Protein AF-0000000066230816 (afdb_homodimer)

Sequence (906 aa):
METVAVRDIFKNYKEFSNVKLVGWVRSNRDNGSIGFISFTDGSCIHSIQLVYKNGETNNFEEAKSTRTGSAILVEGVVVESKQPNQSFEIKVTNFILLKQADEDYPLQKKEHGAEFLRTIAHLRQRTNKYGTIMRLRSELAFAIHNFFHQNNFVWVSSPIITSNDAEGAGENFYVDSKTVKNFFGKNASLTVSGQMHAEAYAQSYKRVYTFGPTFRAEKSNTNRHVSEFWMVEPEIAFCNLEQLMYLIEEFVKYLIRFILKNCKDEMTFLNKLSNNTLSEKLLNAISHPFEKITYKKAIAILKSDVANKKVKFENESIYFGMDLNSEHEKYLCEKVFNKPLFIYDYPAEIKAFYMKMNADGTTVGACDLLMPGIGEIVGGSERESDYTKLVKKCTKANMKVEDIEWYLALRKYGYHKSAGFGLGFERFLMYVTECENVKDTIPFPRSYGSLDFMETVAVRDIFKNYKEFSNVKLVGWVRSNRDNGSIGFISFTDGSCIHSIQLVYKNGETNNFEEAKSTRTGSAILVEGVVVESKQPNQSFEIKVTNFILLKQADEDYPLQKKEHGAEFLRTIAHLRQRTNKYGTIMRLRSELAFAIHNFFHQNNFVWVSSPIITSNDAEGAGENFYVDSKTVKNFFGKNASLTVSGQMHAEAYAQSYKRVYTFGPTFRAEKSNTNRHVSEFWMVEPEIAFCNLEQLMYLIEEFVKYLIRFILKNCKDEMTFLNKLSNNTLSEKLLNAISHPFEKITYKKAIAILKSDVANKKVKFENESIYFGMDLNSEHEKYLCEKVFNKPLFIYDYPAEIKAFYMKMNADGTTVGACDLLMPGIGEIVGGSERESDYTKLVKKCTKANMKVEDIEWYLALRKYGYHKSAGFGLGFERFLMYVTECENVKDTIPFPRSYGSLDF

InterPro domains:
  IPR002312 Aspartyl/Asparaginyl-tRNA synthetase, class IIb [PR01042] (190-202)
  IPR002312 Aspartyl/Asparaginyl-tRNA synthetase, class IIb [PR01042] (206-219)
  IPR002312 Aspartyl/Asparaginyl-tRNA synthetase, class IIb [PR01042] (368-384)
  IPR002312 Aspartyl/Asparaginyl-tRNA synthetase, class IIb [PR01042] (408-422)
  IPR004364 Aminoacyl-tRNA synthetase, class II (D/K/N) [PF00152] (121-446)
  IPR004365 OB-fold nucleic acid binding domain, AA-tRNA synthetase-type [PF01336] (19-97)
  IPR004522 Asparagine-tRNA ligase [MF_00534] (6-453)
  IPR004522 Asparagine-tRNA ligase [TIGR00457] (5-453)
  IPR006195 Aminoacyl-tRNA synthetase, class II [PS50862] (134-443)
  IPR012340 Nucleic acid-binding, OB-fold [G3DSA:2.40.50.140] (5-105)
  IPR012340 Nucleic acid-binding, OB-fold [SSF50249] (17-101)
  IPR045864 Class II Aminoacyl-tRNA synthetase/Biotinyl protein ligase (BPL) and lipoyl protein ligase (LPL) [G3DSA:3.30.930.10] (106-451)
  IPR045864 Class II Aminoacyl-tRNA synthetase/Biotinyl protein ligase (BPL) and lipoyl protein ligase (LPL) [SSF55681] (114-447)

Secondary structure (DSSP, 8-state):
-----HHHHHH-GGG-SEEEEEEEEEEEEE-SSEEEEEEE-SSSS--EEEEEETTTSBTHHHHHHPPTT-EEEEEEEEEE-SSTT-SEEEEEEEEEEEEPPPTT-S--SS---HHHHHHTTTTGGGSHHHHHHHHHHHHHHHHHHHHHHHTTPEE----SEES--SS-SS--EEEEESSSTTTTSS-EEE-S-SHHHHHHHHHHHSEEEEEEEEE------STT--SEEEEEEEEEET--HHHHHHHHHHHHHHHHHHHHHH-HHHHHHHHHHTTT-HHHHHHHHHHSPPEEEEHHHHHHHHHHHHHTTS---S-----TTPPPPHHHHHIIIIIISSS-EEEES-BGGGS-TTBPBPTTSSBBSEEEEEETTTEEEEEEEEBP--HHHHHHHHHHTT--GGGGHHHHGGGGSS---EEEEEEEHHHHHHHHHT-S-GGGSSSS--BTTB---/-----HHHHHH-GGG-SEEEEEEEEEEEEE-SSEEEEEEE-SSSS--EEEEEETTTSBTHHHHHHPPTT-EEEEEEEEEE-SSTT-SEEEEEEEEEEEEPPPTT-S--SS---HHHHHHTTTTGGGSHHHHHHHHHHHHHHHHHHHHHHHTTPEE----SEES--SS-SS--EEEEESSSTTTTSS-EEE-S-SHHHHHHHHHHHSEEEEEEEEE------STT--SEEEEEEEEEET--HHHHHHHHHHHHHHHHHHHHHH-HHHHHHHHHHTTT-HHHHHHHHHHSPPEEEEHHHHHHHHHHHHHTTS---S-----TTPPPPHHHHHIIIIIISSS-EEEE--BGGGS-TTBPBPTTSSBBSEEEEEETTTEEEEEEEEBP--HHHHHHHHHHTT--GGGGHHHHGGGGSS---EEEEEEEHHHHHHHHHT-S-GGGSSSS--BTTB---

Foldseek 3Di:
DDADAPVVCVVPVVVFFKHKHKAFFQDKDDDPFKIWTFGHRLPALHTAIEIEGHPQEAPRVVSNPAGGGFIKMFIFTWAQDPDPVGGIHTYTRYIGGPGGDDPVPPNHPDDDDPVVLLQVLVCNCVDSQLVLLVVLLVLLVVLLVVVCVVVQAAEDAQDQKDPDPQVLPPFWAWDDDPVDGCVVVDTITGAQDSALVLLLVCVPRQKYKYWAKHATNDADDDLVDFGIFIKIKMKGAPDALVNQVVVVLVSLLSSLVSCVPPVVVSLVVLCVVVVNCLVVQSCQQNVDDAAEDEPVVLLVVLLVCVVVVVDDDPDSPGDQPDDDDQVSQQCCCCPVVNYKYKYFFHFPVVDGLFFDQDPVRGTGGKIFIQGHPQGTFKIKGKTHLDLVSSVVSCVVSVHDCVSCVVSSCSSVPPRDIMMMMMGGSLSSSCSNSVPRGSSSNDSNTHHVPDDDD/DDADAPVVCVVPVVVFFKHKHKAFFQAKDDDPFKIWTFGHRLPALHTAIEIEGHPQEAPRVVSNPAGGGFIKMFIFTWAQDPDPVGGIHTYTRYIGGPGGDDPVPPNHPDDDDPVVLLQVLVCNCVDSQLVLLVVLLVQLVVLLVVVCVVVQAAEDAQDQKDPDPQVLPPFWAWDDDPVDGCVVVDTITGAQDSALVLLLCCVPRQKYKYWAKHATNDADDDLVDFGIFIKIKMKGAPDALVNQLVVVLVSLLSSLVSCVPPVVVSLVVLCVVVVNCLVVQSCQQNVDDAAEDEPVVLLVVLLVCVVVVVDDDPDSPGDQPDDDDQVSQQCCCCPVVNYKYKYFFHFPVVDGLFFDQDPVRGTGGKIFIQGHPQGTFKIKGKTHLDLVSSVVSCVVSVHDCVSCVVSSCSSVPPRDIMMMMMGGSLSSSCSNSVPRGSSSNDSNTHHVPDDDD

Radius of gyration: 29.38 Å; Cα contacts (8 Å, |Δi|>4): 1930; chains: 2; bounding box: 92×93×67 Å

Structure (mmCIF, N/CA/C/O backbone):
data_AF-0000000066230816-model_v1
#
loop_
_entity.id
_entity.type
_entity.pdbx_description
1 polymer 'Asparagine--tRNA ligase'
#
loop_
_atom_site.group_PDB
_atom_site.id
_atom_site.type_symbol
_atom_site.label_atom_id
_atom_site.label_alt_id
_atom_site.label_comp_id
_atom_site.label_asym_id
_atom_site.label_entity_id
_atom_site.label_seq_id
_atom_site.pdbx_PDB_ins_code
_atom_site.Cartn_x
_atom_site.Cartn_y
_atom_site.Cartn_z
_atom_site.occupancy
_atom_site.B_iso_or_equiv
_atom_site.auth_seq_id
_atom_site.auth_comp_id
_atom_site.auth_asym_id
_atom_site.auth_atom_id
_atom_site.pdbx_PDB_model_num
ATOM 1 N N . MET A 1 1 ? -13.578 34.125 -2.354 1 74.69 1 MET A N 1
ATOM 2 C CA . MET A 1 1 ? -12.688 33.531 -3.332 1 74.69 1 MET A CA 1
ATOM 3 C C . MET A 1 1 ? -12.125 32.188 -2.812 1 74.69 1 MET A C 1
ATOM 5 O O . MET A 1 1 ? -11.797 32.094 -1.632 1 74.69 1 MET A O 1
ATOM 9 N N . GLU A 1 2 ? -12.109 31.172 -3.672 1 88.81 2 GLU A N 1
ATOM 10 C CA . GLU A 1 2 ? -11.547 29.875 -3.299 1 88.81 2 GLU A CA 1
ATOM 11 C C . GLU A 1 2 ? -10.016 29.906 -3.322 1 88.81 2 GLU A C 1
ATOM 13 O O . GLU A 1 2 ? -9.422 30.625 -4.137 1 88.81 2 GLU A O 1
ATOM 18 N N . THR A 1 3 ? -9.391 29.344 -2.42 1 96.19 3 THR A N 1
ATOM 19 C CA . THR A 1 3 ? -7.93 29.297 -2.355 1 96.19 3 THR A CA 1
ATOM 20 C C . THR A 1 3 ? -7.359 28.531 -3.549 1 96.19 3 THR A C 1
ATOM 22 O O . THR A 1 3 ? -8 27.625 -4.07 1 96.19 3 THR A O 1
ATOM 25 N N . VAL A 1 4 ? -6.211 29.031 -4.043 1 96.69 4 VAL A N 1
ATOM 26 C CA . VAL A 1 4 ? -5.496 28.375 -5.129 1 96.69 4 VAL A CA 1
ATOM 27 C C . VAL A 1 4 ? -4.211 27.75 -4.594 1 96.69 4 VAL A C 1
ATOM 29 O O . VAL A 1 4 ? -3.646 28.219 -3.605 1 96.69 4 VAL A O 1
ATOM 32 N N . ALA A 1 5 ? -3.812 26.641 -5.188 1 96.69 5 ALA A N 1
ATOM 33 C CA . ALA A 1 5 ? -2.59 25.953 -4.766 1 96.69 5 ALA A CA 1
ATOM 34 C C . ALA A 1 5 ? -1.355 26.641 -5.352 1 96.69 5 ALA A C 1
ATOM 36 O O . ALA A 1 5 ? -1.37 27.078 -6.504 1 96.69 5 ALA A O 1
ATOM 37 N N . VAL A 1 6 ? -0.293 26.688 -4.574 1 97.06 6 VAL A N 1
ATOM 38 C CA . VAL A 1 6 ? 0.98 27.25 -5.012 1 97.06 6 VAL A CA 1
ATOM 39 C C . VAL A 1 6 ? 1.441 26.562 -6.289 1 97.06 6 VAL A C 1
ATOM 41 O O . VAL A 1 6 ? 1.908 27.219 -7.223 1 97.06 6 VAL A O 1
ATOM 44 N N . ARG A 1 7 ? 1.303 25.281 -6.34 1 95.81 7 ARG A N 1
ATOM 45 C CA . ARG A 1 7 ? 1.69 24.469 -7.488 1 95.81 7 ARG A CA 1
ATOM 46 C C . ARG A 1 7 ? 1.022 24.969 -8.766 1 95.81 7 ARG A C 1
ATOM 48 O O . ARG A 1 7 ? 1.653 25.031 -9.82 1 95.81 7 ARG A O 1
ATOM 55 N N . ASP A 1 8 ? -0.233 25.344 -8.688 1 96.12 8 ASP A N 1
ATOM 56 C CA . ASP A 1 8 ? -0.997 25.781 -9.852 1 96.12 8 ASP A CA 1
ATOM 57 C C . ASP A 1 8 ? -0.548 27.172 -10.312 1 96.12 8 ASP A C 1
ATOM 59 O O . ASP A 1 8 ? -0.553 27.469 -11.508 1 96.12 8 ASP A O 1
ATOM 63 N N . ILE A 1 9 ? -0.201 28.016 -9.398 1 96.44 9 ILE A N 1
ATOM 64 C CA . ILE A 1 9 ? 0.273 29.359 -9.742 1 96.44 9 ILE A CA 1
ATOM 65 C C . ILE A 1 9 ? 1.604 29.266 -10.477 1 96.44 9 ILE A C 1
ATOM 67 O O . ILE A 1 9 ? 1.824 29.969 -11.469 1 96.44 9 ILE A O 1
ATOM 71 N N . PHE A 1 10 ? 2.455 28.406 -10.023 1 94.31 10 PHE A N 1
ATOM 72 C CA . PHE A 1 10 ? 3.75 28.25 -10.68 1 94.31 10 PHE A CA 1
ATOM 73 C C . PHE A 1 10 ? 3.584 27.703 -12.094 1 94.31 10 PHE A C 1
ATOM 75 O O . PHE A 1 10 ? 4.363 28.031 -12.984 1 94.31 10 PHE A O 1
ATOM 82 N N . LYS A 1 11 ? 2.652 26.875 -12.289 1 91.81 11 LYS A N 1
ATOM 83 C CA . LYS A 1 11 ? 2.404 26.312 -13.617 1 91.81 11 LYS A CA 1
ATOM 84 C C . LYS A 1 11 ? 1.956 27.406 -14.594 1 91.81 11 LYS A C 1
ATOM 86 O O . LYS A 1 11 ? 2.336 27.391 -15.766 1 91.81 11 LYS A O 1
ATOM 91 N N . ASN A 1 12 ? 1.054 28.328 -14.094 1 92.94 12 ASN A N 1
ATOM 92 C CA . ASN A 1 12 ? 0.518 29.359 -14.977 1 92.94 12 ASN A CA 1
ATOM 93 C C . ASN A 1 12 ? 0.206 30.641 -14.219 1 92.94 12 ASN A C 1
ATOM 95 O O . ASN A 1 12 ? -0.938 31.094 -14.203 1 92.94 12 ASN A O 1
ATOM 99 N N . TYR A 1 13 ? 1.292 31.297 -13.773 1 92.94 13 TYR A N 1
ATOM 100 C CA . TYR A 1 13 ? 1.072 32.438 -12.914 1 92.94 13 TYR A CA 1
ATOM 101 C C . TYR A 1 13 ? 0.424 33.594 -13.695 1 92.94 13 TYR A C 1
ATOM 103 O O . TYR A 1 13 ? -0.298 34.406 -13.117 1 92.94 13 TYR A O 1
ATOM 111 N N . LYS A 1 14 ? 0.594 33.688 -15.086 1 94.5 14 LYS A N 1
ATOM 112 C CA . LYS A 1 14 ? 0.071 34.781 -15.906 1 94.5 14 LYS A CA 1
ATOM 113 C C . LYS A 1 14 ? -1.453 34.719 -15.984 1 94.5 14 LYS A C 1
ATOM 115 O O . LYS A 1 14 ? -2.096 35.719 -16.328 1 94.5 14 LYS A O 1
ATOM 120 N N . GLU A 1 15 ? -1.952 33.594 -15.648 1 94.94 15 GLU A N 1
ATOM 121 C CA . GLU A 1 15 ? -3.4 33.438 -15.719 1 94.94 15 GLU A CA 1
ATOM 122 C C . GLU A 1 15 ? -4.07 33.906 -14.43 1 94.94 15 GLU A C 1
ATOM 124 O O . GLU A 1 15 ? -5.297 34 -14.375 1 94.94 15 GLU A O 1
ATOM 129 N N . PHE A 1 16 ? -3.182 34.25 -13.453 1 94.5 16 PHE A N 1
ATOM 130 C CA . PHE A 1 16 ? -3.725 34.656 -12.164 1 94.5 16 PHE A CA 1
ATOM 131 C C . PHE A 1 16 ? -3.523 36.156 -11.945 1 94.5 16 PHE A C 1
ATOM 133 O O . PHE A 1 16 ? -2.488 36.719 -12.32 1 94.5 16 PHE A O 1
ATOM 140 N N . SER A 1 17 ? -4.523 36.812 -11.492 1 94.81 17 SER A N 1
ATOM 141 C CA . SER A 1 17 ? -4.418 38.219 -11.078 1 94.81 17 SER A CA 1
ATOM 142 C C . SER A 1 17 ? -4.543 38.344 -9.562 1 94.81 17 SER A C 1
ATOM 144 O O . SER A 1 17 ? -3.535 38.438 -8.859 1 94.81 17 SER A O 1
ATOM 146 N N . ASN A 1 18 ? -5.766 38.125 -9.078 1 96.94 18 ASN A N 1
ATOM 147 C CA . ASN A 1 18 ? -6.008 38.062 -7.641 1 96.94 18 ASN A CA 1
ATOM 148 C C . ASN A 1 18 ? -6.086 36.625 -7.141 1 96.94 18 ASN A C 1
ATOM 150 O O . ASN A 1 18 ? -6.758 35.781 -7.754 1 96.94 18 ASN A O 1
ATOM 154 N N . VAL A 1 19 ? -5.281 36.406 -6.125 1 98 19 VAL A N 1
ATOM 155 C CA . VAL A 1 19 ? -5.273 35.031 -5.613 1 98 19 VAL A CA 1
ATOM 156 C C . VAL A 1 19 ? -5.504 35.031 -4.105 1 98 19 VAL A C 1
ATOM 158 O O . VAL A 1 19 ? -5.27 36.062 -3.441 1 98 19 VAL A O 1
ATOM 161 N N . LYS A 1 20 ? -6.09 34.062 -3.596 1 97.88 20 LYS A N 1
ATOM 162 C CA . LYS A 1 20 ? -6.219 33.719 -2.18 1 97.88 20 LYS A CA 1
ATOM 163 C C . LYS A 1 20 ? -5.453 32.469 -1.845 1 97.88 20 LYS A C 1
ATOM 165 O O . LYS A 1 20 ? -5.66 31.422 -2.473 1 97.88 20 LYS A O 1
ATOM 170 N N . LEU A 1 21 ? -4.531 32.562 -0.846 1 98.31 21 LEU A N 1
ATOM 171 C CA . LEU A 1 21 ? -3.648 31.453 -0.508 1 98.31 21 LEU A CA 1
ATOM 172 C C . LEU A 1 21 ? -3.748 31.109 0.976 1 98.31 21 LEU A C 1
ATOM 174 O O . LEU A 1 21 ? -3.879 32 1.815 1 98.31 21 LEU A O 1
ATOM 178 N N . VAL A 1 22 ? -3.678 29.844 1.292 1 98.69 22 VAL A N 1
ATOM 179 C CA . VAL A 1 22 ? -3.617 29.375 2.676 1 98.69 22 VAL A CA 1
ATOM 180 C C . VAL A 1 22 ? -2.471 28.391 2.836 1 98.69 22 VAL A C 1
ATOM 182 O O . VAL A 1 22 ? -2.254 27.531 1.971 1 98.69 22 VAL A O 1
ATOM 185 N N . GLY A 1 23 ? -1.67 28.531 3.791 1 98.62 23 GLY A N 1
ATOM 186 C CA . GLY A 1 23 ? -0.511 27.672 4.02 1 98.62 23 GLY A CA 1
ATOM 187 C C . GLY A 1 23 ? 0.343 28.141 5.184 1 98.62 23 GLY A C 1
ATOM 188 O O . GLY A 1 23 ? -0.182 28.531 6.23 1 98.62 23 GLY A O 1
ATOM 189 N N . TRP A 1 24 ? 1.652 28.016 5.055 1 98.75 24 TRP A N 1
ATOM 190 C CA . TRP A 1 24 ? 2.543 28.25 6.188 1 98.75 24 TRP A CA 1
ATOM 191 C C . TRP A 1 24 ? 3.684 29.188 5.801 1 98.75 24 TRP A C 1
ATOM 193 O O . TRP A 1 24 ? 4.051 29.281 4.629 1 98.75 24 TRP A O 1
ATOM 203 N N . VAL A 1 25 ? 4.242 29.828 6.82 1 98.56 25 VAL A N 1
ATOM 204 C CA . VAL A 1 25 ? 5.375 30.734 6.668 1 98.56 25 VAL A CA 1
ATOM 205 C C . VAL A 1 25 ? 6.684 29.953 6.785 1 98.56 25 VAL A C 1
ATOM 207 O O . VAL A 1 25 ? 6.922 29.281 7.785 1 98.56 25 VAL A O 1
ATOM 210 N N . ARG A 1 26 ? 7.504 30.047 5.789 1 97.25 26 ARG A N 1
ATOM 211 C CA . ARG A 1 26 ? 8.836 29.438 5.84 1 97.25 26 ARG A CA 1
ATOM 212 C C . ARG A 1 26 ? 9.844 30.391 6.461 1 97.25 26 ARG A C 1
ATOM 214 O O . ARG A 1 26 ? 10.766 29.969 7.16 1 97.25 26 ARG A O 1
ATOM 221 N N . SER A 1 27 ? 9.734 31.625 6.074 1 97.19 27 SER A N 1
ATOM 222 C CA . SER A 1 27 ? 10.523 32.719 6.664 1 97.19 27 SER A CA 1
ATOM 223 C C . SER A 1 27 ? 9.812 34.062 6.539 1 97.19 27 SER A C 1
ATOM 225 O O . SER A 1 27 ? 8.938 34.219 5.691 1 97.19 27 SER A O 1
ATOM 227 N N . ASN A 1 28 ? 10.109 34.906 7.461 1 97.81 28 ASN A N 1
ATOM 228 C CA . ASN A 1 28 ? 9.562 36.25 7.477 1 97.81 28 ASN A CA 1
ATOM 229 C C . ASN A 1 28 ? 10.633 37.281 7.82 1 97.81 28 ASN A C 1
ATOM 231 O O . ASN A 1 28 ? 11.234 37.25 8.898 1 97.81 28 ASN A O 1
ATOM 235 N N . ARG A 1 29 ? 10.852 38.156 6.867 1 96.06 29 ARG A N 1
ATOM 236 C CA . ARG A 1 29 ? 11.805 39.25 7.09 1 96.06 29 ARG A CA 1
ATOM 237 C C . ARG A 1 29 ? 11.172 40.625 6.828 1 96.06 29 ARG A C 1
ATOM 239 O O . ARG A 1 29 ? 10.352 40.75 5.914 1 96.06 29 ARG A O 1
ATOM 246 N N . ASP A 1 30 ? 11.414 41.469 7.707 1 91.38 30 ASP A N 1
ATOM 247 C CA . ASP A 1 30 ? 10.844 42.781 7.527 1 91.38 30 ASP A CA 1
ATOM 248 C C . ASP A 1 30 ? 11.906 43.875 7.734 1 91.38 30 ASP A C 1
ATOM 250 O O . ASP A 1 30 ? 12.852 43.688 8.508 1 91.38 30 ASP A O 1
ATOM 254 N N . ASN A 1 31 ? 11.789 44.938 7.02 1 90.56 31 ASN A N 1
ATOM 255 C CA . ASN A 1 31 ? 12.688 46.094 7.152 1 90.56 31 ASN A CA 1
ATOM 256 C C . ASN A 1 31 ? 11.93 47.344 7.617 1 90.56 31 ASN A C 1
ATOM 258 O O . ASN A 1 31 ? 12.258 48.438 7.215 1 90.56 31 ASN A O 1
ATOM 262 N N . GLY A 1 32 ? 10.938 47.281 8.352 1 90.38 32 GLY A N 1
ATOM 263 C CA . GLY A 1 32 ? 10.172 48.375 8.914 1 90.38 32 GLY A CA 1
ATOM 264 C C . GLY A 1 32 ? 8.883 48.656 8.164 1 90.38 32 GLY A C 1
ATOM 265 O O . GLY A 1 32 ? 7.801 48.281 8.633 1 90.38 32 GLY A O 1
ATOM 266 N N . SER A 1 33 ? 9 49.188 6.91 1 94.94 33 SER A N 1
ATOM 267 C CA . SER A 1 33 ? 7.797 49.562 6.172 1 94.94 33 SER A CA 1
ATOM 268 C C . SER A 1 33 ? 7.43 48.5 5.133 1 94.94 33 SER A C 1
ATOM 270 O O . SER A 1 33 ? 6.332 48.531 4.574 1 94.94 33 SER A O 1
ATOM 272 N N . ILE A 1 34 ? 8.359 47.562 4.867 1 96.94 34 ILE A N 1
ATOM 273 C CA . ILE A 1 34 ? 8.133 46.531 3.879 1 96.94 34 ILE A CA 1
ATOM 274 C C . ILE A 1 34 ? 8.641 45.188 4.422 1 96.94 34 ILE A C 1
ATOM 276 O O . ILE A 1 34 ? 9.609 45.156 5.188 1 96.94 34 ILE A O 1
ATOM 280 N N . GLY A 1 35 ? 7.895 44.125 4.152 1 97.69 35 GLY A N 1
ATOM 281 C CA . GLY A 1 35 ? 8.328 42.812 4.574 1 97.69 35 GLY A CA 1
ATOM 282 C C . GLY A 1 35 ? 8.133 41.75 3.502 1 97.69 35 GLY A C 1
ATOM 283 O O . GLY A 1 35 ? 7.449 42 2.506 1 97.69 35 GLY A O 1
ATOM 284 N N . PHE A 1 36 ? 8.836 40.656 3.617 1 97.31 36 PHE A N 1
ATOM 285 C CA . PHE A 1 36 ? 8.844 39.531 2.68 1 97.31 36 PHE A CA 1
ATOM 286 C C . PHE A 1 36 ? 8.625 38.219 3.41 1 97.31 36 PHE A C 1
ATOM 288 O O . PHE A 1 36 ? 9.367 37.875 4.34 1 97.31 36 PHE A O 1
ATOM 295 N N . ILE A 1 37 ? 7.617 37.5 2.984 1 98.25 37 ILE A N 1
ATOM 296 C CA . ILE A 1 37 ? 7.352 36.188 3.529 1 98.25 37 ILE A CA 1
ATOM 297 C C . ILE A 1 37 ? 7.598 35.125 2.457 1 98.25 37 ILE A C 1
ATOM 299 O O . ILE A 1 37 ? 7.121 35.25 1.328 1 98.25 37 ILE A O 1
ATOM 303 N N . SER A 1 38 ? 8.445 34.156 2.783 1 97.75 38 SER A N 1
ATOM 304 C CA . SER A 1 38 ? 8.484 32.938 1.995 1 97.75 38 SER A CA 1
ATOM 305 C C . SER A 1 38 ? 7.344 31.984 2.377 1 97.75 38 SER A C 1
ATOM 307 O O . SER A 1 38 ? 7.285 31.5 3.508 1 97.75 38 SER A O 1
ATOM 309 N N . PHE A 1 39 ? 6.453 31.766 1.391 1 98.25 39 PHE A N 1
ATOM 310 C CA . PHE A 1 39 ? 5.191 31.094 1.664 1 98.25 39 PHE A CA 1
ATOM 311 C C . PHE A 1 39 ? 5.145 29.734 0.973 1 98.25 39 PHE A C 1
ATOM 313 O O . PHE A 1 39 ? 5.586 29.594 -0.171 1 98.25 39 PHE A O 1
ATOM 320 N N . THR A 1 40 ? 4.625 28.719 1.681 1 98 40 THR A N 1
ATOM 321 C CA . THR A 1 40 ? 4.379 27.391 1.103 1 98 40 THR A CA 1
ATOM 322 C C . THR A 1 40 ? 3.014 26.859 1.528 1 98 40 THR A C 1
ATOM 324 O O . THR A 1 40 ? 2.521 27.203 2.607 1 98 40 THR A O 1
ATOM 327 N N . ASP A 1 41 ? 2.398 26.125 0.684 1 97.62 41 ASP A N 1
ATOM 328 C CA . ASP A 1 41 ? 1.179 25.422 1.08 1 97.62 41 ASP A CA 1
ATOM 329 C C . ASP A 1 41 ? 1.373 23.906 1.041 1 97.62 41 ASP A C 1
ATOM 331 O O . ASP A 1 41 ? 0.408 23.156 1.149 1 97.62 41 ASP A O 1
ATOM 335 N N . GLY A 1 42 ? 2.613 23.469 0.768 1 96.75 42 GLY A N 1
ATOM 336 C CA . GLY A 1 42 ? 2.936 22.047 0.784 1 96.75 42 GLY A CA 1
ATOM 337 C C . GLY A 1 42 ? 2.615 21.344 -0.522 1 96.75 42 GLY A C 1
ATOM 338 O O . GLY A 1 42 ? 2.971 20.188 -0.713 1 96.75 42 GLY A O 1
ATOM 339 N N . SER A 1 43 ? 2.043 22.047 -1.543 1 96.62 43 SER A N 1
ATOM 340 C CA . SER A 1 43 ? 1.566 21.406 -2.771 1 96.62 43 SER A CA 1
ATOM 341 C C . SER A 1 43 ? 2.719 21.109 -3.725 1 96.62 43 SER A C 1
ATOM 343 O O . SER A 1 43 ? 2.576 20.312 -4.648 1 96.62 43 SER A O 1
ATOM 345 N N . CYS A 1 44 ? 3.807 21.781 -3.568 1 96.56 44 CYS A N 1
ATOM 346 C CA . CYS A 1 44 ? 5.008 21.547 -4.363 1 96.56 44 CYS A CA 1
ATOM 347 C C . CYS A 1 44 ? 6.254 21.984 -3.609 1 96.56 44 CYS A C 1
ATOM 349 O O . CYS A 1 44 ? 6.168 22.438 -2.463 1 96.56 44 CYS A O 1
ATOM 351 N N . ILE A 1 45 ? 7.41 21.844 -4.211 1 95.81 45 ILE A N 1
ATOM 352 C CA . ILE A 1 45 ? 8.68 22.109 -3.551 1 95.81 45 ILE A CA 1
ATOM 353 C C . ILE A 1 45 ? 8.938 23.609 -3.498 1 95.81 45 ILE A C 1
ATOM 355 O O . ILE A 1 45 ? 9.742 24.078 -2.693 1 95.81 45 ILE A O 1
ATOM 359 N N . HIS A 1 46 ? 8.234 24.406 -4.27 1 95.12 46 HIS A N 1
ATOM 360 C CA . HIS A 1 46 ? 8.516 25.828 -4.422 1 95.12 46 HIS A CA 1
ATOM 361 C C . HIS A 1 46 ? 7.758 26.656 -3.395 1 95.12 46 HIS A C 1
ATOM 363 O O . HIS A 1 46 ? 6.645 26.297 -2.998 1 95.12 46 HIS A O 1
ATOM 369 N N . SER A 1 47 ? 8.367 27.766 -3 1 96.06 47 SER A N 1
ATOM 370 C CA . SER A 1 47 ? 7.734 28.766 -2.154 1 96.06 47 SER A CA 1
ATOM 371 C C . SER A 1 47 ? 7.465 30.047 -2.93 1 96.06 47 SER A C 1
ATOM 373 O O . SER A 1 47 ? 8.211 30.391 -3.85 1 96.06 47 SER A O 1
ATOM 375 N N . ILE A 1 48 ? 6.453 30.719 -2.547 1 96.81 48 ILE A N 1
ATOM 376 C CA . ILE A 1 48 ? 6.121 32 -3.148 1 96.81 48 ILE A CA 1
ATOM 377 C C . ILE A 1 48 ? 6.562 33.125 -2.223 1 96.81 48 ILE A C 1
ATOM 379 O O . ILE A 1 48 ? 6.418 33.031 -1.002 1 96.81 48 ILE A O 1
ATOM 383 N N . GLN A 1 49 ? 7.105 34.156 -2.822 1 97.31 49 GLN A N 1
ATOM 384 C CA . GLN A 1 49 ? 7.398 35.375 -2.053 1 97.31 49 GLN A CA 1
ATOM 385 C C . GLN A 1 49 ? 6.16 36.25 -1.917 1 97.31 49 GLN A C 1
ATOM 387 O O . GLN A 1 49 ? 5.574 36.656 -2.918 1 97.31 49 GLN A O 1
ATOM 392 N N . LEU A 1 50 ? 5.762 36.469 -0.719 1 98.19 50 LEU A N 1
ATOM 393 C CA . LEU A 1 50 ? 4.723 37.438 -0.392 1 98.19 50 LEU A CA 1
ATOM 394 C C . LEU A 1 50 ? 5.332 38.781 0.035 1 98.19 50 LEU A C 1
ATOM 396 O O . LEU A 1 50 ? 6.176 38.812 0.933 1 98.19 50 LEU A O 1
ATOM 400 N N . VAL A 1 51 ? 4.891 39.812 -0.611 1 98 51 VAL A N 1
ATOM 401 C CA . VAL A 1 51 ? 5.371 41.156 -0.264 1 98 51 VAL A CA 1
ATOM 402 C C . VAL A 1 51 ? 4.258 41.938 0.429 1 98 51 VAL A C 1
ATOM 404 O O . VAL A 1 51 ? 3.188 42.156 -0.147 1 98 51 VAL A O 1
ATOM 407 N N . TYR A 1 52 ? 4.523 42.312 1.674 1 98.44 52 TYR A N 1
ATOM 408 C CA . TYR A 1 52 ? 3.557 43.125 2.383 1 98.44 52 TYR A CA 1
ATOM 409 C C . TYR A 1 52 ? 4.148 44.5 2.723 1 98.44 52 TYR A C 1
ATOM 411 O O . TYR A 1 52 ? 5.348 44.625 2.998 1 98.44 52 TYR A O 1
ATOM 419 N N . LYS A 1 53 ? 3.303 45.531 2.715 1 98 53 LYS A N 1
ATOM 420 C CA . LYS A 1 53 ? 3.766 46.906 2.883 1 98 53 LYS A CA 1
ATOM 421 C C . LYS A 1 53 ? 2.828 47.688 3.793 1 98 53 LYS A C 1
ATOM 423 O O . LYS A 1 53 ? 1.606 47.562 3.707 1 98 53 LYS A O 1
ATOM 428 N N . ASN A 1 54 ? 3.521 48.5 4.598 1 97.56 54 ASN A N 1
ATOM 429 C CA . ASN A 1 54 ? 2.744 49.438 5.43 1 97.56 54 ASN A CA 1
ATOM 430 C C . ASN A 1 54 ? 1.879 50.344 4.582 1 97.56 54 ASN A C 1
ATOM 432 O O . ASN A 1 54 ? 2.34 50.906 3.576 1 97.56 54 ASN A O 1
ATOM 436 N N . GLY A 1 55 ? 0.631 50.5 4.969 1 96.88 55 GLY A N 1
ATOM 437 C CA . GLY A 1 55 ? -0.281 51.375 4.254 1 96.88 55 GLY A CA 1
ATOM 438 C C . GLY A 1 55 ? -0.953 50.688 3.072 1 96.88 55 GLY A C 1
ATOM 439 O O . GLY A 1 55 ? -1.95 51.188 2.551 1 96.88 55 GLY A O 1
ATOM 440 N N . GLU A 1 56 ? -0.471 49.531 2.652 1 97.06 56 GLU A N 1
ATOM 441 C CA . GLU A 1 56 ? -1.021 48.875 1.487 1 97.06 56 GLU A CA 1
ATOM 442 C C . GLU A 1 56 ? -1.611 47.5 1.871 1 97.06 56 GLU A C 1
ATOM 444 O O . GLU A 1 56 ? -2.527 47 1.209 1 97.06 56 GLU A O 1
ATOM 449 N N . THR A 1 57 ? -1.043 46.938 2.83 1 97.94 57 THR A N 1
ATOM 450 C CA . THR A 1 57 ? -1.473 45.625 3.297 1 97.94 57 THR A CA 1
ATOM 451 C C . THR A 1 57 ? -2.346 45.75 4.539 1 97.94 57 THR A C 1
ATOM 453 O O . THR A 1 57 ? -1.908 46.312 5.562 1 97.94 57 THR A O 1
ATOM 456 N N . ASN A 1 58 ? -3.568 45.312 4.355 1 98.25 58 ASN A N 1
ATOM 457 C CA . ASN A 1 58 ? -4.395 45.219 5.555 1 98.25 58 ASN A CA 1
ATOM 458 C C . ASN A 1 58 ? -3.809 44.219 6.566 1 98.25 58 ASN A C 1
ATOM 460 O O . ASN A 1 58 ? -3.381 43.125 6.199 1 98.25 58 ASN A O 1
ATOM 464 N N . ASN A 1 59 ? -3.693 44.625 7.898 1 97.81 59 ASN A N 1
ATOM 465 C CA . ASN A 1 59 ? -3.111 43.844 8.992 1 97.81 59 ASN A CA 1
ATOM 466 C C . ASN A 1 59 ? -1.601 43.688 8.836 1 97.81 59 ASN A C 1
ATOM 468 O O . ASN A 1 59 ? -1.056 42.594 9.016 1 97.81 59 ASN A O 1
ATOM 472 N N . PHE A 1 60 ? -1.002 44.781 8.5 1 97.94 60 PHE A N 1
ATOM 473 C CA . PHE A 1 60 ? 0.437 44.875 8.273 1 97.94 60 PHE A CA 1
ATOM 474 C C . PHE A 1 60 ? 1.204 44.469 9.523 1 97.94 60 PHE A C 1
ATOM 476 O O . PHE A 1 60 ? 2.176 43.688 9.438 1 97.94 60 PHE A O 1
ATOM 483 N N . GLU A 1 61 ? 0.791 44.938 10.711 1 97.31 61 GLU A N 1
ATOM 484 C CA . GLU A 1 61 ? 1.501 44.656 11.945 1 97.31 61 GLU A CA 1
ATOM 485 C C . GLU A 1 61 ? 1.454 43.156 12.258 1 97.31 61 GLU A C 1
ATOM 487 O O . GLU A 1 61 ? 2.414 42.594 12.797 1 97.31 61 GLU A O 1
ATOM 492 N N . GLU A 1 62 ? 0.357 42.562 11.961 1 97.81 62 GLU A N 1
ATOM 493 C CA . GLU A 1 62 ? 0.232 41.094 12.133 1 97.81 62 GLU A CA 1
ATOM 494 C C . GLU A 1 62 ? 1.187 40.344 11.211 1 97.81 62 GLU A C 1
ATOM 496 O O . GLU A 1 62 ? 1.822 39.375 11.625 1 97.81 62 GLU A O 1
ATOM 501 N N . ALA A 1 63 ? 1.21 40.75 10.008 1 98.38 63 ALA A N 1
ATOM 502 C CA . ALA A 1 63 ? 2.146 40.156 9.055 1 98.38 63 ALA A CA 1
ATOM 503 C C . ALA A 1 63 ? 3.584 40.281 9.555 1 98.38 63 ALA A C 1
ATOM 505 O O . ALA A 1 63 ? 4.355 39.312 9.492 1 98.38 63 ALA A O 1
ATOM 506 N N . LYS A 1 64 ? 3.881 41.438 10.055 1 97.56 64 LYS A N 1
ATOM 507 C CA . LYS A 1 64 ? 5.227 41.75 10.523 1 97.56 64 LYS A CA 1
ATOM 508 C C . LYS A 1 64 ? 5.617 40.844 11.703 1 97.56 64 LYS A C 1
ATOM 510 O O . LYS A 1 64 ? 6.766 40.438 11.812 1 97.56 64 LYS A O 1
ATOM 515 N N . SER A 1 65 ? 4.707 40.5 12.5 1 97.19 65 SER A N 1
ATOM 516 C CA . SER A 1 65 ? 5 39.781 13.742 1 97.19 65 SER A CA 1
ATOM 517 C C . SER A 1 65 ? 4.836 38.281 13.57 1 97.19 65 SER A C 1
ATOM 519 O O . SER A 1 65 ? 5.086 37.531 14.5 1 97.19 65 SER A O 1
ATOM 521 N N . THR A 1 66 ? 4.426 37.875 12.422 1 98.25 66 THR A N 1
ATOM 522 C CA . THR A 1 66 ? 4.176 36.438 12.18 1 98.25 66 THR A CA 1
ATOM 523 C C . THR A 1 66 ? 5.488 35.656 12.156 1 98.25 66 THR A C 1
ATOM 525 O O . THR A 1 66 ? 6.441 36.062 11.477 1 98.25 66 THR A O 1
ATOM 528 N N . ARG A 1 67 ? 5.543 34.5 12.859 1 98.06 67 ARG A N 1
ATOM 529 C CA . ARG A 1 67 ? 6.77 33.719 13.008 1 98.06 67 ARG A CA 1
ATOM 530 C C . ARG A 1 67 ? 6.828 32.594 11.984 1 98.06 67 ARG A C 1
ATOM 532 O O . ARG A 1 67 ? 5.809 32.219 11.398 1 98.06 67 ARG A O 1
ATOM 539 N N . THR A 1 68 ? 8.016 32.125 11.797 1 97.5 68 THR A N 1
ATOM 540 C CA . THR A 1 68 ? 8.227 30.922 10.992 1 97.5 68 THR A CA 1
ATOM 541 C C . THR A 1 68 ? 7.387 29.766 11.516 1 97.5 68 THR A C 1
ATOM 543 O O . THR A 1 68 ? 7.285 29.562 12.727 1 97.5 68 THR A O 1
ATOM 546 N N . GLY A 1 69 ? 6.762 28.984 10.594 1 97.88 69 GLY A N 1
ATOM 547 C CA . GLY A 1 69 ? 5.969 27.812 10.969 1 97.88 69 GLY A CA 1
ATOM 548 C C . GLY A 1 69 ? 4.496 28.141 11.148 1 97.88 69 GLY A C 1
ATOM 549 O O . GLY A 1 69 ? 3.666 27.234 11.25 1 97.88 69 GLY A O 1
ATOM 550 N N . SER A 1 70 ? 4.137 29.438 11.172 1 98.75 70 SER A N 1
ATOM 551 C CA . SER A 1 70 ? 2.764 29.859 11.422 1 98.75 70 SER A CA 1
ATOM 552 C C . SER A 1 70 ? 1.88 29.609 10.203 1 98.75 70 SER A C 1
ATOM 554 O O . SER A 1 70 ? 2.367 29.594 9.07 1 98.75 70 SER A O 1
ATOM 556 N N . ALA A 1 71 ? 0.615 29.344 10.469 1 98.81 71 ALA A N 1
ATOM 557 C CA . ALA A 1 71 ? -0.385 29.219 9.414 1 98.81 71 ALA A CA 1
ATOM 558 C C . ALA A 1 71 ? -1.03 30.562 9.094 1 98.81 71 ALA A C 1
ATOM 560 O O . ALA A 1 71 ? -1.399 31.312 10.008 1 98.81 71 ALA A O 1
ATOM 561 N N . ILE A 1 72 ? -1.182 30.859 7.754 1 98.88 72 ILE A N 1
ATOM 562 C CA . ILE A 1 72 ? -1.691 32.156 7.371 1 98.88 72 ILE A CA 1
ATOM 563 C C . ILE A 1 72 ? -2.645 32.031 6.188 1 98.88 72 ILE A C 1
ATOM 565 O O . ILE A 1 72 ? -2.623 31.016 5.484 1 98.88 72 ILE A O 1
ATOM 569 N N . LEU A 1 73 ? -3.574 32.875 6.043 1 98.81 73 LEU A N 1
ATOM 570 C CA . LEU A 1 73 ? -4.441 33.125 4.895 1 98.81 73 LEU A CA 1
ATOM 571 C C . LEU A 1 73 ? -4.168 34.5 4.281 1 98.81 73 LEU A C 1
ATOM 573 O O . LEU A 1 73 ? -4.203 35.5 4.98 1 98.81 73 LEU A O 1
ATOM 577 N N . VAL A 1 74 ? -3.859 34.531 2.969 1 98.44 74 VAL A N 1
ATOM 578 C CA . VAL A 1 74 ? -3.428 35.781 2.355 1 98.44 74 VAL A CA 1
ATOM 579 C C . VAL A 1 74 ? -4.188 36 1.049 1 98.44 74 VAL A C 1
ATOM 581 O O . VAL A 1 74 ? -4.457 35.062 0.31 1 98.44 74 VAL A O 1
ATOM 584 N N . GLU A 1 75 ? -4.59 37.188 0.839 1 98.56 75 GLU A N 1
ATOM 585 C CA . GLU A 1 75 ? -5.074 37.656 -0.456 1 98.56 75 GLU A CA 1
ATOM 586 C C . GLU A 1 75 ? -4.113 38.656 -1.071 1 98.56 75 GLU A C 1
ATOM 588 O O . GLU A 1 75 ? -3.518 39.469 -0.359 1 98.56 75 GLU A O 1
ATOM 593 N N . GLY A 1 76 ? -3.971 38.594 -2.393 1 98.12 76 GLY A N 1
ATOM 594 C CA . GLY A 1 76 ? -3.064 39.531 -3.029 1 98.12 76 GLY A CA 1
ATOM 595 C C . GLY A 1 76 ? -3.094 39.469 -4.543 1 98.12 76 GLY A C 1
ATOM 596 O O . GLY A 1 76 ? -3.904 38.719 -5.121 1 98.12 76 GLY A O 1
ATOM 597 N N . VAL A 1 77 ? -2.178 40.25 -5.117 1 97.94 77 VAL A N 1
ATOM 598 C CA . VAL A 1 77 ? -2.09 40.406 -6.57 1 97.94 77 VAL A CA 1
ATOM 599 C C . VAL A 1 77 ? -0.786 39.781 -7.066 1 97.94 77 VAL A C 1
ATOM 601 O O . VAL A 1 77 ? 0.287 40.062 -6.527 1 97.94 77 VAL A O 1
ATOM 604 N N . VAL A 1 78 ? -0.998 38.875 -8.078 1 97.56 78 VAL A N 1
ATOM 605 C CA . VAL A 1 78 ? 0.184 38.281 -8.695 1 97.56 78 VAL A CA 1
ATOM 606 C C . VAL A 1 78 ? 0.875 39.312 -9.586 1 97.56 78 VAL A C 1
ATOM 608 O O . VAL A 1 78 ? 0.255 39.875 -10.492 1 97.56 78 VAL A O 1
ATOM 611 N N . VAL A 1 79 ? 2.133 39.562 -9.32 1 96 79 VAL A N 1
ATOM 612 C CA . VAL A 1 79 ? 2.881 40.531 -10.109 1 96 79 VAL A CA 1
ATOM 613 C C . VAL A 1 79 ? 4.195 39.938 -10.578 1 96 79 VAL A C 1
ATOM 615 O O . VAL A 1 79 ? 4.773 39.094 -9.891 1 96 79 VAL A O 1
ATOM 618 N N . GLU A 1 80 ? 4.594 40.312 -11.742 1 93.5 80 GLU A N 1
ATOM 619 C CA . GLU A 1 80 ? 5.898 39.875 -12.227 1 93.5 80 GLU A CA 1
ATOM 620 C C . GLU A 1 80 ? 7.023 40.375 -11.344 1 93.5 80 GLU A C 1
ATOM 622 O O . GLU A 1 80 ? 6.98 41.531 -10.898 1 93.5 80 GLU A O 1
ATOM 627 N N . SER A 1 81 ? 7.848 39.5 -11.031 1 88.94 81 SER A N 1
ATOM 628 C CA . SER A 1 81 ? 8.977 39.875 -10.195 1 88.94 81 SER A CA 1
ATOM 629 C C . SER A 1 81 ? 10.062 40.562 -11.016 1 88.94 81 SER A C 1
ATOM 631 O O . SER A 1 81 ? 10.266 40.219 -12.18 1 88.94 81 SER A O 1
ATOM 633 N N . LYS A 1 82 ? 10.773 41.5 -10.375 1 80.62 82 LYS A N 1
ATOM 634 C CA . LYS A 1 82 ? 11.883 42.188 -11.023 1 80.62 82 LYS A CA 1
ATOM 635 C C . LYS A 1 82 ? 13.211 41.5 -10.742 1 80.62 82 LYS A C 1
ATOM 637 O O . LYS A 1 82 ? 14.234 41.844 -11.336 1 80.62 82 LYS A O 1
ATOM 642 N N . GLN A 1 83 ? 13.109 40.5 -9.953 1 81.62 83 GLN A N 1
ATOM 643 C CA . GLN A 1 83 ? 14.32 39.812 -9.562 1 81.62 83 GLN A CA 1
ATOM 644 C C . GLN A 1 83 ? 14.609 38.656 -10.516 1 81.62 83 GLN A C 1
ATOM 646 O O . GLN A 1 83 ? 13.688 37.969 -10.992 1 81.62 83 GLN A O 1
ATOM 651 N N . PRO A 1 84 ? 15.812 38.406 -10.969 1 75.44 84 PRO A N 1
ATOM 652 C CA . PRO A 1 84 ? 16.203 37.406 -11.969 1 75.44 84 PRO A CA 1
ATOM 653 C C . PRO A 1 84 ? 15.766 36 -11.586 1 75.44 84 PRO A C 1
ATOM 655 O O . PRO A 1 84 ? 15.445 35.188 -12.461 1 75.44 84 PRO A O 1
ATOM 658 N N . ASN A 1 85 ? 15.758 35.531 -10.352 1 74.56 85 ASN A N 1
ATOM 659 C CA . ASN A 1 85 ? 15.5 34.156 -9.992 1 74.56 85 ASN A CA 1
ATOM 660 C C . ASN A 1 85 ? 14.086 33.969 -9.461 1 74.56 85 ASN A C 1
ATOM 662 O O . ASN A 1 85 ? 13.812 33 -8.742 1 74.56 85 ASN A O 1
ATOM 666 N N . GLN A 1 86 ? 13.273 34.906 -9.836 1 82.44 86 GLN A N 1
ATOM 667 C CA . GLN A 1 86 ? 11.883 34.844 -9.383 1 82.44 86 GLN A CA 1
ATOM 668 C C . GLN A 1 86 ? 10.93 35.375 -10.445 1 82.44 86 GLN A C 1
ATOM 670 O O . GLN A 1 86 ? 11.023 36.531 -10.828 1 82.44 86 GLN A O 1
ATOM 675 N N . SER A 1 87 ? 10.094 34.562 -10.945 1 88.44 87 SER A N 1
ATOM 676 C CA . SER A 1 87 ? 9.234 34.938 -12.062 1 88.44 87 SER A CA 1
ATOM 677 C C . SER A 1 87 ? 8.117 35.875 -11.617 1 88.44 87 SER A C 1
ATOM 679 O O . SER A 1 87 ? 7.699 36.75 -12.367 1 88.44 87 SER A O 1
ATOM 681 N N . PHE A 1 88 ? 7.684 35.656 -10.438 1 96.19 88 PHE A N 1
ATOM 682 C CA . PHE A 1 88 ? 6.562 36.438 -9.945 1 96.19 88 PHE A CA 1
ATOM 683 C C . PHE A 1 88 ? 6.598 36.531 -8.422 1 96.19 88 PHE A C 1
ATOM 685 O O . PHE A 1 88 ? 7.395 35.844 -7.773 1 96.19 88 PHE A O 1
ATOM 692 N N . GLU A 1 89 ? 5.93 37.406 -7.836 1 97.12 89 GLU A N 1
ATOM 693 C CA . GLU A 1 89 ? 5.645 37.562 -6.414 1 97.12 89 GLU A CA 1
ATOM 694 C C . GLU A 1 89 ? 4.199 38 -6.18 1 97.12 89 GLU A C 1
ATOM 696 O O . GLU A 1 89 ? 3.477 38.312 -7.133 1 97.12 89 GLU A O 1
ATOM 701 N N . ILE A 1 90 ? 3.777 37.844 -4.953 1 97.94 90 ILE A N 1
ATOM 702 C CA . ILE A 1 90 ? 2.416 38.25 -4.621 1 97.94 90 ILE A CA 1
ATOM 703 C C . ILE A 1 90 ? 2.451 39.5 -3.744 1 97.94 90 ILE A C 1
ATOM 705 O O . ILE A 1 90 ? 3.043 39.5 -2.662 1 97.94 90 ILE A O 1
ATOM 709 N N . LYS A 1 91 ? 1.896 40.562 -4.246 1 98.25 91 LYS A N 1
ATOM 710 C CA . LYS A 1 91 ? 1.67 41.719 -3.404 1 98.25 91 LYS A CA 1
ATOM 711 C C . LYS A 1 91 ? 0.451 41.531 -2.506 1 98.25 91 LYS A C 1
ATOM 713 O O . LYS A 1 91 ? -0.681 41.5 -2.99 1 98.25 91 LYS A O 1
ATOM 718 N N . VAL A 1 92 ? 0.721 41.5 -1.223 1 98.62 92 VAL A N 1
ATOM 719 C CA . VAL A 1 92 ? -0.319 41.125 -0.265 1 98.62 92 VAL A CA 1
ATOM 720 C C . VAL A 1 92 ? -1.252 42.312 -0.04 1 98.62 92 VAL A C 1
ATOM 722 O O . VAL A 1 92 ? -0.8 43.406 0.293 1 98.62 92 VAL A O 1
ATOM 725 N N . THR A 1 93 ? -2.529 42.125 -0.242 1 98.56 93 THR A N 1
ATOM 726 C CA . THR A 1 93 ? -3.529 43.156 0.052 1 98.56 93 THR A CA 1
ATOM 727 C C . THR A 1 93 ? -4.156 42.906 1.424 1 98.56 93 THR A C 1
ATOM 729 O O . THR A 1 93 ? -4.445 43.875 2.15 1 98.56 93 THR A O 1
ATOM 732 N N . ASN A 1 94 ? -4.395 41.688 1.734 1 98.62 94 ASN A N 1
ATOM 733 C CA . ASN A 1 94 ? -4.977 41.312 3.018 1 98.62 94 ASN A CA 1
ATOM 734 C C . ASN A 1 94 ? -4.234 40.125 3.648 1 98.62 94 ASN A C 1
ATOM 736 O O . ASN A 1 94 ? -3.961 39.125 2.979 1 98.62 94 ASN A O 1
ATOM 740 N N . PHE A 1 95 ? -3.904 40.281 4.914 1 98.69 95 PHE A N 1
ATOM 741 C CA . PHE A 1 95 ? -3.164 39.281 5.664 1 98.69 95 PHE A CA 1
ATOM 742 C C . PHE A 1 95 ? -3.959 38.812 6.879 1 98.69 95 PHE A C 1
ATOM 744 O O . PHE A 1 95 ? -4.492 39.656 7.629 1 98.69 95 PHE A O 1
ATOM 751 N N . ILE A 1 96 ? -4.082 37.5 7.059 1 98.75 96 ILE A N 1
ATOM 752 C CA . ILE A 1 96 ? -4.742 36.938 8.234 1 98.75 96 ILE A CA 1
ATOM 753 C C . ILE A 1 96 ? -3.859 35.875 8.867 1 98.75 96 ILE A C 1
ATOM 755 O O . ILE A 1 96 ? -3.539 34.875 8.227 1 98.75 96 ILE A O 1
ATOM 759 N N . LEU A 1 97 ? -3.436 36.125 10.078 1 98.75 97 LEU A N 1
ATOM 760 C CA . LEU A 1 97 ? -2.764 35.062 10.859 1 98.75 97 LEU A CA 1
ATOM 761 C C . LEU A 1 97 ? -3.766 34.062 11.391 1 98.75 97 LEU A C 1
ATOM 763 O O . LEU A 1 97 ? -4.629 34.406 12.203 1 98.75 97 LEU A O 1
ATOM 767 N N . LEU A 1 98 ? -3.684 32.844 10.906 1 98.62 98 LEU A N 1
ATOM 768 C CA . LEU A 1 98 ? -4.617 31.797 11.32 1 98.62 98 LEU A CA 1
ATOM 769 C C . LEU A 1 98 ? -4.164 31.141 12.625 1 98.62 98 LEU A C 1
ATOM 771 O O . LEU A 1 98 ? -4.977 30.906 13.516 1 98.62 98 LEU A O 1
ATOM 775 N N . LYS A 1 99 ? -2.943 30.797 12.711 1 98.62 99 LYS A N 1
ATOM 776 C CA . LYS A 1 99 ? -2.348 30.188 13.898 1 98.62 99 LYS A CA 1
ATOM 777 C C . LYS A 1 99 ? -0.873 30.562 14.023 1 98.62 99 LYS A C 1
ATOM 779 O O . LYS A 1 99 ? -0.068 30.25 13.148 1 98.62 99 LYS A O 1
ATOM 784 N N . GLN A 1 100 ? -0.478 31.219 15.102 1 98.5 100 GLN A N 1
ATOM 785 C CA . GLN A 1 100 ? 0.9 31.625 15.375 1 98.5 100 GLN A CA 1
ATOM 786 C C . GLN A 1 100 ? 1.721 30.438 15.891 1 98.5 100 GLN A C 1
ATOM 788 O O . GLN A 1 100 ? 1.267 29.688 16.766 1 98.5 100 GLN A O 1
ATOM 793 N N . ALA A 1 101 ? 2.838 30.219 15.336 1 98.31 101 ALA A N 1
ATOM 794 C CA . ALA A 1 101 ? 3.738 29.188 15.852 1 98.31 101 ALA A CA 1
ATOM 795 C C . ALA A 1 101 ? 4.391 29.641 17.156 1 98.31 101 ALA A C 1
ATOM 797 O O . ALA A 1 101 ? 4.742 30.812 17.312 1 98.31 101 ALA A O 1
ATOM 798 N N . ASP A 1 102 ? 4.531 28.719 18.047 1 97.94 102 ASP A N 1
ATOM 799 C CA . ASP A 1 102 ? 5.242 29.047 19.281 1 97.94 102 ASP A CA 1
ATOM 800 C C . ASP A 1 102 ? 6.699 29.391 19 1 97.94 102 ASP A C 1
ATOM 802 O O . ASP A 1 102 ? 7.246 29.016 17.953 1 97.94 102 ASP A O 1
ATOM 806 N N . GLU A 1 103 ? 7.285 30.047 19.922 1 96.75 103 GLU A N 1
ATOM 807 C CA . GLU A 1 103 ? 8.648 30.547 19.75 1 96.75 103 GLU A CA 1
ATOM 808 C C . GLU A 1 103 ? 9.648 29.391 19.703 1 96.75 103 GLU A C 1
ATOM 810 O O . GLU A 1 103 ? 10.719 29.516 19.109 1 96.75 103 GLU A O 1
ATOM 815 N N . ASP A 1 104 ? 9.281 28.297 20.25 1 96.06 104 ASP A N 1
ATOM 816 C CA . ASP A 1 104 ? 10.227 27.188 20.359 1 96.06 104 ASP A CA 1
ATOM 817 C C . ASP A 1 104 ? 10.141 26.281 19.141 1 96.06 104 ASP A C 1
ATOM 819 O O . ASP A 1 104 ? 10.641 25.156 19.156 1 96.06 104 ASP A O 1
ATOM 823 N N . TYR A 1 105 ? 9.43 26.797 18.109 1 97.19 105 TYR A N 1
ATOM 824 C CA . TYR A 1 105 ? 9.438 26.047 16.859 1 97.19 105 TYR A CA 1
ATOM 825 C C . TYR A 1 105 ? 10.859 25.703 16.438 1 97.19 105 TYR A C 1
ATOM 827 O O . TYR A 1 105 ? 11.695 26.594 16.266 1 97.19 105 TYR A O 1
ATOM 835 N N . PRO A 1 106 ? 11.141 24.438 16.172 1 96.5 106 PRO A N 1
ATOM 836 C CA . PRO A 1 106 ? 12.539 24.016 16.062 1 96.5 106 PRO A CA 1
ATOM 837 C C . PRO A 1 106 ? 13.125 24.281 14.68 1 96.5 106 PRO A C 1
ATOM 839 O O . PRO A 1 106 ? 14.344 24.297 14.508 1 96.5 106 PRO A O 1
ATOM 842 N N . LEU A 1 107 ? 12.359 24.453 13.664 1 96.56 107 LEU A N 1
ATOM 843 C CA . LEU A 1 107 ? 12.867 24.578 12.297 1 96.56 107 LEU A CA 1
ATOM 844 C C . LEU A 1 107 ? 12.977 26.031 11.883 1 96.56 107 LEU A C 1
ATOM 846 O O . LEU A 1 107 ? 12.367 26.453 10.898 1 96.56 107 LEU A O 1
ATOM 850 N N . GLN A 1 108 ? 13.844 26.719 12.602 1 92.56 108 GLN A N 1
ATOM 851 C CA . GLN A 1 108 ? 14.148 28.078 12.219 1 92.56 108 GLN A CA 1
ATOM 852 C C . GLN A 1 108 ? 14.953 28.125 10.922 1 92.56 108 GLN A C 1
ATOM 854 O O . GLN A 1 108 ? 15.461 27.094 10.469 1 92.56 108 GLN A O 1
ATOM 859 N N . LYS A 1 109 ? 15.039 29.328 10.367 1 89.25 109 LYS A N 1
ATOM 860 C CA . LYS A 1 109 ? 15.719 29.469 9.078 1 89.25 109 LYS A CA 1
ATOM 861 C C . LYS A 1 109 ? 17.234 29.281 9.234 1 89.25 109 LYS A C 1
ATOM 863 O O . LYS A 1 109 ? 17.984 30.266 9.203 1 89.25 109 LYS A O 1
ATOM 868 N N . LYS A 1 110 ? 17.625 28.078 9.344 1 90.12 110 LYS A N 1
ATOM 869 C CA . LYS A 1 110 ? 19.016 27.672 9.422 1 90.12 110 LYS A CA 1
ATOM 870 C C . LYS A 1 110 ? 19.203 26.219 8.992 1 90.12 110 LYS A C 1
ATOM 872 O O . LYS A 1 110 ? 18.219 25.5 8.828 1 90.12 110 LYS A O 1
ATOM 877 N N . GLU A 1 111 ? 20.344 25.891 8.727 1 90.5 111 GLU A N 1
ATOM 878 C CA . GLU A 1 111 ? 20.625 24.5 8.375 1 90.5 111 GLU A CA 1
ATOM 879 C C . GLU A 1 111 ? 20.531 23.578 9.586 1 90.5 111 GLU A C 1
ATOM 881 O O . GLU A 1 111 ? 20.969 23.953 10.68 1 90.5 111 GLU A O 1
ATOM 886 N N . HIS A 1 112 ? 19.875 22.469 9.391 1 94.62 112 HIS A N 1
ATOM 887 C CA . HIS A 1 112 ? 19.766 21.469 10.438 1 94.62 112 HIS A CA 1
ATOM 888 C C . HIS A 1 112 ? 20.422 20.156 10.023 1 94.62 112 HIS A C 1
ATOM 890 O O . HIS A 1 112 ? 20.312 19.75 8.859 1 94.62 112 HIS A O 1
ATOM 896 N N . GLY A 1 113 ? 21.094 19.547 10.953 1 94.75 113 GLY A N 1
ATOM 897 C CA . GLY A 1 113 ? 21.734 18.266 10.664 1 94.75 113 GLY A CA 1
ATOM 898 C C . GLY A 1 113 ? 20.75 17.109 10.578 1 94.75 113 GLY A C 1
ATOM 899 O O . GLY A 1 113 ? 19.672 17.156 11.195 1 94.75 113 GLY A O 1
ATOM 900 N N . ALA A 1 114 ? 21.141 16.125 9.883 1 94.44 114 ALA A N 1
ATOM 901 C CA . ALA A 1 114 ? 20.297 14.953 9.672 1 94.44 114 ALA A CA 1
ATOM 902 C C . ALA A 1 114 ? 19.953 14.273 10.992 1 94.44 114 ALA A C 1
ATOM 904 O O . ALA A 1 114 ? 18.828 13.812 11.188 1 94.44 114 ALA A O 1
ATOM 905 N N . GLU A 1 115 ? 20.906 14.164 11.883 1 94.69 115 GLU A N 1
ATOM 906 C CA . GLU A 1 115 ? 20.703 13.508 13.164 1 94.69 115 GLU A CA 1
ATOM 907 C C . GLU A 1 115 ? 19.625 14.219 13.984 1 94.69 115 GLU A C 1
ATOM 909 O O . GLU A 1 115 ? 18.734 13.578 14.539 1 94.69 115 GLU A O 1
ATOM 914 N N . PHE A 1 116 ? 19.75 15.531 14.031 1 96.56 116 PHE A N 1
ATOM 915 C CA . PHE A 1 116 ? 18.75 16.312 14.734 1 96.56 116 PHE A CA 1
ATOM 916 C C . PHE A 1 116 ? 17.375 16.125 14.109 1 96.56 116 PHE A C 1
ATOM 918 O O . PHE A 1 116 ? 16.391 15.898 14.82 1 96.56 116 PHE A O 1
ATOM 925 N N . LEU A 1 117 ? 17.297 16.172 12.812 1 97.06 117 LEU A N 1
ATOM 926 C CA . LEU A 1 117 ? 16.031 16.078 12.102 1 97.06 117 LEU A CA 1
ATOM 927 C C . LEU A 1 117 ? 15.375 14.719 12.32 1 97.06 117 LEU A C 1
ATOM 929 O O . LEU A 1 117 ? 14.148 14.609 12.328 1 97.06 117 LEU A O 1
ATOM 933 N N . ARG A 1 118 ? 16.156 13.656 12.547 1 95.44 118 ARG A N 1
ATOM 934 C CA . ARG A 1 118 ? 15.609 12.336 12.836 1 95.44 118 ARG A CA 1
ATOM 935 C C . ARG A 1 118 ? 14.938 12.312 14.203 1 95.44 118 ARG A C 1
ATOM 937 O O . ARG A 1 118 ? 14.031 11.516 14.445 1 95.44 118 ARG A O 1
ATOM 944 N N . THR A 1 119 ? 15.336 13.219 15.109 1 96 119 THR A N 1
ATOM 945 C CA . THR A 1 119 ? 14.734 13.266 16.438 1 96 119 THR A CA 1
ATOM 946 C C . THR A 1 119 ? 13.398 13.992 16.406 1 96 119 THR A C 1
ATOM 948 O O . THR A 1 119 ? 12.633 13.953 17.375 1 96 119 THR A O 1
ATOM 951 N N . ILE A 1 120 ? 13.117 14.703 15.336 1 97.25 120 ILE A N 1
ATOM 952 C CA . ILE A 1 120 ? 11.844 15.391 15.188 1 97.25 120 ILE A CA 1
ATOM 953 C C . ILE A 1 120 ? 11.172 14.961 13.883 1 97.25 120 ILE A C 1
ATOM 955 O O . ILE A 1 120 ? 10.719 15.797 13.102 1 97.25 120 ILE A O 1
ATOM 959 N N . ALA A 1 121 ? 11.086 13.641 13.695 1 96.44 121 ALA A N 1
ATOM 960 C CA . ALA A 1 121 ? 10.586 13.047 12.461 1 96.44 121 ALA A CA 1
ATOM 961 C C . ALA A 1 121 ? 9.164 13.523 12.164 1 96.44 121 ALA A C 1
ATOM 963 O O . ALA A 1 121 ? 8.727 13.492 11.008 1 96.44 121 ALA A O 1
ATOM 964 N N . HIS A 1 122 ? 8.43 14.008 13.141 1 96.94 122 HIS A N 1
ATOM 965 C CA . HIS A 1 122 ? 7.062 14.5 12.953 1 96.94 122 HIS A CA 1
ATOM 966 C C . HIS A 1 122 ? 7.059 15.883 12.312 1 96.94 122 HIS A C 1
ATOM 968 O O . HIS A 1 122 ? 6.012 16.359 11.859 1 96.94 122 HIS A O 1
ATOM 974 N N . LEU A 1 123 ? 8.273 16.547 12.188 1 98 123 LEU A N 1
ATOM 975 C CA . LEU A 1 123 ? 8.367 17.891 11.648 1 98 123 LEU A CA 1
ATOM 976 C C . LEU A 1 123 ? 9.352 17.938 10.477 1 98 123 LEU A C 1
ATOM 978 O O . LEU A 1 123 ? 9.336 18.891 9.695 1 98 123 LEU A O 1
ATOM 982 N N . ARG A 1 124 ? 10.195 16.969 10.336 1 97.44 124 ARG A N 1
ATOM 983 C CA . ARG A 1 124 ? 11.367 17.109 9.477 1 97.44 124 ARG A CA 1
ATOM 984 C C . ARG A 1 124 ? 10.953 17.234 8.016 1 97.44 124 ARG A C 1
ATOM 986 O O . ARG A 1 124 ? 11.695 17.797 7.203 1 97.44 124 ARG A O 1
ATOM 993 N N . GLN A 1 125 ? 9.773 16.766 7.652 1 97.19 125 GLN A N 1
ATOM 994 C CA . GLN A 1 125 ? 9.312 16.844 6.27 1 97.19 125 GLN A CA 1
ATOM 995 C C . GLN A 1 125 ? 9.016 18.297 5.883 1 97.19 125 GLN A C 1
ATOM 997 O O . GLN A 1 125 ? 8.805 18.594 4.707 1 97.19 125 GLN A O 1
ATOM 1002 N N . ARG A 1 126 ? 9.031 19.203 6.852 1 97.38 126 ARG A N 1
ATOM 1003 C CA . ARG A 1 126 ? 8.844 20.625 6.582 1 97.38 126 ARG A CA 1
ATOM 1004 C C . ARG A 1 126 ? 10.102 21.234 5.973 1 97.38 126 ARG A C 1
ATOM 1006 O O . ARG A 1 126 ? 10.062 22.359 5.449 1 97.38 126 ARG A O 1
ATOM 1013 N N . THR A 1 127 ? 11.234 20.562 6.09 1 96.81 127 THR A N 1
ATOM 1014 C CA . THR A 1 127 ? 12.461 21.031 5.453 1 96.81 127 THR A CA 1
ATOM 1015 C C . THR A 1 127 ? 12.445 20.719 3.959 1 96.81 127 THR A C 1
ATOM 1017 O O . THR A 1 127 ? 11.688 19.859 3.51 1 96.81 127 THR A O 1
ATOM 1020 N N . ASN A 1 128 ? 13.297 21.391 3.199 1 95.69 128 ASN A N 1
ATOM 1021 C CA . ASN A 1 128 ? 13.312 21.188 1.754 1 95.69 128 ASN A CA 1
ATOM 1022 C C . ASN A 1 128 ? 13.766 19.781 1.386 1 95.69 128 ASN A C 1
ATOM 1024 O O . ASN A 1 128 ? 13.125 19.109 0.57 1 95.69 128 ASN A O 1
ATOM 1028 N N . LYS A 1 129 ? 14.844 19.344 1.957 1 96.5 129 LYS A N 1
ATOM 1029 C CA . LYS A 1 129 ? 15.43 18.047 1.597 1 96.5 129 LYS A CA 1
ATOM 1030 C C . LYS A 1 129 ? 14.469 16.906 1.903 1 96.5 129 LYS A C 1
ATOM 1032 O O . LYS A 1 129 ? 14.109 16.141 1.013 1 96.5 129 LYS A O 1
ATOM 1037 N N . TYR A 1 130 ? 13.977 16.875 3.121 1 97.31 130 TYR A N 1
ATOM 1038 C CA . TYR A 1 130 ? 13.156 15.742 3.537 1 97.31 130 TYR A CA 1
ATOM 1039 C C . TYR A 1 130 ? 11.758 15.844 2.938 1 97.31 130 TYR A C 1
ATOM 1041 O O . TYR A 1 130 ? 11.141 14.82 2.613 1 97.31 130 TYR A O 1
ATOM 1049 N N . GLY A 1 131 ? 11.289 17.094 2.82 1 97.44 131 GLY A N 1
ATOM 1050 C CA . GLY A 1 131 ? 10.039 17.25 2.092 1 97.44 131 GLY A CA 1
ATOM 1051 C C . GLY A 1 131 ? 10.102 16.719 0.672 1 97.44 131 GLY A C 1
ATOM 1052 O O . GLY A 1 131 ? 9.148 16.109 0.191 1 97.44 131 GLY A O 1
ATOM 1053 N N . THR A 1 132 ? 11.195 16.969 0.026 1 98.12 132 THR A N 1
ATOM 1054 C CA . THR A 1 132 ? 11.398 16.516 -1.348 1 98.12 132 THR A CA 1
ATOM 1055 C C . THR A 1 132 ? 11.484 15 -1.413 1 98.12 132 THR A C 1
ATOM 1057 O O . THR A 1 132 ? 10.844 14.375 -2.26 1 98.12 132 THR A O 1
ATOM 1060 N N . ILE A 1 133 ? 12.203 14.406 -0.507 1 98.19 133 ILE A N 1
ATOM 1061 C CA . ILE A 1 133 ? 12.406 12.961 -0.49 1 98.19 133 ILE A CA 1
ATOM 1062 C C . ILE A 1 133 ? 11.078 12.25 -0.268 1 98.19 133 ILE A C 1
ATOM 1064 O O . ILE A 1 133 ? 10.766 11.273 -0.949 1 98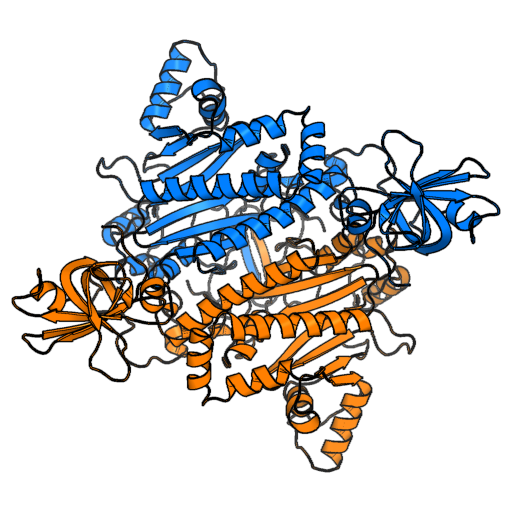.19 133 ILE A O 1
ATOM 1068 N N . MET A 1 134 ? 10.25 12.781 0.651 1 98.38 134 MET A N 1
ATOM 1069 C CA . MET A 1 134 ? 8.977 12.133 0.959 1 98.38 134 MET A CA 1
ATOM 1070 C C . MET A 1 134 ? 7.98 12.32 -0.179 1 98.38 134 MET A C 1
ATOM 1072 O O . MET A 1 134 ? 7.148 11.453 -0.436 1 98.38 134 MET A O 1
ATOM 1076 N N . ARG A 1 135 ? 8.055 13.453 -0.868 1 98.12 135 ARG A N 1
ATOM 1077 C CA . ARG A 1 135 ? 7.238 13.633 -2.066 1 98.12 135 ARG A CA 1
ATOM 1078 C C . ARG A 1 135 ? 7.621 12.633 -3.146 1 98.12 135 ARG A C 1
ATOM 1080 O O . ARG A 1 135 ? 6.754 12.039 -3.789 1 98.12 135 ARG A O 1
ATOM 1087 N N . LEU A 1 136 ? 8.906 12.508 -3.354 1 98.5 136 LEU A N 1
ATOM 1088 C CA . LEU A 1 136 ? 9.406 11.555 -4.336 1 98.5 136 LEU A CA 1
ATOM 1089 C C . LEU A 1 136 ? 8.992 10.133 -3.967 1 98.5 136 LEU A C 1
ATOM 1091 O O . LEU A 1 136 ? 8.648 9.336 -4.84 1 98.5 136 LEU A O 1
ATOM 1095 N N . ARG A 1 137 ? 9.102 9.805 -2.697 1 98.75 137 ARG A N 1
ATOM 1096 C CA . ARG A 1 137 ? 8.664 8.5 -2.201 1 98.75 137 ARG A CA 1
ATOM 1097 C C . ARG A 1 137 ? 7.219 8.227 -2.596 1 98.75 137 ARG A C 1
ATOM 1099 O O . ARG A 1 137 ? 6.898 7.129 -3.061 1 98.75 137 ARG A O 1
ATOM 1106 N N . SER A 1 138 ? 6.367 9.188 -2.369 1 98.69 138 SER A N 1
ATOM 1107 C CA . SER A 1 138 ? 4.957 9.062 -2.717 1 98.69 138 SER A CA 1
ATOM 1108 C C . SER A 1 138 ? 4.777 8.836 -4.215 1 98.69 138 SER A C 1
ATOM 1110 O O . SER A 1 138 ? 4.012 7.961 -4.629 1 98.69 138 SER A O 1
ATOM 1112 N N . GLU A 1 139 ? 5.449 9.602 -5.035 1 98.75 139 GLU A N 1
ATOM 1113 C CA . GLU A 1 139 ? 5.355 9.477 -6.484 1 98.75 139 GLU A CA 1
ATOM 1114 C C . GLU A 1 139 ? 5.832 8.102 -6.949 1 98.75 139 GLU A C 1
ATOM 1116 O O . GLU A 1 139 ? 5.227 7.496 -7.836 1 98.75 139 GLU A O 1
ATOM 1121 N N . LEU A 1 140 ? 6.883 7.668 -6.363 1 98.88 140 LEU A N 1
ATOM 1122 C CA . LEU A 1 140 ? 7.43 6.367 -6.734 1 98.88 140 LEU A CA 1
ATOM 1123 C C . LEU A 1 140 ? 6.48 5.242 -6.324 1 98.88 140 LEU A C 1
ATOM 1125 O O . LEU A 1 140 ? 6.344 4.25 -7.039 1 98.88 140 LEU A O 1
ATOM 1129 N N . ALA A 1 141 ? 5.914 5.363 -5.141 1 98.88 141 ALA A N 1
ATOM 1130 C CA . ALA A 1 141 ? 4.93 4.367 -4.727 1 98.88 141 ALA A CA 1
ATOM 1131 C C . ALA A 1 141 ? 3.797 4.262 -5.742 1 98.88 141 ALA A C 1
ATOM 1133 O O . ALA A 1 141 ? 3.383 3.158 -6.109 1 98.88 141 ALA A O 1
ATOM 1134 N N . PHE A 1 142 ? 3.285 5.395 -6.184 1 98.81 142 PHE A N 1
ATOM 1135 C CA . PHE A 1 142 ? 2.244 5.391 -7.203 1 98.81 142 PHE A CA 1
ATOM 1136 C C . PHE A 1 142 ? 2.75 4.742 -8.484 1 98.81 142 PHE A C 1
ATOM 1138 O O . PHE A 1 142 ? 2.039 3.947 -9.109 1 98.81 142 PHE A O 1
ATOM 1145 N N . ALA A 1 143 ? 3.973 5.105 -8.906 1 98.88 143 ALA A N 1
ATOM 1146 C CA . ALA A 1 143 ? 4.57 4.551 -10.117 1 98.88 143 ALA A CA 1
ATOM 1147 C C . ALA A 1 143 ? 4.641 3.029 -10.047 1 98.88 143 ALA A C 1
ATOM 1149 O O . ALA A 1 143 ? 4.434 2.346 -11.055 1 98.88 143 ALA A O 1
ATOM 1150 N N . ILE A 1 144 ? 4.957 2.504 -8.898 1 98.94 144 ILE A N 1
ATOM 1151 C CA . ILE A 1 144 ? 5.047 1.062 -8.695 1 98.94 144 ILE A CA 1
ATOM 1152 C C . ILE A 1 144 ? 3.684 0.421 -8.938 1 98.94 144 ILE A C 1
ATOM 1154 O O . ILE A 1 144 ? 3.564 -0.524 -9.727 1 98.94 144 ILE A O 1
ATOM 1158 N N . HIS A 1 145 ? 2.66 0.92 -8.273 1 98.81 145 HIS A N 1
ATOM 1159 C CA . HIS A 1 145 ? 1.318 0.393 -8.492 1 98.81 145 HIS A CA 1
ATOM 1160 C C . HIS A 1 145 ? 0.903 0.534 -9.953 1 98.81 145 HIS A C 1
ATOM 1162 O O . HIS A 1 145 ? 0.289 -0.374 -10.516 1 98.81 145 HIS A O 1
ATOM 1168 N N . ASN A 1 146 ? 1.214 1.65 -10.523 1 98.75 146 ASN A N 1
ATOM 1169 C CA . ASN A 1 146 ? 0.85 1.914 -11.906 1 98.75 146 ASN A CA 1
ATOM 1170 C C . ASN A 1 146 ? 1.535 0.939 -12.867 1 98.75 146 ASN A C 1
ATOM 1172 O O . ASN A 1 146 ? 0.913 0.445 -13.805 1 98.75 146 ASN A O 1
ATOM 1176 N N . PHE A 1 147 ? 2.811 0.674 -12.688 1 98.88 147 PHE A N 1
ATOM 1177 C CA . PHE A 1 147 ? 3.551 -0.267 -13.523 1 98.88 147 PHE A CA 1
ATOM 1178 C C . PHE A 1 147 ? 2.879 -1.635 -13.523 1 98.88 147 PHE A C 1
ATOM 1180 O O . PHE A 1 147 ? 2.639 -2.215 -14.578 1 98.88 147 PHE A O 1
ATOM 1187 N N . PHE A 1 148 ? 2.643 -2.137 -12.312 1 98.88 148 PHE A N 1
ATOM 1188 C CA . PHE A 1 148 ? 2.109 -3.49 -12.195 1 98.88 148 PHE A CA 1
ATOM 1189 C C . PHE A 1 148 ? 0.681 -3.557 -12.719 1 98.88 148 PHE A C 1
ATOM 1191 O O . PHE A 1 148 ? 0.296 -4.535 -13.367 1 98.88 148 PHE A O 1
ATOM 1198 N N . HIS A 1 149 ? -0.104 -2.525 -12.445 1 98.38 149 HIS A N 1
ATOM 1199 C CA . HIS A 1 149 ? -1.462 -2.475 -12.969 1 98.38 149 HIS A CA 1
ATOM 1200 C C . HIS A 1 149 ? -1.459 -2.49 -14.5 1 98.38 149 HIS A C 1
ATOM 1202 O O . HIS A 1 149 ? -2.199 -3.258 -15.117 1 98.38 149 HIS A O 1
ATOM 1208 N N . GLN A 1 150 ? -0.575 -1.717 -15.133 1 97.88 150 GLN A N 1
ATOM 1209 C CA . GLN A 1 150 ? -0.504 -1.595 -16.578 1 97.88 150 GLN A CA 1
ATOM 1210 C C . GLN A 1 150 ? 0.018 -2.881 -17.219 1 97.88 150 GLN A C 1
ATOM 1212 O O . GLN A 1 150 ? -0.198 -3.123 -18.406 1 97.88 150 GLN A O 1
ATOM 1217 N N . ASN A 1 151 ? 0.709 -3.656 -16.438 1 97.94 151 ASN A N 1
ATOM 1218 C CA . ASN A 1 151 ? 1.268 -4.902 -16.953 1 97.94 151 ASN A CA 1
ATOM 1219 C C . ASN A 1 151 ? 0.481 -6.113 -16.469 1 97.94 151 ASN A C 1
ATOM 1221 O O . ASN A 1 151 ? 1.021 -7.219 -16.375 1 97.94 151 ASN A O 1
ATOM 1225 N N . ASN A 1 152 ? -0.715 -5.918 -16.031 1 96.75 152 ASN A N 1
ATOM 1226 C CA . ASN A 1 152 ? -1.731 -6.934 -15.773 1 96.75 152 ASN A CA 1
ATOM 1227 C C . ASN A 1 152 ? -1.373 -7.789 -14.562 1 96.75 152 ASN A C 1
ATOM 1229 O O . ASN A 1 152 ? -1.584 -9.008 -14.57 1 96.75 152 ASN A O 1
ATOM 1233 N N . PHE A 1 153 ? -0.706 -7.219 -13.594 1 98.81 153 PHE A N 1
ATOM 1234 C CA . PHE A 1 153 ? -0.463 -7.906 -12.328 1 98.81 153 PHE A CA 1
ATOM 1235 C C . PHE A 1 153 ? -1.638 -7.719 -11.375 1 98.81 153 PHE A C 1
ATOM 1237 O O . PHE A 1 153 ? -2.273 -6.66 -11.367 1 98.81 153 PHE A O 1
ATOM 1244 N N . VAL A 1 154 ? -1.892 -8.695 -10.57 1 98.75 154 VAL A N 1
ATOM 1245 C CA . VAL A 1 154 ? -2.877 -8.617 -9.492 1 98.75 154 VAL A CA 1
ATOM 1246 C C . VAL A 1 154 ? -2.176 -8.336 -8.164 1 98.75 154 VAL A C 1
ATOM 1248 O O . VAL A 1 154 ? -1.22 -9.023 -7.805 1 98.75 154 VAL A O 1
ATOM 1251 N N . TRP A 1 155 ? -2.602 -7.266 -7.508 1 98.88 155 TRP A N 1
ATOM 1252 C CA . TRP A 1 155 ? -2.049 -6.949 -6.195 1 98.88 155 TRP A CA 1
ATOM 1253 C C . TRP A 1 155 ? -2.559 -7.922 -5.141 1 98.88 155 TRP A C 1
ATOM 1255 O O . TRP A 1 155 ? -3.762 -8.18 -5.055 1 98.88 155 TRP A O 1
ATOM 1265 N N . VAL A 1 156 ? -1.619 -8.469 -4.355 1 98.5 156 VAL A N 1
ATOM 1266 C CA . VAL A 1 156 ? -1.936 -9.391 -3.268 1 98.5 156 VAL A CA 1
ATOM 1267 C C . VAL A 1 156 ? -1.438 -8.812 -1.944 1 98.5 156 VAL A C 1
ATOM 1269 O O . VAL A 1 156 ? -0.238 -8.594 -1.768 1 98.5 156 VAL A O 1
ATOM 1272 N N . SER A 1 157 ? -2.336 -8.539 -1.041 1 97.5 157 SER A N 1
ATOM 1273 C CA . SER A 1 157 ? -1.939 -8.141 0.304 1 97.5 157 SER A CA 1
ATOM 1274 C C . SER A 1 157 ? -1.477 -9.336 1.125 1 97.5 157 SER A C 1
ATOM 1276 O O . SER A 1 157 ? -2.262 -9.93 1.869 1 97.5 157 SER A O 1
ATOM 1278 N N . SER A 1 158 ? -0.229 -9.609 1.035 1 97.38 158 SER A N 1
ATOM 1279 C CA . SER A 1 158 ? 0.314 -10.695 1.849 1 97.38 158 SER A CA 1
ATOM 1280 C C . SER A 1 158 ? 0.207 -10.375 3.336 1 97.38 158 SER A C 1
ATOM 1282 O O . SER A 1 158 ? 0.363 -9.219 3.742 1 97.38 158 SER A O 1
ATOM 1284 N N . PRO A 1 159 ? -0.091 -11.359 4.117 1 97.19 159 PRO A N 1
ATOM 1285 C CA . PRO A 1 159 ? -0.277 -11.086 5.547 1 97.19 159 PRO A CA 1
ATOM 1286 C C . PRO A 1 159 ? 0.999 -10.594 6.223 1 97.19 159 PRO A C 1
ATOM 1288 O O . PRO A 1 159 ? 2.098 -11.039 5.883 1 97.19 159 PRO A O 1
ATOM 1291 N N . ILE A 1 160 ? 0.785 -9.742 7.246 1 97.88 160 ILE A N 1
ATOM 1292 C CA . ILE A 1 160 ? 1.864 -9.195 8.062 1 97.88 160 ILE A CA 1
ATOM 1293 C C . ILE A 1 160 ? 2.141 -10.125 9.242 1 97.88 160 ILE A C 1
ATOM 1295 O O . ILE A 1 160 ? 3.297 -10.398 9.57 1 97.88 160 ILE A O 1
ATOM 1299 N N . ILE A 1 161 ? 1.073 -10.578 9.867 1 97.31 161 ILE A N 1
ATOM 1300 C CA . ILE A 1 161 ? 1.198 -11.578 10.922 1 97.31 161 ILE A CA 1
ATOM 1301 C C . ILE A 1 161 ? 1.281 -12.977 10.305 1 97.31 161 ILE A C 1
ATOM 1303 O O . ILE A 1 161 ? 0.436 -13.352 9.492 1 97.31 161 ILE A O 1
ATOM 1307 N N . THR A 1 162 ? 2.301 -13.711 10.664 1 95.06 162 THR A N 1
ATOM 1308 C CA . THR A 1 162 ? 2.523 -15.008 10.031 1 95.06 162 THR A CA 1
ATOM 1309 C C . THR A 1 162 ? 3.025 -16.031 11.055 1 95.06 162 THR A C 1
ATOM 1311 O O . THR A 1 162 ? 3.51 -15.656 12.125 1 95.06 162 THR A O 1
ATOM 1314 N N . SER A 1 163 ? 2.799 -17.281 10.734 1 89.81 163 SER A N 1
ATOM 1315 C CA . SER A 1 163 ? 3.377 -18.359 11.531 1 89.81 163 SER A CA 1
ATOM 1316 C C . SER A 1 163 ? 4.645 -18.906 10.883 1 89.81 163 SER A C 1
ATOM 1318 O O . SER A 1 163 ? 5.293 -19.797 11.438 1 89.81 163 SER A O 1
ATOM 1320 N N . ASN A 1 164 ? 4.93 -18.375 9.703 1 80.88 164 ASN A N 1
ATOM 1321 C CA . ASN A 1 164 ? 6.035 -18.906 8.906 1 80.88 164 ASN A CA 1
ATOM 1322 C C . ASN A 1 164 ? 7.367 -18.297 9.32 1 80.88 164 ASN A C 1
ATOM 1324 O O . ASN A 1 164 ? 7.441 -17.094 9.602 1 80.88 164 ASN A O 1
ATOM 1328 N N . ASP A 1 165 ? 8.219 -19.266 9.648 1 66.31 165 ASP A N 1
ATOM 1329 C CA . ASP A 1 165 ? 9.586 -18.766 9.812 1 66.31 165 ASP A CA 1
ATOM 1330 C C . ASP A 1 165 ? 10.359 -18.844 8.508 1 66.31 165 ASP A C 1
ATOM 1332 O O . ASP A 1 165 ? 10.984 -19.859 8.203 1 66.31 165 ASP A O 1
ATOM 1336 N N . ALA A 1 166 ? 10.023 -17.875 7.598 1 55.97 166 ALA A N 1
ATOM 1337 C CA . ALA A 1 166 ? 10.578 -17.922 6.246 1 55.97 166 ALA A CA 1
ATOM 1338 C C . ALA A 1 166 ? 12.102 -18.016 6.277 1 55.97 166 ALA A C 1
ATOM 1340 O O . ALA A 1 166 ? 12.711 -18.609 5.383 1 55.97 166 ALA A O 1
ATOM 1341 N N . GLU A 1 167 ? 12.719 -17.188 7.086 1 54.66 167 GLU A N 1
ATOM 1342 C CA . GLU A 1 167 ? 14.164 -17.109 6.918 1 54.66 167 GLU A CA 1
ATOM 1343 C C . GLU A 1 167 ? 14.898 -17.828 8.039 1 54.66 167 GLU A C 1
ATOM 1345 O O . GLU A 1 167 ? 16.109 -18.062 7.957 1 54.66 167 GLU A O 1
ATOM 1350 N N . GLY A 1 168 ? 14.125 -18.703 8.898 1 54.12 168 GLY A N 1
ATOM 1351 C CA . GLY A 1 168 ? 14.742 -19.641 9.82 1 54.12 168 GLY A CA 1
ATOM 1352 C C . GLY A 1 168 ? 15.617 -18.969 10.867 1 54.12 168 GLY A C 1
ATOM 1353 O O . GLY A 1 168 ? 16.062 -19.609 11.812 1 54.12 168 GLY A O 1
ATOM 1354 N N . ALA A 1 169 ? 16.219 -17.719 10.672 1 50.72 169 ALA A N 1
ATOM 1355 C CA . ALA A 1 169 ? 17.469 -17.359 11.32 1 50.72 169 ALA A CA 1
ATOM 1356 C C . ALA A 1 169 ? 17.234 -16.422 12.5 1 50.72 169 ALA A C 1
ATOM 1358 O O . ALA A 1 169 ? 18.125 -15.656 12.883 1 50.72 169 ALA A O 1
ATOM 1359 N N . GLY A 1 170 ? 16.031 -16.422 13.148 1 61.66 170 GLY A N 1
ATOM 1360 C CA . GLY A 1 170 ? 16.016 -15.68 14.406 1 61.66 170 GLY A CA 1
ATOM 1361 C C . GLY A 1 170 ? 15.773 -14.195 14.219 1 61.66 170 GLY A C 1
ATOM 1362 O O . GLY A 1 170 ? 15.734 -13.445 15.203 1 61.66 170 GLY A O 1
ATOM 1363 N N . GLU A 1 171 ? 15.57 -13.719 13.148 1 79.19 171 GLU A N 1
ATOM 1364 C CA . GLU A 1 171 ? 15.438 -12.281 12.914 1 79.19 171 GLU A CA 1
ATOM 1365 C C . GLU A 1 171 ? 13.977 -11.875 12.766 1 79.19 171 GLU A C 1
ATOM 1367 O O . GLU A 1 171 ? 13.648 -11 11.961 1 79.19 171 GLU A O 1
ATOM 1372 N N . ASN A 1 172 ? 13.203 -12.516 13.633 1 89.06 172 ASN A N 1
ATOM 1373 C CA . ASN A 1 172 ? 11.781 -12.195 13.555 1 89.06 172 ASN A CA 1
ATOM 1374 C C . ASN A 1 172 ? 11.273 -11.547 14.836 1 89.06 172 ASN A C 1
ATOM 1376 O O . ASN A 1 172 ? 11.82 -11.789 15.914 1 89.06 172 ASN A O 1
ATOM 1380 N N . PHE A 1 173 ? 10.242 -10.703 14.703 1 95.62 173 PHE A N 1
ATOM 1381 C CA . PHE A 1 173 ? 9.5 -10.18 15.844 1 95.62 173 PHE A CA 1
ATOM 1382 C C . PHE A 1 173 ? 8.328 -11.086 16.188 1 95.62 173 PHE A C 1
ATOM 1384 O O . PHE A 1 173 ? 7.602 -11.547 15.305 1 95.62 173 PHE A O 1
ATOM 1391 N N . TYR A 1 174 ? 8.234 -11.461 17.438 1 94 174 TYR A N 1
ATOM 1392 C CA . TYR A 1 174 ? 7.043 -12.203 17.828 1 94 174 TYR A CA 1
ATOM 1393 C C . TYR A 1 174 ? 5.902 -11.258 18.188 1 94 174 TYR A C 1
ATOM 1395 O O . TYR A 1 174 ? 6.141 -10.102 18.562 1 94 174 TYR A O 1
ATOM 1403 N N . VAL A 1 175 ? 4.652 -11.695 18 1 95.75 175 VAL A N 1
ATOM 1404 C CA . VAL A 1 175 ? 3.432 -10.922 18.188 1 95.75 175 VAL A CA 1
ATOM 1405 C C . VAL A 1 175 ? 2.459 -11.695 19.078 1 95.75 175 VAL A C 1
ATOM 1407 O O . VAL A 1 175 ? 2.264 -12.898 18.891 1 95.75 175 VAL A O 1
ATOM 1410 N N . ASP A 1 176 ? 1.869 -11.008 20.047 1 94.5 176 ASP A N 1
ATOM 1411 C CA . ASP A 1 176 ? 0.795 -11.586 20.859 1 94.5 176 ASP A CA 1
ATOM 1412 C C . ASP A 1 176 ? -0.087 -10.492 21.453 1 94.5 176 ASP A C 1
ATOM 1414 O O . ASP A 1 176 ? 0.269 -9.312 21.438 1 94.5 176 ASP A O 1
ATOM 1418 N N . SER A 1 177 ? -1.294 -10.891 21.906 1 93.69 177 SER A N 1
ATOM 1419 C CA . SER A 1 177 ? -2.195 -9.953 22.562 1 93.69 177 SER A CA 1
ATOM 1420 C C . SER A 1 177 ? -1.717 -9.625 23.969 1 93.69 177 SER A C 1
ATOM 1422 O O . SER A 1 177 ? -1.182 -10.484 24.672 1 93.69 177 SER A O 1
ATOM 1424 N N . LYS A 1 178 ? -1.922 -8.43 24.344 1 85.31 178 LYS A N 1
ATOM 1425 C CA . LYS A 1 178 ? -1.565 -8 25.688 1 85.31 178 LYS A CA 1
ATOM 1426 C C . LYS A 1 178 ? -2.479 -8.641 26.734 1 85.31 178 LYS A C 1
ATOM 1428 O O . LYS A 1 178 ? -2.062 -8.883 27.859 1 85.31 178 LYS A O 1
ATOM 1433 N N . THR A 1 179 ? -3.656 -8.953 26.266 1 87.81 179 THR A N 1
ATOM 1434 C CA . THR A 1 179 ? -4.668 -9.359 27.234 1 87.81 179 THR A CA 1
ATOM 1435 C C . THR A 1 179 ? -5.02 -10.836 27.047 1 87.81 179 THR A C 1
ATOM 1437 O O . THR A 1 179 ? -5.457 -11.492 28 1 87.81 179 THR A O 1
ATOM 1440 N N . VAL A 1 180 ? -4.941 -11.352 25.891 1 90.62 180 VAL A N 1
ATOM 1441 C CA . VAL A 1 180 ? -5.273 -12.734 25.594 1 90.62 180 VAL A CA 1
ATOM 1442 C C . VAL A 1 180 ? -4.016 -13.484 25.156 1 90.62 180 VAL A C 1
ATOM 1444 O O . VAL A 1 180 ? -3.584 -13.375 24 1 90.62 180 VAL A O 1
ATOM 1447 N N . LYS A 1 181 ? -3.594 -14.383 25.984 1 90.44 181 LYS A N 1
ATOM 1448 C CA . LYS A 1 181 ? -2.387 -15.133 25.656 1 90.44 181 LYS A CA 1
ATOM 1449 C C . LYS A 1 181 ? -2.656 -16.156 24.562 1 90.44 181 LYS A C 1
ATOM 1451 O O . LYS A 1 181 ? -3.717 -16.781 24.531 1 90.44 181 LYS A O 1
ATOM 1456 N N . ASN A 1 182 ? -1.699 -16.391 23.734 1 93.44 182 ASN A N 1
ATOM 1457 C CA . ASN A 1 182 ? -1.826 -17.328 22.625 1 93.44 182 ASN A CA 1
ATOM 1458 C C . ASN A 1 182 ? -3.055 -17.031 21.766 1 93.44 182 ASN A C 1
ATOM 1460 O O . ASN A 1 182 ? -3.869 -17.922 21.516 1 93.44 182 ASN A O 1
ATOM 1464 N N . PHE A 1 183 ? -3.1 -15.75 21.391 1 95.56 183 PHE A N 1
ATOM 1465 C CA . PHE A 1 183 ? -4.266 -15.164 20.734 1 95.56 183 PHE A CA 1
ATOM 1466 C C . PHE A 1 183 ? -4.633 -15.961 19.484 1 95.56 183 PHE A C 1
ATOM 1468 O O . PHE A 1 183 ? -5.812 -16.203 19.219 1 95.56 183 PHE A O 1
ATOM 1475 N N . PHE A 1 184 ? -3.666 -16.484 18.734 1 95.69 184 PHE A N 1
ATOM 1476 C CA . PHE A 1 184 ? -3.912 -17.125 17.453 1 95.69 184 PHE A CA 1
ATOM 1477 C C . PHE A 1 184 ? -3.867 -18.656 17.609 1 95.69 184 PHE A C 1
ATOM 1479 O O . PHE A 1 184 ? -3.984 -19.375 16.609 1 95.69 184 PHE A O 1
ATOM 1486 N N . GLY A 1 185 ? -3.623 -19.172 18.75 1 93.75 185 GLY A N 1
ATOM 1487 C CA . GLY A 1 185 ? -3.525 -20.594 19 1 93.75 185 GLY A CA 1
ATOM 1488 C C . GLY A 1 185 ? -2.178 -21.188 18.609 1 93.75 185 GLY A C 1
ATOM 1489 O O . GLY A 1 185 ? -1.958 -22.391 18.734 1 93.75 185 GLY A O 1
ATOM 1490 N N . LYS A 1 186 ? -1.286 -20.406 18.094 1 91.5 186 LYS A N 1
ATOM 1491 C CA . LYS A 1 186 ? 0.095 -20.75 17.781 1 91.5 186 LYS A CA 1
ATOM 1492 C C . LYS A 1 186 ? 0.994 -19.516 17.812 1 91.5 186 LYS A C 1
ATOM 1494 O O . LYS A 1 186 ? 0.508 -18.391 17.938 1 91.5 186 LYS A O 1
ATOM 1499 N N . ASN A 1 187 ? 2.303 -19.781 17.719 1 90.88 187 ASN A N 1
ATOM 1500 C CA . ASN A 1 187 ? 3.236 -18.656 17.703 1 90.88 187 ASN A CA 1
ATOM 1501 C C . ASN A 1 187 ? 3.053 -17.797 16.453 1 90.88 187 ASN A C 1
ATOM 1503 O O . ASN A 1 187 ? 2.947 -18.312 15.344 1 90.88 187 ASN A O 1
ATOM 1507 N N . ALA A 1 188 ? 2.932 -16.5 16.688 1 94.88 188 ALA A N 1
ATOM 1508 C CA . ALA A 1 188 ? 2.768 -15.539 15.594 1 94.88 188 ALA A CA 1
ATOM 1509 C C . ALA A 1 188 ? 3.959 -14.586 15.523 1 94.88 188 ALA A C 1
ATOM 1511 O O . ALA A 1 188 ? 4.527 -14.211 16.547 1 94.88 188 ALA A O 1
ATOM 1512 N N . SER A 1 189 ? 4.352 -14.234 14.344 1 95.25 189 SER A N 1
ATOM 1513 C CA . SER A 1 189 ? 5.469 -13.336 14.102 1 95.25 189 SER A CA 1
ATOM 1514 C C . SER A 1 189 ? 5.137 -12.328 13.008 1 95.25 189 SER A C 1
ATOM 1516 O O . SER A 1 189 ? 4.133 -12.469 12.305 1 95.25 189 SER A O 1
ATOM 1518 N N . LEU A 1 190 ? 5.926 -11.273 12.953 1 96.81 190 LEU A N 1
ATOM 1519 C CA . LEU A 1 190 ? 5.836 -10.359 11.82 1 96.81 190 LEU A CA 1
ATOM 1520 C C . LEU A 1 190 ? 6.613 -10.898 10.625 1 96.81 190 LEU A C 1
ATOM 1522 O O . LEU A 1 190 ? 7.691 -11.477 10.789 1 96.81 190 LEU A O 1
ATOM 1526 N N . THR A 1 191 ? 6.137 -10.656 9.508 1 95.88 191 THR A N 1
ATOM 1527 C CA . THR A 1 191 ? 6.648 -11.289 8.297 1 95.88 191 THR A CA 1
ATOM 1528 C C . THR A 1 191 ? 7.969 -10.648 7.871 1 95.88 191 THR A C 1
ATOM 1530 O O . THR A 1 191 ? 8.148 -9.438 8 1 95.88 191 THR A O 1
ATOM 1533 N N . VAL A 1 192 ? 8.852 -11.461 7.336 1 94.5 192 VAL A N 1
ATOM 1534 C CA . VAL A 1 192 ? 10.094 -10.969 6.758 1 94.5 192 VAL A CA 1
ATOM 1535 C C . VAL A 1 192 ? 9.961 -10.891 5.238 1 94.5 192 VAL A C 1
ATOM 1537 O O . VAL A 1 192 ? 10.812 -10.305 4.562 1 94.5 192 VAL A O 1
ATOM 1540 N N . SER A 1 193 ? 8.914 -11.445 4.668 1 94.81 193 SER A N 1
ATOM 1541 C CA . SER A 1 193 ? 8.672 -11.461 3.232 1 94.81 193 SER A CA 1
ATOM 1542 C C . SER A 1 193 ? 7.258 -11.945 2.92 1 94.81 193 SER A C 1
ATOM 1544 O O . SER A 1 193 ? 6.684 -12.727 3.678 1 94.81 193 SER A O 1
ATOM 1546 N N . GLY A 1 194 ? 6.664 -11.445 1.858 1 96 194 GLY A N 1
ATOM 1547 C CA . GLY A 1 194 ? 5.379 -11.938 1.385 1 96 194 GLY A CA 1
ATOM 1548 C C . GLY A 1 194 ? 5.508 -12.938 0.25 1 96 194 GLY A C 1
ATOM 1549 O O . GLY A 1 194 ? 4.508 -13.328 -0.356 1 96 194 GLY A O 1
ATOM 1550 N N . GLN A 1 195 ? 6.648 -13.453 0.005 1 96.56 195 GLN A N 1
ATOM 1551 C CA . GLN A 1 195 ? 6.98 -14.219 -1.191 1 96.56 195 GLN A CA 1
ATOM 1552 C C . GLN A 1 195 ? 6.168 -15.508 -1.26 1 96.56 195 GLN A C 1
ATOM 1554 O O . GLN A 1 195 ? 5.633 -15.859 -2.314 1 96.56 195 GLN A O 1
ATOM 1559 N N . MET A 1 196 ? 6.039 -16.234 -0.146 1 96.56 196 MET A N 1
ATOM 1560 C CA . MET A 1 196 ? 5.352 -17.531 -0.17 1 96.56 196 MET A CA 1
ATOM 1561 C C . MET A 1 196 ? 3.887 -17.359 -0.559 1 96.56 196 MET A C 1
ATOM 1563 O O . MET A 1 196 ? 3.361 -18.125 -1.371 1 96.56 196 MET A O 1
ATOM 1567 N N . HIS A 1 197 ? 3.27 -16.359 -0.008 1 97.75 197 HIS A N 1
ATOM 1568 C CA . HIS A 1 197 ? 1.872 -16.078 -0.312 1 97.75 197 HIS A CA 1
ATOM 1569 C C . HIS A 1 197 ? 1.706 -15.617 -1.755 1 97.75 197 HIS A C 1
ATOM 1571 O O . HIS A 1 197 ? 0.728 -15.969 -2.418 1 97.75 197 HIS A O 1
ATOM 1577 N N . ALA A 1 198 ? 2.65 -14.828 -2.234 1 98.38 198 ALA A N 1
ATOM 1578 C CA . ALA A 1 198 ? 2.621 -14.398 -3.631 1 98.38 198 ALA A CA 1
ATOM 1579 C C . ALA A 1 198 ? 2.736 -15.594 -4.574 1 98.38 198 ALA A C 1
ATOM 1581 O O . ALA A 1 198 ? 2.092 -15.625 -5.625 1 98.38 198 ALA A O 1
ATOM 1582 N N . GLU A 1 199 ? 3.57 -16.594 -4.242 1 98.5 199 GLU A N 1
ATOM 1583 C CA . GLU A 1 199 ? 3.701 -17.797 -5.062 1 98.5 199 GLU A CA 1
ATOM 1584 C C . GLU A 1 199 ? 2.363 -18.516 -5.199 1 98.5 199 GLU A C 1
ATOM 1586 O O . GLU A 1 199 ? 1.998 -18.953 -6.293 1 98.5 199 GLU A O 1
ATOM 1591 N N . ALA A 1 200 ? 1.67 -18.625 -4.113 1 98.44 200 ALA A N 1
ATOM 1592 C CA . ALA A 1 200 ? 0.366 -19.281 -4.141 1 98.44 200 ALA A CA 1
ATOM 1593 C C . ALA A 1 200 ? -0.586 -18.578 -5.098 1 98.44 200 ALA A C 1
ATOM 1595 O O . ALA A 1 200 ? -1.239 -19.219 -5.926 1 98.44 200 ALA A O 1
ATOM 1596 N N . TYR A 1 201 ? -0.593 -17.297 -5.047 1 98.75 201 TYR A N 1
ATOM 1597 C CA . TYR A 1 201 ? -1.53 -16.516 -5.855 1 98.75 201 TYR A CA 1
ATOM 1598 C C . TYR A 1 201 ? -1.091 -16.484 -7.312 1 98.75 201 TYR A C 1
ATOM 1600 O O . TYR A 1 201 ? -1.927 -16.438 -8.219 1 98.75 201 TYR A O 1
ATOM 1608 N N . ALA A 1 202 ? 0.222 -16.516 -7.555 1 98.75 202 ALA A N 1
ATOM 1609 C CA . ALA A 1 202 ? 0.709 -16.547 -8.93 1 98.75 202 ALA A CA 1
ATOM 1610 C C . ALA A 1 202 ? 0.225 -17.797 -9.656 1 98.75 202 ALA A C 1
ATOM 1612 O O . ALA A 1 202 ? 0.034 -17.781 -10.875 1 98.75 202 ALA A O 1
ATOM 1613 N N . GLN A 1 203 ? -0.009 -18.875 -8.906 1 98.12 203 GLN A N 1
ATOM 1614 C CA . GLN A 1 203 ? -0.483 -20.109 -9.508 1 98.12 203 GLN A CA 1
ATOM 1615 C C . GLN A 1 203 ? -1.953 -20.016 -9.906 1 98.12 203 GLN A C 1
ATOM 1617 O O . GLN A 1 203 ? -2.508 -20.938 -10.508 1 98.12 203 GLN A O 1
ATOM 1622 N N . SER A 1 204 ? -2.568 -18.844 -9.625 1 97.62 204 SER A N 1
ATOM 1623 C CA . SER A 1 204 ? -3.965 -18.625 -9.984 1 97.62 204 SER A CA 1
ATOM 1624 C C . SER A 1 204 ? -4.098 -17.469 -10.969 1 97.62 204 SER A C 1
ATOM 1626 O O . SER A 1 204 ? -4.965 -17.5 -11.852 1 97.62 204 SER A O 1
ATOM 1628 N N . TYR A 1 205 ? -3.26 -16.453 -10.773 1 98.25 205 TYR A N 1
ATOM 1629 C CA . TYR A 1 205 ? -3.432 -15.234 -11.539 1 98.25 205 TYR A CA 1
ATOM 1630 C C . TYR A 1 205 ? -2.309 -15.062 -12.555 1 98.25 205 TYR A C 1
ATOM 1632 O O . TYR A 1 205 ? -2.354 -14.156 -13.391 1 98.25 205 TYR A O 1
ATOM 1640 N N . LYS A 1 206 ? -1.296 -15.906 -12.523 1 98.06 206 LYS A N 1
ATOM 1641 C CA . LYS A 1 206 ? -0.133 -15.898 -13.406 1 98.06 206 LYS A CA 1
ATOM 1642 C C . LYS A 1 206 ? 0.837 -14.781 -13.031 1 98.06 206 LYS A C 1
ATOM 1644 O O . LYS A 1 206 ? 2.045 -15.008 -12.93 1 98.06 206 LYS A O 1
ATOM 1649 N N . ARG A 1 207 ? 0.382 -13.578 -12.859 1 98.69 207 ARG A N 1
ATOM 1650 C CA . ARG A 1 207 ? 1.188 -12.422 -12.508 1 98.69 207 ARG A CA 1
ATOM 1651 C C . ARG A 1 207 ? 0.61 -11.703 -11.289 1 98.69 207 ARG A C 1
ATOM 1653 O O . ARG A 1 207 ? -0.484 -11.141 -11.359 1 98.69 207 ARG A O 1
ATOM 1660 N N . VAL A 1 208 ? 1.398 -11.656 -10.203 1 98.88 208 VAL A N 1
ATOM 1661 C CA . VAL A 1 208 ? 0.936 -10.984 -8.992 1 98.88 208 VAL A CA 1
ATOM 1662 C C . VAL A 1 208 ? 2.07 -10.156 -8.398 1 98.88 208 VAL A C 1
ATOM 1664 O O . VAL A 1 208 ? 3.227 -10.289 -8.805 1 98.88 208 VAL A O 1
ATOM 1667 N N . TYR A 1 209 ? 1.762 -9.234 -7.5 1 98.88 209 TYR A N 1
ATOM 1668 C CA . TYR A 1 209 ? 2.783 -8.523 -6.738 1 98.88 209 TYR A CA 1
ATOM 1669 C C . TYR A 1 209 ? 2.266 -8.133 -5.359 1 98.88 209 TYR A C 1
ATOM 1671 O O . TYR A 1 209 ? 1.056 -8.023 -5.152 1 98.88 209 TYR A O 1
ATOM 1679 N N . THR A 1 210 ? 3.168 -8.062 -4.441 1 98.62 210 THR A N 1
ATOM 1680 C CA . THR A 1 210 ? 2.928 -7.496 -3.121 1 98.62 210 THR A CA 1
ATOM 1681 C C . THR A 1 210 ? 3.732 -6.211 -2.93 1 98.62 210 THR A C 1
ATOM 1683 O O . THR A 1 210 ? 4.828 -6.07 -3.48 1 98.62 210 THR A O 1
ATOM 1686 N N . PHE A 1 211 ? 3.234 -5.293 -2.297 1 98.75 211 PHE A N 1
ATOM 1687 C CA . PHE A 1 211 ? 3.881 -4.066 -1.854 1 98.75 211 PHE A CA 1
ATOM 1688 C C . PHE A 1 211 ? 3.418 -3.682 -0.454 1 98.75 211 PHE A C 1
ATOM 1690 O O . PHE A 1 211 ? 2.295 -3.209 -0.274 1 98.75 211 PHE A O 1
ATOM 1697 N N . GLY A 1 212 ? 4.203 -3.955 0.523 1 98.12 212 GLY A N 1
ATOM 1698 C CA . GLY A 1 212 ? 3.803 -3.723 1.901 1 98.12 212 GLY A CA 1
ATOM 1699 C C . GLY A 1 212 ? 4.969 -3.738 2.873 1 98.12 212 GLY A C 1
ATOM 1700 O O . GLY A 1 212 ? 6.117 -3.928 2.471 1 98.12 212 GLY A O 1
ATOM 1701 N N . PRO A 1 213 ? 4.695 -3.512 4.137 1 98.19 213 PRO A N 1
ATOM 1702 C CA . PRO A 1 213 ? 5.742 -3.463 5.156 1 98.19 213 PRO A CA 1
ATOM 1703 C C . PRO A 1 213 ? 6.328 -4.836 5.469 1 98.19 213 PRO A C 1
ATOM 1705 O O . PRO A 1 213 ? 5.609 -5.84 5.445 1 98.19 213 PRO A O 1
ATOM 1708 N N . THR A 1 214 ? 7.547 -4.844 5.738 1 97 214 THR A N 1
ATOM 1709 C CA . THR A 1 214 ? 8.336 -6.008 6.129 1 97 214 THR A CA 1
ATOM 1710 C C . THR A 1 214 ? 9.219 -5.684 7.328 1 97 214 THR A C 1
ATOM 1712 O O . THR A 1 214 ? 9.555 -4.523 7.566 1 97 214 THR A O 1
ATOM 1715 N N . PHE A 1 215 ? 9.656 -6.762 8.078 1 96.56 215 PHE A N 1
ATOM 1716 C CA . PHE A 1 215 ? 10.281 -6.508 9.367 1 96.56 215 PHE A CA 1
ATOM 1717 C C . PHE A 1 215 ? 11.516 -7.387 9.555 1 96.56 215 PHE A C 1
ATOM 1719 O O . PHE A 1 215 ? 11.516 -8.555 9.156 1 96.56 215 PHE A O 1
ATOM 1726 N N . ARG A 1 216 ? 12.477 -6.844 10.109 1 94.25 216 ARG A N 1
ATOM 1727 C CA . ARG A 1 216 ? 13.672 -7.574 10.516 1 94.25 216 ARG A CA 1
ATOM 1728 C C . ARG A 1 216 ? 14.086 -7.195 11.93 1 94.25 216 ARG A C 1
ATOM 1730 O O . ARG A 1 216 ? 14.367 -6.023 12.211 1 94.25 216 ARG A O 1
ATOM 1737 N N . ALA A 1 217 ? 14.188 -8.195 12.805 1 94.19 217 ALA A N 1
ATOM 1738 C CA . ALA A 1 217 ? 14.617 -7.965 14.18 1 94.19 217 ALA A CA 1
ATOM 1739 C C . ALA A 1 217 ? 16.141 -8.094 14.312 1 94.19 217 ALA A C 1
ATOM 1741 O O . ALA A 1 217 ? 16.625 -8.836 15.164 1 94.19 217 ALA A O 1
ATOM 1742 N N . GLU A 1 218 ? 16.797 -7.352 13.531 1 91 218 GLU A N 1
ATOM 1743 C CA . GLU A 1 218 ? 18.25 -7.363 13.57 1 91 218 GLU A CA 1
ATOM 1744 C C . GLU A 1 218 ? 18.797 -6.238 14.453 1 91 218 GLU A C 1
ATOM 1746 O O . GLU A 1 218 ? 18.406 -5.078 14.289 1 91 218 GLU A O 1
ATOM 1751 N N . LYS A 1 219 ? 19.688 -6.629 15.352 1 91.19 219 LYS A N 1
ATOM 1752 C CA . LYS A 1 219 ? 20.375 -5.625 16.156 1 91.19 219 LYS A CA 1
ATOM 1753 C C . LYS A 1 219 ? 21.453 -4.898 15.352 1 91.19 219 LYS A C 1
ATOM 1755 O O . LYS A 1 219 ? 22.609 -5.289 15.367 1 91.19 219 LYS A O 1
ATOM 1760 N N . SER A 1 220 ? 21 -3.934 14.656 1 87.88 220 SER A N 1
ATOM 1761 C CA . SER A 1 220 ? 21.891 -3.205 13.766 1 87.88 220 SER A CA 1
ATOM 1762 C C . SER A 1 220 ? 21.625 -1.707 13.805 1 87.88 220 SER A C 1
ATOM 1764 O O . SER A 1 220 ? 20.469 -1.286 13.906 1 87.88 220 SER A O 1
ATOM 1766 N N . ASN A 1 221 ? 22.672 -0.919 13.828 1 86.94 221 ASN A N 1
ATOM 1767 C CA . ASN A 1 221 ? 22.547 0.534 13.797 1 86.94 221 ASN A CA 1
ATOM 1768 C C . ASN A 1 221 ? 23.297 1.139 12.609 1 86.94 221 ASN A C 1
ATOM 1770 O O . ASN A 1 221 ? 23.75 2.283 12.68 1 86.94 221 ASN A O 1
ATOM 1774 N N . THR A 1 222 ? 23.391 0.333 11.594 1 87.62 222 THR A N 1
ATOM 1775 C CA . THR A 1 222 ? 24.078 0.828 10.398 1 87.62 222 THR A CA 1
ATOM 1776 C C . THR A 1 222 ? 23.172 1.759 9.602 1 87.62 222 THR A C 1
ATOM 1778 O O . THR A 1 222 ? 21.969 1.833 9.867 1 87.62 222 THR A O 1
ATOM 1781 N N . ASN A 1 223 ? 23.719 2.428 8.68 1 92.06 223 ASN A N 1
ATOM 1782 C CA . ASN A 1 223 ? 22.969 3.367 7.848 1 92.06 223 ASN A CA 1
ATOM 1783 C C . ASN A 1 223 ? 22.141 2.645 6.785 1 92.06 223 ASN A C 1
ATOM 1785 O O . ASN A 1 223 ? 21.422 3.279 6.012 1 92.06 223 ASN A O 1
ATOM 1789 N N . ARG A 1 224 ? 22.156 1.348 6.805 1 90.44 224 ARG A N 1
ATOM 1790 C CA . ARG A 1 224 ? 21.5 0.618 5.727 1 90.44 224 ARG A CA 1
ATOM 1791 C C . ARG A 1 224 ? 20.406 -0.289 6.277 1 90.44 224 ARG A C 1
ATOM 1793 O O . ARG A 1 224 ? 19.781 -1.046 5.527 1 90.44 224 ARG A O 1
ATOM 1800 N N . HIS A 1 225 ? 20.25 -0.171 7.602 1 92.56 225 HIS A N 1
ATOM 1801 C CA . HIS A 1 225 ? 19.328 -1.126 8.203 1 92.56 225 HIS A CA 1
ATOM 1802 C C . HIS A 1 225 ? 18.25 -0.415 9.008 1 92.56 225 HIS A C 1
ATOM 1804 O O . HIS A 1 225 ? 18.547 0.515 9.758 1 92.56 225 HIS A O 1
ATOM 1810 N N . VAL A 1 226 ? 17.047 -0.781 8.797 1 96.25 226 VAL A N 1
ATOM 1811 C CA . VAL A 1 226 ? 15.906 -0.433 9.641 1 96.25 226 VAL A CA 1
ATOM 1812 C C . VAL A 1 226 ? 15.07 -1.681 9.93 1 96.25 226 VAL A C 1
ATOM 1814 O O . VAL A 1 226 ? 15.141 -2.662 9.188 1 96.25 226 VAL A O 1
ATOM 1817 N N . SER A 1 227 ? 14.328 -1.686 11.008 1 96.94 227 SER A N 1
ATOM 1818 C CA . SER A 1 227 ? 13.586 -2.854 11.461 1 96.94 227 SER A CA 1
ATOM 1819 C C . SER A 1 227 ? 12.242 -2.975 10.742 1 96.94 227 SER A C 1
ATOM 1821 O O . SER A 1 227 ? 11.633 -4.043 10.734 1 96.94 227 SER A O 1
ATOM 1823 N N . GLU A 1 228 ? 11.766 -1.922 10.242 1 97.81 228 GLU A N 1
ATOM 1824 C CA . GLU A 1 228 ? 10.547 -1.834 9.453 1 97.81 228 GLU A CA 1
ATOM 1825 C C . GLU A 1 228 ? 10.797 -1.107 8.133 1 97.81 228 GLU A C 1
ATOM 1827 O O . GLU A 1 228 ? 11.312 0.013 8.125 1 97.81 228 GLU A O 1
ATOM 1832 N N . PHE A 1 229 ? 10.539 -1.766 7.035 1 97.94 229 PHE A N 1
ATOM 1833 C CA . PHE A 1 229 ? 10.719 -1.16 5.723 1 97.94 229 PHE A CA 1
ATOM 1834 C C . PHE A 1 229 ? 9.719 -1.732 4.723 1 97.94 229 PHE A C 1
ATOM 1836 O O . PHE A 1 229 ? 8.969 -2.662 5.047 1 97.94 229 PHE A O 1
ATOM 1843 N N . TRP A 1 230 ? 9.578 -1.137 3.574 1 98.5 230 TRP A N 1
ATOM 1844 C CA . TRP A 1 230 ? 8.609 -1.578 2.576 1 98.5 230 TRP A CA 1
ATOM 1845 C C . TRP A 1 230 ? 9.289 -2.365 1.464 1 98.5 230 TRP A C 1
ATOM 1847 O O . TRP A 1 230 ? 10.391 -2.018 1.036 1 98.5 230 TRP A O 1
ATOM 1857 N N . MET A 1 231 ? 8.617 -3.422 1.058 1 98.38 231 MET A N 1
ATOM 1858 C CA . MET A 1 231 ? 9.164 -4.328 0.055 1 98.38 231 MET A CA 1
ATOM 1859 C C . MET A 1 231 ? 8.188 -4.523 -1.1 1 98.38 231 MET A C 1
ATOM 1861 O O . MET A 1 231 ? 6.984 -4.66 -0.882 1 98.38 231 MET A O 1
ATOM 1865 N N . VAL A 1 232 ? 8.68 -4.461 -2.322 1 98.81 232 VAL A N 1
ATOM 1866 C CA . VAL A 1 232 ? 7.949 -4.828 -3.529 1 98.81 232 VAL A CA 1
ATOM 1867 C C . VAL A 1 232 ? 8.336 -6.238 -3.959 1 98.81 232 VAL A C 1
ATOM 1869 O O . VAL A 1 232 ? 9.508 -6.52 -4.211 1 98.81 232 VAL A O 1
ATOM 1872 N N . GLU A 1 233 ? 7.305 -7.133 -4.055 1 98.81 233 GLU A N 1
ATOM 1873 C CA . GLU A 1 233 ? 7.617 -8.523 -4.383 1 98.81 233 GLU A CA 1
ATOM 1874 C C . GLU A 1 233 ? 6.664 -9.07 -5.445 1 98.81 233 GLU A C 1
ATOM 1876 O O . GLU A 1 233 ? 5.637 -9.664 -5.117 1 98.81 233 GLU A O 1
ATOM 1881 N N . PRO A 1 234 ? 6.988 -8.977 -6.684 1 98.88 234 PRO A N 1
ATOM 1882 C CA . PRO A 1 234 ? 6.219 -9.656 -7.723 1 98.88 234 PRO A CA 1
ATOM 1883 C C . PRO A 1 234 ? 6.555 -11.141 -7.836 1 98.88 234 PRO A C 1
ATOM 1885 O O . PRO A 1 234 ? 7.66 -11.555 -7.473 1 98.88 234 PRO A O 1
ATOM 1888 N N . GLU A 1 235 ? 5.633 -11.906 -8.266 1 98.94 235 GLU A N 1
ATOM 1889 C CA . GLU A 1 235 ? 5.762 -13.328 -8.57 1 98.94 235 GLU A CA 1
ATOM 1890 C C . GLU A 1 235 ? 5.02 -13.688 -9.852 1 98.94 235 GLU A C 1
ATOM 1892 O O . GLU A 1 235 ? 3.863 -13.297 -10.039 1 98.94 235 GLU A O 1
ATOM 1897 N N . ILE A 1 236 ? 5.688 -14.414 -10.766 1 98.88 236 ILE A N 1
ATOM 1898 C CA . ILE A 1 236 ? 5.121 -14.727 -12.07 1 98.88 236 ILE A CA 1
ATOM 1899 C C . ILE A 1 236 ? 5.164 -16.234 -12.305 1 98.88 236 ILE A C 1
ATOM 1901 O O . ILE A 1 236 ? 6.23 -16.859 -12.242 1 98.88 236 ILE A O 1
ATOM 1905 N N . ALA A 1 237 ? 4.02 -16.828 -12.57 1 98.75 237 ALA A N 1
ATOM 1906 C CA . ALA A 1 237 ? 3.957 -18.219 -12.984 1 98.75 237 ALA A CA 1
ATOM 1907 C C . ALA A 1 237 ? 4.449 -18.391 -14.422 1 98.75 237 ALA A C 1
ATOM 1909 O O . ALA A 1 237 ? 4.359 -17.469 -15.227 1 98.75 237 ALA A O 1
ATOM 1910 N N . PHE A 1 238 ? 5.016 -19.562 -14.758 1 98.56 238 PHE A N 1
ATOM 1911 C CA . PHE A 1 238 ? 5.535 -19.938 -16.062 1 98.56 238 PHE A CA 1
ATOM 1912 C C . PHE A 1 238 ? 6.676 -19 -16.469 1 98.56 238 PHE A C 1
ATOM 1914 O O . PHE A 1 238 ? 6.836 -18.688 -17.656 1 98.56 238 PHE A O 1
ATOM 1921 N N . CYS A 1 239 ? 7.445 -18.531 -15.523 1 98.56 239 CYS A N 1
ATOM 1922 C CA . CYS A 1 239 ? 8.539 -17.594 -15.727 1 98.56 239 CYS A CA 1
ATOM 1923 C C . CYS A 1 239 ? 9.867 -18.203 -15.289 1 98.56 239 CYS A C 1
ATOM 1925 O O . CYS A 1 239 ? 9.945 -18.844 -14.242 1 98.56 239 CYS A O 1
ATOM 1927 N N . ASN A 1 240 ? 10.875 -18.094 -16.094 1 98.31 240 ASN A N 1
ATOM 1928 C CA . ASN A 1 240 ? 12.203 -18.547 -15.727 1 98.31 240 ASN A CA 1
ATOM 1929 C C . ASN A 1 240 ? 13.102 -17.391 -15.32 1 98.31 240 ASN A C 1
ATOM 1931 O O . ASN A 1 240 ? 12.656 -16.234 -15.281 1 98.31 240 ASN A O 1
ATOM 1935 N N . LEU A 1 241 ? 14.328 -17.656 -14.961 1 98.69 241 LEU A N 1
ATOM 1936 C CA . LEU A 1 241 ? 15.234 -16.656 -14.406 1 98.69 241 LEU A CA 1
ATOM 1937 C C . LEU A 1 241 ? 15.539 -15.57 -15.422 1 98.69 241 LEU A C 1
ATOM 1939 O O . LEU A 1 241 ? 15.586 -14.391 -15.078 1 98.69 241 LEU A O 1
ATOM 1943 N N . GLU A 1 242 ? 15.82 -15.969 -16.641 1 98.44 242 GLU A N 1
ATOM 1944 C CA . GLU A 1 242 ? 16.125 -15 -17.688 1 98.44 242 GLU A CA 1
ATOM 1945 C C . GLU A 1 242 ? 14.992 -14.008 -17.875 1 98.44 242 GLU A C 1
ATOM 1947 O O . GLU A 1 242 ? 15.219 -12.797 -17.969 1 98.44 242 GLU A O 1
ATOM 1952 N N . GLN A 1 243 ? 13.781 -14.523 -17.984 1 98.5 243 GLN A N 1
ATOM 1953 C CA . GLN A 1 243 ? 12.594 -13.68 -18.109 1 98.5 243 GLN A CA 1
ATOM 1954 C C . GLN A 1 243 ? 12.438 -12.773 -16.891 1 98.5 243 GLN A C 1
ATOM 1956 O O . GLN A 1 243 ? 12.016 -11.617 -17.016 1 98.5 243 GLN A O 1
ATOM 1961 N N . LEU A 1 244 ? 12.758 -13.273 -15.727 1 98.88 244 LEU A N 1
ATOM 1962 C CA . LEU A 1 244 ? 12.68 -12.484 -14.5 1 98.88 244 LEU A CA 1
ATOM 1963 C C . LEU A 1 244 ? 13.633 -11.297 -14.547 1 98.88 244 LEU A C 1
ATOM 1965 O O . LEU A 1 244 ? 13.258 -10.18 -14.211 1 98.88 244 LEU A O 1
ATOM 1969 N N . MET A 1 245 ? 14.891 -11.57 -14.938 1 98.81 245 MET A N 1
ATOM 1970 C CA . MET A 1 245 ? 15.891 -10.508 -15.008 1 98.81 245 MET A CA 1
ATOM 1971 C C . MET A 1 245 ? 15.453 -9.43 -15.992 1 98.81 245 MET A C 1
ATOM 1973 O O . MET A 1 245 ? 15.703 -8.242 -15.773 1 98.81 245 MET A O 1
ATOM 1977 N N . TYR A 1 246 ? 14.836 -9.875 -17.047 1 98.62 246 TYR A N 1
ATOM 1978 C CA . TYR A 1 246 ? 14.297 -8.906 -18 1 98.62 246 TYR A CA 1
ATOM 1979 C C . TYR A 1 246 ? 13.242 -8.031 -17.344 1 98.62 246 TYR A C 1
ATOM 1981 O O . TYR A 1 246 ? 13.242 -6.805 -17.516 1 98.62 246 TYR A O 1
ATOM 1989 N N . LEU A 1 247 ? 12.328 -8.617 -16.656 1 98.75 247 LEU A N 1
ATOM 1990 C CA . LEU A 1 247 ? 11.273 -7.875 -15.977 1 98.75 247 LEU A CA 1
ATOM 1991 C C . LEU A 1 247 ? 11.852 -6.906 -14.953 1 98.75 247 LEU A C 1
ATOM 1993 O O . LEU A 1 247 ? 11.391 -5.77 -14.828 1 98.75 247 LEU A O 1
ATOM 1997 N N . ILE A 1 248 ? 12.844 -7.371 -14.172 1 98.88 248 ILE A N 1
ATOM 1998 C CA . ILE A 1 248 ? 13.492 -6.527 -13.18 1 98.88 248 ILE A CA 1
ATOM 1999 C C . ILE A 1 248 ? 14.062 -5.281 -13.844 1 98.88 248 ILE A C 1
ATOM 2001 O O . ILE A 1 248 ? 13.859 -4.164 -13.367 1 98.88 248 ILE A O 1
ATOM 2005 N N . GLU A 1 249 ? 14.805 -5.488 -14.938 1 98.81 249 GLU A N 1
ATOM 2006 C CA . GLU A 1 249 ? 15.406 -4.367 -15.648 1 98.81 249 GLU A CA 1
ATOM 2007 C C . GLU A 1 249 ? 14.344 -3.385 -16.141 1 98.81 249 GLU A C 1
ATOM 2009 O O . GLU A 1 249 ? 14.484 -2.174 -15.961 1 98.81 249 GLU A O 1
ATOM 2014 N N . GLU A 1 250 ? 13.273 -3.875 -16.719 1 98.69 250 GLU A N 1
ATOM 2015 C CA . GLU A 1 250 ? 12.195 -3.021 -17.203 1 98.69 250 GLU A CA 1
ATOM 2016 C C . GLU A 1 250 ? 11.555 -2.236 -16.062 1 98.69 250 GLU A C 1
ATOM 2018 O O . GLU A 1 250 ? 11.234 -1.057 -16.219 1 98.69 250 GLU A O 1
ATOM 2023 N N . PHE A 1 251 ? 11.359 -2.885 -15.023 1 98.88 251 PHE A N 1
ATOM 2024 C CA . PHE A 1 251 ? 10.719 -2.293 -13.852 1 98.88 251 PHE A CA 1
ATOM 2025 C C . PHE A 1 251 ? 11.562 -1.157 -13.289 1 98.88 251 PHE A C 1
ATOM 2027 O O . PHE A 1 251 ? 11.07 -0.043 -13.102 1 98.88 251 PHE A O 1
ATOM 2034 N N . VAL A 1 252 ? 12.828 -1.438 -13.039 1 98.81 252 VAL A N 1
ATOM 2035 C CA . VAL A 1 252 ? 13.734 -0.453 -12.445 1 98.81 252 VAL A CA 1
ATOM 2036 C C . VAL A 1 252 ? 13.891 0.737 -13.391 1 98.81 252 VAL A C 1
ATOM 2038 O O . VAL A 1 252 ? 13.812 1.891 -12.961 1 98.81 252 VAL A O 1
ATOM 2041 N N . LYS A 1 253 ? 14.094 0.497 -14.656 1 98.81 253 LYS A N 1
ATOM 2042 C CA . LYS A 1 253 ? 14.219 1.572 -15.633 1 98.81 253 LYS A CA 1
ATOM 2043 C C . LYS A 1 253 ? 12.938 2.4 -15.703 1 98.81 253 LYS A C 1
ATOM 2045 O O . LYS A 1 253 ? 12.992 3.625 -15.852 1 98.81 253 LYS A O 1
ATOM 2050 N N . TYR A 1 254 ? 11.797 1.731 -15.656 1 98.88 254 TYR A N 1
ATOM 2051 C CA . TYR A 1 254 ? 10.523 2.436 -15.656 1 98.88 254 TYR A CA 1
ATOM 2052 C C . TYR A 1 254 ? 10.438 3.422 -14.5 1 98.88 254 TYR A C 1
ATOM 2054 O O . TYR A 1 254 ? 10.023 4.566 -14.68 1 98.88 254 TYR A O 1
ATOM 2062 N N . LEU A 1 255 ? 10.812 2.988 -13.32 1 98.88 255 LEU A N 1
ATOM 2063 C CA . LEU A 1 255 ? 10.727 3.84 -12.141 1 98.88 255 LEU A CA 1
ATOM 2064 C C . LEU A 1 255 ? 11.625 5.062 -12.289 1 98.88 255 LEU A C 1
ATOM 2066 O O . LEU A 1 255 ? 11.227 6.176 -11.945 1 98.88 255 LEU A O 1
ATOM 2070 N N . ILE A 1 256 ? 12.836 4.844 -12.734 1 98.69 256 ILE A N 1
ATOM 2071 C CA . ILE A 1 256 ? 13.781 5.941 -12.914 1 98.69 256 ILE A CA 1
ATOM 2072 C C . ILE A 1 256 ? 13.242 6.914 -13.961 1 98.69 256 ILE A C 1
ATOM 2074 O O . ILE A 1 256 ? 13.25 8.133 -13.758 1 98.69 256 ILE A O 1
ATOM 2078 N N . ARG A 1 257 ? 12.75 6.41 -15.094 1 98.75 257 ARG A N 1
ATOM 2079 C CA . ARG A 1 257 ? 12.172 7.262 -16.125 1 98.75 257 ARG A CA 1
ATOM 2080 C C . ARG A 1 257 ? 10.992 8.055 -15.586 1 98.75 257 ARG A C 1
ATOM 2082 O O . ARG A 1 257 ? 10.805 9.227 -15.93 1 98.75 257 ARG A O 1
ATOM 2089 N N . PHE A 1 258 ? 10.203 7.398 -14.773 1 98.69 258 PHE A N 1
ATOM 2090 C CA . PHE A 1 258 ? 9.016 8.023 -14.219 1 98.69 258 PHE A CA 1
ATOM 2091 C C . PHE A 1 258 ? 9.383 9.281 -13.43 1 98.69 258 PHE A C 1
ATOM 2093 O O . PHE A 1 258 ? 8.789 10.336 -13.625 1 98.69 258 PHE A O 1
ATOM 2100 N N . ILE A 1 259 ? 10.336 9.203 -12.516 1 98.25 259 ILE A N 1
ATOM 2101 C CA . ILE A 1 259 ? 10.633 10.336 -11.648 1 98.25 259 ILE A CA 1
ATOM 2102 C C . ILE A 1 259 ? 11.352 11.422 -12.438 1 98.25 259 ILE A C 1
ATOM 2104 O O . ILE A 1 259 ? 11.188 12.617 -12.172 1 98.25 259 ILE A O 1
ATOM 2108 N N . LEU A 1 260 ? 12.219 11.039 -13.406 1 98.06 260 LEU A N 1
ATOM 2109 C CA . LEU A 1 260 ? 12.891 12.031 -14.242 1 98.06 260 LEU A CA 1
ATOM 2110 C C . LEU A 1 260 ? 11.883 12.812 -15.086 1 98.06 260 LEU A C 1
ATOM 2112 O O . LEU A 1 260 ? 12.094 13.992 -15.375 1 98.06 260 LEU A O 1
ATOM 2116 N N . LYS A 1 261 ? 10.812 12.164 -15.422 1 98 261 LYS A N 1
ATOM 2117 C CA . LYS A 1 261 ? 9.797 12.781 -16.266 1 98 261 LYS A CA 1
ATOM 2118 C C . LYS A 1 261 ? 8.781 13.555 -15.43 1 98 261 LYS A C 1
ATOM 2120 O O . LYS A 1 261 ? 8.406 14.68 -15.781 1 98 261 LYS A O 1
ATOM 2125 N N . ASN A 1 262 ? 8.344 13.008 -14.328 1 97.5 262 ASN A N 1
ATOM 2126 C CA . ASN A 1 262 ? 7.176 13.523 -13.609 1 97.5 262 ASN A CA 1
ATOM 2127 C C . ASN A 1 262 ? 7.582 14.32 -12.375 1 97.5 262 ASN A C 1
ATOM 2129 O O . ASN A 1 262 ? 6.762 15.039 -11.805 1 97.5 262 ASN A O 1
ATOM 2133 N N . CYS A 1 263 ? 8.805 14.18 -11.898 1 98 263 CYS A N 1
ATOM 2134 C CA . CYS A 1 263 ? 9.258 14.852 -10.695 1 98 263 CYS A CA 1
ATOM 2135 C C . CYS A 1 263 ? 10.438 15.773 -11 1 98 263 CYS A C 1
ATOM 2137 O O . CYS A 1 263 ? 11.453 15.734 -10.305 1 98 263 CYS A O 1
ATOM 2139 N N . LYS A 1 264 ? 10.297 16.609 -12.023 1 97.5 264 LYS A N 1
ATOM 2140 C CA . LYS A 1 264 ? 11.398 17.406 -12.547 1 97.5 264 LYS A CA 1
ATOM 2141 C C . LYS A 1 264 ? 11.93 18.375 -11.484 1 97.5 264 LYS A C 1
ATOM 2143 O O . LYS A 1 264 ? 13.141 18.5 -11.305 1 97.5 264 LYS A O 1
ATOM 2148 N N . ASP A 1 265 ? 11.055 19.094 -10.797 1 97.06 265 ASP A N 1
ATOM 2149 C CA . ASP A 1 265 ? 11.469 20.078 -9.797 1 97.06 265 ASP A CA 1
ATOM 2150 C C . ASP A 1 265 ? 12.211 19.406 -8.648 1 97.06 265 ASP A C 1
ATOM 2152 O O . ASP A 1 265 ? 13.258 19.875 -8.211 1 97.06 265 ASP A O 1
ATOM 2156 N N . GLU A 1 266 ? 11.648 18.297 -8.156 1 98.06 266 GLU A N 1
ATOM 2157 C CA . GLU A 1 266 ? 12.289 17.531 -7.082 1 98.06 266 GLU A CA 1
ATOM 2158 C C . GLU A 1 266 ? 13.664 17.031 -7.504 1 98.06 266 GLU A C 1
ATOM 2160 O O . GLU A 1 266 ? 14.633 17.141 -6.75 1 98.06 266 GLU A O 1
ATOM 2165 N N . MET A 1 267 ? 13.734 16.531 -8.742 1 98.25 267 MET A N 1
ATOM 2166 C CA . MET A 1 267 ? 14.984 15.953 -9.227 1 98.25 267 MET A CA 1
ATOM 2167 C C . MET A 1 267 ? 16.031 17.031 -9.445 1 98.25 267 MET A C 1
ATOM 2169 O O . MET A 1 267 ? 17.234 16.797 -9.234 1 98.25 267 MET A O 1
ATOM 2173 N N . THR A 1 268 ? 15.617 18.203 -9.906 1 97.88 268 THR A N 1
ATOM 2174 C CA . THR A 1 268 ? 16.531 19.328 -10.047 1 97.88 268 THR A CA 1
ATOM 2175 C C . THR A 1 268 ? 17.125 19.719 -8.703 1 97.88 268 THR A C 1
ATOM 2177 O O . THR A 1 268 ? 18.328 19.938 -8.586 1 97.88 268 THR A O 1
ATOM 2180 N N . PHE A 1 269 ? 16.297 19.828 -7.734 1 97.56 269 PHE A N 1
ATOM 2181 C CA . PHE A 1 269 ? 16.734 20.172 -6.387 1 97.56 269 PHE A CA 1
ATOM 2182 C C . PHE A 1 269 ? 17.719 19.141 -5.855 1 97.56 269 PHE A C 1
ATOM 2184 O O . PHE A 1 269 ? 18.797 19.484 -5.371 1 97.56 269 PHE A O 1
ATOM 2191 N N . LEU A 1 270 ? 17.391 17.828 -5.984 1 97.94 270 LEU A N 1
ATOM 2192 C CA . LEU A 1 270 ? 18.25 16.75 -5.484 1 97.94 270 LEU A CA 1
ATOM 2193 C C . LEU A 1 270 ? 19.547 16.688 -6.266 1 97.94 270 LEU A C 1
ATOM 2195 O O . LEU A 1 270 ? 20.609 16.359 -5.699 1 97.94 270 LEU A O 1
ATOM 2199 N N . ASN A 1 271 ? 19.484 16.922 -7.551 1 98 271 ASN A N 1
ATOM 2200 C CA . ASN A 1 271 ? 20.688 16.953 -8.367 1 98 271 ASN A CA 1
ATOM 2201 C C . ASN A 1 271 ? 21.656 18.047 -7.895 1 98 271 ASN A C 1
ATOM 2203 O O . ASN A 1 271 ? 22.859 17.828 -7.848 1 98 271 ASN A O 1
ATOM 2207 N N . LYS A 1 272 ? 21.141 19.188 -7.551 1 97.12 272 LYS A N 1
ATOM 2208 C CA . LYS A 1 272 ? 21.969 20.266 -7.016 1 97.12 272 LYS A CA 1
ATOM 2209 C C . LYS A 1 272 ? 22.625 19.859 -5.695 1 97.12 272 LYS A C 1
ATOM 2211 O O . LYS A 1 272 ? 23.797 20.156 -5.461 1 97.12 272 LYS A O 1
ATOM 2216 N N . LEU A 1 273 ? 21.859 19.188 -4.879 1 95.19 273 LEU A N 1
ATOM 2217 C CA . LEU A 1 273 ? 22.359 18.734 -3.586 1 95.19 273 LEU A CA 1
ATOM 2218 C C . LEU A 1 273 ? 23.484 17.719 -3.768 1 95.19 273 LEU A C 1
ATOM 2220 O O . LEU A 1 273 ? 24.375 17.594 -2.912 1 95.19 273 LEU A O 1
ATOM 2224 N N . SER A 1 274 ? 23.484 17 -4.883 1 94.06 274 SER A N 1
ATOM 2225 C CA . SER A 1 274 ? 24.453 15.953 -5.156 1 94.06 274 SER A CA 1
ATOM 2226 C C . SER A 1 274 ? 25.609 16.484 -5.996 1 94.06 274 SER A C 1
ATOM 2228 O O . SER A 1 274 ? 26.328 15.719 -6.641 1 94.06 274 SER A O 1
ATOM 2230 N N . ASN A 1 275 ? 25.828 17.766 -6.047 1 95 275 ASN A N 1
ATOM 2231 C CA . ASN A 1 275 ? 26.844 18.406 -6.875 1 95 275 ASN A CA 1
ATOM 2232 C C . ASN A 1 275 ? 26.656 18.062 -8.352 1 95 275 ASN A C 1
ATOM 2234 O O . ASN A 1 275 ? 27.641 17.797 -9.047 1 95 275 ASN A O 1
ATOM 2238 N N . ASN A 1 276 ? 25.391 17.828 -8.742 1 95 276 ASN A N 1
ATOM 2239 C CA . ASN A 1 276 ? 24.969 17.656 -10.125 1 95 276 ASN A CA 1
ATOM 2240 C C . ASN A 1 276 ? 25.453 16.328 -10.703 1 95 276 ASN A C 1
ATOM 2242 O O . ASN A 1 276 ? 25.734 16.234 -11.898 1 95 276 ASN A O 1
ATOM 2246 N N . THR A 1 277 ? 25.562 15.328 -9.914 1 94.75 277 THR A N 1
ATOM 2247 C CA . THR A 1 277 ? 26.016 14.023 -10.383 1 94.75 277 THR A CA 1
ATOM 2248 C C . THR A 1 277 ? 24.844 13.039 -10.445 1 94.75 277 THR A C 1
ATOM 2250 O O . THR A 1 277 ? 24.906 12.039 -11.164 1 94.75 277 THR A O 1
ATOM 2253 N N . LEU A 1 278 ? 23.812 13.344 -9.727 1 96.62 278 LEU A N 1
ATOM 2254 C CA . LEU A 1 278 ? 22.703 12.406 -9.586 1 96.62 278 LEU A CA 1
ATOM 2255 C C . LEU A 1 278 ? 22.016 12.172 -10.93 1 96.62 278 LEU A C 1
ATOM 2257 O O . LEU A 1 278 ? 21.766 11.023 -11.305 1 96.62 278 LEU A O 1
ATOM 2261 N N . SER A 1 279 ? 21.734 13.203 -11.656 1 96.19 279 SER A N 1
ATOM 2262 C CA . SER A 1 279 ? 21.031 13.07 -12.93 1 96.19 279 SER A CA 1
ATOM 2263 C C . SER A 1 279 ? 21.828 12.227 -13.914 1 96.19 279 SER A C 1
ATOM 2265 O O . SER A 1 279 ? 21.266 11.375 -14.602 1 96.19 279 SER A O 1
ATOM 2267 N N . GLU A 1 280 ? 23.078 12.484 -13.945 1 94.44 280 GLU A N 1
ATOM 2268 C CA . GLU A 1 280 ? 23.953 11.727 -14.844 1 94.44 280 GLU A CA 1
ATOM 2269 C C . GLU A 1 280 ? 23.984 10.25 -14.469 1 94.44 280 GLU A C 1
ATOM 2271 O O . GLU A 1 280 ? 23.938 9.383 -15.344 1 94.44 280 GLU A O 1
ATOM 2276 N N . LYS A 1 281 ? 24.078 10.016 -13.25 1 93.69 281 LYS A N 1
ATOM 2277 C CA . LYS A 1 281 ? 24.078 8.648 -12.75 1 93.69 281 LYS A CA 1
ATOM 2278 C C . LYS A 1 281 ? 22.797 7.918 -13.148 1 93.69 281 LYS A C 1
ATOM 2280 O O . LYS A 1 281 ? 22.844 6.793 -13.648 1 93.69 281 LYS A O 1
ATOM 2285 N N . LEU A 1 282 ? 21.641 8.539 -12.961 1 97 282 LEU A N 1
ATOM 2286 C CA . LEU A 1 282 ? 20.344 7.934 -13.258 1 97 282 LEU A CA 1
ATOM 2287 C C . LEU A 1 282 ? 20.156 7.758 -14.766 1 97 282 LEU A C 1
ATOM 2289 O O . LEU A 1 282 ? 19.641 6.73 -15.211 1 97 282 LEU A O 1
ATOM 2293 N N . LEU A 1 283 ? 20.625 8.742 -15.508 1 96.44 283 LEU A N 1
ATOM 2294 C CA . LEU A 1 283 ? 20.531 8.648 -16.969 1 96.44 283 LEU A CA 1
ATOM 2295 C C . LEU A 1 283 ? 21.406 7.516 -17.484 1 96.44 283 LEU A C 1
ATOM 2297 O O . LEU A 1 283 ? 21 6.797 -18.406 1 96.44 283 LEU A O 1
ATOM 2301 N N . ASN A 1 284 ? 22.562 7.371 -16.906 1 93.31 284 ASN A N 1
ATOM 2302 C CA . ASN A 1 284 ? 23.438 6.27 -17.297 1 93.31 284 ASN A CA 1
ATOM 2303 C C . ASN A 1 284 ? 22.797 4.918 -17.016 1 93.31 284 ASN A C 1
ATOM 2305 O O . ASN A 1 284 ? 22.938 3.986 -17.812 1 93.31 284 ASN A O 1
ATOM 2309 N N . ALA A 1 285 ? 22.109 4.793 -15.945 1 94.31 285 ALA A N 1
ATOM 2310 C CA . ALA A 1 285 ? 21.484 3.537 -15.547 1 94.31 285 ALA A CA 1
ATOM 2311 C C . ALA A 1 285 ? 20.406 3.117 -16.547 1 94.31 285 ALA A C 1
ATOM 2313 O O . ALA A 1 285 ? 20.188 1.925 -16.75 1 94.31 285 ALA A O 1
ATOM 2314 N N . ILE A 1 286 ? 19.734 4.07 -17.219 1 96.62 286 ILE A N 1
ATOM 2315 C CA . ILE A 1 286 ? 18.594 3.699 -18.047 1 96.62 286 ILE A CA 1
ATOM 2316 C C . ILE A 1 286 ? 18.984 3.74 -19.531 1 96.62 286 ILE A C 1
ATOM 2318 O O . ILE A 1 286 ? 18.188 3.396 -20.406 1 96.62 286 ILE A O 1
ATOM 2322 N N . SER A 1 287 ? 20.219 4.117 -19.844 1 94.56 287 SER A N 1
ATOM 2323 C CA . SER A 1 287 ? 20.625 4.352 -21.219 1 94.56 287 SER A CA 1
ATOM 2324 C C . SER A 1 287 ? 21.203 3.084 -21.844 1 94.56 287 SER A C 1
ATOM 2326 O O . SER A 1 287 ? 21.328 2.996 -23.062 1 94.56 287 SER A O 1
ATOM 2328 N N . HIS A 1 288 ? 21.578 2.059 -21.047 1 91.38 288 HIS A N 1
ATOM 2329 C CA . HIS A 1 288 ? 22.172 0.832 -21.562 1 91.38 288 HIS A CA 1
ATOM 2330 C C . HIS A 1 288 ? 21.562 -0.398 -20.891 1 91.38 288 HIS A C 1
ATOM 2332 O O . HIS A 1 288 ? 21.016 -0.307 -19.797 1 91.38 288 HIS A O 1
ATOM 2338 N N . PRO A 1 289 ? 21.641 -1.52 -21.641 1 95.69 289 PRO A N 1
ATOM 2339 C CA . PRO A 1 289 ? 21.219 -2.746 -20.953 1 95.69 289 PRO A CA 1
ATOM 2340 C C . PRO A 1 289 ? 22.062 -3.057 -19.719 1 95.69 289 PRO A C 1
ATOM 2342 O O . PRO A 1 289 ? 23.266 -2.781 -19.703 1 95.69 289 PRO A O 1
ATOM 2345 N N . PHE A 1 290 ? 21.438 -3.555 -18.719 1 97.94 290 PHE A N 1
ATOM 2346 C CA . PHE A 1 290 ? 22.188 -3.971 -17.531 1 97.94 290 PHE A CA 1
ATOM 2347 C C . PHE A 1 290 ? 23.156 -5.098 -17.875 1 97.94 290 PHE A C 1
ATOM 2349 O O . PHE A 1 290 ? 22.844 -5.957 -18.703 1 97.94 290 PHE A O 1
ATOM 2356 N N . GLU A 1 291 ? 24.312 -5.074 -17.328 1 97.69 291 GLU A N 1
ATOM 2357 C CA . GLU A 1 291 ? 25.281 -6.16 -17.5 1 97.69 291 GLU A CA 1
ATOM 2358 C C . GLU A 1 291 ? 24.828 -7.41 -16.75 1 97.69 291 GLU A C 1
ATOM 2360 O O . GLU A 1 291 ? 24.125 -7.316 -15.734 1 97.69 291 GLU A O 1
ATOM 2365 N N . LYS A 1 292 ? 25.172 -8.57 -17.328 1 98.38 292 LYS A N 1
ATOM 2366 C CA . LYS A 1 292 ? 24.844 -9.844 -16.688 1 98.38 292 LYS A CA 1
ATOM 2367 C C . LYS A 1 292 ? 26.078 -10.742 -16.609 1 98.38 292 LYS A C 1
ATOM 2369 O O . LYS A 1 292 ? 26.688 -11.039 -17.641 1 98.38 292 LYS A O 1
ATOM 2374 N N . ILE A 1 293 ? 26.438 -11.148 -15.391 1 98.5 293 ILE A N 1
ATOM 2375 C CA . ILE A 1 293 ? 27.5 -12.133 -15.25 1 98.5 293 ILE A CA 1
ATOM 2376 C C . ILE A 1 293 ? 27.094 -13.18 -14.211 1 98.5 293 ILE A C 1
ATOM 2378 O O . ILE A 1 293 ? 26.281 -12.914 -13.336 1 98.5 293 ILE A O 1
ATOM 2382 N N . THR A 1 294 ? 27.656 -14.328 -14.305 1 98.38 294 THR A N 1
ATOM 2383 C CA . THR A 1 294 ? 27.453 -15.352 -13.289 1 98.38 294 THR A CA 1
ATOM 2384 C C . THR A 1 294 ? 28.25 -15.031 -12.023 1 98.38 294 THR A C 1
ATOM 2386 O O . THR A 1 294 ? 29.234 -14.312 -12.078 1 98.38 294 THR A O 1
ATOM 2389 N N . TYR A 1 295 ? 27.781 -15.539 -10.938 1 98.5 295 TYR A N 1
ATOM 2390 C CA . TYR A 1 295 ? 28.531 -15.461 -9.695 1 98.5 295 TYR A CA 1
ATOM 2391 C C . TYR A 1 295 ? 29.953 -15.984 -9.883 1 98.5 295 TYR A C 1
ATOM 2393 O O . TYR A 1 295 ? 30.906 -15.375 -9.398 1 98.5 295 TYR A O 1
ATOM 2401 N N . LYS A 1 296 ? 30.109 -17.094 -10.578 1 97.94 296 LYS A N 1
ATOM 2402 C CA . LYS A 1 296 ? 31.422 -17.688 -10.844 1 97.94 296 LYS A CA 1
ATOM 2403 C C . LYS A 1 296 ? 32.344 -16.688 -11.555 1 97.94 296 LYS A C 1
ATOM 2405 O O . LYS A 1 296 ? 33.5 -16.547 -11.188 1 97.94 296 LYS A O 1
ATOM 2410 N N . LYS A 1 297 ? 31.781 -16.047 -12.531 1 98.25 297 LYS A N 1
ATOM 2411 C CA . LYS A 1 297 ? 32.562 -15.055 -13.266 1 98.25 297 LYS A CA 1
ATOM 2412 C C . LYS A 1 297 ? 32.906 -13.875 -12.367 1 98.25 297 LYS A C 1
ATOM 2414 O O . LYS A 1 297 ? 34.031 -13.328 -12.461 1 98.25 297 LYS A O 1
ATOM 2419 N N . ALA A 1 298 ? 31.984 -13.422 -11.523 1 98.19 298 ALA A N 1
ATOM 2420 C CA . ALA A 1 298 ? 32.25 -12.336 -10.586 1 98.19 298 ALA A CA 1
ATOM 2421 C C . ALA A 1 298 ? 33.406 -12.664 -9.672 1 98.19 298 ALA A C 1
ATOM 2423 O O . ALA A 1 298 ? 34.312 -11.836 -9.477 1 98.19 298 ALA A O 1
ATOM 2424 N N . ILE A 1 299 ? 33.406 -13.875 -9.133 1 97.81 299 ILE A N 1
ATOM 2425 C CA . ILE A 1 299 ? 34.469 -14.336 -8.242 1 97.81 299 ILE A CA 1
ATOM 2426 C C . ILE A 1 299 ? 35.812 -14.344 -8.984 1 97.81 299 ILE A C 1
ATOM 2428 O O . ILE A 1 299 ? 36.812 -13.914 -8.453 1 97.81 299 ILE A O 1
ATOM 2432 N N . ALA A 1 300 ? 35.812 -14.836 -10.203 1 98 300 ALA A N 1
ATOM 2433 C CA . ALA A 1 300 ? 37.031 -14.891 -11.008 1 98 300 ALA A CA 1
ATOM 2434 C C . ALA A 1 300 ? 37.594 -13.492 -11.234 1 98 300 ALA A C 1
ATOM 2436 O O . ALA A 1 300 ? 38.812 -13.297 -11.148 1 98 300 ALA A O 1
ATOM 2437 N N . ILE A 1 301 ? 36.75 -12.547 -11.555 1 98 301 ILE A N 1
ATOM 2438 C CA . ILE A 1 301 ? 37.156 -11.172 -11.797 1 98 301 ILE A CA 1
ATOM 2439 C C . ILE A 1 301 ? 37.781 -10.594 -10.531 1 98 301 ILE A C 1
ATOM 2441 O O . ILE A 1 301 ? 38.875 -10.016 -10.57 1 98 301 ILE A O 1
ATOM 2445 N N . LEU A 1 302 ? 37.094 -10.75 -9.375 1 97.81 302 LEU A N 1
ATOM 2446 C CA . LEU A 1 302 ? 37.562 -10.219 -8.109 1 97.81 302 LEU A CA 1
ATOM 2447 C C . LEU A 1 302 ? 38.938 -10.812 -7.742 1 97.81 302 LEU A C 1
ATOM 2449 O O . LEU A 1 302 ? 39.844 -10.094 -7.336 1 97.81 302 LEU A O 1
ATOM 2453 N N . LYS A 1 303 ? 39.031 -12.164 -7.891 1 96.75 303 LYS A N 1
ATOM 2454 C CA . LYS A 1 303 ? 40.281 -12.852 -7.594 1 96.75 303 LYS A CA 1
ATOM 2455 C C . LYS A 1 303 ? 41.438 -12.32 -8.469 1 96.75 303 LYS A C 1
ATOM 2457 O O . LYS A 1 303 ? 42.531 -12.07 -7.973 1 96.75 303 LYS A O 1
ATOM 2462 N N . SER A 1 304 ? 41.156 -12.242 -9.688 1 97.06 304 SER A N 1
ATOM 2463 C CA . SER A 1 304 ? 42.188 -11.781 -10.641 1 97.06 304 SER A CA 1
ATOM 2464 C C . SER A 1 304 ? 42.625 -10.359 -10.328 1 97.06 304 SER A C 1
ATOM 2466 O O . SER A 1 304 ? 43.812 -10.062 -10.352 1 97.06 304 SER A O 1
ATOM 2468 N N . ASP A 1 305 ? 41.625 -9.477 -10.086 1 96.5 305 ASP A N 1
ATOM 2469 C CA . ASP A 1 305 ? 41.938 -8.07 -9.867 1 96.5 305 ASP A CA 1
ATOM 2470 C C . ASP A 1 305 ? 42.719 -7.875 -8.562 1 96.5 305 ASP A C 1
ATOM 2472 O O . ASP A 1 305 ? 43.562 -6.996 -8.469 1 96.5 305 ASP A O 1
ATOM 2476 N N . VAL A 1 306 ? 42.344 -8.664 -7.539 1 95.81 306 VAL A N 1
ATOM 2477 C CA . VAL A 1 306 ? 43.094 -8.633 -6.293 1 95.81 306 VAL A CA 1
ATOM 2478 C C . VAL A 1 306 ? 44.531 -9.141 -6.535 1 95.81 306 VAL A C 1
ATOM 2480 O O . VAL A 1 306 ? 45.5 -8.531 -6.078 1 95.81 306 VAL A O 1
ATOM 2483 N N . ALA A 1 307 ? 44.688 -10.234 -7.188 1 95.06 307 ALA A N 1
ATOM 2484 C CA . ALA A 1 307 ? 45.969 -10.836 -7.477 1 95.06 307 ALA A CA 1
ATOM 2485 C C . ALA A 1 307 ? 46.844 -9.875 -8.258 1 95.06 307 ALA A C 1
ATOM 2487 O O . ALA A 1 307 ? 48.062 -9.844 -8.07 1 95.06 307 ALA A O 1
ATOM 2488 N N . ASN A 1 308 ? 46.281 -9.148 -9.094 1 96.06 308 ASN A N 1
ATOM 2489 C CA . ASN A 1 308 ? 47 -8.219 -9.938 1 96.06 308 ASN A CA 1
ATOM 2490 C C . ASN A 1 308 ? 47.156 -6.852 -9.273 1 96.06 308 ASN A C 1
ATOM 2492 O O . ASN A 1 308 ? 47.594 -5.891 -9.906 1 96.06 308 ASN A O 1
ATOM 2496 N N . LYS A 1 309 ? 46.719 -6.621 -8.086 1 91.88 309 LYS A N 1
ATOM 2497 C CA . LYS A 1 309 ? 46.875 -5.438 -7.254 1 91.88 309 LYS A CA 1
ATOM 2498 C C . LYS A 1 309 ? 46.156 -4.234 -7.855 1 91.88 309 LYS A C 1
ATOM 2500 O O . LYS A 1 309 ? 46.625 -3.098 -7.727 1 91.88 309 LYS A O 1
ATOM 2505 N N . LYS A 1 310 ? 45.062 -4.543 -8.562 1 93.62 310 LYS A N 1
ATOM 2506 C CA . LYS A 1 310 ? 44.25 -3.471 -9.125 1 93.62 310 LYS A CA 1
ATOM 2507 C C . LYS A 1 310 ? 43.344 -2.842 -8.055 1 93.62 310 LYS A C 1
ATOM 2509 O O . LYS A 1 310 ? 42.906 -1.7 -8.203 1 93.62 310 LYS A O 1
ATOM 2514 N N . VAL A 1 311 ? 43.031 -3.67 -7.098 1 95.06 311 VAL A N 1
ATOM 2515 C CA . VAL A 1 311 ? 42.156 -3.227 -6.027 1 95.06 311 VAL A CA 1
ATOM 2516 C C . VAL A 1 311 ? 42.531 -3.918 -4.723 1 95.06 311 VAL A C 1
ATOM 2518 O O . VAL A 1 311 ? 43.062 -5.027 -4.734 1 95.06 311 VAL A O 1
ATOM 2521 N N . LYS A 1 312 ? 42.406 -3.242 -3.619 1 94.12 312 LYS A N 1
ATOM 2522 C CA . LYS A 1 312 ? 42.594 -3.803 -2.281 1 94.12 312 LYS A CA 1
ATOM 2523 C C . LYS A 1 312 ? 41.281 -3.725 -1.487 1 94.12 312 LYS A C 1
ATOM 2525 O O . LYS A 1 312 ? 40.75 -2.635 -1.24 1 94.12 312 LYS A O 1
ATOM 2530 N N . PHE A 1 313 ? 40.719 -4.926 -1.076 1 95.5 313 PHE A N 1
ATOM 2531 C CA . PHE A 1 313 ? 39.5 -4.992 -0.295 1 95.5 313 PHE A CA 1
ATOM 2532 C C . PHE A 1 313 ? 39.781 -5.211 1.182 1 95.5 313 PHE A C 1
ATOM 2534 O O . PHE A 1 313 ? 40.906 -5.617 1.536 1 95.5 313 PHE A O 1
ATOM 2541 N N . GLU A 1 314 ? 38.844 -4.895 2.072 1 93.44 314 GLU A N 1
ATOM 2542 C CA . GLU A 1 314 ? 38.938 -5.312 3.469 1 93.44 314 GLU A CA 1
ATOM 2543 C C . GLU A 1 314 ? 38.906 -6.836 3.59 1 93.44 314 GLU A C 1
ATOM 2545 O O . GLU A 1 314 ? 39.688 -7.41 4.352 1 93.44 314 GLU A O 1
ATOM 2550 N N . ASN A 1 315 ? 38.031 -7.48 2.85 1 92 315 ASN A N 1
ATOM 2551 C CA . ASN A 1 315 ? 38 -8.93 2.74 1 92 315 ASN A CA 1
ATOM 2552 C C . ASN A 1 315 ? 38.656 -9.422 1.448 1 92 315 ASN A C 1
ATOM 2554 O O . ASN A 1 315 ? 38 -9.531 0.417 1 92 315 ASN A O 1
ATOM 2558 N N . GLU A 1 316 ? 39.781 -9.898 1.594 1 89.81 316 GLU A N 1
ATOM 2559 C CA . GLU A 1 316 ? 40.531 -10.297 0.41 1 89.81 316 GLU A CA 1
ATOM 2560 C C . GLU A 1 316 ? 40.406 -11.797 0.156 1 89.81 316 GLU A C 1
ATOM 2562 O O . GLU A 1 316 ? 40.938 -12.305 -0.835 1 89.81 316 GLU A O 1
ATOM 2567 N N . SER A 1 317 ? 39.812 -12.391 1.09 1 92.19 317 SER A N 1
ATOM 2568 C CA . SER A 1 317 ? 39.562 -13.82 0.91 1 92.19 317 SER A CA 1
ATOM 2569 C C . SER A 1 317 ? 38.406 -14.078 -0.021 1 92.19 317 SER A C 1
ATOM 2571 O O . SER A 1 317 ? 37.281 -14.328 0.439 1 92.19 317 SER A O 1
ATOM 2573 N N . ILE A 1 318 ? 38.688 -14.125 -1.247 1 95.5 318 ILE A N 1
ATOM 2574 C CA . ILE A 1 318 ? 37.688 -14.297 -2.273 1 95.5 318 ILE A CA 1
ATOM 2575 C C . ILE A 1 318 ? 37.656 -15.758 -2.727 1 95.5 318 ILE A C 1
ATOM 2577 O O . ILE A 1 318 ? 38.656 -16.281 -3.201 1 95.5 318 ILE A O 1
ATOM 2581 N N . TYR A 1 319 ? 36.531 -16.453 -2.545 1 95.5 319 TYR A N 1
ATOM 2582 C CA . TYR A 1 319 ? 36.375 -17.844 -2.943 1 95.5 319 TYR A CA 1
ATOM 2583 C C . TYR A 1 319 ? 34.938 -18.156 -3.336 1 95.5 319 TYR A C 1
ATOM 2585 O O . TYR A 1 319 ? 34.031 -17.406 -2.971 1 95.5 319 TYR A O 1
ATOM 2593 N N . PHE A 1 320 ? 34.844 -19.141 -4.129 1 95.88 320 PHE A N 1
ATOM 2594 C CA . PHE A 1 320 ? 33.5 -19.594 -4.48 1 95.88 320 PHE A CA 1
ATOM 2595 C C . PHE A 1 320 ? 32.75 -20.047 -3.242 1 95.88 320 PHE A C 1
ATOM 2597 O O . PHE A 1 320 ? 33.219 -20.891 -2.48 1 95.88 320 PHE A O 1
ATOM 2604 N N . GLY A 1 321 ? 31.547 -19.484 -3.023 1 95.38 321 GLY A N 1
ATOM 2605 C CA . GLY A 1 321 ? 30.75 -19.828 -1.858 1 95.38 321 GLY A CA 1
ATOM 2606 C C . GLY A 1 321 ? 30.656 -18.703 -0.841 1 95.38 321 GLY A C 1
ATOM 2607 O O . GLY A 1 321 ? 29.828 -18.75 0.068 1 95.38 321 GLY A O 1
ATOM 2608 N N . MET A 1 322 ? 31.422 -17.734 -1.063 1 94.38 322 MET A N 1
ATOM 2609 C CA . MET A 1 322 ? 31.375 -16.625 -0.123 1 94.38 322 MET A CA 1
ATOM 2610 C C . MET A 1 322 ? 30.203 -15.688 -0.456 1 94.38 322 MET A C 1
ATOM 2612 O O . MET A 1 322 ? 29.781 -15.617 -1.607 1 94.38 322 MET A O 1
ATOM 2616 N N . ASP A 1 323 ? 29.734 -15.023 0.565 1 92.25 323 ASP A N 1
ATOM 2617 C CA . ASP A 1 323 ? 28.812 -13.914 0.329 1 92.25 323 ASP A CA 1
ATOM 2618 C C . ASP A 1 323 ? 29.578 -12.656 -0.081 1 92.25 323 ASP A C 1
ATOM 2620 O O . ASP A 1 323 ? 30.594 -12.312 0.527 1 92.25 323 ASP A O 1
ATOM 2624 N N . LEU A 1 324 ? 29.172 -12.055 -1.128 1 94 324 LEU A N 1
ATOM 2625 C CA . LEU A 1 324 ? 29.828 -10.82 -1.556 1 94 324 LEU A CA 1
ATOM 2626 C C . LEU A 1 324 ? 29.547 -9.688 -0.575 1 94 324 LEU A C 1
ATOM 2628 O O . LEU A 1 324 ? 28.406 -9.477 -0.182 1 94 324 LEU A O 1
ATOM 2632 N N . ASN A 1 325 ? 30.547 -9.039 -0.178 1 93 325 ASN A N 1
ATOM 2633 C CA . ASN A 1 325 ? 30.375 -7.832 0.632 1 93 325 ASN A CA 1
ATOM 2634 C C . ASN A 1 325 ? 30.062 -6.617 -0.231 1 93 325 ASN A C 1
ATOM 2636 O O . ASN A 1 325 ? 30.266 -6.641 -1.445 1 93 325 ASN A O 1
ATOM 2640 N N . SER A 1 326 ? 29.672 -5.617 0.431 1 90.25 326 SER A N 1
ATOM 2641 C CA . SER A 1 326 ? 29.297 -4.398 -0.27 1 90.25 326 SER A CA 1
ATOM 2642 C C . SER A 1 326 ? 30.453 -3.852 -1.103 1 90.25 326 SER A C 1
ATOM 2644 O O . SER A 1 326 ? 30.234 -3.318 -2.193 1 90.25 326 SER A O 1
ATOM 2646 N N . GLU A 1 327 ? 31.609 -3.939 -0.528 1 94.12 327 GLU A N 1
ATOM 2647 C CA . GLU A 1 327 ? 32.781 -3.42 -1.245 1 94.12 327 GLU A CA 1
ATOM 2648 C C . GLU A 1 327 ? 33 -4.188 -2.543 1 94.12 327 GLU A C 1
ATOM 2650 O O . GLU A 1 327 ? 33.406 -3.6 -3.555 1 94.12 327 GLU A O 1
ATOM 2655 N N . HIS A 1 328 ? 32.781 -5.508 -2.523 1 95.75 328 HIS A N 1
ATOM 2656 C CA . HIS A 1 328 ? 32.938 -6.32 -3.727 1 95.75 328 HIS A CA 1
ATOM 2657 C C . HIS A 1 328 ? 31.906 -5.926 -4.781 1 95.75 328 HIS A C 1
ATOM 2659 O O . HIS A 1 328 ? 32.25 -5.762 -5.957 1 95.75 328 HIS A O 1
ATOM 2665 N N . GLU A 1 329 ? 30.656 -5.754 -4.297 1 94.94 329 GLU A N 1
ATOM 2666 C CA . GLU A 1 329 ? 29.547 -5.398 -5.176 1 94.94 329 GLU A CA 1
ATOM 2667 C C . GLU A 1 329 ? 29.766 -4.039 -5.828 1 94.94 329 GLU A C 1
ATOM 2669 O O . GLU A 1 329 ? 29.594 -3.893 -7.043 1 94.94 329 GLU A O 1
ATOM 2674 N N . LYS A 1 330 ? 30.156 -3.129 -5.07 1 92.62 330 LYS A N 1
ATOM 2675 C CA . LYS A 1 330 ? 30.375 -1.773 -5.566 1 92.62 330 LYS A CA 1
ATOM 2676 C C . LYS A 1 330 ? 31.531 -1.736 -6.57 1 92.62 330 LYS A C 1
ATOM 2678 O O . LYS A 1 330 ? 31.453 -1.038 -7.582 1 92.62 330 LYS A O 1
ATOM 2683 N N . TYR A 1 331 ? 32.625 -2.449 -6.23 1 95.69 331 TYR A N 1
ATOM 2684 C CA . TYR A 1 331 ? 33.781 -2.486 -7.129 1 95.69 331 TYR A CA 1
ATOM 2685 C C . TYR A 1 331 ? 33.375 -3.008 -8.508 1 95.69 331 TYR A C 1
ATOM 2687 O O . TYR A 1 331 ? 33.719 -2.404 -9.523 1 95.69 331 TYR A O 1
ATOM 2695 N N . LEU A 1 332 ? 32.656 -4.125 -8.523 1 96.31 332 LEU A N 1
ATOM 2696 C CA . LEU A 1 332 ? 32.219 -4.715 -9.781 1 96.31 332 LEU A CA 1
ATOM 2697 C C . LEU A 1 332 ? 31.359 -3.744 -10.578 1 96.31 332 LEU A C 1
ATOM 2699 O O . LEU A 1 332 ? 31.562 -3.547 -11.773 1 96.31 332 LEU A O 1
ATOM 2703 N N . CYS A 1 333 ? 30.406 -3.125 -9.914 1 91.75 333 CYS A N 1
ATOM 2704 C CA . CYS A 1 333 ? 29.406 -2.266 -10.555 1 91.75 333 CYS A CA 1
ATOM 2705 C C . CYS A 1 333 ? 30.031 -0.949 -11 1 91.75 333 CYS A C 1
ATOM 2707 O O . CYS A 1 333 ? 29.734 -0.45 -12.086 1 91.75 333 CYS A O 1
ATOM 2709 N N . GLU A 1 334 ? 30.938 -0.389 -10.211 1 91.44 334 GLU A N 1
ATOM 2710 C CA . GLU A 1 334 ? 31.406 0.98 -10.43 1 91.44 334 GLU A CA 1
ATOM 2711 C C . GLU A 1 334 ? 32.719 1.005 -11.18 1 91.44 334 GLU A C 1
ATOM 2713 O O . GLU A 1 334 ? 33 1.938 -11.945 1 91.44 334 GLU A O 1
ATOM 2718 N N . LYS A 1 335 ? 33.562 0.081 -10.906 1 94.12 335 LYS A N 1
ATOM 2719 C CA . LYS A 1 335 ? 34.906 0.157 -11.43 1 94.12 335 LYS A CA 1
ATOM 2720 C C . LYS A 1 335 ? 35.094 -0.803 -12.602 1 94.12 335 LYS A C 1
ATOM 2722 O O . LYS A 1 335 ? 35.812 -0.481 -13.562 1 94.12 335 LYS A O 1
ATOM 2727 N N . VAL A 1 336 ? 34.562 -1.933 -12.477 1 96.06 336 VAL A N 1
ATOM 2728 C CA . VAL A 1 336 ? 34.781 -2.938 -13.516 1 96.06 336 VAL A CA 1
ATOM 2729 C C . VAL A 1 336 ? 33.844 -2.678 -14.688 1 96.06 336 VAL A C 1
ATOM 2731 O O . VAL A 1 336 ? 34.281 -2.559 -15.836 1 96.06 336 VAL A O 1
ATOM 2734 N N . PHE A 1 337 ? 32.531 -2.57 -14.438 1 94.69 337 PHE A N 1
ATOM 2735 C CA . PHE A 1 337 ? 31.578 -2.508 -15.531 1 94.69 337 PHE A CA 1
ATOM 2736 C C . PHE A 1 337 ? 31.031 -1.094 -15.688 1 94.69 337 PHE A C 1
ATOM 2738 O O . PHE A 1 337 ? 30.562 -0.722 -16.766 1 94.69 337 PHE A O 1
ATOM 2745 N N . ASN A 1 338 ? 30.969 -0.236 -14.633 1 91.81 338 ASN A N 1
ATOM 2746 C CA . ASN A 1 338 ? 30.5 1.145 -14.609 1 91.81 338 ASN A CA 1
ATOM 2747 C C . ASN A 1 338 ? 29.047 1.252 -15.086 1 91.81 338 ASN A C 1
ATOM 2749 O O . ASN A 1 338 ? 28.719 2.135 -15.883 1 91.81 338 ASN A O 1
ATOM 2753 N N . LYS A 1 339 ? 28.234 0.338 -14.844 1 93.69 339 LYS A N 1
ATOM 2754 C CA . LYS A 1 339 ? 26.797 0.286 -15.109 1 93.69 339 LYS A CA 1
ATOM 2755 C C . LYS A 1 339 ? 26.109 -0.719 -14.195 1 93.69 339 LYS A C 1
ATOM 2757 O O . LYS A 1 339 ? 26.766 -1.501 -13.508 1 93.69 339 LYS A O 1
ATOM 2762 N N . PRO A 1 340 ? 24.734 -0.699 -14.086 1 97.38 340 PRO A N 1
ATOM 2763 C CA . PRO A 1 340 ? 24.047 -1.719 -13.305 1 97.38 340 PRO A CA 1
ATOM 2764 C C . PRO A 1 340 ? 24.406 -3.141 -13.727 1 97.38 340 PRO A C 1
ATOM 2766 O O . PRO A 1 340 ? 24.641 -3.391 -14.914 1 97.38 340 PRO A O 1
ATOM 2769 N N . LEU A 1 341 ? 24.422 -4.039 -12.742 1 97.94 341 LEU A N 1
ATOM 2770 C CA . LEU A 1 341 ? 24.969 -5.371 -12.969 1 97.94 341 LEU A CA 1
ATOM 2771 C C . LEU A 1 341 ? 24.109 -6.438 -12.312 1 97.94 341 LEU A C 1
ATOM 2773 O O . LEU A 1 341 ? 23.812 -6.344 -11.117 1 97.94 341 LEU A O 1
ATOM 2777 N N . PHE A 1 342 ? 23.703 -7.395 -13.125 1 98.62 342 PHE A N 1
ATOM 2778 C CA . PHE A 1 342 ? 23.125 -8.617 -12.57 1 98.62 342 PHE A CA 1
ATOM 2779 C C . PHE A 1 342 ? 24.219 -9.641 -12.273 1 98.62 342 PHE A C 1
ATOM 2781 O O . PHE A 1 342 ? 25.062 -9.938 -13.125 1 98.62 342 PHE A O 1
ATOM 2788 N N . ILE A 1 343 ? 24.219 -10.133 -11.086 1 98.56 343 ILE A N 1
ATOM 2789 C CA . ILE A 1 343 ? 24.953 -11.352 -10.773 1 98.56 343 ILE A CA 1
ATOM 2790 C C . ILE A 1 343 ? 23.969 -12.5 -10.531 1 98.56 343 ILE A C 1
ATOM 2792 O O . ILE A 1 343 ? 23.047 -12.367 -9.719 1 98.56 343 ILE A O 1
ATOM 2796 N N . TYR A 1 344 ? 24.141 -13.578 -11.297 1 98.69 344 TYR A N 1
ATOM 2797 C CA . TYR A 1 344 ? 23.141 -14.648 -11.172 1 98.69 344 TYR A CA 1
ATOM 2798 C C . TYR A 1 344 ? 23.828 -16 -10.992 1 98.69 344 TYR A C 1
ATOM 2800 O O . TYR A 1 344 ? 25.047 -16.094 -11.055 1 98.69 344 TYR A O 1
ATOM 2808 N N . ASP A 1 345 ? 23.047 -17 -10.594 1 98.56 345 ASP A N 1
ATOM 2809 C CA . ASP A 1 345 ? 23.484 -18.375 -10.375 1 98.56 345 ASP A CA 1
ATOM 2810 C C . ASP A 1 345 ? 24.438 -18.453 -9.18 1 98.56 345 ASP A C 1
ATOM 2812 O O . ASP A 1 345 ? 25.547 -18.969 -9.297 1 98.56 345 ASP A O 1
ATOM 2816 N N . TYR A 1 346 ? 23.922 -18.031 -8.062 1 98.31 346 TYR A N 1
ATOM 2817 C CA . TYR A 1 346 ? 24.672 -18.031 -6.805 1 98.31 346 TYR A CA 1
ATOM 2818 C C . TYR A 1 346 ? 24.828 -19.453 -6.266 1 98.31 346 TYR A C 1
ATOM 2820 O O . TYR A 1 346 ? 24.047 -20.344 -6.617 1 98.31 346 TYR A O 1
ATOM 2828 N N . PRO A 1 347 ? 25.891 -19.609 -5.387 1 97.88 347 PRO A N 1
ATOM 2829 C CA . PRO A 1 347 ? 26.031 -20.922 -4.742 1 97.88 347 PRO A CA 1
ATOM 2830 C C . PRO A 1 347 ? 24.812 -21.297 -3.916 1 97.88 347 PRO A C 1
ATOM 2832 O O . PRO A 1 347 ? 24.281 -20.469 -3.178 1 97.88 347 PRO A O 1
ATOM 2835 N N . ALA A 1 348 ? 24.375 -22.547 -4 1 95.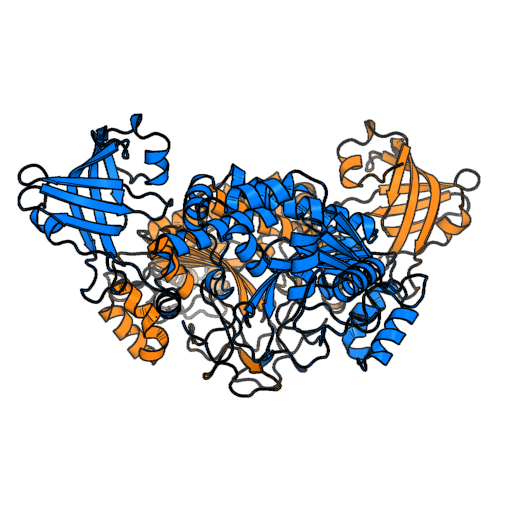94 348 ALA A N 1
ATOM 2836 C CA . ALA A 1 348 ? 23.188 -23.047 -3.332 1 95.94 348 ALA A CA 1
ATOM 2837 C C . ALA A 1 348 ? 23.297 -22.906 -1.817 1 95.94 348 ALA A C 1
ATOM 2839 O O . ALA A 1 348 ? 22.312 -22.609 -1.138 1 95.94 348 ALA A O 1
ATOM 2840 N N . GLU A 1 349 ? 24.438 -23 -1.277 1 93.31 349 GLU A N 1
ATOM 2841 C CA . GLU A 1 349 ? 24.672 -23.109 0.16 1 93.31 349 GLU A CA 1
ATOM 2842 C C . GLU A 1 349 ? 24.391 -21.781 0.86 1 93.31 349 GLU A C 1
ATOM 2844 O O . GLU A 1 349 ? 24.172 -21.75 2.072 1 93.31 349 GLU A O 1
ATOM 2849 N N . ILE A 1 350 ? 24.422 -20.734 0.143 1 92.56 350 ILE A N 1
ATOM 2850 C CA . ILE A 1 350 ? 24.266 -19.438 0.796 1 92.56 350 ILE A CA 1
ATOM 2851 C C . ILE A 1 350 ? 22.938 -18.812 0.386 1 92.56 350 ILE A C 1
ATOM 2853 O O . ILE A 1 350 ? 22.75 -17.594 0.528 1 92.56 350 ILE A O 1
ATOM 2857 N N . LYS A 1 351 ? 22.078 -19.594 -0.214 1 93.94 351 LYS A N 1
ATOM 2858 C CA . LYS A 1 351 ? 20.812 -19.047 -0.686 1 93.94 351 LYS A CA 1
ATOM 2859 C C . LYS A 1 351 ? 19.641 -19.844 -0.123 1 93.94 351 LYS A C 1
ATOM 2861 O O . LYS A 1 351 ? 19.828 -20.922 0.465 1 93.94 351 LYS A O 1
ATOM 2866 N N . ALA A 1 352 ? 18.438 -19.344 -0.275 1 92.75 352 ALA A N 1
ATOM 2867 C CA . ALA A 1 352 ? 17.25 -19.844 0.391 1 92.75 352 ALA A CA 1
ATOM 2868 C C . ALA A 1 352 ? 16.797 -21.172 -0.224 1 92.75 352 ALA A C 1
ATOM 2870 O O . ALA A 1 352 ? 17.047 -21.438 -1.399 1 92.75 352 ALA A O 1
ATOM 2871 N N . PHE A 1 353 ? 15.992 -21.938 0.483 1 93.44 353 PHE A N 1
ATOM 2872 C CA . PHE A 1 353 ? 15.586 -23.297 0.153 1 93.44 353 PHE A CA 1
ATOM 2873 C C . PHE A 1 353 ? 14.68 -23.312 -1.068 1 93.44 353 PHE A C 1
ATOM 2875 O O . PHE A 1 353 ? 14.625 -24.297 -1.8 1 93.44 353 PHE A O 1
ATOM 2882 N N . TYR A 1 354 ? 13.953 -22.203 -1.274 1 96 354 TYR A N 1
ATOM 2883 C CA . TYR A 1 354 ? 12.914 -22.219 -2.291 1 96 354 TYR A CA 1
ATOM 2884 C C . TYR A 1 354 ? 13.484 -21.906 -3.67 1 96 354 TYR A C 1
ATOM 2886 O O . TYR A 1 354 ? 12.766 -21.953 -4.672 1 96 354 TYR A O 1
ATOM 2894 N N . MET A 1 355 ? 14.781 -21.562 -3.758 1 98 355 MET A N 1
ATOM 2895 C CA . MET A 1 355 ? 15.383 -21.203 -5.039 1 98 355 MET A CA 1
ATOM 2896 C C . MET A 1 355 ? 15.711 -22.438 -5.855 1 98 355 MET A C 1
ATOM 2898 O O . MET A 1 355 ? 16.188 -23.438 -5.309 1 98 355 MET A O 1
ATOM 2902 N N . LYS A 1 356 ? 15.492 -22.453 -7.129 1 98.44 356 LYS A N 1
ATOM 2903 C CA . LYS A 1 356 ? 15.633 -23.594 -8.016 1 98.44 356 LYS A CA 1
ATOM 2904 C C . LYS A 1 356 ? 17.094 -24.031 -8.141 1 98.44 356 LYS A C 1
ATOM 2906 O O . LYS A 1 356 ? 17.953 -23.219 -8.469 1 98.44 356 LYS A O 1
ATOM 2911 N N . MET A 1 357 ? 17.328 -25.281 -7.891 1 97.56 357 MET A N 1
ATOM 2912 C CA . MET A 1 357 ? 18.656 -25.859 -8.109 1 97.56 357 MET A CA 1
ATOM 2913 C C . MET A 1 357 ? 18.969 -25.922 -9.602 1 97.56 357 MET A C 1
ATOM 2915 O O . MET A 1 357 ? 18.172 -26.422 -10.391 1 97.56 357 MET A O 1
ATOM 2919 N N . ASN A 1 358 ? 20.141 -25.391 -9.961 1 97.62 358 ASN A N 1
ATOM 2920 C CA . ASN A 1 358 ? 20.578 -25.484 -11.352 1 97.62 358 ASN A CA 1
ATOM 2921 C C . ASN A 1 358 ? 21.047 -26.891 -11.695 1 97.62 358 ASN A C 1
ATOM 2923 O O . ASN A 1 358 ? 21.281 -27.703 -10.805 1 97.62 358 ASN A O 1
ATOM 2927 N N . ALA A 1 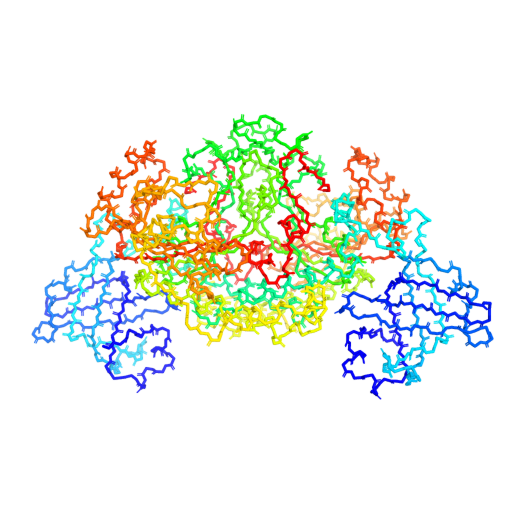359 ? 21.203 -27.109 -12.969 1 95.94 359 ALA A N 1
ATOM 2928 C CA . ALA A 1 359 ? 21.562 -28.438 -13.469 1 95.94 359 ALA A CA 1
ATOM 2929 C C . ALA A 1 359 ? 22.953 -28.844 -12.977 1 95.94 359 ALA A C 1
ATOM 2931 O O . ALA A 1 359 ? 23.25 -30.031 -12.836 1 95.94 359 ALA A O 1
ATOM 2932 N N . ASP A 1 360 ? 23.812 -27.875 -12.648 1 95.69 360 ASP A N 1
ATOM 2933 C CA . ASP A 1 360 ? 25.188 -28.156 -12.227 1 95.69 360 ASP A CA 1
ATOM 2934 C C . ASP A 1 360 ? 25.219 -28.719 -10.812 1 95.69 360 ASP A C 1
ATOM 2936 O O . ASP A 1 360 ? 26.25 -29.234 -10.367 1 95.69 360 ASP A O 1
ATOM 2940 N N . GLY A 1 361 ? 24.125 -28.5 -10.055 1 95 361 GLY A N 1
ATOM 2941 C CA . GLY A 1 361 ? 24.016 -29.078 -8.727 1 95 361 GLY A CA 1
ATOM 2942 C C . GLY A 1 361 ? 24.719 -28.266 -7.656 1 95 361 GLY A C 1
ATOM 2943 O O . GLY A 1 361 ? 24.672 -28.625 -6.477 1 95 361 GLY A O 1
ATOM 2944 N N . THR A 1 362 ? 25.328 -27.172 -8.023 1 96.38 362 THR A N 1
ATOM 2945 C CA . THR A 1 362 ? 26.094 -26.391 -7.059 1 96.38 362 THR A CA 1
ATOM 2946 C C . THR A 1 362 ? 25.531 -24.984 -6.93 1 96.38 362 THR A C 1
ATOM 2948 O O . THR A 1 362 ? 25.75 -24.312 -5.91 1 96.38 362 THR A O 1
ATOM 2951 N N . THR A 1 363 ? 24.844 -24.547 -7.914 1 98.12 363 THR A N 1
ATOM 2952 C CA . THR A 1 363 ? 24.281 -23.188 -7.91 1 98.12 363 THR A CA 1
ATOM 2953 C C . THR A 1 363 ? 22.766 -23.234 -8.023 1 98.12 363 THR A C 1
ATOM 2955 O O . THR A 1 363 ? 22.188 -24.266 -8.336 1 98.12 363 THR A O 1
ATOM 2958 N N . VAL A 1 364 ? 22.156 -22.172 -7.66 1 98.19 364 VAL A N 1
ATOM 2959 C CA . VAL A 1 364 ? 20.703 -22.016 -7.797 1 98.19 364 VAL A CA 1
ATO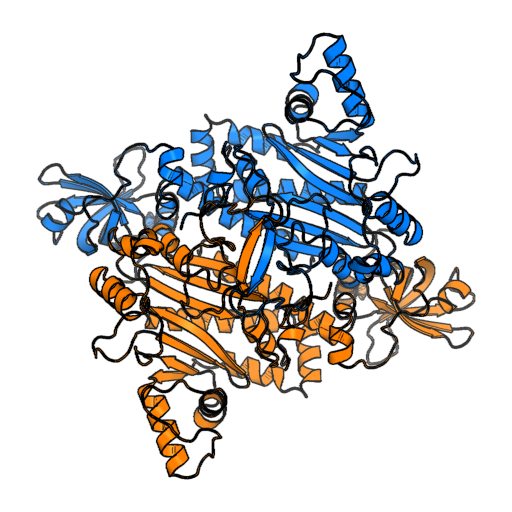M 2960 C C . VAL A 1 364 ? 20.391 -20.891 -8.773 1 98.19 364 VAL A C 1
ATOM 2962 O O . VAL A 1 364 ? 21.234 -20 -8.992 1 98.19 364 VAL A O 1
ATOM 2965 N N . GLY A 1 365 ? 19.219 -20.969 -9.398 1 98.56 365 GLY A N 1
ATOM 2966 C CA . GLY A 1 365 ? 18.75 -19.922 -10.297 1 98.56 365 GLY A CA 1
ATOM 2967 C C . GLY A 1 365 ? 18.328 -18.656 -9.578 1 98.56 365 GLY A C 1
ATOM 2968 O O . GLY A 1 365 ? 17.156 -18.266 -9.617 1 98.56 365 GLY A O 1
ATOM 2969 N N . ALA A 1 366 ? 19.266 -17.938 -8.938 1 98.5 366 ALA A N 1
ATOM 2970 C CA . ALA A 1 366 ? 19.062 -16.688 -8.219 1 98.5 366 ALA A CA 1
ATOM 2971 C C . ALA A 1 366 ? 19.828 -15.547 -8.891 1 98.5 366 ALA A C 1
ATOM 2973 O O . ALA A 1 366 ? 20.812 -15.773 -9.578 1 98.5 366 ALA A O 1
ATOM 2974 N N . CYS A 1 367 ? 19.297 -14.359 -8.742 1 98.69 367 CYS A N 1
ATOM 2975 C CA . CYS A 1 367 ? 19.984 -13.18 -9.258 1 98.69 367 CYS A CA 1
ATOM 2976 C C . CYS A 1 367 ? 19.906 -12.023 -8.273 1 98.69 367 CYS A C 1
ATOM 2978 O O . CYS A 1 367 ? 18.938 -11.922 -7.508 1 98.69 367 CYS A O 1
ATOM 2980 N N . ASP A 1 368 ? 20.906 -11.172 -8.242 1 98.31 368 ASP A N 1
ATOM 2981 C CA . ASP A 1 368 ? 20.938 -9.875 -7.574 1 98.31 368 ASP A CA 1
ATOM 2982 C C . ASP A 1 368 ? 21.203 -8.75 -8.57 1 98.31 368 ASP A C 1
ATOM 2984 O O . ASP A 1 368 ? 22.016 -8.906 -9.484 1 98.31 368 ASP A O 1
ATOM 2988 N N . LEU A 1 369 ? 20.484 -7.742 -8.43 1 98.56 369 LEU A N 1
ATOM 2989 C CA . LEU A 1 369 ? 20.781 -6.543 -9.203 1 98.56 369 LEU A CA 1
ATOM 2990 C C . LEU A 1 369 ? 21.578 -5.547 -8.375 1 98.56 369 LEU A C 1
ATOM 2992 O O . LEU A 1 369 ? 21.141 -5.133 -7.297 1 98.56 369 LEU A O 1
ATOM 2996 N N . LEU A 1 370 ? 22.719 -5.219 -8.828 1 97.56 370 LEU A N 1
ATOM 2997 C CA . LEU A 1 370 ? 23.609 -4.227 -8.219 1 97.56 370 LEU A CA 1
ATOM 2998 C C . LEU A 1 370 ? 23.547 -2.908 -8.984 1 97.56 370 LEU A C 1
ATOM 3000 O O . LEU A 1 370 ? 23.609 -2.898 -10.211 1 97.56 370 LEU A O 1
ATOM 3004 N N . MET A 1 371 ? 23.406 -1.861 -8.281 1 95.56 371 MET A N 1
ATOM 3005 C CA . MET A 1 371 ? 23.422 -0.527 -8.875 1 95.56 371 MET A CA 1
ATOM 3006 C C . MET A 1 371 ? 24.672 0.238 -8.453 1 95.56 371 MET A C 1
ATOM 3008 O O . MET A 1 371 ? 25.109 0.139 -7.301 1 95.56 371 MET A O 1
ATOM 3012 N N . PRO A 1 372 ? 25.25 1.018 -9.328 1 92.69 372 PRO A N 1
ATOM 3013 C CA . PRO A 1 372 ? 26.406 1.843 -8.938 1 92.69 372 PRO A CA 1
ATOM 3014 C C . PRO A 1 372 ? 26.094 2.756 -7.754 1 92.69 372 PRO A C 1
ATOM 3016 O O . PRO A 1 372 ? 25.031 3.361 -7.691 1 92.69 372 PRO A O 1
ATOM 3019 N N . GLY A 1 373 ? 27.031 2.801 -6.852 1 87.06 373 GLY A N 1
ATOM 3020 C CA . GLY A 1 373 ? 26.906 3.715 -5.73 1 87.06 373 GLY A CA 1
ATOM 3021 C C . GLY A 1 373 ? 26.266 3.076 -4.508 1 87.06 373 GLY A C 1
ATOM 3022 O O . GLY A 1 373 ? 26.516 3.502 -3.377 1 87.06 373 GLY A O 1
ATOM 3023 N N . ILE A 1 374 ? 25.453 2.008 -4.707 1 89.12 374 ILE A N 1
ATOM 3024 C CA . ILE A 1 374 ? 24.688 1.531 -3.557 1 89.12 374 ILE A CA 1
ATOM 3025 C C . ILE A 1 374 ? 24.859 0.021 -3.416 1 89.12 374 ILE A C 1
ATOM 3027 O O . ILE A 1 374 ? 24.75 -0.523 -2.314 1 89.12 374 ILE A O 1
ATOM 3031 N N . GLY A 1 375 ? 25.141 -0.671 -4.508 1 91.69 375 GLY A N 1
ATOM 3032 C CA . GLY A 1 375 ? 25.188 -2.123 -4.441 1 91.69 375 GLY A CA 1
ATOM 3033 C C . GLY A 1 375 ? 23.859 -2.781 -4.711 1 91.69 375 GLY A C 1
ATOM 3034 O O . GLY A 1 375 ? 23.109 -2.354 -5.602 1 91.69 375 GLY A O 1
ATOM 3035 N N . GLU A 1 376 ? 23.531 -3.799 -3.965 1 94.38 376 GLU A N 1
ATOM 3036 C CA . GLU A 1 376 ? 22.344 -4.621 -4.234 1 94.38 376 GLU A CA 1
ATOM 3037 C C . GLU A 1 376 ? 21.062 -3.873 -3.883 1 94.38 376 GLU A C 1
ATOM 3039 O O . GLU A 1 376 ? 20.922 -3.348 -2.777 1 94.38 376 GLU A O 1
ATOM 3044 N N . ILE A 1 377 ? 20.031 -3.945 -4.816 1 95.75 377 ILE A N 1
ATOM 3045 C CA . ILE A 1 377 ? 18.734 -3.344 -4.508 1 95.75 377 ILE A CA 1
ATOM 3046 C C . ILE A 1 377 ? 17.625 -4.355 -4.766 1 95.75 377 ILE A C 1
ATOM 3048 O O . ILE A 1 377 ? 16.5 -4.168 -4.312 1 95.75 377 ILE A O 1
ATOM 3052 N N . VAL A 1 378 ? 17.922 -5.379 -5.562 1 98.19 378 VAL A N 1
ATOM 3053 C CA . VAL A 1 378 ? 16.953 -6.418 -5.883 1 98.19 378 VAL A CA 1
ATOM 3054 C C . VAL A 1 378 ? 17.578 -7.797 -5.676 1 98.19 378 VAL A C 1
ATOM 3056 O O . VAL A 1 378 ? 18.75 -8.016 -6.012 1 98.19 378 VAL A O 1
ATOM 3059 N N . GLY A 1 379 ? 16.844 -8.664 -5.094 1 98 379 GLY A N 1
ATOM 3060 C CA . GLY A 1 379 ? 17.109 -10.102 -5.102 1 98 379 GLY A CA 1
ATOM 3061 C C . GLY A 1 379 ? 15.961 -10.906 -5.684 1 98 379 GLY A C 1
ATOM 3062 O O . GLY A 1 379 ? 14.789 -10.609 -5.426 1 98 379 GLY A O 1
ATOM 3063 N N . GLY A 1 380 ? 16.281 -11.82 -6.555 1 98.56 380 GLY A N 1
ATOM 3064 C CA . GLY A 1 380 ? 15.258 -12.633 -7.188 1 98.56 380 GLY A CA 1
ATOM 3065 C C . GLY A 1 380 ? 15.695 -14.055 -7.457 1 98.56 380 GLY A C 1
ATOM 3066 O O . GLY A 1 380 ? 16.875 -14.375 -7.328 1 98.56 380 GLY A O 1
ATOM 3067 N N . SER A 1 381 ? 14.734 -14.883 -7.789 1 98.81 381 SER A N 1
ATOM 3068 C CA . SER A 1 381 ? 15.07 -16.266 -8.117 1 98.81 381 SER A CA 1
ATOM 3069 C C . SER A 1 381 ? 13.914 -16.953 -8.828 1 98.81 381 SER A C 1
ATOM 3071 O O . SER A 1 381 ? 12.766 -16.5 -8.758 1 98.81 381 SER A O 1
ATOM 3073 N N . GLU A 1 382 ? 14.312 -17.891 -9.594 1 98.81 382 GLU A N 1
ATOM 3074 C CA . GLU A 1 382 ? 13.352 -18.922 -9.969 1 98.81 382 GLU A CA 1
ATOM 3075 C C . GLU A 1 382 ? 13.086 -19.891 -8.812 1 98.81 382 GLU A C 1
ATOM 3077 O O . GLU A 1 382 ? 13.992 -20.188 -8.039 1 98.81 382 GLU A O 1
ATOM 3082 N N . ARG A 1 383 ? 11.852 -20.344 -8.672 1 98.75 383 ARG A N 1
ATOM 3083 C CA . ARG A 1 383 ? 11.477 -21.172 -7.531 1 98.75 383 ARG A CA 1
ATOM 3084 C C . ARG A 1 383 ? 11.695 -22.656 -7.832 1 98.75 383 ARG A C 1
ATOM 3086 O O . ARG A 1 383 ? 11.539 -23.078 -8.977 1 98.75 383 ARG A O 1
ATOM 3093 N N . GLU A 1 384 ? 12.062 -23.438 -6.809 1 98.31 384 GLU A N 1
ATOM 3094 C CA . GLU A 1 384 ? 12.078 -24.891 -6.93 1 98.31 384 GLU A CA 1
ATOM 3095 C C . GLU A 1 384 ? 10.664 -25.438 -7.105 1 98.31 384 GLU A C 1
ATOM 3097 O O . GLU A 1 384 ? 9.82 -25.281 -6.227 1 98.31 384 GLU A O 1
ATOM 3102 N N . SER A 1 385 ? 10.43 -26.078 -8.219 1 97.88 385 SER A N 1
ATOM 3103 C CA . SER A 1 385 ? 9.07 -26.516 -8.555 1 97.88 385 SER A CA 1
ATOM 3104 C C . SER A 1 385 ? 8.852 -27.969 -8.195 1 97.88 385 SER A C 1
ATOM 3106 O O . SER A 1 385 ? 7.734 -28.484 -8.289 1 97.88 385 SER A O 1
ATOM 3108 N N . ASP A 1 386 ? 9.922 -28.703 -7.84 1 97.38 386 ASP A N 1
ATOM 3109 C CA . ASP A 1 386 ? 9.836 -30.125 -7.496 1 97.38 386 ASP A CA 1
ATOM 3110 C C . ASP A 1 386 ? 9.562 -30.312 -6.004 1 97.38 386 ASP A C 1
ATOM 3112 O O . ASP A 1 386 ? 10.352 -29.875 -5.164 1 97.38 386 ASP A O 1
ATOM 3116 N N . TYR A 1 387 ? 8.5 -30.984 -5.711 1 97.56 387 TYR A N 1
ATOM 3117 C CA . TYR A 1 387 ? 8.07 -31.188 -4.332 1 97.56 387 TYR A CA 1
ATOM 3118 C C . TYR A 1 387 ? 9.156 -31.906 -3.529 1 97.56 387 TYR A C 1
ATOM 3120 O O . TYR A 1 387 ? 9.516 -31.453 -2.436 1 97.56 387 TYR A O 1
ATOM 3128 N N . THR A 1 388 ? 9.688 -32.969 -4.043 1 97.12 388 THR A N 1
ATOM 3129 C CA . THR A 1 388 ? 10.648 -33.812 -3.33 1 97.12 388 THR A CA 1
ATOM 3130 C C . THR A 1 388 ? 11.945 -33.031 -3.076 1 97.12 388 THR A C 1
ATOM 3132 O O . THR A 1 388 ? 12.492 -33.094 -1.974 1 97.12 388 THR A O 1
ATOM 3135 N N . LYS A 1 389 ? 12.43 -32.344 -4.125 1 96.19 389 LYS A N 1
ATOM 3136 C CA . LYS A 1 389 ? 13.633 -31.531 -3.959 1 96.19 389 LYS A CA 1
ATOM 3137 C C . LYS A 1 389 ? 13.43 -30.453 -2.896 1 96.19 389 LYS A C 1
ATOM 3139 O O . LYS A 1 389 ? 14.312 -30.203 -2.076 1 96.19 389 LYS A O 1
ATOM 3144 N N . LEU A 1 390 ? 12.312 -29.859 -2.932 1 96.44 390 LEU A N 1
ATOM 3145 C CA . LEU A 1 390 ? 11.992 -28.781 -1.995 1 96.44 390 LEU A CA 1
ATOM 3146 C C . LEU A 1 390 ? 11.961 -29.312 -0.562 1 96.44 390 LEU A C 1
ATOM 3148 O O . LEU A 1 390 ? 12.508 -28.672 0.346 1 96.44 390 LEU A O 1
ATOM 3152 N N . VAL A 1 391 ? 11.32 -30.422 -0.377 1 96.19 391 VAL A N 1
ATOM 3153 C CA . VAL A 1 391 ? 11.234 -31.047 0.943 1 96.19 391 VAL A CA 1
ATOM 3154 C C . VAL A 1 391 ? 12.641 -31.375 1.451 1 96.19 391 VAL A C 1
ATOM 3156 O O . VAL A 1 391 ? 12.953 -31.141 2.621 1 96.19 391 VAL A O 1
ATOM 3159 N N . LYS A 1 392 ? 13.438 -31.906 0.598 1 94.88 392 LYS A N 1
ATOM 3160 C CA . LYS A 1 392 ? 14.812 -32.219 0.964 1 94.88 392 LYS A CA 1
ATOM 3161 C C . LYS A 1 392 ? 15.578 -30.984 1.407 1 94.88 392 LYS A C 1
ATOM 3163 O O . LYS A 1 392 ? 16.312 -31.016 2.396 1 94.88 392 LYS A O 1
ATOM 3168 N N . LYS A 1 393 ? 15.43 -29.969 0.686 1 93.19 393 LYS A N 1
ATOM 3169 C CA . LYS A 1 393 ? 16.094 -28.719 1.023 1 93.19 393 LYS A CA 1
ATOM 3170 C C . LYS A 1 393 ? 15.625 -28.188 2.375 1 93.19 393 LYS A C 1
ATOM 3172 O O . LYS A 1 393 ? 16.422 -27.688 3.168 1 93.19 393 LYS A O 1
ATOM 3177 N N . CYS A 1 394 ? 14.312 -28.219 2.611 1 92.25 394 CYS A N 1
ATOM 3178 C CA . CYS A 1 394 ? 13.758 -27.781 3.887 1 92.25 394 CYS A CA 1
ATOM 3179 C C . CYS A 1 394 ? 14.336 -28.594 5.039 1 92.25 394 CYS A C 1
ATOM 3181 O O . CYS A 1 394 ? 14.711 -28.031 6.074 1 92.25 394 CYS A O 1
ATOM 3183 N N . THR A 1 395 ? 14.406 -29.891 4.816 1 91.81 395 THR A N 1
ATOM 3184 C CA . THR A 1 395 ? 14.945 -30.781 5.836 1 91.81 395 THR A CA 1
ATOM 3185 C C . THR A 1 395 ? 16.406 -30.453 6.125 1 91.81 395 THR A C 1
ATOM 3187 O O . THR A 1 395 ? 16.828 -30.406 7.285 1 91.81 395 THR A O 1
ATOM 3190 N N . LYS A 1 396 ? 17.125 -30.219 5.098 1 89.5 396 LYS A N 1
ATOM 3191 C CA . LYS A 1 396 ? 18.531 -29.859 5.246 1 89.5 396 LYS A CA 1
ATOM 3192 C C . LYS A 1 396 ? 18.688 -28.562 6.031 1 89.5 396 LYS A C 1
ATOM 3194 O O . LYS A 1 396 ? 19.641 -28.391 6.785 1 89.5 396 LYS A O 1
ATOM 3199 N N . ALA A 1 397 ? 17.781 -27.672 5.824 1 86 397 ALA A N 1
ATOM 3200 C CA . ALA A 1 397 ? 17.828 -26.391 6.508 1 86 397 ALA A CA 1
ATOM 3201 C C . ALA A 1 397 ? 17.203 -26.484 7.895 1 86 397 ALA A C 1
ATOM 3203 O O . ALA A 1 397 ? 16.969 -25.469 8.555 1 86 397 ALA A O 1
ATOM 3204 N N . ASN A 1 398 ? 16.75 -27.625 8.367 1 86.44 398 ASN A N 1
ATOM 3205 C CA . ASN A 1 398 ? 16.156 -27.906 9.672 1 86.44 398 ASN A CA 1
ATOM 3206 C C . ASN A 1 398 ? 14.82 -27.188 9.844 1 86.44 398 ASN A C 1
ATOM 3208 O O . ASN A 1 398 ? 14.523 -26.672 10.922 1 86.44 398 ASN A O 1
ATOM 3212 N N . MET A 1 399 ? 14.133 -27.031 8.727 1 87.31 399 MET A N 1
ATOM 3213 C CA . MET A 1 399 ? 12.781 -26.484 8.773 1 87.31 399 MET A CA 1
ATOM 3214 C C . MET A 1 399 ? 11.758 -27.594 8.992 1 87.31 399 MET A C 1
ATOM 3216 O O . MET A 1 399 ? 11.906 -28.688 8.453 1 87.31 399 MET A O 1
ATOM 3220 N N . LYS A 1 400 ? 10.781 -27.359 9.82 1 86.44 400 LYS A N 1
ATOM 3221 C CA . LYS A 1 400 ? 9.695 -28.312 10.023 1 86.44 400 LYS A CA 1
ATOM 3222 C C . LYS A 1 400 ? 8.734 -28.312 8.844 1 86.44 400 LYS A C 1
ATOM 3224 O O . LYS A 1 400 ? 7.883 -27.438 8.719 1 86.44 400 LYS A O 1
ATOM 3229 N N . VAL A 1 401 ? 8.797 -29.266 8.086 1 89 401 VAL A N 1
ATOM 3230 C CA . VAL A 1 401 ? 8.039 -29.406 6.848 1 89 401 VAL A CA 1
ATOM 3231 C C . VAL A 1 401 ? 6.547 -29.234 7.137 1 89 401 VAL A C 1
ATOM 3233 O O . VAL A 1 401 ? 5.824 -28.609 6.352 1 89 401 VAL A O 1
ATOM 3236 N N . GLU A 1 402 ? 6.059 -29.703 8.203 1 89.25 402 GLU A N 1
ATOM 3237 C CA . GLU A 1 402 ? 4.648 -29.672 8.57 1 89.25 402 GLU A CA 1
ATOM 3238 C C . GLU A 1 402 ? 4.148 -28.234 8.703 1 89.25 402 GLU A C 1
ATOM 3240 O O . GLU A 1 402 ? 2.99 -27.938 8.406 1 89.25 402 GLU A O 1
ATOM 3245 N N . ASP A 1 403 ? 4.98 -27.391 9.094 1 87.88 403 ASP A N 1
ATOM 3246 C CA . ASP A 1 403 ? 4.605 -26 9.344 1 87.88 403 ASP A CA 1
ATOM 3247 C C . ASP A 1 403 ? 4.383 -25.234 8.039 1 87.88 403 ASP A C 1
ATOM 3249 O O . ASP A 1 403 ? 3.709 -24.203 8.016 1 87.88 403 ASP A O 1
ATOM 3253 N N . ILE A 1 404 ? 4.938 -25.734 6.953 1 92.44 404 ILE A N 1
ATOM 3254 C CA . ILE A 1 404 ? 4.812 -25.016 5.691 1 92.44 404 ILE A CA 1
ATOM 3255 C C . ILE A 1 404 ? 4.277 -25.953 4.613 1 92.44 404 ILE A C 1
ATOM 3257 O O . ILE A 1 404 ? 4.582 -25.781 3.43 1 92.44 404 ILE A O 1
ATOM 3261 N N . GLU A 1 405 ? 3.527 -26.953 5.035 1 94.38 405 GLU A N 1
ATOM 3262 C CA . GLU A 1 405 ? 2.979 -27.938 4.105 1 94.38 405 GLU A CA 1
ATOM 3263 C C . GLU A 1 405 ? 2.105 -27.266 3.047 1 94.38 405 GLU A C 1
ATOM 3265 O O . GLU A 1 405 ? 2.09 -27.688 1.892 1 94.38 405 GLU A O 1
ATOM 3270 N N . TRP A 1 406 ? 1.317 -26.281 3.475 1 95.62 406 TRP A N 1
ATOM 3271 C CA . TRP A 1 406 ? 0.474 -25.578 2.51 1 95.62 406 TRP A CA 1
ATOM 3272 C C . TRP A 1 406 ? 1.305 -25.031 1.349 1 95.62 406 TRP A C 1
ATOM 3274 O O . TRP A 1 406 ? 0.875 -25.094 0.194 1 95.62 406 TRP A O 1
ATOM 3284 N N . TYR A 1 407 ? 2.484 -24.562 1.675 1 96.5 407 TYR A N 1
ATOM 3285 C CA . TYR A 1 407 ? 3.383 -24 0.676 1 96.5 407 TYR A CA 1
ATOM 3286 C C . TYR A 1 407 ? 3.994 -25.078 -0.193 1 96.5 407 TYR A C 1
ATOM 3288 O O . TYR A 1 407 ? 4.027 -24.969 -1.42 1 96.5 407 TYR A O 1
ATOM 3296 N N . LEU A 1 408 ? 4.457 -26.141 0.413 1 96.56 408 LEU A N 1
ATOM 3297 C CA . LEU A 1 408 ? 5.082 -27.25 -0.305 1 96.56 408 LEU A CA 1
ATOM 3298 C C . LEU A 1 408 ? 4.09 -27.906 -1.257 1 96.56 408 LEU A C 1
ATOM 3300 O O . LEU A 1 408 ? 4.438 -28.234 -2.393 1 96.56 408 LEU A O 1
ATOM 3304 N N . ALA A 1 409 ? 2.908 -27.953 -0.79 1 96.12 409 ALA A N 1
ATOM 3305 C CA . ALA A 1 409 ? 1.873 -28.672 -1.527 1 96.12 409 ALA A CA 1
ATOM 3306 C C . ALA A 1 409 ? 1.481 -27.922 -2.797 1 96.12 409 ALA A C 1
ATOM 3308 O O . ALA A 1 409 ? 0.856 -28.5 -3.693 1 96.12 409 ALA A O 1
ATOM 3309 N N . LEU A 1 410 ? 1.799 -26.641 -2.854 1 98.12 410 LEU A N 1
ATOM 3310 C CA . LEU A 1 410 ? 1.568 -25.922 -4.105 1 98.12 410 LEU A CA 1
ATOM 3311 C C . LEU A 1 410 ? 2.152 -26.703 -5.285 1 98.12 410 LEU A C 1
ATOM 3313 O O . LEU A 1 410 ? 1.6 -26.672 -6.387 1 98.12 410 LEU A O 1
ATOM 3317 N N . ARG A 1 411 ? 3.258 -27.422 -5.059 1 98.5 411 ARG A N 1
ATOM 3318 C CA . ARG A 1 411 ? 3.957 -28.156 -6.105 1 98.5 411 ARG A CA 1
ATOM 3319 C C . ARG A 1 411 ? 3.148 -29.375 -6.551 1 98.5 411 ARG A C 1
ATOM 3321 O O . ARG A 1 411 ? 3.434 -29.969 -7.594 1 98.5 411 ARG A O 1
ATOM 3328 N N . LYS A 1 412 ? 2.137 -29.734 -5.832 1 97.94 412 LYS A N 1
ATOM 3329 C CA . LYS A 1 412 ? 1.334 -30.906 -6.148 1 97.94 412 LYS A CA 1
ATOM 3330 C C . LYS A 1 412 ? 0.19 -30.562 -7.094 1 97.94 412 LYS A C 1
ATOM 3332 O O . LYS A 1 412 ? -0.43 -31.453 -7.684 1 97.94 412 LYS A O 1
ATOM 3337 N N . TYR A 1 413 ? -0.073 -29.297 -7.262 1 97.56 413 TYR A N 1
ATOM 3338 C CA . TYR A 1 413 ? -1.31 -28.875 -7.918 1 97.56 413 TYR A CA 1
ATOM 3339 C C . TYR A 1 413 ? -1.021 -27.969 -9.109 1 97.56 413 TYR A C 1
ATOM 3341 O O . TYR A 1 413 ? -1.504 -26.844 -9.164 1 97.56 413 TYR A O 1
ATOM 3349 N N . GLY A 1 414 ? -0.324 -28.531 -10.078 1 97.81 414 GLY A N 1
ATOM 3350 C CA . GLY A 1 414 ? -0.132 -27.859 -11.359 1 97.81 414 GLY A CA 1
ATOM 3351 C C . GLY A 1 414 ? 0.92 -26.766 -11.305 1 97.81 414 GLY A C 1
ATOM 3352 O O . GLY A 1 414 ? 0.883 -25.812 -12.094 1 97.81 414 GLY A O 1
ATOM 3353 N N . TYR A 1 415 ? 1.832 -26.797 -10.344 1 98.5 415 TYR A N 1
ATOM 3354 C CA . TYR A 1 415 ? 2.926 -25.844 -10.203 1 98.5 415 TYR A CA 1
ATOM 3355 C C . TYR A 1 415 ? 4.082 -26.188 -11.133 1 98.5 415 TYR A C 1
ATOM 3357 O O . TYR A 1 415 ? 4.93 -27.016 -10.789 1 98.5 415 TYR A O 1
ATOM 3365 N N . HIS A 1 416 ? 4.195 -25.578 -12.281 1 98.25 416 HIS A N 1
ATOM 3366 C CA . HIS A 1 416 ? 5.215 -25.906 -13.273 1 98.25 416 HIS A CA 1
ATOM 3367 C C . HIS A 1 416 ? 6.504 -25.141 -13.008 1 98.25 416 HIS A C 1
ATOM 3369 O O . HIS A 1 416 ? 7.578 -25.734 -12.906 1 98.25 416 HIS A O 1
ATOM 3375 N N . LYS A 1 417 ? 6.418 -23.844 -12.984 1 97.94 417 LYS A N 1
ATOM 3376 C CA . LYS A 1 417 ? 7.535 -22.969 -12.641 1 97.94 417 LYS A CA 1
ATOM 3377 C C . LYS A 1 417 ? 7.047 -21.562 -12.297 1 97.94 417 LYS A C 1
ATOM 3379 O O . LYS A 1 417 ? 5.953 -21.156 -12.695 1 97.94 417 LYS A O 1
ATOM 3384 N N . SER A 1 418 ? 7.816 -20.844 -11.531 1 98.62 418 SER A N 1
ATOM 3385 C CA . SER A 1 418 ? 7.574 -19.453 -11.211 1 98.62 418 SER A CA 1
ATOM 3386 C C . SER A 1 418 ? 8.867 -18.734 -10.82 1 98.62 418 SER A C 1
ATOM 3388 O O . SER A 1 418 ? 9.867 -19.375 -10.516 1 98.62 418 SER A O 1
ATOM 3390 N N . ALA A 1 419 ? 8.898 -17.484 -10.938 1 98.88 419 ALA A N 1
ATOM 3391 C CA . ALA A 1 419 ? 10.016 -16.641 -10.531 1 98.88 419 ALA A CA 1
ATOM 3392 C C . ALA A 1 419 ? 9.516 -15.32 -9.945 1 98.88 419 ALA A C 1
ATOM 3394 O O . ALA A 1 419 ? 8.398 -14.883 -10.242 1 98.88 419 ALA A O 1
ATOM 3395 N N . GLY A 1 420 ? 10.273 -14.781 -9.078 1 98.88 420 GLY A N 1
ATOM 3396 C CA . GLY A 1 420 ? 9.938 -13.508 -8.453 1 98.88 420 GLY A CA 1
ATOM 3397 C C . GLY A 1 420 ? 11.133 -12.797 -7.863 1 98.88 420 GLY A C 1
ATOM 3398 O O . GLY A 1 420 ? 12.25 -13.32 -7.883 1 98.88 420 GLY A O 1
ATOM 3399 N N . PHE A 1 421 ? 10.93 -11.602 -7.449 1 98.88 421 PHE A N 1
ATOM 3400 C CA . PHE A 1 421 ? 12.016 -10.828 -6.867 1 98.88 421 PHE A CA 1
ATOM 3401 C C . PHE A 1 421 ? 11.5 -9.914 -5.758 1 98.88 421 PHE A C 1
ATOM 3403 O O . PHE A 1 421 ? 10.289 -9.789 -5.57 1 98.88 421 PHE A O 1
ATOM 3410 N N . GLY A 1 422 ? 12.391 -9.445 -4.934 1 98.56 422 GLY A N 1
ATOM 3411 C CA . GLY A 1 422 ? 12.133 -8.438 -3.92 1 98.56 422 GLY A CA 1
ATOM 3412 C C . GLY A 1 422 ? 12.977 -7.184 -4.098 1 98.56 422 GLY A C 1
ATOM 3413 O O . GLY A 1 422 ? 14.188 -7.27 -4.312 1 98.56 422 GLY A O 1
ATOM 3414 N N . LEU A 1 423 ? 12.336 -6.09 -4.121 1 98.69 423 LEU A N 1
ATOM 3415 C CA . LEU A 1 423 ? 13.008 -4.793 -4.121 1 98.69 423 LEU A CA 1
ATOM 3416 C C . LEU A 1 423 ? 12.758 -4.055 -2.811 1 98.69 423 LEU A C 1
ATOM 3418 O O . LEU A 1 423 ? 11.609 -3.811 -2.441 1 98.69 423 LEU A O 1
ATOM 3422 N N . GLY A 1 424 ? 13.828 -3.777 -2.104 1 97.69 424 GLY A N 1
ATOM 3423 C CA . GLY A 1 424 ? 13.68 -2.891 -0.961 1 97.69 424 GLY A CA 1
ATOM 3424 C C . GLY A 1 424 ? 13.383 -1.455 -1.355 1 97.69 424 GLY A C 1
ATOM 3425 O O . GLY A 1 424 ? 14.219 -0.788 -1.963 1 97.69 424 GLY A O 1
ATOM 3426 N N . PHE A 1 425 ? 12.281 -0.99 -1.019 1 98.62 425 PHE A N 1
ATOM 3427 C CA . PHE A 1 425 ? 11.82 0.316 -1.469 1 98.62 425 PHE A CA 1
ATOM 3428 C C . PHE A 1 425 ? 12.734 1.423 -0.956 1 98.62 425 PHE A C 1
ATOM 3430 O O . PHE A 1 425 ? 13.094 2.334 -1.704 1 98.62 425 PHE A O 1
ATOM 3437 N N . GLU A 1 426 ? 13.102 1.363 0.316 1 98.25 426 GLU A N 1
ATOM 3438 C CA . GLU A 1 426 ? 13.945 2.393 0.916 1 98.25 426 GLU A CA 1
ATOM 3439 C C . GLU A 1 426 ? 15.344 2.393 0.297 1 98.25 426 GLU A C 1
ATOM 3441 O O . GLU A 1 426 ? 15.945 3.451 0.108 1 98.25 426 GLU A O 1
ATOM 3446 N N . ARG A 1 427 ? 15.828 1.238 0.01 1 96.56 427 ARG A N 1
ATOM 3447 C CA . ARG A 1 427 ? 17.125 1.187 -0.646 1 96.56 427 ARG A CA 1
ATOM 3448 C C . ARG A 1 427 ? 17.062 1.807 -2.039 1 96.56 427 ARG A C 1
ATOM 3450 O O . ARG A 1 427 ? 18.016 2.482 -2.465 1 96.56 427 ARG A O 1
ATOM 3457 N N . PHE A 1 428 ? 16.078 1.512 -2.754 1 98.38 428 PHE A N 1
ATOM 3458 C CA . PHE A 1 428 ? 15.906 2.135 -4.062 1 98.38 428 PHE A CA 1
ATOM 3459 C C . PHE A 1 428 ? 15.812 3.65 -3.932 1 98.38 428 PHE A C 1
ATOM 3461 O O . PHE A 1 428 ? 16.375 4.383 -4.746 1 98.38 428 PHE A O 1
ATOM 3468 N N . LEU A 1 429 ? 15.078 4.129 -2.896 1 98.56 429 LEU A N 1
ATOM 3469 C CA . LEU A 1 429 ? 14.977 5.562 -2.633 1 98.56 429 LEU A CA 1
ATOM 3470 C C . LEU A 1 429 ? 16.359 6.156 -2.35 1 98.56 429 LEU A C 1
ATOM 3472 O O . LEU A 1 429 ? 16.656 7.262 -2.799 1 98.56 429 LEU A O 1
ATOM 3476 N N . MET A 1 430 ? 17.125 5.426 -1.565 1 97.62 430 MET A N 1
ATOM 3477 C CA . MET A 1 430 ? 18.484 5.895 -1.329 1 97.62 430 MET A CA 1
ATOM 3478 C C . MET A 1 430 ? 19.234 6.082 -2.645 1 97.62 430 MET A C 1
ATOM 3480 O O . MET A 1 430 ? 19.922 7.086 -2.832 1 97.62 430 MET A O 1
ATOM 3484 N N . TYR A 1 431 ? 19.078 5.152 -3.533 1 96.88 431 TYR A N 1
ATOM 3485 C CA . TYR A 1 431 ? 19.766 5.188 -4.816 1 96.88 431 TYR A CA 1
ATOM 3486 C C . TYR A 1 431 ? 19.344 6.41 -5.625 1 96.88 431 TYR A C 1
ATOM 3488 O O . TYR A 1 431 ? 20.203 7.133 -6.152 1 96.88 431 TYR A O 1
ATOM 3496 N N . VAL A 1 432 ? 18.047 6.727 -5.688 1 98.25 432 VAL A N 1
ATOM 3497 C CA . VAL A 1 432 ? 17.547 7.734 -6.621 1 98.25 432 VAL A CA 1
ATOM 3498 C C . VAL A 1 432 ? 17.578 9.109 -5.965 1 98.25 432 VAL A C 1
ATOM 3500 O O . VAL A 1 432 ? 17.344 10.125 -6.625 1 98.25 432 VAL A O 1
ATOM 3503 N N . THR A 1 433 ? 17.859 9.211 -4.645 1 97.56 433 THR A N 1
ATOM 3504 C CA . THR A 1 433 ? 17.922 10.492 -3.963 1 97.56 433 THR A CA 1
ATOM 3505 C C . THR A 1 433 ? 19.328 10.781 -3.463 1 97.56 433 THR A C 1
ATOM 3507 O O . THR A 1 433 ? 19.609 11.875 -2.955 1 97.56 433 THR A O 1
ATOM 3510 N N . GLU A 1 434 ? 20.188 9.758 -3.445 1 95.19 434 GLU A N 1
ATOM 3511 C CA . GLU A 1 434 ? 21.562 9.812 -2.941 1 95.19 434 GLU A CA 1
ATOM 3512 C C . GLU A 1 434 ? 21.578 10.062 -1.437 1 95.19 434 GLU A C 1
ATOM 3514 O O . GLU A 1 434 ? 22.469 10.75 -0.931 1 95.19 434 GLU A O 1
ATOM 3519 N N . CYS A 1 435 ? 20.516 9.617 -0.831 1 94.56 435 CYS A N 1
ATOM 3520 C CA . CYS A 1 435 ? 20.516 9.633 0.628 1 94.56 435 CYS A CA 1
ATOM 3521 C C . CYS A 1 435 ? 21.5 8.594 1.175 1 94.56 435 CYS A C 1
ATOM 3523 O O . CYS A 1 435 ? 21.562 7.473 0.664 1 94.56 435 CYS A O 1
ATOM 3525 N N . GLU A 1 436 ? 22.219 8.914 2.225 1 92.69 436 GLU A N 1
ATOM 3526 C CA . GLU A 1 436 ? 23.25 8.039 2.756 1 92.69 436 GLU A CA 1
ATOM 3527 C C . GLU A 1 436 ? 22.703 7.133 3.854 1 92.69 436 GLU A C 1
ATOM 3529 O O . GLU A 1 436 ? 23.312 6.117 4.191 1 92.69 436 GLU A O 1
ATOM 3534 N N . ASN A 1 437 ? 21.641 7.539 4.43 1 96.62 437 ASN A N 1
ATOM 3535 C CA . ASN A 1 437 ? 21.062 6.809 5.551 1 96.62 437 ASN A CA 1
ATOM 3536 C C . ASN A 1 437 ? 19.625 6.395 5.266 1 96.62 437 ASN A C 1
ATOM 3538 O O . ASN A 1 437 ? 18.781 7.238 4.938 1 96.62 437 ASN A O 1
ATOM 3542 N N . VAL A 1 438 ? 19.375 5.062 5.41 1 97.12 438 VAL A N 1
ATOM 3543 C CA . VAL A 1 438 ? 18.062 4.496 5.082 1 97.12 438 VAL A CA 1
ATOM 3544 C C . VAL A 1 438 ? 17 5.129 5.965 1 97.12 438 VAL A C 1
ATOM 3546 O O . VAL A 1 438 ? 15.844 5.258 5.555 1 97.12 438 VAL A O 1
ATOM 3549 N N . LYS A 1 439 ? 17.328 5.605 7.152 1 97.12 439 LYS A N 1
ATOM 3550 C CA . LYS A 1 439 ? 16.391 6.238 8.086 1 97.12 439 LYS A CA 1
ATOM 3551 C C . LYS A 1 439 ? 15.859 7.551 7.516 1 97.12 439 LYS A C 1
ATOM 3553 O O . LYS A 1 439 ? 14.844 8.07 7.988 1 97.12 439 LYS A O 1
ATOM 3558 N N . ASP A 1 440 ? 16.5 8.102 6.523 1 97.5 440 ASP A N 1
ATOM 3559 C CA . ASP A 1 440 ? 16.125 9.383 5.949 1 97.5 440 ASP A CA 1
ATOM 3560 C C . ASP A 1 440 ? 15.195 9.195 4.754 1 97.5 440 ASP A C 1
ATOM 3562 O O . ASP A 1 440 ? 14.719 10.18 4.172 1 97.5 440 ASP A O 1
ATOM 3566 N N . THR A 1 441 ? 14.867 7.934 4.383 1 98.06 441 THR A N 1
ATOM 3567 C CA . THR A 1 441 ? 14.031 7.66 3.221 1 98.06 441 THR A CA 1
ATOM 3568 C C . THR A 1 441 ? 12.672 7.125 3.646 1 98.06 441 THR A C 1
ATOM 3570 O O . THR A 1 441 ? 11.875 6.707 2.805 1 98.06 441 THR A O 1
ATOM 3573 N N . ILE A 1 442 ? 12.383 7.055 4.879 1 98.12 442 ILE A N 1
ATOM 3574 C CA . ILE A 1 442 ? 11.125 6.574 5.434 1 98.12 442 ILE A CA 1
ATOM 3575 C C . ILE A 1 442 ? 10.578 7.59 6.434 1 98.12 442 ILE A C 1
ATOM 3577 O O . ILE A 1 442 ? 11.344 8.242 7.148 1 98.12 442 ILE A O 1
ATOM 3581 N N . PRO A 1 443 ? 9.289 7.836 6.539 1 97.94 443 PRO A N 1
ATOM 3582 C CA . PRO A 1 443 ? 8.711 8.898 7.363 1 97.94 443 PRO A CA 1
ATOM 3583 C C . PRO A 1 443 ? 9.086 8.773 8.836 1 97.94 443 PRO A C 1
ATOM 3585 O O . PRO A 1 443 ? 9.5 9.758 9.461 1 97.94 443 PRO A O 1
ATOM 3588 N N . PHE A 1 444 ? 8.891 7.68 9.461 1 97.75 444 PHE A N 1
ATOM 3589 C CA . PHE A 1 444 ? 9.133 7.41 10.875 1 97.75 444 PHE A CA 1
ATOM 3590 C C . PHE A 1 444 ? 9.961 6.141 11.047 1 97.75 444 PHE A C 1
ATOM 3592 O O . PHE A 1 444 ? 9.414 5.066 11.297 1 97.75 444 PHE A O 1
ATOM 3599 N N . PRO A 1 445 ? 11.258 6.266 11.008 1 96.94 445 PRO A N 1
ATOM 3600 C CA . PRO A 1 445 ? 12.102 5.07 11 1 96.94 445 PRO A CA 1
ATOM 3601 C C . PRO A 1 445 ? 12.039 4.293 12.312 1 96.94 445 PRO A C 1
ATOM 3603 O O . PRO A 1 445 ? 11.977 4.895 13.383 1 96.94 445 PRO A O 1
ATOM 3606 N N . ARG A 1 446 ? 11.914 2.994 12.227 1 97.12 446 ARG A N 1
ATOM 3607 C CA . ARG A 1 446 ? 12.078 2.059 13.336 1 97.12 446 ARG A CA 1
ATOM 3608 C C . ARG A 1 446 ? 13.438 1.37 13.273 1 97.12 446 ARG A C 1
ATOM 3610 O O . ARG A 1 446 ? 13.812 0.812 12.242 1 97.12 446 ARG A O 1
ATOM 3617 N N . SER A 1 447 ? 14.18 1.483 14.273 1 95.75 447 SER A N 1
ATOM 3618 C CA . SER A 1 447 ? 15.484 0.847 14.359 1 95.75 447 SER A CA 1
ATOM 3619 C C . SER A 1 447 ? 15.773 0.339 15.766 1 95.75 447 SER A C 1
ATOM 3621 O O . SER A 1 447 ? 14.992 0.596 16.688 1 95.75 447 SER A O 1
ATOM 3623 N N . TYR A 1 448 ? 16.844 -0.459 15.922 1 95.19 448 TYR A N 1
ATOM 3624 C CA . TYR A 1 448 ? 17.219 -1 17.219 1 95.19 448 TYR A CA 1
ATOM 3625 C C . TYR A 1 448 ? 17.375 0.114 18.25 1 95.19 448 TYR A C 1
ATOM 3627 O O . TYR A 1 448 ? 18.078 1.096 18.016 1 95.19 448 TYR A O 1
ATOM 3635 N N . GLY A 1 449 ? 16.641 0.005 19.297 1 95.06 449 GLY A N 1
ATOM 3636 C CA . GLY A 1 449 ? 16.766 0.951 20.406 1 95.06 449 GLY A CA 1
ATOM 3637 C C . GLY A 1 449 ? 15.992 2.238 20.156 1 95.06 449 GLY A C 1
ATOM 3638 O O . GLY A 1 449 ? 16.094 3.18 20.953 1 95.06 449 GLY A O 1
ATOM 3639 N N . SER A 1 450 ? 15.266 2.26 19.078 1 93.88 450 SER A N 1
ATOM 3640 C CA . SER A 1 450 ? 14.586 3.51 18.75 1 93.88 450 SER A CA 1
ATOM 3641 C C . SER A 1 450 ? 13.164 3.258 18.266 1 93.88 450 SER A C 1
ATOM 3643 O O . SER A 1 450 ? 12.945 2.533 17.297 1 93.88 450 SER A O 1
ATOM 3645 N N . LEU A 1 451 ? 12.211 3.842 18.984 1 95.06 451 LEU A N 1
ATOM 3646 C CA . LEU A 1 451 ? 10.789 3.797 18.672 1 95.06 451 LEU A CA 1
ATOM 3647 C C . LEU A 1 451 ? 10.109 5.121 19.016 1 95.06 451 LEU A C 1
ATOM 3649 O O . LEU A 1 451 ? 9.203 5.16 19.844 1 95.06 451 LEU A O 1
ATOM 3653 N N . ASP A 1 452 ? 10.469 6.098 18.297 1 91.56 452 ASP A N 1
ATOM 3654 C CA . ASP A 1 452 ? 9.922 7.426 18.547 1 91.56 452 ASP A CA 1
ATOM 3655 C C . ASP A 1 452 ? 8.703 7.691 17.672 1 91.56 452 ASP A C 1
ATOM 3657 O O . ASP A 1 452 ? 8.609 7.18 16.547 1 91.56 452 ASP A O 1
ATOM 3661 N N . PHE A 1 453 ? 7.746 8.406 18.25 1 91.88 453 PHE A N 1
ATOM 3662 C CA . PHE A 1 453 ? 6.551 8.836 17.531 1 91.88 453 PHE A CA 1
ATOM 3663 C C . PHE A 1 453 ? 5.598 7.668 17.312 1 91.88 453 PHE A C 1
ATOM 3665 O O . PHE A 1 453 ? 6.023 6.57 16.953 1 91.88 453 PHE A O 1
ATOM 3672 N N . MET B 1 1 ? 6.266 -19.562 -31.281 1 74.5 1 MET B N 1
ATOM 3673 C CA . MET B 1 1 ? 5.18 -18.609 -31.078 1 74.5 1 MET B CA 1
ATOM 3674 C C . MET B 1 1 ? 5.086 -18.203 -29.609 1 74.5 1 MET B C 1
ATOM 3676 O O . MET B 1 1 ? 5.25 -19.031 -28.719 1 74.5 1 MET B O 1
ATOM 3680 N N . GLU B 1 2 ? 4.922 -16.891 -29.359 1 88.88 2 GLU B N 1
ATOM 3681 C CA . GLU B 1 2 ? 4.762 -16.391 -28 1 88.88 2 GLU B CA 1
ATOM 3682 C C . GLU B 1 2 ? 3.35 -16.656 -27.469 1 88.88 2 GLU B C 1
ATOM 3684 O O . GLU B 1 2 ? 2.387 -16.641 -28.25 1 88.88 2 GLU B O 1
ATOM 3689 N N . THR B 1 3 ? 3.193 -17.031 -26.297 1 96.25 3 THR B N 1
ATOM 3690 C CA . THR B 1 3 ? 1.891 -17.281 -25.703 1 96.25 3 THR B CA 1
ATOM 3691 C C . THR B 1 3 ? 1.056 -16.016 -25.641 1 96.25 3 THR B C 1
ATOM 3693 O O . THR B 1 3 ? 1.6 -14.906 -25.531 1 96.25 3 THR B O 1
ATOM 3696 N N . VAL B 1 4 ? -0.266 -16.188 -25.875 1 96.75 4 VAL B N 1
ATOM 3697 C CA . VAL B 1 4 ? -1.207 -15.07 -25.781 1 96.75 4 VAL B CA 1
ATOM 3698 C C . VAL B 1 4 ? -2.086 -15.242 -24.531 1 96.75 4 VAL B C 1
ATOM 3700 O O . VAL B 1 4 ? -2.32 -16.359 -24.094 1 96.75 4 VAL B O 1
ATOM 3703 N N . ALA B 1 5 ? -2.471 -14.141 -23.938 1 96.75 5 ALA B N 1
ATOM 3704 C CA . ALA B 1 5 ? -3.322 -14.18 -22.75 1 96.75 5 ALA B CA 1
ATOM 3705 C C . ALA B 1 5 ? -4.777 -14.43 -23.141 1 96.75 5 ALA B C 1
ATOM 3707 O O . ALA B 1 5 ? -5.262 -13.898 -24.141 1 96.75 5 ALA B O 1
ATOM 3708 N N . VAL B 1 6 ? -5.469 -15.188 -22.328 1 97.12 6 VAL B N 1
ATOM 3709 C CA . VAL B 1 6 ? -6.887 -15.469 -22.516 1 97.12 6 VAL B CA 1
ATOM 3710 C C . VAL B 1 6 ? -7.664 -14.156 -22.609 1 97.12 6 VAL B C 1
ATOM 3712 O O . VAL B 1 6 ? -8.539 -14 -23.453 1 97.12 6 VAL B O 1
ATOM 3715 N N . ARG B 1 7 ? -7.348 -13.234 -21.766 1 95.94 7 ARG B N 1
ATOM 3716 C CA . ARG B 1 7 ? -7.988 -11.922 -21.719 1 95.94 7 ARG B CA 1
ATOM 3717 C C . ARG B 1 7 ? -7.93 -11.242 -23.078 1 95.94 7 ARG B C 1
ATOM 3719 O O . ARG B 1 7 ? -8.906 -10.625 -23.516 1 95.94 7 ARG B O 1
ATOM 3726 N N . ASP B 1 8 ? -6.812 -11.336 -23.766 1 96.19 8 ASP B N 1
ATOM 3727 C CA . ASP B 1 8 ? -6.617 -10.672 -25.047 1 96.19 8 ASP B CA 1
ATOM 3728 C C . ASP B 1 8 ? -7.426 -11.352 -26.156 1 96.19 8 ASP B C 1
ATOM 3730 O O . ASP B 1 8 ? -7.91 -10.688 -27.078 1 96.19 8 ASP B O 1
ATOM 3734 N N . ILE B 1 9 ? -7.547 -12.641 -26.109 1 96.5 9 ILE B N 1
ATOM 3735 C CA . ILE B 1 9 ? -8.328 -13.383 -27.094 1 96.5 9 ILE B CA 1
ATOM 3736 C C . ILE B 1 9 ? -9.797 -13.008 -26.969 1 96.5 9 ILE B C 1
ATOM 3738 O O . ILE B 1 9 ? -10.477 -12.805 -27.984 1 96.5 9 ILE B O 1
ATOM 3742 N N . PHE B 1 10 ? -10.273 -12.891 -25.766 1 94.38 10 PHE B N 1
ATOM 3743 C CA . PHE B 1 10 ? -11.672 -12.539 -25.578 1 94.38 10 PHE B CA 1
ATOM 3744 C C . PHE B 1 10 ? -11.953 -11.125 -26.078 1 94.38 10 PHE B C 1
ATOM 3746 O O . PHE B 1 10 ? -13.047 -10.836 -26.562 1 94.38 10 PHE B O 1
ATOM 3753 N N . LYS B 1 11 ? -11.031 -10.258 -25.938 1 91.81 11 LYS B N 1
ATOM 3754 C CA . LYS B 1 11 ? -11.203 -8.891 -26.422 1 91.81 11 LYS B CA 1
ATOM 3755 C C . LYS B 1 11 ? -11.328 -8.852 -27.938 1 91.81 11 LYS B C 1
ATOM 3757 O O . LYS B 1 11 ? -12.102 -8.055 -28.484 1 91.81 11 LYS B O 1
ATOM 3762 N N . ASN B 1 12 ? -10.477 -9.68 -28.625 1 93 12 ASN B N 1
ATOM 3763 C CA . ASN B 1 12 ? -10.477 -9.656 -30.094 1 93 12 ASN B CA 1
ATOM 3764 C C . ASN B 1 12 ? -10.125 -11.023 -30.672 1 93 12 ASN B C 1
ATOM 3766 O O . ASN B 1 12 ? -9.148 -11.156 -31.406 1 93 12 ASN B O 1
ATOM 3770 N N . TYR B 1 13 ? -11.07 -11.953 -30.484 1 93.06 13 TYR B N 1
ATOM 3771 C CA . TYR B 1 13 ? -10.75 -13.32 -30.891 1 93.06 13 TYR B CA 1
ATOM 3772 C C . TYR B 1 13 ? -10.633 -13.422 -32.406 1 93.06 13 TYR B C 1
ATOM 3774 O O . TYR B 1 13 ? -9.898 -14.266 -32.906 1 93.06 13 TYR B O 1
ATOM 3782 N N . LYS B 1 14 ? -11.32 -12.523 -33.25 1 94.56 14 LYS B N 1
ATOM 3783 C CA . LYS B 1 14 ? -11.328 -12.586 -34.688 1 94.56 14 LYS B CA 1
ATOM 3784 C C . LYS B 1 14 ? -9.953 -12.242 -35.281 1 94.56 14 LYS B C 1
ATOM 3786 O O . LYS B 1 14 ? -9.656 -12.562 -36.438 1 94.56 14 LYS B O 1
ATOM 3791 N N . GLU B 1 15 ? -9.172 -11.625 -34.438 1 94.94 15 GLU B N 1
ATOM 3792 C CA . GLU B 1 15 ? -7.848 -11.219 -34.906 1 94.94 15 GLU B CA 1
ATOM 3793 C C . GLU B 1 15 ? -6.836 -12.352 -34.719 1 94.94 15 GLU B C 1
ATOM 3795 O O . GLU B 1 15 ? -5.711 -12.273 -35.219 1 94.94 15 GLU B O 1
ATOM 3800 N N . PHE B 1 16 ? -7.352 -13.445 -34.062 1 94.44 16 PHE B N 1
ATOM 3801 C CA . PHE B 1 16 ? -6.449 -14.562 -33.812 1 94.44 16 PHE B CA 1
ATOM 3802 C C . PHE B 1 16 ? -6.797 -15.758 -34.688 1 94.44 16 PHE B C 1
ATOM 3804 O O . PHE B 1 16 ? -7.977 -16.031 -34.906 1 94.44 16 PHE B O 1
ATOM 3811 N N . SER B 1 17 ? -5.828 -16.359 -35.25 1 94.81 17 SER B N 1
ATOM 3812 C CA . SER B 1 17 ? -6.004 -17.625 -35.969 1 94.81 17 SER B CA 1
ATOM 3813 C C . SER B 1 17 ? -5.352 -18.781 -35.219 1 94.81 17 SER B C 1
ATOM 3815 O O . SER B 1 17 ? -6.023 -19.5 -34.469 1 94.81 17 SER B O 1
ATOM 3817 N N . ASN B 1 18 ? -4.02 -18.781 -35.219 1 96.94 18 ASN B N 1
ATOM 3818 C CA . ASN B 1 18 ? -3.258 -19.734 -34.406 1 96.94 18 ASN B CA 1
ATOM 3819 C C . ASN B 1 18 ? -2.766 -19.094 -33.125 1 96.94 18 ASN B C 1
ATOM 3821 O O . ASN B 1 18 ? -2.246 -17.984 -33.125 1 96.94 18 ASN B O 1
ATOM 3825 N N . VAL B 1 19 ? -3.084 -19.812 -32.062 1 98 19 VAL B N 1
ATOM 3826 C CA . VAL B 1 19 ? -2.678 -19.25 -30.766 1 98 19 VAL B CA 1
ATOM 3827 C C . VAL B 1 19 ? -1.913 -20.312 -29.969 1 98 19 VAL B C 1
ATOM 3829 O O . VAL B 1 19 ? -2.057 -21.516 -30.219 1 98 19 VAL B O 1
ATOM 3832 N N . LYS B 1 20 ? -1.022 -19.922 -29.172 1 97.88 20 LYS B N 1
ATOM 3833 C CA . LYS B 1 20 ? -0.332 -20.688 -28.141 1 97.88 20 LYS B CA 1
ATOM 3834 C C . LYS B 1 20 ? -0.701 -20.188 -26.75 1 97.88 20 LYS B C 1
ATOM 3836 O O . LYS B 1 20 ? -0.569 -19 -26.453 1 97.88 20 LYS B O 1
ATOM 3841 N N . LEU B 1 21 ? -1.19 -21.141 -25.906 1 98.31 21 LEU B N 1
ATOM 3842 C CA . LEU B 1 21 ? -1.69 -20.781 -24.578 1 98.31 21 LEU B CA 1
ATOM 3843 C C . LEU B 1 21 ? -0.999 -21.594 -23.5 1 98.31 21 LEU B C 1
ATOM 3845 O O . LEU B 1 21 ? -0.723 -22.781 -23.688 1 98.31 21 LEU B O 1
ATOM 3849 N N . VAL B 1 22 ? -0.744 -20.984 -22.375 1 98.75 22 VAL B N 1
ATOM 3850 C CA . VAL B 1 22 ? -0.217 -21.672 -21.203 1 98.75 22 VAL B CA 1
ATOM 3851 C C . VAL B 1 22 ? -1.04 -21.297 -19.969 1 98.75 22 VAL B C 1
ATOM 3853 O O . VAL B 1 22 ? -1.416 -20.141 -19.797 1 98.75 22 VAL B O 1
ATOM 3856 N N . GLY B 1 23 ? -1.447 -22.203 -19.203 1 98.62 23 GLY B N 1
ATOM 3857 C CA . GLY B 1 23 ? -2.281 -21.984 -18.031 1 98.62 23 GLY B CA 1
ATOM 3858 C C . GLY B 1 23 ? -2.711 -23.281 -17.359 1 98.62 23 GLY B C 1
ATOM 3859 O O . GLY B 1 23 ? -1.911 -24.203 -17.219 1 98.62 23 GLY B O 1
ATOM 3860 N N . TRP B 1 24 ? -3.936 -23.328 -16.875 1 98.75 24 TRP B N 1
ATOM 3861 C CA . TRP B 1 24 ? -4.371 -24.453 -16.047 1 98.75 24 TRP B CA 1
ATOM 3862 C C . TRP B 1 24 ? -5.715 -24.984 -16.531 1 98.75 24 TRP B C 1
ATOM 3864 O O . TRP B 1 24 ? -6.5 -24.266 -17.141 1 98.75 24 TRP B O 1
ATOM 3874 N N . VAL B 1 25 ? -5.961 -26.25 -16.188 1 98.56 25 VAL B N 1
ATOM 3875 C CA . VAL B 1 25 ? -7.203 -26.953 -16.516 1 98.56 25 VAL B CA 1
ATOM 3876 C C . VAL B 1 25 ? -8.227 -26.719 -15.398 1 98.56 25 VAL B C 1
ATOM 3878 O O . VAL B 1 25 ? -7.965 -27.016 -14.234 1 98.56 25 VAL B O 1
ATOM 3881 N N . ARG B 1 26 ? -9.367 -26.203 -15.75 1 97.25 26 ARG B N 1
ATOM 3882 C CA . ARG B 1 26 ? -10.461 -26.047 -14.797 1 97.25 26 ARG B CA 1
ATOM 3883 C C . ARG B 1 26 ? -11.32 -27.297 -14.75 1 97.25 26 ARG B C 1
ATOM 3885 O O . ARG B 1 26 ? -11.828 -27.672 -13.688 1 97.25 26 ARG B O 1
ATOM 3892 N N . SER B 1 27 ? -11.562 -27.844 -15.906 1 97.19 27 SER B N 1
ATOM 3893 C CA . SER B 1 27 ? -12.25 -29.125 -16.031 1 97.19 27 SER B CA 1
ATOM 3894 C C . SER B 1 27 ? -11.867 -29.828 -17.344 1 97.19 27 SER B C 1
ATOM 3896 O O . SER B 1 27 ? -11.398 -29.188 -18.281 1 97.19 27 SER B O 1
ATOM 3898 N N . ASN B 1 28 ? -11.945 -31.109 -17.297 1 97.81 28 ASN B N 1
ATOM 3899 C CA . ASN B 1 28 ? -11.664 -31.938 -18.453 1 97.81 28 ASN B CA 1
ATOM 3900 C C . ASN B 1 28 ? -12.688 -33.062 -18.609 1 97.81 28 ASN B C 1
ATOM 3902 O O . ASN B 1 28 ? -12.836 -33.906 -17.719 1 97.81 28 ASN B O 1
ATOM 3906 N N . ARG B 1 29 ? -13.383 -33 -19.719 1 96.06 29 ARG B N 1
ATOM 3907 C CA . ARG B 1 29 ? -14.352 -34.062 -20.016 1 96.06 29 ARG B CA 1
ATOM 3908 C C . ARG B 1 29 ? -14.094 -34.688 -21.391 1 96.06 29 ARG B C 1
ATOM 3910 O O . ARG B 1 29 ? -13.703 -34 -22.328 1 96.06 29 ARG B O 1
ATOM 3917 N N . ASP B 1 30 ? -14.125 -35.906 -21.391 1 91.38 30 ASP B N 1
ATOM 3918 C CA . ASP B 1 30 ? -13.898 -36.594 -22.656 1 91.38 30 ASP B CA 1
ATOM 3919 C C . ASP B 1 30 ? -14.977 -37.656 -22.922 1 91.38 30 ASP B C 1
ATOM 3921 O O . ASP B 1 30 ? -15.531 -38.219 -21.984 1 91.38 30 ASP B O 1
ATOM 3925 N N . ASN B 1 31 ? -15.328 -37.844 -24.172 1 90.38 31 ASN B N 1
ATOM 3926 C CA . ASN B 1 31 ? -16.281 -38.844 -24.578 1 90.38 31 ASN B CA 1
ATOM 3927 C C . ASN B 1 31 ? -15.641 -39.906 -25.484 1 90.38 31 ASN B C 1
ATOM 3929 O O . ASN B 1 31 ? -16.266 -40.406 -26.422 1 90.38 31 ASN B O 1
ATOM 3933 N N . GLY B 1 32 ? -14.445 -40.25 -25.359 1 90.19 32 GLY B N 1
ATOM 3934 C CA . GLY B 1 32 ? -13.727 -41.281 -26.109 1 90.19 32 GLY B CA 1
ATOM 3935 C C . GLY B 1 32 ? -12.867 -40.688 -27.219 1 90.19 32 GLY B C 1
ATOM 3936 O O . GLY B 1 32 ? -11.641 -40.625 -27.094 1 90.19 32 GLY B O 1
ATOM 3937 N N . SER B 1 33 ? -13.508 -40.188 -28.297 1 94.88 33 SER B N 1
ATOM 3938 C CA . SER B 1 33 ? -12.742 -39.719 -29.453 1 94.88 33 SER B CA 1
ATOM 3939 C C . SER B 1 33 ? -12.617 -38.188 -29.438 1 94.88 33 SER B C 1
ATOM 3941 O O . SER B 1 33 ? -11.82 -37.625 -30.203 1 94.88 33 SER B O 1
ATOM 3943 N N . ILE B 1 34 ? -13.406 -37.531 -28.578 1 96.88 34 ILE B N 1
ATOM 3944 C CA . ILE B 1 34 ? -13.391 -36.062 -28.5 1 96.88 34 ILE B CA 1
ATOM 3945 C C . ILE B 1 34 ? -13.43 -35.625 -27.031 1 96.88 34 ILE B C 1
ATOM 3947 O O . ILE B 1 34 ? -14.039 -36.312 -26.188 1 96.88 34 ILE B O 1
ATOM 3951 N N . GLY B 1 35 ? -12.664 -34.594 -26.703 1 97.69 35 GLY B N 1
ATOM 3952 C CA . GLY B 1 35 ? -12.688 -34.094 -25.344 1 97.69 35 GLY B CA 1
ATOM 3953 C C . GLY B 1 35 ? -12.727 -32.562 -25.281 1 97.69 35 GLY B C 1
ATOM 3954 O O . GLY B 1 35 ? -12.5 -31.891 -26.297 1 97.69 35 GLY B O 1
ATOM 3955 N N . PHE B 1 36 ? -13.141 -32 -24.172 1 97.31 36 PHE B N 1
ATOM 3956 C CA . PHE B 1 36 ? -13.305 -30.578 -23.922 1 97.31 36 PHE B CA 1
ATOM 3957 C C . PHE B 1 36 ? -12.617 -30.172 -22.609 1 97.31 36 PHE B C 1
ATOM 3959 O O . PHE B 1 36 ? -12.891 -30.75 -21.562 1 97.31 36 PHE B O 1
ATOM 3966 N N . ILE B 1 37 ? -11.734 -29.219 -22.719 1 98.25 37 ILE B N 1
ATOM 3967 C CA . ILE B 1 37 ? -11.078 -28.688 -21.547 1 98.25 37 ILE B CA 1
ATOM 3968 C C . ILE B 1 37 ? -11.516 -27.234 -21.328 1 98.25 37 ILE B C 1
ATOM 3970 O O . ILE B 1 37 ? -11.523 -26.438 -22.266 1 98.25 37 ILE B O 1
ATOM 3974 N N . SER B 1 38 ? -12.016 -26.969 -20.125 1 97.75 38 SER B N 1
ATOM 3975 C CA . SER B 1 38 ? -12.133 -25.578 -19.703 1 97.75 38 SER B CA 1
ATOM 3976 C C . SER B 1 38 ? -10.789 -25.031 -19.219 1 97.75 38 SER B C 1
ATOM 3978 O O . SER B 1 38 ? -10.242 -25.5 -18.219 1 97.75 38 SER B O 1
ATOM 3980 N N . PHE B 1 39 ? -10.297 -24.031 -19.984 1 98.25 39 PHE B N 1
ATOM 3981 C CA . PHE B 1 39 ? -8.93 -23.562 -19.797 1 98.25 39 PHE B CA 1
ATOM 3982 C C . PHE B 1 39 ? -8.914 -22.141 -19.25 1 98.25 39 PHE B C 1
ATOM 3984 O O . PHE B 1 39 ? -9.711 -21.297 -19.656 1 98.25 39 PHE B O 1
ATOM 3991 N N . THR B 1 40 ? -8.016 -21.859 -18.281 1 98 40 THR B N 1
ATOM 3992 C CA . THR B 1 40 ? -7.781 -20.516 -17.766 1 98 40 THR B CA 1
ATOM 3993 C C . THR B 1 40 ? -6.285 -20.234 -17.641 1 98 40 THR B C 1
ATOM 3995 O O . THR B 1 40 ? -5.496 -21.156 -17.422 1 98 40 THR B O 1
ATOM 3998 N N . ASP B 1 41 ? -5.906 -19.031 -17.812 1 97.75 41 ASP B N 1
ATOM 3999 C CA . ASP B 1 41 ? -4.527 -18.641 -17.531 1 97.75 41 ASP B CA 1
ATOM 4000 C C . ASP B 1 41 ? -4.465 -17.625 -16.391 1 97.75 41 ASP B C 1
ATOM 4002 O O . ASP B 1 41 ? -3.414 -17.031 -16.141 1 97.75 41 ASP B O 1
ATOM 4006 N N . GLY B 1 42 ? -5.625 -17.328 -15.781 1 96.81 42 GLY B N 1
ATOM 4007 C CA . GLY B 1 42 ? -5.676 -16.438 -14.641 1 96.81 42 GLY B CA 1
ATOM 4008 C C . GLY B 1 42 ? -5.746 -14.977 -15.023 1 96.81 42 GLY B C 1
ATOM 4009 O O . GLY B 1 42 ? -5.953 -14.109 -14.172 1 96.81 42 GLY B O 1
ATOM 4010 N N . SER B 1 43 ? -5.719 -14.609 -16.328 1 96.75 43 SER B N 1
ATOM 4011 C CA . SER B 1 43 ? -5.629 -13.227 -16.781 1 96.75 43 SER B CA 1
ATOM 4012 C C . SER B 1 43 ? -6.984 -12.531 -16.703 1 96.75 43 SER B C 1
ATOM 4014 O O . SER B 1 43 ? -7.059 -11.305 -16.734 1 96.75 43 SER B O 1
ATOM 4016 N N . CYS B 1 44 ? -8.031 -13.273 -16.688 1 96.56 44 CYS B N 1
ATOM 4017 C CA . CYS B 1 44 ? -9.383 -12.742 -16.547 1 96.56 44 CYS B CA 1
ATOM 4018 C C . CYS B 1 44 ? -10.328 -13.797 -15.969 1 96.56 44 CYS B C 1
ATOM 4020 O O . CYS B 1 44 ? -9.906 -14.906 -15.641 1 96.56 44 CYS B O 1
ATOM 4022 N N . ILE B 1 45 ? -11.578 -13.453 -15.797 1 95.81 45 ILE B N 1
ATOM 4023 C CA . ILE B 1 45 ? -12.555 -14.312 -15.133 1 95.81 45 ILE B CA 1
ATOM 4024 C C . ILE B 1 45 ? -13.016 -15.406 -16.094 1 95.81 45 ILE B C 1
ATOM 4026 O O . ILE B 1 45 ? -13.539 -16.438 -15.664 1 95.81 45 ILE B O 1
ATOM 4030 N N . HIS B 1 46 ? -12.773 -15.273 -17.375 1 95.19 46 HIS B N 1
ATOM 4031 C CA . HIS B 1 46 ? -13.328 -16.172 -18.391 1 95.19 46 HIS B CA 1
ATOM 4032 C C . HIS B 1 46 ? -12.391 -17.344 -18.656 1 95.19 46 HIS B C 1
ATOM 4034 O O . HIS B 1 46 ? -11.172 -17.203 -18.562 1 95.19 46 HIS B O 1
ATOM 4040 N N . SER B 1 47 ? -13 -18.484 -18.984 1 96.06 47 SER B N 1
ATOM 4041 C CA . SER B 1 47 ? -12.273 -19.672 -19.438 1 96.06 47 SER B CA 1
ATOM 4042 C C . SER B 1 47 ? -12.523 -19.938 -20.922 1 96.06 47 SER B C 1
ATOM 4044 O O . SER B 1 47 ? -13.602 -19.625 -21.438 1 96.06 47 SER B O 1
ATOM 4046 N N . ILE B 1 48 ? -11.57 -20.484 -21.547 1 96.81 48 ILE B N 1
ATOM 4047 C CA . ILE B 1 48 ? -11.703 -20.859 -22.938 1 96.81 48 ILE B CA 1
ATOM 4048 C C . ILE B 1 48 ? -11.953 -22.375 -23.047 1 96.81 48 ILE B C 1
ATOM 4050 O O . ILE B 1 48 ? -11.359 -23.156 -22.312 1 96.81 48 ILE B O 1
ATOM 4054 N N . GLN B 1 49 ? -12.844 -22.719 -23.938 1 97.31 49 GLN B N 1
ATOM 4055 C CA . GLN B 1 49 ? -13.023 -24.141 -24.234 1 97.31 49 GLN B CA 1
ATOM 4056 C C . GLN B 1 49 ? -11.984 -24.625 -25.25 1 97.31 49 GLN B C 1
ATOM 4058 O O . GLN B 1 49 ? -11.883 -24.078 -26.344 1 97.31 49 GLN B O 1
ATOM 4063 N N . LEU B 1 50 ? -11.219 -25.578 -24.859 1 98.19 50 LEU B N 1
ATOM 4064 C CA . LEU B 1 50 ? -10.305 -26.297 -25.734 1 98.19 50 LEU B CA 1
ATOM 4065 C C . LEU B 1 50 ? -10.93 -27.609 -26.219 1 98.19 50 LEU B C 1
ATOM 4067 O O . LEU B 1 50 ? -11.375 -28.422 -25.406 1 98.19 50 LEU B O 1
ATOM 4071 N N . VAL B 1 51 ? -10.945 -27.766 -27.516 1 98 51 VAL B N 1
ATOM 4072 C CA . VAL B 1 51 ? -11.477 -28.984 -28.094 1 98 51 VAL B CA 1
ATOM 4073 C C . VAL B 1 51 ? -10.336 -29.844 -28.656 1 98 51 VAL B C 1
ATOM 4075 O O . VAL B 1 51 ? -9.602 -29.391 -29.531 1 98 51 VAL B O 1
ATOM 4078 N N . TYR B 1 52 ? -10.188 -31.031 -28.094 1 98.44 52 TYR B N 1
ATOM 4079 C CA . TYR B 1 52 ? -9.18 -31.953 -28.625 1 98.44 52 TYR B CA 1
ATOM 4080 C C . TYR B 1 52 ? -9.82 -33.219 -29.188 1 98.44 52 TYR B C 1
ATOM 4082 O O . TYR B 1 52 ? -10.836 -33.688 -28.656 1 98.44 52 TYR B O 1
ATOM 4090 N N . LYS B 1 53 ? -9.234 -33.75 -30.234 1 97.94 53 LYS B N 1
ATOM 4091 C CA . LYS B 1 53 ? -9.82 -34.875 -30.953 1 97.94 53 LYS B CA 1
ATOM 4092 C C . LYS B 1 53 ? -8.766 -35.906 -31.328 1 97.94 53 LYS B C 1
ATOM 4094 O O . LYS B 1 53 ? -7.652 -35.562 -31.719 1 97.94 53 LYS B O 1
ATOM 4099 N N . ASN B 1 54 ? -9.234 -37.156 -31.172 1 97.5 54 ASN B N 1
ATOM 4100 C CA . ASN B 1 54 ? -8.367 -38.25 -31.625 1 97.5 54 ASN B CA 1
ATOM 4101 C C . ASN B 1 54 ? -8.047 -38.125 -33.125 1 97.5 54 ASN B C 1
ATOM 4103 O O . ASN B 1 54 ? -8.93 -37.844 -33.938 1 97.5 54 ASN B O 1
ATOM 4107 N N . GLY B 1 55 ? -6.793 -38.281 -33.438 1 96.81 55 GLY B N 1
ATOM 4108 C CA . GLY B 1 55 ? -6.367 -38.219 -34.844 1 96.81 55 GLY B CA 1
ATOM 4109 C C . GLY B 1 55 ? -6.078 -36.781 -35.281 1 96.81 55 GLY B C 1
ATOM 4110 O O . GLY B 1 55 ? -5.441 -36.594 -36.344 1 96.81 55 GLY B O 1
ATOM 4111 N N . GLU B 1 56 ? -6.484 -35.781 -34.562 1 97 56 GLU B N 1
ATOM 4112 C CA . GLU B 1 56 ? -6.297 -34.406 -34.938 1 97 56 GLU B CA 1
ATOM 4113 C C . GLU B 1 56 ? -5.387 -33.656 -33.969 1 97 56 GLU B C 1
ATOM 4115 O O . GLU B 1 56 ? -4.711 -32.719 -34.344 1 97 56 GLU B O 1
ATOM 4120 N N . THR B 1 57 ? -5.453 -34.062 -32.781 1 97.88 57 THR B N 1
ATOM 4121 C CA . THR B 1 57 ? -4.672 -33.438 -31.719 1 97.88 57 THR B CA 1
ATOM 4122 C C . THR B 1 57 ? -3.438 -34.281 -31.406 1 97.88 57 THR B C 1
ATOM 4124 O O . THR B 1 57 ? -3.557 -35.469 -31.016 1 97.88 57 THR B O 1
ATOM 4127 N N . ASN B 1 58 ? -2.305 -33.656 -31.625 1 98.19 58 ASN B N 1
ATOM 4128 C CA . ASN B 1 58 ? -1.094 -34.312 -31.156 1 98.19 58 ASN B CA 1
ATOM 4129 C C . ASN B 1 58 ? -1.101 -34.469 -29.641 1 98.19 58 ASN B C 1
ATOM 4131 O O . ASN B 1 58 ? -1.459 -33.562 -28.906 1 98.19 58 ASN B O 1
ATOM 4135 N N . ASN B 1 59 ? -0.766 -35.719 -29.078 1 97.75 59 ASN B N 1
ATOM 4136 C CA . ASN B 1 59 ? -0.767 -36.062 -27.656 1 97.75 59 ASN B CA 1
ATOM 4137 C C . ASN B 1 59 ? -2.184 -36.125 -27.094 1 97.75 59 ASN B C 1
ATOM 4139 O O . ASN B 1 59 ? -2.436 -35.594 -26.016 1 97.75 59 ASN B O 1
ATOM 4143 N N . PHE B 1 60 ? -3.041 -36.688 -27.859 1 97.88 60 PHE B N 1
ATOM 4144 C CA . PHE B 1 60 ? -4.453 -36.844 -27.531 1 97.88 60 PHE B CA 1
ATOM 4145 C C . PHE B 1 60 ? -4.633 -37.562 -26.203 1 97.88 60 PHE B C 1
ATOM 4147 O O . PHE B 1 60 ? -5.426 -37.156 -25.359 1 97.88 60 PHE B O 1
ATOM 4154 N N . GLU B 1 61 ? -3.908 -38.688 -26.016 1 97.25 61 GLU B N 1
ATOM 4155 C CA . GLU B 1 61 ? -4.055 -39.5 -24.797 1 97.25 61 GLU B CA 1
ATOM 4156 C C . GLU B 1 61 ? -3.648 -38.688 -23.562 1 97.25 61 GLU B C 1
ATOM 4158 O O . GLU B 1 61 ? -4.234 -38.875 -22.484 1 97.25 61 GLU B O 1
ATOM 4163 N N . GLU B 1 62 ? -2.645 -37.906 -23.719 1 97.75 62 GLU B N 1
ATOM 4164 C CA . GLU B 1 62 ? -2.223 -37.031 -22.625 1 97.75 62 GLU B CA 1
ATOM 4165 C C . GLU B 1 62 ? -3.309 -36 -22.266 1 97.75 62 GLU B C 1
ATOM 4167 O O . GLU B 1 62 ? -3.574 -35.75 -21.094 1 97.75 62 GLU B O 1
ATOM 4172 N N . ALA B 1 63 ? -3.846 -35.406 -23.25 1 98.38 63 ALA B N 1
ATOM 4173 C CA . ALA B 1 63 ? -4.953 -34.5 -23.047 1 98.38 63 ALA B CA 1
ATOM 4174 C C . ALA B 1 63 ? -6.105 -35.156 -22.312 1 98.38 63 ALA B C 1
ATOM 4176 O O . ALA B 1 63 ? -6.664 -34.594 -21.359 1 98.38 63 ALA B O 1
ATOM 4177 N N . LYS B 1 64 ? -6.387 -36.344 -22.734 1 97.56 64 LYS B N 1
ATOM 4178 C CA . LYS B 1 64 ? -7.496 -37.125 -22.188 1 97.56 64 LYS B CA 1
ATOM 4179 C C . LYS B 1 64 ? -7.27 -37.438 -20.703 1 97.56 64 LYS B C 1
ATOM 4181 O O . LYS B 1 64 ? -8.211 -37.406 -19.906 1 97.56 64 LYS B O 1
ATOM 4186 N N . SER B 1 65 ? -6.094 -37.625 -20.328 1 97.19 65 SER B N 1
ATOM 4187 C CA . SER B 1 65 ? -5.781 -38.094 -18.969 1 97.19 65 SER B CA 1
ATOM 4188 C C . SER B 1 65 ? -5.445 -36.906 -18.047 1 97.19 65 SER B C 1
ATOM 4190 O O . SER B 1 65 ? -5.203 -37.094 -16.859 1 97.19 65 SER B O 1
ATOM 4192 N N . THR B 1 66 ? -5.418 -35.719 -18.578 1 98.25 66 THR B N 1
ATOM 4193 C CA . THR B 1 66 ? -5.043 -34.562 -17.781 1 98.25 66 THR B CA 1
ATOM 4194 C C . THR B 1 66 ? -6.129 -34.219 -16.766 1 98.25 66 THR B C 1
ATOM 4196 O O . THR B 1 66 ? -7.312 -34.156 -17.109 1 98.25 66 THR B O 1
ATOM 4199 N N . ARG B 1 67 ? -5.727 -33.969 -15.492 1 98.06 67 ARG B N 1
ATOM 4200 C CA . ARG B 1 67 ? -6.672 -33.75 -14.406 1 98.06 67 ARG B CA 1
ATOM 4201 C C . ARG B 1 67 ? -6.91 -32.25 -14.172 1 98.06 67 ARG B C 1
ATOM 4203 O O . ARG B 1 67 ? -6.121 -31.422 -14.625 1 98.06 67 ARG B O 1
ATOM 4210 N N . THR B 1 68 ? -7.992 -32 -13.508 1 97.5 68 THR B N 1
ATOM 4211 C CA . THR B 1 68 ? -8.273 -30.641 -13.039 1 97.5 68 THR B CA 1
ATOM 4212 C C . THR B 1 68 ? -7.121 -30.094 -12.203 1 97.5 68 THR B C 1
ATOM 4214 O O . THR B 1 68 ? -6.551 -30.828 -11.383 1 97.5 68 THR B O 1
ATOM 4217 N N . GLY B 1 69 ? -6.75 -28.797 -12.414 1 97.81 69 GLY B N 1
ATOM 4218 C CA . GLY B 1 69 ? -5.691 -28.156 -11.648 1 97.81 69 GLY B CA 1
ATOM 4219 C C . GLY B 1 69 ? -4.332 -28.266 -12.312 1 97.81 69 GLY B C 1
ATOM 4220 O O . GLY B 1 69 ? -3.385 -27.578 -11.914 1 97.81 69 GLY B O 1
ATOM 4221 N N . SER B 1 70 ? -4.215 -29.094 -13.367 1 98.75 70 SER B N 1
ATOM 4222 C CA . SER B 1 70 ? -2.934 -29.328 -14.023 1 98.75 70 SER B CA 1
ATOM 4223 C C . SER B 1 70 ? -2.531 -28.141 -14.898 1 98.75 70 SER B C 1
ATOM 4225 O O . SER B 1 70 ? -3.391 -27.406 -15.383 1 98.75 70 SER B O 1
ATOM 4227 N N . ALA B 1 71 ? -1.229 -27.953 -15.016 1 98.81 71 ALA B N 1
ATOM 4228 C CA . ALA B 1 71 ? -0.68 -26.938 -15.906 1 98.81 71 ALA B CA 1
ATOM 4229 C C . ALA B 1 71 ? -0.429 -27.516 -17.297 1 98.81 71 ALA B C 1
ATOM 4231 O O . ALA B 1 71 ? 0.12 -28.609 -17.438 1 98.81 71 ALA B O 1
ATOM 4232 N N . ILE B 1 72 ? -0.826 -26.719 -18.359 1 98.88 72 ILE B N 1
ATOM 4233 C CA . ILE B 1 72 ? -0.717 -27.25 -19.719 1 98.88 72 ILE B CA 1
ATOM 4234 C C . ILE B 1 72 ? -0.255 -26.141 -20.672 1 98.88 72 ILE B C 1
ATOM 4236 O O . ILE B 1 72 ? -0.365 -24.953 -20.344 1 98.88 72 ILE B O 1
ATOM 4240 N N . LEU B 1 73 ? 0.404 -26.469 -21.703 1 98.81 73 LEU B N 1
ATOM 4241 C CA . LEU B 1 73 ? 0.733 -25.656 -22.875 1 98.81 73 LEU B CA 1
ATOM 4242 C C . LEU B 1 73 ? 0.027 -26.188 -24.125 1 98.81 73 LEU B C 1
ATOM 4244 O O . LEU B 1 73 ? 0.147 -27.375 -24.453 1 98.81 73 LEU B O 1
ATOM 4248 N N . VAL B 1 74 ? -0.737 -25.312 -24.812 1 98.44 74 VAL B N 1
ATOM 4249 C CA . VAL B 1 74 ? -1.565 -25.781 -25.922 1 98.44 74 VAL B CA 1
ATOM 4250 C C . VAL B 1 74 ? -1.386 -24.875 -27.125 1 98.44 74 VAL B C 1
ATOM 4252 O O . VAL B 1 74 ? -1.25 -23.656 -26.984 1 98.44 74 VAL B O 1
ATOM 4255 N N . GLU B 1 75 ? -1.295 -25.453 -28.25 1 98.56 75 GLU B N 1
ATOM 4256 C CA . GLU B 1 75 ? -1.402 -24.766 -29.531 1 98.56 75 GLU B CA 1
ATOM 4257 C C . GLU B 1 75 ? -2.676 -25.156 -30.266 1 98.56 75 GLU B C 1
ATOM 4259 O O . GLU B 1 75 ? -3.09 -26.328 -30.219 1 98.56 75 GLU B O 1
ATOM 4264 N N . GLY B 1 76 ? -3.279 -24.188 -30.953 1 98.12 76 GLY B N 1
ATOM 4265 C CA . GLY B 1 76 ? -4.5 -24.516 -31.672 1 98.12 76 GLY B CA 1
ATOM 4266 C C . GLY B 1 76 ? -5.016 -23.359 -32.531 1 98.12 76 GLY B C 1
ATOM 4267 O O . GLY B 1 76 ? -4.359 -22.328 -32.625 1 98.12 76 GLY B O 1
ATOM 4268 N N . VAL B 1 77 ? -6.207 -23.656 -33.094 1 97.94 77 VAL B N 1
ATOM 4269 C CA . VAL B 1 77 ? -6.84 -22.719 -34 1 97.94 77 VAL B CA 1
ATOM 4270 C C . VAL B 1 77 ? -8.109 -22.156 -33.375 1 97.94 77 VAL B C 1
ATOM 4272 O O . VAL B 1 77 ? -8.945 -22.922 -32.875 1 97.94 77 VAL B O 1
ATOM 4275 N N . VAL B 1 78 ? -8.148 -20.797 -33.438 1 97.56 78 VAL B N 1
ATOM 4276 C CA . VAL B 1 78 ? -9.352 -20.156 -32.938 1 97.56 78 VAL B CA 1
ATOM 4277 C C . VAL B 1 78 ? -10.484 -20.312 -33.938 1 97.56 78 VAL B C 1
ATOM 4279 O O . VAL B 1 78 ? -10.352 -19.938 -35.094 1 97.56 78 VAL B O 1
ATOM 4282 N N . VAL B 1 79 ? -11.578 -20.891 -33.5 1 96 79 VAL B N 1
ATOM 4283 C CA . VAL B 1 79 ? -12.719 -21.094 -34.375 1 96 79 VAL B CA 1
ATOM 4284 C C . VAL B 1 79 ? -13.992 -20.562 -33.719 1 96 79 VAL B C 1
ATOM 4286 O O . VAL B 1 79 ? -14.125 -20.594 -32.5 1 96 79 VAL B O 1
ATOM 4289 N N . GLU B 1 80 ? -14.844 -20.031 -34.531 1 93.5 80 GLU B N 1
ATOM 4290 C CA . GLU B 1 80 ? -16.141 -19.609 -34.031 1 93.5 80 GLU B CA 1
ATOM 4291 C C . GLU B 1 80 ? -16.938 -20.781 -33.469 1 93.5 80 GLU B C 1
ATOM 4293 O O . GLU B 1 80 ? -16.938 -21.875 -34.062 1 93.5 80 GLU B O 1
ATOM 4298 N N . SER B 1 81 ? -17.422 -20.531 -32.344 1 89.12 81 SER B N 1
ATOM 4299 C CA . SER B 1 81 ? -18.219 -21.594 -31.719 1 89.12 81 SER B CA 1
ATOM 4300 C C . SER B 1 81 ? -19.625 -21.641 -32.281 1 89.12 81 SER B C 1
ATOM 4302 O O . SER B 1 81 ? -20.188 -20.609 -32.656 1 89.12 81 SER B O 1
ATOM 4304 N N . LYS B 1 82 ? -20.203 -22.844 -32.312 1 81 82 LYS B N 1
ATOM 4305 C CA . LYS B 1 82 ? -21.578 -23.031 -32.812 1 81 82 LYS B CA 1
ATOM 4306 C C . LYS B 1 82 ? -22.562 -22.969 -31.641 1 81 82 LYS B C 1
ATOM 4308 O O . LYS B 1 82 ? -23.781 -22.922 -31.859 1 81 82 LYS B O 1
ATOM 4313 N N . GLN B 1 83 ? -22.016 -22.859 -30.516 1 81.69 83 GLN B N 1
ATOM 4314 C CA . GLN B 1 83 ? -22.859 -22.844 -29.328 1 81.69 83 GLN B CA 1
ATOM 4315 C C . GLN B 1 83 ? -23.281 -21.422 -28.953 1 81.69 83 GLN B C 1
ATOM 4317 O O . GLN B 1 83 ? -22.484 -20.484 -29.094 1 81.69 83 GLN B O 1
ATOM 4322 N N . PRO B 1 84 ? -24.5 -21.141 -28.609 1 76.31 84 PRO B N 1
ATOM 4323 C CA . PRO B 1 84 ? -25.047 -19.797 -28.344 1 76.31 84 PRO B CA 1
ATOM 4324 C C . PRO B 1 84 ? -24.281 -19.062 -27.25 1 76.31 84 PRO B C 1
ATOM 4326 O O . PRO B 1 84 ? -24.156 -17.828 -27.297 1 76.31 84 PRO B O 1
ATOM 4329 N N . ASN B 1 85 ? -23.75 -19.656 -26.203 1 74.69 85 ASN B N 1
ATOM 4330 C CA . ASN B 1 85 ? -23.172 -18.953 -25.078 1 74.69 85 ASN B CA 1
ATOM 4331 C C . ASN B 1 85 ? -21.641 -18.953 -25.141 1 74.69 85 ASN B C 1
ATOM 4333 O O . ASN B 1 85 ? -20.969 -18.766 -24.125 1 74.69 85 ASN B O 1
ATOM 4337 N N . GLN B 1 86 ? -21.172 -19.203 -26.344 1 82.38 86 GLN B N 1
ATOM 4338 C CA . GLN B 1 86 ? -19.734 -19.25 -26.531 1 82.38 86 GLN B CA 1
ATOM 4339 C C . GLN B 1 86 ? -19.344 -18.688 -27.891 1 82.38 86 GLN B C 1
ATOM 4341 O O . GLN B 1 86 ? -19.75 -19.219 -28.922 1 82.38 86 GLN B O 1
ATOM 4346 N N . SER B 1 87 ? -18.625 -17.641 -27.906 1 88.44 87 SER B N 1
ATOM 4347 C CA . SER B 1 87 ? -18.312 -16.938 -29.156 1 88.44 87 SER B CA 1
ATOM 4348 C C . SER B 1 87 ? -17.281 -17.703 -29.969 1 88.44 87 SER B C 1
ATOM 4350 O O . SER B 1 87 ? -17.312 -17.688 -31.203 1 88.44 87 SER B O 1
ATOM 4352 N N . PHE B 1 88 ? -16.406 -18.344 -29.297 1 96.25 88 PHE B N 1
ATOM 4353 C CA . PHE B 1 88 ? -15.336 -19.047 -29.984 1 96.25 88 PHE B CA 1
ATOM 4354 C C . PHE B 1 88 ? -14.82 -20.219 -29.141 1 96.25 88 PHE B C 1
ATOM 4356 O O . PHE B 1 88 ? -15.195 -20.359 -27.969 1 96.25 88 PHE B O 1
ATOM 4363 N N . GLU B 1 89 ? -14.141 -21.125 -29.672 1 97.19 89 GLU B N 1
ATOM 4364 C CA . GLU B 1 89 ? -13.383 -22.203 -29.031 1 97.19 89 GLU B CA 1
ATOM 4365 C C . GLU B 1 89 ? -12.047 -22.422 -29.734 1 97.19 89 GLU B C 1
ATOM 4367 O O . GLU B 1 89 ? -11.789 -21.812 -30.781 1 97.19 89 GLU B O 1
ATOM 4372 N N . ILE B 1 90 ? -11.188 -23.141 -29.078 1 97.94 90 ILE B N 1
ATOM 4373 C CA . ILE B 1 90 ? -9.891 -23.422 -29.672 1 97.94 90 ILE B CA 1
ATOM 4374 C C . ILE B 1 90 ? -9.812 -24.906 -30.047 1 97.94 90 ILE B C 1
ATOM 4376 O O . ILE B 1 90 ? -9.961 -25.781 -29.188 1 97.94 90 ILE B O 1
ATOM 4380 N N . LYS B 1 91 ? -9.664 -25.156 -31.297 1 98.25 91 LYS B N 1
ATOM 4381 C CA . LYS B 1 91 ? -9.344 -26.516 -31.734 1 98.25 91 LYS B CA 1
ATOM 4382 C C . LYS B 1 91 ? -7.867 -26.828 -31.516 1 98.25 91 LYS B C 1
ATOM 4384 O O . LYS B 1 91 ? -7 -26.25 -32.188 1 98.25 91 LYS B O 1
ATOM 4389 N N . VAL B 1 92 ? -7.633 -27.766 -30.609 1 98.62 92 VAL B N 1
ATOM 4390 C CA . VAL B 1 92 ? -6.273 -28.031 -30.172 1 98.62 92 VAL B CA 1
ATOM 4391 C C . VAL B 1 92 ? -5.531 -28.844 -31.234 1 98.62 92 VAL B C 1
ATOM 4393 O O . VAL B 1 92 ? -6.008 -29.906 -31.656 1 98.62 92 VAL B O 1
ATOM 4396 N N . THR B 1 93 ? -4.402 -28.359 -31.688 1 98.56 93 THR B N 1
ATOM 4397 C CA . THR B 1 93 ? -3.545 -29.094 -32.625 1 98.56 93 THR B CA 1
ATOM 4398 C C . THR B 1 93 ? -2.432 -29.812 -31.859 1 98.56 93 THR B C 1
ATOM 4400 O O . THR B 1 93 ? -2.066 -30.938 -32.219 1 98.56 93 THR B O 1
ATOM 4403 N N . ASN B 1 94 ? -1.899 -29.172 -30.891 1 98.62 94 ASN B N 1
ATOM 4404 C CA . ASN B 1 94 ? -0.832 -29.75 -30.078 1 98.62 94 ASN B CA 1
ATOM 4405 C C . ASN B 1 94 ? -1.085 -29.531 -28.578 1 98.62 94 ASN B C 1
ATOM 4407 O O . ASN B 1 94 ? -1.412 -28.422 -28.156 1 98.62 94 ASN B O 1
ATOM 4411 N N . PHE B 1 95 ? -0.947 -30.594 -27.828 1 98.69 95 PHE B N 1
ATOM 4412 C CA . PHE B 1 95 ? -1.183 -30.578 -26.391 1 98.69 95 PHE B CA 1
ATOM 4413 C C . PHE B 1 95 ? 0.067 -31.016 -25.641 1 98.69 95 PHE B C 1
ATOM 4415 O O . PHE B 1 95 ? 0.696 -32 -25.984 1 98.69 95 PHE B O 1
ATOM 4422 N N . ILE B 1 96 ? 0.469 -30.234 -24.609 1 98.75 96 ILE B N 1
ATOM 4423 C CA . ILE B 1 96 ? 1.597 -30.594 -23.766 1 98.75 96 ILE B CA 1
ATOM 4424 C C . ILE B 1 96 ? 1.196 -30.469 -22.297 1 98.75 96 ILE B C 1
ATOM 4426 O O . ILE B 1 96 ? 0.835 -29.391 -21.828 1 98.75 96 ILE B O 1
ATOM 4430 N N . LEU B 1 97 ? 1.21 -31.578 -21.594 1 98.75 97 LEU B N 1
ATOM 4431 C CA . LEU B 1 97 ? 1.051 -31.547 -20.141 1 98.75 97 LEU B CA 1
ATOM 4432 C C . LEU B 1 97 ? 2.332 -31.078 -19.469 1 98.75 97 LEU B C 1
ATOM 4434 O O . LEU B 1 97 ? 3.365 -31.75 -19.547 1 98.75 97 LEU B O 1
ATOM 4438 N N . LEU B 1 98 ? 2.291 -29.922 -18.844 1 98.62 98 LEU B N 1
ATOM 4439 C CA . LEU B 1 98 ? 3.467 -29.359 -18.188 1 98.62 98 LEU B CA 1
ATOM 4440 C C . LEU B 1 98 ? 3.637 -29.922 -16.781 1 98.62 98 LEU B C 1
ATOM 4442 O O . LEU B 1 98 ? 4.75 -30.281 -16.391 1 98.62 98 LEU B O 1
ATOM 4446 N N . LYS B 1 99 ? 2.611 -29.969 -16.031 1 98.62 99 LYS B N 1
ATOM 4447 C CA . LYS B 1 99 ? 2.6 -30.5 -14.68 1 98.62 99 LYS B CA 1
ATOM 4448 C C . LYS B 1 99 ? 1.236 -31.094 -14.328 1 98.62 99 LYS B C 1
ATOM 4450 O O . LYS B 1 99 ? 0.229 -30.375 -14.328 1 98.62 99 LYS B O 1
ATOM 4455 N N . GLN B 1 100 ? 1.155 -32.375 -14.023 1 98.5 100 GLN B N 1
ATOM 4456 C CA . GLN B 1 100 ? -0.073 -33.062 -13.641 1 98.5 100 GLN B CA 1
ATOM 4457 C C . GLN B 1 100 ? -0.439 -32.781 -12.188 1 98.5 100 GLN B C 1
ATOM 4459 O O . GLN B 1 100 ? 0.42 -32.812 -11.305 1 98.5 100 GLN B O 1
ATOM 4464 N N . ALA B 1 101 ? -1.629 -32.406 -11.945 1 98.31 101 ALA B N 1
ATOM 4465 C CA . ALA B 1 101 ? -2.092 -32.219 -10.57 1 98.31 101 ALA B CA 1
ATOM 4466 C C . ALA B 1 101 ? -2.285 -33.594 -9.883 1 98.31 101 ALA B C 1
ATOM 4468 O O . ALA B 1 101 ? -2.746 -34.531 -10.516 1 98.31 101 ALA B O 1
ATOM 4469 N N . ASP B 1 102 ? -1.931 -33.625 -8.648 1 97.88 102 ASP B N 1
ATOM 4470 C CA . ASP B 1 102 ? -2.176 -34.844 -7.883 1 97.88 102 ASP B CA 1
ATOM 4471 C C . ASP B 1 102 ? -3.672 -35.125 -7.766 1 97.88 102 ASP B C 1
ATOM 4473 O O . ASP B 1 102 ? -4.492 -34.219 -7.902 1 97.88 102 ASP B O 1
ATOM 4477 N N . GLU B 1 103 ? -3.98 -36.344 -7.469 1 96.75 103 GLU B N 1
ATOM 4478 C CA . GLU B 1 103 ? -5.375 -36.781 -7.426 1 96.75 103 GLU B CA 1
ATOM 4479 C C . GLU B 1 103 ? -6.117 -36.125 -6.254 1 96.75 103 GLU B C 1
ATOM 4481 O O . GLU B 1 103 ? -7.336 -35.969 -6.301 1 96.75 103 GLU B O 1
ATOM 4486 N N . ASP B 1 104 ? -5.398 -35.719 -5.293 1 96 104 ASP B N 1
ATOM 4487 C CA . ASP B 1 104 ? -6.039 -35.188 -4.086 1 96 104 ASP B CA 1
ATOM 4488 C C . ASP B 1 104 ? -6.254 -33.688 -4.188 1 96 104 ASP B C 1
ATOM 4490 O O . ASP B 1 104 ? -6.504 -33.031 -3.178 1 96 104 ASP B O 1
ATOM 4494 N N . TYR B 1 105 ? -6.074 -33.188 -5.422 1 97.19 105 TYR B N 1
ATOM 4495 C CA . TYR B 1 105 ? -6.418 -31.781 -5.625 1 97.19 105 TYR B CA 1
ATOM 4496 C C . TYR B 1 105 ? -7.812 -31.484 -5.094 1 97.19 105 TYR B C 1
ATOM 4498 O O . TYR B 1 105 ? -8.797 -32.094 -5.523 1 97.19 105 TYR B O 1
ATOM 4506 N N . PRO B 1 106 ? -7.938 -30.484 -4.23 1 96.5 106 PRO B N 1
ATOM 4507 C CA . PRO B 1 106 ? -9.188 -30.344 -3.482 1 96.5 106 PRO B CA 1
ATOM 4508 C C . PRO B 1 106 ? -10.273 -29.625 -4.277 1 96.5 106 PRO B C 1
ATOM 4510 O O . PRO B 1 106 ? -11.461 -29.719 -3.93 1 96.5 106 PRO B O 1
ATOM 4513 N N . LEU B 1 107 ? -9.984 -28.891 -5.281 1 96.56 107 LEU B N 1
ATOM 4514 C CA . LEU B 1 107 ? -10.969 -28.078 -5.984 1 96.56 107 LEU B CA 1
ATOM 4515 C C . LEU B 1 107 ? -11.469 -28.781 -7.238 1 96.56 107 LEU B C 1
ATOM 4517 O O . LEU B 1 107 ? -11.344 -28.25 -8.344 1 96.56 107 LEU B O 1
ATOM 4521 N N . GLN B 1 108 ? -12.094 -29.906 -6.98 1 92.56 108 GLN B N 1
ATOM 4522 C CA . GLN B 1 108 ? -12.742 -30.609 -8.078 1 92.56 108 GLN B CA 1
ATOM 4523 C C . GLN B 1 108 ? -13.961 -29.844 -8.586 1 92.56 108 GLN B C 1
ATOM 4525 O O . GLN B 1 108 ? -14.422 -28.891 -7.934 1 92.56 108 GLN B O 1
ATOM 4530 N N . LYS B 1 109 ? -14.453 -30.266 -9.734 1 89.19 109 LYS B N 1
ATOM 4531 C CA . LYS B 1 109 ? -15.57 -29.562 -10.352 1 89.19 109 LYS B CA 1
ATOM 4532 C C . LYS B 1 109 ? -16.859 -29.797 -9.586 1 89.19 109 LYS B C 1
ATOM 4534 O O . LYS B 1 109 ? -17.719 -30.562 -10.023 1 89.19 109 LYS B O 1
ATOM 4539 N N . LYS B 1 110 ? -16.984 -29.109 -8.508 1 90 110 LYS B N 1
ATOM 4540 C CA . LYS B 1 110 ? -18.172 -29.109 -7.66 1 90 110 LYS B CA 1
ATOM 4541 C C . LYS B 1 110 ? -18.25 -27.844 -6.812 1 90 110 LYS B C 1
ATOM 4543 O O . LYS B 1 110 ? -17.281 -27.078 -6.75 1 90 110 LYS B O 1
ATOM 4548 N N . GLU B 1 111 ? -19.344 -27.625 -6.309 1 90.5 111 GLU B N 1
ATOM 4549 C CA . GLU B 1 111 ? -19.5 -26.484 -5.422 1 90.5 111 GLU B CA 1
ATOM 4550 C C . GLU B 1 111 ? -18.828 -26.719 -4.078 1 90.5 111 GLU B C 1
ATOM 4552 O O . GLU B 1 111 ? -18.891 -27.828 -3.529 1 90.5 111 GLU B O 1
ATOM 4557 N N . HIS B 1 112 ? -18.125 -25.734 -3.629 1 94.5 112 HIS B N 1
ATOM 4558 C CA . HIS B 1 112 ? -17.469 -25.781 -2.328 1 94.5 112 HIS B CA 1
ATOM 4559 C C . HIS B 1 112 ? -18 -24.703 -1.395 1 94.5 112 HIS B C 1
ATOM 4561 O O . HIS B 1 112 ? -18.266 -23.578 -1.827 1 94.5 112 HIS B O 1
ATOM 4567 N N . GLY B 1 113 ? -18.172 -25.062 -0.163 1 94.69 113 GLY B N 1
ATOM 4568 C CA . GLY B 1 113 ? -18.656 -24.109 0.82 1 94.69 113 GLY B CA 1
ATOM 4569 C C . GLY B 1 113 ? -17.594 -23.094 1.232 1 94.69 113 GLY B C 1
ATOM 4570 O O . GLY B 1 113 ? -16.391 -23.391 1.178 1 94.69 113 GLY B O 1
ATOM 4571 N N . ALA B 1 114 ? -18.031 -22 1.668 1 94.31 114 ALA B N 1
ATOM 4572 C CA . ALA B 1 114 ? -17.141 -20.922 2.072 1 94.31 114 ALA B CA 1
ATOM 4573 C C . ALA B 1 114 ? -16.234 -21.359 3.223 1 94.31 114 ALA B C 1
ATOM 4575 O O . ALA B 1 114 ? -15.062 -21 3.262 1 94.31 114 ALA B O 1
ATOM 4576 N N . GLU B 1 115 ? -16.766 -22.062 4.176 1 94.56 115 GLU B N 1
ATOM 4577 C CA . GLU B 1 115 ? -16 -22.516 5.336 1 94.56 115 GLU B CA 1
ATOM 4578 C C . GLU B 1 115 ? -14.836 -23.406 4.918 1 94.56 115 GLU B C 1
ATOM 4580 O O . GLU B 1 115 ? -13.703 -23.219 5.383 1 94.56 115 GLU B O 1
ATOM 4585 N N . PHE B 1 116 ? -15.148 -24.344 4.035 1 96.62 116 PHE B N 1
ATOM 4586 C CA . PHE B 1 116 ? -14.094 -25.219 3.52 1 96.62 116 PHE B CA 1
ATOM 4587 C C . PHE B 1 116 ? -13.031 -24.422 2.785 1 96.62 116 PHE B C 1
ATOM 4589 O O . PHE B 1 116 ? -11.836 -24.609 3.01 1 96.62 116 PHE B O 1
ATOM 4596 N N . LEU B 1 117 ? -13.461 -23.5 1.966 1 97.06 117 LEU B N 1
ATOM 4597 C CA . LEU B 1 117 ? -12.539 -22.719 1.143 1 97.06 117 LEU B CA 1
ATOM 4598 C C . LEU B 1 117 ? -11.633 -21.844 2.012 1 97.06 117 LEU B C 1
ATOM 4600 O O . LEU B 1 117 ? -10.492 -21.562 1.642 1 97.06 117 LEU B O 1
ATOM 4604 N N . ARG B 1 118 ? -12.094 -21.422 3.193 1 95.38 118 ARG B N 1
ATOM 4605 C CA . ARG B 1 118 ? -11.266 -20.641 4.109 1 95.38 118 ARG B CA 1
ATOM 4606 C C . ARG B 1 118 ? -10.141 -21.5 4.688 1 95.38 118 ARG B C 1
ATOM 4608 O O . ARG B 1 118 ? -9.094 -20.969 5.066 1 95.38 118 ARG B O 1
ATOM 4615 N N . THR B 1 119 ? -10.328 -22.812 4.723 1 95.94 119 THR B N 1
ATOM 4616 C CA . THR B 1 119 ? -9.297 -23.703 5.254 1 95.94 119 THR B CA 1
ATOM 4617 C C . THR B 1 119 ? -8.203 -23.953 4.219 1 95.94 119 THR B C 1
ATOM 4619 O O . THR B 1 119 ? -7.145 -24.484 4.539 1 95.94 119 THR B O 1
ATOM 4622 N N . ILE B 1 120 ? -8.453 -23.625 2.977 1 97.25 120 ILE B N 1
ATOM 4623 C CA . ILE B 1 120 ? -7.453 -23.766 1.921 1 97.25 120 ILE B CA 1
ATOM 4624 C C . ILE B 1 120 ? -7.242 -22.422 1.218 1 97.25 120 ILE B C 1
ATOM 4626 O O . ILE B 1 120 ? -7.258 -22.359 -0.013 1 97.25 120 ILE B O 1
ATOM 4630 N N . ALA B 1 121 ? -7.02 -21.391 2.027 1 96.38 121 ALA B N 1
ATOM 4631 C CA . ALA B 1 121 ? -6.91 -20.016 1.54 1 96.38 121 ALA B CA 1
ATOM 4632 C C . ALA B 1 121 ? -5.805 -19.891 0.499 1 96.38 121 ALA B C 1
ATOM 4634 O O . ALA B 1 121 ? -5.82 -18.969 -0.326 1 96.38 121 ALA B O 1
ATOM 4635 N N . HIS B 1 122 ? -4.852 -20.797 0.451 1 96.88 122 HIS B N 1
ATOM 4636 C CA . HIS B 1 122 ? -3.756 -20.766 -0.51 1 96.88 122 HIS B CA 1
ATOM 4637 C C . HIS B 1 122 ? -4.215 -21.25 -1.886 1 96.88 122 HIS B C 1
ATOM 4639 O O . HIS B 1 122 ? -3.504 -21.062 -2.877 1 96.88 122 HIS B O 1
ATOM 4645 N N . LEU B 1 123 ? -5.477 -21.797 -1.981 1 98 123 LEU B N 1
ATOM 4646 C CA . LEU B 1 123 ? -5.984 -22.328 -3.242 1 98 123 LEU B CA 1
ATOM 4647 C C . LEU B 1 123 ? -7.324 -21.703 -3.602 1 98 123 LEU B C 1
ATOM 4649 O O . LEU B 1 123 ? -7.762 -21.781 -4.75 1 98 123 LEU B O 1
ATOM 4653 N N . ARG B 1 124 ? -7.984 -21.078 -2.682 1 97.44 124 ARG B N 1
ATOM 4654 C CA . ARG B 1 124 ? -9.391 -20.75 -2.855 1 97.44 124 ARG B CA 1
ATOM 4655 C C . ARG B 1 124 ? -9.578 -19.719 -3.971 1 97.44 124 ARG B C 1
ATOM 4657 O O . ARG B 1 124 ? -10.648 -19.641 -4.582 1 97.44 124 ARG B O 1
ATOM 4664 N N . GLN B 1 125 ? -8.555 -18.938 -4.273 1 97.19 125 GLN B N 1
ATOM 4665 C CA . GLN B 1 125 ? -8.648 -17.938 -5.324 1 97.19 125 GLN B CA 1
ATOM 4666 C C . GLN B 1 125 ? -8.766 -18.578 -6.699 1 97.19 125 GLN B C 1
ATOM 4668 O O . GLN B 1 125 ? -9.062 -17.906 -7.688 1 97.19 125 GLN B O 1
ATOM 4673 N N . ARG B 1 126 ? -8.586 -19.891 -6.773 1 97.38 126 ARG B N 1
ATOM 4674 C CA . ARG B 1 126 ? -8.742 -20.625 -8.023 1 97.38 126 ARG B CA 1
ATOM 4675 C C . ARG B 1 126 ? -10.219 -20.812 -8.359 1 97.38 126 ARG B C 1
ATOM 4677 O O . ARG B 1 126 ? -10.562 -21.188 -9.484 1 97.38 126 ARG B O 1
ATOM 4684 N N . THR B 1 127 ? -11.102 -20.625 -7.395 1 96.81 127 THR B N 1
ATOM 4685 C CA . THR B 1 127 ? -12.531 -20.688 -7.656 1 96.81 127 THR B CA 1
ATOM 4686 C C . THR B 1 127 ? -13.016 -19.391 -8.32 1 96.81 127 THR B C 1
ATOM 4688 O O . THR B 1 127 ? -12.336 -18.375 -8.258 1 96.81 127 THR B O 1
ATOM 4691 N N . ASN B 1 128 ? -14.195 -19.453 -8.938 1 95.75 128 ASN B N 1
ATOM 4692 C CA . ASN B 1 128 ? -14.703 -18.281 -9.648 1 95.75 128 ASN B CA 1
ATOM 4693 C C . ASN B 1 128 ? -15.023 -17.141 -8.688 1 95.75 128 ASN B C 1
ATOM 4695 O O . ASN B 1 128 ? -14.625 -16 -8.922 1 95.75 128 ASN B O 1
ATOM 4699 N N . LYS B 1 129 ? -15.727 -17.422 -7.629 1 96.5 129 LYS B N 1
ATOM 4700 C CA . LYS B 1 129 ? -16.172 -16.391 -6.703 1 96.5 129 LYS B CA 1
ATOM 4701 C C . LYS B 1 129 ? -14.992 -15.68 -6.055 1 96.5 129 LYS B C 1
ATOM 4703 O O . LYS B 1 129 ? -14.859 -14.461 -6.156 1 96.5 129 LYS B O 1
ATOM 4708 N N . TYR B 1 130 ? -14.094 -16.453 -5.492 1 97.38 130 TYR B N 1
ATOM 4709 C CA . TYR B 1 130 ? -13 -15.852 -4.738 1 97.38 130 TYR B CA 1
ATOM 4710 C C . TYR B 1 130 ? -11.953 -15.266 -5.672 1 97.38 130 TYR B C 1
ATOM 4712 O O . TYR B 1 130 ? -11.336 -14.242 -5.359 1 97.38 130 TYR B O 1
ATOM 4720 N N . GLY B 1 131 ? -11.773 -15.938 -6.809 1 97.44 131 GLY B N 1
ATOM 4721 C CA . GLY B 1 131 ? -10.93 -15.328 -7.82 1 97.44 131 GLY B CA 1
ATOM 4722 C C . GLY B 1 131 ? -11.414 -13.953 -8.25 1 97.44 131 GLY B C 1
ATOM 4723 O O . GLY B 1 131 ? -10.617 -13.039 -8.438 1 97.44 131 GLY B O 1
ATOM 4724 N N . THR B 1 132 ? -12.695 -13.836 -8.398 1 98.12 132 THR B N 1
ATOM 4725 C CA . THR B 1 132 ? -13.305 -12.578 -8.82 1 98.12 132 THR B CA 1
ATOM 4726 C C . THR B 1 132 ? -13.156 -11.516 -7.727 1 98.12 132 THR B C 1
ATOM 4728 O O . THR B 1 132 ? -12.781 -10.375 -8.008 1 98.12 132 THR B O 1
ATOM 4731 N N . ILE B 1 133 ? -13.391 -11.883 -6.508 1 98.19 133 ILE B N 1
ATOM 4732 C CA . ILE B 1 133 ? -13.336 -10.961 -5.383 1 98.19 133 ILE B CA 1
ATOM 4733 C C . ILE B 1 133 ? -11.914 -10.414 -5.23 1 98.19 133 ILE B C 1
ATOM 4735 O O . ILE B 1 133 ? -11.719 -9.211 -5.039 1 98.19 133 ILE B O 1
ATOM 4739 N N . MET B 1 134 ? -10.906 -11.297 -5.375 1 98.38 134 MET B N 1
ATOM 4740 C CA . MET B 1 134 ? -9.523 -10.875 -5.191 1 98.38 134 MET B CA 1
ATOM 4741 C C . MET B 1 134 ? -9.055 -10.016 -6.367 1 98.38 134 MET B C 1
ATOM 4743 O O . MET B 1 134 ? -8.25 -9.102 -6.191 1 98.38 134 MET B O 1
ATOM 4747 N N . ARG B 1 135 ? -9.562 -10.289 -7.551 1 98.12 135 ARG B N 1
ATOM 4748 C CA . ARG B 1 135 ? -9.289 -9.422 -8.688 1 98.12 135 ARG B CA 1
ATOM 4749 C C . ARG B 1 135 ? -9.875 -8.031 -8.461 1 98.12 135 ARG B C 1
ATOM 4751 O O . ARG B 1 135 ? -9.211 -7.023 -8.734 1 98.12 135 ARG B O 1
ATOM 4758 N N . LEU B 1 136 ? -11.102 -8.008 -8.023 1 98.5 136 LEU B N 1
ATOM 4759 C CA . LEU B 1 136 ? -11.758 -6.742 -7.734 1 98.5 136 LEU B CA 1
ATOM 4760 C C . LEU B 1 136 ? -11.016 -5.977 -6.645 1 98.5 136 LEU B C 1
ATOM 4762 O O . LEU B 1 136 ? -10.883 -4.754 -6.715 1 98.5 136 LEU B O 1
ATOM 4766 N N . ARG B 1 137 ? -10.594 -6.688 -5.629 1 98.75 137 ARG B N 1
ATOM 4767 C CA . ARG B 1 137 ? -9.805 -6.094 -4.559 1 98.75 137 ARG B CA 1
ATOM 4768 C C . ARG B 1 137 ? -8.57 -5.383 -5.121 1 98.75 137 ARG B C 1
ATOM 4770 O O . ARG B 1 137 ? -8.266 -4.258 -4.727 1 98.75 137 ARG B O 1
ATOM 4777 N N . SER B 1 138 ? -7.871 -6.059 -5.996 1 98.75 138 SER B N 1
ATOM 4778 C CA . SER B 1 138 ? -6.684 -5.488 -6.625 1 98.75 138 SER B CA 1
ATOM 4779 C C . SER B 1 138 ? -7.027 -4.23 -7.414 1 98.75 138 SER B C 1
ATOM 4781 O O . SER B 1 138 ? -6.332 -3.217 -7.309 1 98.75 138 SER B O 1
ATOM 4783 N N . GLU B 1 139 ? -8.07 -4.266 -8.195 1 98.75 139 GLU B N 1
ATOM 4784 C CA . GLU B 1 139 ? -8.5 -3.117 -8.992 1 98.75 139 GLU B CA 1
ATOM 4785 C C . GLU B 1 139 ? -8.875 -1.937 -8.102 1 98.75 139 GLU B C 1
ATOM 4787 O O . GLU B 1 139 ? -8.539 -0.79 -8.406 1 98.75 139 GLU B O 1
ATOM 4792 N N . LEU B 1 140 ? -9.547 -2.238 -7.062 1 98.88 140 LEU B N 1
ATOM 4793 C CA . LEU B 1 140 ? -9.969 -1.188 -6.145 1 98.88 140 LEU B CA 1
ATOM 4794 C C . LEU B 1 140 ? -8.766 -0.566 -5.441 1 98.88 140 LEU B C 1
ATOM 4796 O O . LEU B 1 140 ? -8.734 0.643 -5.199 1 98.88 140 LEU B O 1
ATOM 4800 N N . ALA B 1 141 ? -7.836 -1.411 -5.043 1 98.88 141 ALA B N 1
ATOM 4801 C CA . ALA B 1 141 ? -6.621 -0.872 -4.438 1 98.88 141 ALA B CA 1
ATOM 4802 C C . ALA B 1 141 ? -5.934 0.116 -5.379 1 98.88 141 ALA B C 1
ATOM 4804 O O . ALA B 1 141 ? -5.5 1.189 -4.953 1 98.88 141 ALA B O 1
ATOM 4805 N N . PHE B 1 142 ? -5.809 -0.24 -6.637 1 98.81 142 PHE B N 1
ATOM 4806 C CA . PHE B 1 142 ? -5.234 0.669 -7.621 1 98.81 142 PHE B CA 1
ATOM 4807 C C . PHE B 1 142 ? -6.055 1.948 -7.727 1 98.81 142 PHE B C 1
ATOM 4809 O O . PHE B 1 142 ? -5.5 3.047 -7.781 1 98.81 142 PHE B O 1
ATOM 4816 N N . ALA B 1 143 ? -7.387 1.797 -7.785 1 98.88 143 ALA B N 1
ATOM 4817 C CA . ALA B 1 143 ? -8.289 2.941 -7.879 1 98.88 143 ALA B CA 1
ATOM 4818 C C . ALA B 1 143 ? -8.07 3.908 -6.719 1 98.88 143 ALA B C 1
ATOM 4820 O O . ALA B 1 143 ? -8.141 5.125 -6.895 1 98.88 143 ALA B O 1
ATOM 4821 N N . ILE B 1 144 ? -7.855 3.371 -5.547 1 98.94 144 ILE B N 1
ATOM 4822 C CA . ILE B 1 144 ? -7.625 4.188 -4.359 1 98.94 144 ILE B CA 1
ATOM 4823 C C . ILE B 1 144 ? -6.359 5.02 -4.539 1 98.94 144 ILE B C 1
ATOM 4825 O O . ILE B 1 144 ? -6.383 6.242 -4.367 1 98.94 144 ILE B O 1
ATOM 4829 N N . HIS B 1 145 ? -5.258 4.375 -4.883 1 98.81 145 HIS B N 1
ATOM 4830 C CA . HIS B 1 145 ? -4.023 5.113 -5.121 1 98.81 145 HIS B CA 1
ATOM 4831 C C . HIS B 1 145 ? -4.199 6.137 -6.238 1 98.81 145 HIS B C 1
ATOM 4833 O O . HIS B 1 145 ? -3.695 7.258 -6.145 1 98.81 145 HIS B O 1
ATOM 4839 N N . ASN B 1 146 ? -4.883 5.746 -7.262 1 98.75 146 ASN B N 1
ATOM 4840 C CA . ASN B 1 146 ? -5.102 6.629 -8.406 1 98.75 146 ASN B CA 1
ATOM 4841 C C . ASN B 1 146 ? -5.918 7.859 -8.016 1 98.75 146 ASN B C 1
ATOM 4843 O O . ASN B 1 146 ? -5.609 8.977 -8.438 1 98.75 146 ASN B O 1
ATOM 4847 N N . PHE B 1 147 ? -6.977 7.699 -7.254 1 98.88 147 PHE B N 1
ATOM 4848 C CA . PHE B 1 147 ? -7.805 8.812 -6.797 1 98.88 147 PHE B CA 1
ATOM 4849 C C . PHE B 1 147 ? -6.965 9.844 -6.055 1 98.88 147 PHE B C 1
ATOM 4851 O O . PHE B 1 147 ? -7.039 11.039 -6.348 1 98.88 147 PHE B O 1
ATOM 4858 N N . PHE B 1 148 ? -6.219 9.344 -5.074 1 98.88 148 PHE B N 1
ATOM 4859 C CA . PHE B 1 148 ? -5.469 10.266 -4.227 1 98.88 148 PHE B CA 1
ATOM 4860 C C . PHE B 1 148 ? -4.34 10.922 -5.012 1 98.88 148 PHE B C 1
ATOM 4862 O O . PHE B 1 148 ? -4.066 12.109 -4.832 1 98.88 148 PHE B O 1
ATOM 4869 N N . HIS B 1 149 ? -3.684 10.164 -5.871 1 98.38 149 HIS B N 1
ATOM 4870 C CA . HIS B 1 149 ? -2.641 10.734 -6.715 1 98.38 149 HIS B CA 1
ATOM 4871 C C . HIS B 1 149 ? -3.199 11.844 -7.605 1 98.38 149 HIS B C 1
ATOM 4873 O O . HIS B 1 149 ? -2.623 12.93 -7.688 1 98.38 149 HIS B O 1
ATOM 4879 N N . GLN B 1 150 ? -4.367 11.633 -8.219 1 97.88 150 GLN B N 1
ATOM 4880 C CA . GLN B 1 150 ? -4.984 12.586 -9.133 1 97.88 150 GLN B CA 1
ATOM 4881 C C . GLN B 1 150 ? -5.48 13.82 -8.398 1 97.88 150 GLN B C 1
ATOM 4883 O O . GLN B 1 150 ? -5.672 14.875 -9 1 97.88 150 GLN B O 1
ATOM 4888 N N . ASN B 1 151 ? -5.703 13.664 -7.133 1 97.94 151 ASN B N 1
ATOM 4889 C CA . ASN B 1 151 ? -6.195 14.789 -6.332 1 97.94 151 ASN B CA 1
ATOM 4890 C C . ASN B 1 151 ? -5.094 15.375 -5.461 1 97.94 151 ASN B C 1
ATOM 4892 O O . ASN B 1 151 ? -5.375 15.984 -4.422 1 97.94 151 ASN B O 1
ATOM 4896 N N . ASN B 1 152 ? -3.867 15.133 -5.773 1 96.69 152 ASN B N 1
ATOM 4897 C CA . ASN B 1 152 ? -2.674 15.797 -5.266 1 96.69 152 ASN B CA 1
ATOM 4898 C C . ASN B 1 152 ? -2.418 15.445 -3.803 1 96.69 152 ASN B C 1
ATOM 4900 O O . ASN B 1 152 ? -2.027 16.312 -3.014 1 96.69 152 ASN B O 1
ATOM 4904 N N . PHE B 1 153 ? -2.773 14.258 -3.398 1 98.75 153 PHE B N 1
ATOM 4905 C CA . PHE B 1 153 ? -2.422 13.766 -2.068 1 98.75 153 PHE B CA 1
ATOM 4906 C C . PHE B 1 153 ? -1.029 13.148 -2.07 1 98.75 153 PHE B C 1
ATOM 4908 O O . PHE B 1 153 ? -0.614 12.547 -3.061 1 98.75 153 PHE B O 1
ATOM 4915 N N . VAL B 1 154 ? -0.348 13.266 -0.98 1 98.75 154 VAL B N 1
ATOM 4916 C CA . VAL B 1 154 ? 0.936 12.609 -0.76 1 98.75 154 VAL B CA 1
ATOM 4917 C C . VAL B 1 154 ? 0.733 11.352 0.077 1 98.75 154 VAL B C 1
ATOM 4919 O O . VAL B 1 154 ? 0.109 11.398 1.14 1 98.75 154 VAL B O 1
ATOM 4922 N N . TRP B 1 155 ? 1.186 10.219 -0.467 1 98.88 155 TRP B N 1
ATOM 4923 C CA . TRP B 1 155 ? 1.11 8.969 0.282 1 98.88 155 TRP B CA 1
ATOM 4924 C C . TRP B 1 155 ? 2.127 8.945 1.418 1 98.88 155 TRP B C 1
ATOM 4926 O O . TRP B 1 155 ? 3.301 9.266 1.213 1 98.88 155 TRP B O 1
ATOM 4936 N N . VAL B 1 156 ? 1.646 8.602 2.629 1 98.5 156 VAL B N 1
ATOM 4937 C CA . VAL B 1 156 ? 2.49 8.492 3.812 1 98.5 156 VAL B CA 1
ATOM 4938 C C . VAL B 1 156 ? 2.43 7.066 4.359 1 98.5 156 VAL B C 1
ATOM 4940 O O . VAL B 1 156 ? 1.359 6.586 4.742 1 98.5 156 VAL B O 1
ATOM 4943 N N . SER B 1 157 ? 3.539 6.387 4.359 1 97.56 157 SER B N 1
ATOM 4944 C CA . SER B 1 157 ? 3.607 5.078 5.008 1 97.56 157 SER B CA 1
ATOM 4945 C C . SER B 1 157 ? 3.678 5.219 6.523 1 97.56 157 SER B C 1
ATOM 4947 O O . SER B 1 157 ? 4.766 5.211 7.105 1 97.56 157 SER B O 1
ATOM 4949 N N . SER B 1 158 ? 2.547 5.258 7.125 1 97.38 158 SER B N 1
ATOM 4950 C CA . SER B 1 158 ? 2.525 5.316 8.578 1 97.38 158 SER B CA 1
ATOM 4951 C C . SER B 1 158 ? 3.115 4.047 9.188 1 97.38 158 SER B C 1
ATOM 4953 O O . SER B 1 158 ? 2.93 2.951 8.656 1 97.38 158 SER B O 1
ATOM 4955 N N . PRO B 1 159 ? 3.834 4.199 10.258 1 97.19 159 PRO B N 1
ATOM 4956 C CA . PRO B 1 159 ? 4.484 3.021 10.836 1 97.19 159 PRO B CA 1
ATOM 4957 C C . PRO B 1 159 ? 3.482 1.987 11.344 1 97.19 159 PRO B C 1
ATOM 4959 O O . PRO B 1 159 ? 2.428 2.352 11.875 1 97.19 159 PRO B O 1
ATOM 4962 N N . ILE B 1 160 ? 3.914 0.719 11.258 1 97.88 160 ILE B N 1
ATOM 4963 C CA . ILE B 1 160 ? 3.135 -0.417 11.734 1 97.88 160 ILE B CA 1
ATOM 4964 C C . ILE B 1 160 ? 3.467 -0.688 13.203 1 97.88 160 ILE B C 1
ATOM 4966 O O . ILE B 1 160 ? 2.57 -0.93 14.016 1 97.88 160 ILE B O 1
ATOM 4970 N N . ILE B 1 161 ? 4.75 -0.647 13.516 1 97.31 161 ILE B N 1
ATOM 4971 C CA . ILE B 1 161 ? 5.188 -0.756 14.898 1 97.31 161 ILE B CA 1
ATOM 4972 C C . ILE B 1 161 ? 5.117 0.613 15.57 1 97.31 161 ILE B C 1
ATOM 4974 O O . ILE B 1 161 ? 5.652 1.596 15.055 1 97.31 161 ILE B O 1
ATOM 4978 N N . THR B 1 162 ? 4.438 0.69 16.688 1 95.12 162 THR B N 1
ATOM 4979 C CA . THR B 1 162 ? 4.219 1.98 17.328 1 95.12 162 THR B CA 1
ATOM 4980 C C . THR B 1 162 ? 4.297 1.847 18.844 1 95.12 162 THR B C 1
ATOM 4982 O O . THR B 1 162 ? 4.191 0.742 19.391 1 95.12 162 THR B O 1
ATOM 4985 N N . SER B 1 163 ? 4.59 2.963 19.484 1 89.75 163 SER B N 1
ATOM 4986 C CA . SER B 1 163 ? 4.531 3.018 20.938 1 89.75 163 SER B CA 1
ATOM 4987 C C . SER B 1 163 ? 3.223 3.645 21.422 1 89.75 163 SER B C 1
ATOM 4989 O O . SER B 1 163 ? 2.975 3.74 22.625 1 89.75 163 SER B O 1
ATOM 4991 N N . ASN B 1 164 ? 2.438 4.086 20.438 1 80.69 164 ASN B N 1
ATOM 4992 C CA . ASN B 1 164 ? 1.226 4.832 20.75 1 80.69 164 ASN B CA 1
ATOM 4993 C C . ASN B 1 164 ? 0.051 3.9 21.031 1 80.69 164 ASN B C 1
ATOM 4995 O O . ASN B 1 164 ? -0.104 2.873 20.375 1 80.69 164 ASN B O 1
ATOM 4999 N N . ASP B 1 165 ? -0.454 4.176 22.25 1 66.31 165 ASP B N 1
ATOM 5000 C CA . ASP B 1 165 ? -1.722 3.494 22.484 1 66.31 165 ASP B CA 1
ATOM 5001 C C . ASP B 1 165 ? -2.902 4.359 22.047 1 66.31 165 ASP B C 1
ATOM 5003 O O . ASP B 1 165 ? -3.43 5.141 22.844 1 66.31 165 ASP B O 1
ATOM 5007 N N . ALA B 1 166 ? -3.066 4.434 20.688 1 56.16 166 ALA B N 1
ATOM 5008 C CA . ALA B 1 166 ? -4.062 5.344 20.141 1 56.16 166 ALA B CA 1
ATOM 5009 C C . ALA B 1 166 ? -5.426 5.129 20.781 1 56.16 166 ALA B C 1
ATOM 5011 O O . ALA B 1 166 ? -6.215 6.066 20.906 1 56.16 166 ALA B O 1
ATOM 5012 N N . GLU B 1 167 ? -5.84 3.875 20.875 1 54.34 167 GLU B N 1
ATOM 5013 C CA . GLU B 1 167 ? -7.238 3.699 21.234 1 54.34 167 GLU B CA 1
ATOM 5014 C C . GLU B 1 167 ? -7.375 3.262 22.703 1 54.34 167 GLU B C 1
ATOM 5016 O O . GLU B 1 167 ? -8.477 3.264 23.25 1 54.34 167 GLU B O 1
ATOM 5021 N N . GLY B 1 168 ? -6.23 3.371 23.531 1 53.69 168 GLY B N 1
ATOM 5022 C CA . GLY B 1 168 ? -6.305 3.24 24.984 1 53.69 168 GLY B CA 1
ATOM 5023 C C . GLY B 1 168 ? -6.828 1.891 25.438 1 53.69 168 GLY B C 1
ATOM 5024 O O . GLY B 1 168 ? -6.781 1.565 26.625 1 53.69 168 GLY B O 1
ATOM 5025 N N . ALA B 1 169 ? -7.645 1.067 24.609 1 50.78 169 ALA B N 1
ATOM 5026 C CA . ALA B 1 169 ? -8.617 0.143 25.188 1 50.78 169 ALA B CA 1
ATOM 5027 C C . ALA B 1 169 ? -8.102 -1.294 25.125 1 50.78 169 ALA B C 1
ATOM 5029 O O . ALA B 1 169 ? -8.891 -2.24 25.141 1 50.78 169 ALA B O 1
ATOM 5030 N N . GLY B 1 170 ? -6.77 -1.553 25.125 1 61.12 170 GLY B N 1
ATOM 5031 C CA . GLY B 1 170 ? -6.406 -2.945 25.328 1 61.12 170 GLY B CA 1
ATOM 5032 C C . GLY B 1 170 ? -6.512 -3.785 24.078 1 61.12 170 GLY B C 1
ATOM 5033 O O . GLY B 1 170 ? -6.27 -4.996 24.109 1 61.12 170 GLY B O 1
ATOM 5034 N N . GLU B 1 171 ? -6.793 -3.285 23.016 1 78.88 171 GLU B N 1
ATOM 5035 C CA . GLU B 1 171 ? -7 -4.07 21.797 1 78.88 171 GLU B CA 1
ATOM 5036 C C . GLU B 1 171 ? -5.777 -4.008 20.891 1 78.88 171 GLU B C 1
ATOM 5038 O O . GLU B 1 171 ? -5.91 -3.996 19.656 1 78.88 171 GLU B O 1
ATOM 5043 N N . ASN B 1 172 ? -4.645 -4.051 21.562 1 89 172 ASN B N 1
ATOM 5044 C CA . ASN B 1 172 ? -3.428 -3.977 20.766 1 89 172 ASN B CA 1
ATOM 5045 C C . ASN B 1 172 ? -2.607 -5.258 20.875 1 89 172 ASN B C 1
ATOM 5047 O O . ASN B 1 172 ? -2.67 -5.957 21.891 1 89 172 ASN B O 1
ATOM 5051 N N . PHE B 1 173 ? -1.836 -5.551 19.812 1 95.56 173 PHE B N 1
ATOM 5052 C CA . PHE B 1 173 ? -0.833 -6.609 19.844 1 95.56 173 PHE B CA 1
ATOM 5053 C C . PHE B 1 173 ? 0.521 -6.059 20.281 1 95.56 173 PHE B C 1
ATOM 5055 O O . PHE B 1 173 ? 0.935 -4.988 19.828 1 95.56 173 PHE B O 1
ATOM 5062 N N . TYR B 1 174 ? 1.119 -6.707 21.234 1 94 174 TYR B N 1
ATOM 5063 C CA . TYR B 1 174 ? 2.477 -6.289 21.578 1 94 174 TYR B CA 1
ATOM 5064 C C . TYR B 1 174 ? 3.496 -6.996 20.688 1 94 174 TYR B C 1
ATOM 5066 O O . TYR B 1 174 ? 3.229 -8.078 20.156 1 94 174 TYR B O 1
ATOM 5074 N N . VAL B 1 175 ? 4.641 -6.344 20.422 1 95.81 175 VAL B N 1
ATOM 5075 C CA . VAL B 1 175 ? 5.699 -6.801 19.531 1 95.81 175 VAL B CA 1
ATOM 5076 C C . VAL B 1 175 ? 7.043 -6.75 20.25 1 95.81 175 VAL B C 1
ATOM 5078 O O . VAL B 1 175 ? 7.355 -5.77 20.922 1 95.81 175 VAL B O 1
ATOM 5081 N N . ASP B 1 176 ? 7.832 -7.82 20.109 1 94.62 176 ASP B N 1
ATOM 5082 C CA . ASP B 1 176 ? 9.203 -7.828 20.609 1 94.62 176 ASP B CA 1
ATOM 5083 C C . ASP B 1 176 ? 10.055 -8.852 19.859 1 94.62 176 ASP B C 1
ATOM 5085 O O . ASP B 1 176 ? 9.516 -9.688 19.125 1 94.62 176 ASP B O 1
ATOM 5089 N N . SER B 1 177 ? 11.383 -8.711 19.953 1 93.75 177 SER B N 1
ATOM 5090 C CA . SER B 1 177 ? 12.297 -9.672 19.344 1 93.75 177 SER B CA 1
ATOM 5091 C C . SER B 1 177 ? 12.32 -10.984 20.109 1 93.75 177 SER B C 1
ATOM 5093 O O . SER B 1 177 ? 12.227 -10.992 21.328 1 93.75 177 SER B O 1
ATOM 5095 N N . LYS B 1 178 ? 12.453 -12.031 19.391 1 85.44 178 LYS B N 1
ATOM 5096 C CA . LYS B 1 178 ? 12.555 -13.352 20.016 1 85.44 178 LYS B CA 1
ATOM 5097 C C . LYS B 1 178 ? 13.883 -13.516 20.75 1 85.44 178 LYS B C 1
ATOM 5099 O O . LYS B 1 178 ? 13.961 -14.234 21.75 1 85.44 178 LYS B O 1
ATOM 5104 N N . THR B 1 179 ? 14.828 -12.773 20.25 1 87.81 179 THR B N 1
ATOM 5105 C CA . THR B 1 179 ? 16.172 -13.023 20.75 1 87.81 179 THR B CA 1
ATOM 5106 C C . THR B 1 179 ? 16.688 -11.844 21.578 1 87.81 179 THR B C 1
ATOM 5108 O O . THR B 1 179 ? 17.531 -12.008 22.438 1 87.81 179 THR B O 1
ATOM 5111 N N . VAL B 1 180 ? 16.266 -10.672 21.297 1 90.69 180 VAL B N 1
ATOM 5112 C CA . VAL B 1 180 ? 16.688 -9.469 21.984 1 90.69 180 VAL B CA 1
ATOM 5113 C C . VAL B 1 180 ? 15.508 -8.859 22.734 1 90.69 180 VAL B C 1
ATOM 5115 O O . VAL B 1 180 ? 14.672 -8.164 22.141 1 90.69 180 VAL B O 1
ATOM 5118 N N . LYS B 1 181 ? 15.57 -8.914 24.031 1 90.5 181 LYS B N 1
ATOM 5119 C CA . LYS B 1 181 ? 14.477 -8.367 24.828 1 90.5 181 LYS B CA 1
ATOM 5120 C C . LYS B 1 181 ? 14.492 -6.84 24.812 1 90.5 181 LYS B C 1
ATOM 5122 O O . LYS B 1 181 ? 15.562 -6.227 24.859 1 90.5 181 LYS B O 1
ATOM 5127 N N . ASN B 1 182 ? 13.352 -6.242 24.844 1 93.5 182 ASN B N 1
ATOM 5128 C CA . ASN B 1 182 ? 13.219 -4.789 24.812 1 93.5 182 ASN B CA 1
ATOM 5129 C C . ASN B 1 182 ? 13.984 -4.176 23.656 1 93.5 182 ASN B C 1
ATOM 5131 O O . ASN B 1 182 ? 14.789 -3.26 23.844 1 93.5 182 ASN B O 1
ATOM 5135 N N . PHE B 1 183 ? 13.672 -4.758 22.484 1 95.62 183 PHE B N 1
ATOM 5136 C CA . PHE B 1 183 ? 14.398 -4.48 21.25 1 95.62 183 PHE B CA 1
ATOM 5137 C C . PHE B 1 183 ? 14.406 -2.986 20.953 1 95.62 183 PHE B C 1
ATOM 5139 O O . PHE B 1 183 ? 15.43 -2.436 20.531 1 95.62 183 PHE B O 1
ATOM 5146 N N . PHE B 1 184 ? 13.344 -2.266 21.25 1 95.75 184 PHE B N 1
ATOM 5147 C CA . PHE B 1 184 ? 13.203 -0.863 20.875 1 95.75 184 PHE B CA 1
ATOM 5148 C C . PHE B 1 184 ? 13.469 0.048 22.062 1 95.75 184 PHE B C 1
ATOM 5150 O O . PHE B 1 184 ? 13.344 1.27 21.969 1 95.75 184 PHE B O 1
ATOM 5157 N N . GLY B 1 185 ? 13.742 -0.464 23.203 1 93.81 185 GLY B N 1
ATOM 5158 C CA . GLY B 1 185 ? 13.984 0.307 24.422 1 93.81 185 GLY B CA 1
ATOM 5159 C C . GLY B 1 185 ? 12.711 0.753 25.109 1 93.81 185 GLY B C 1
ATOM 5160 O O . GLY B 1 185 ? 12.75 1.45 26.125 1 93.81 185 GLY B O 1
ATOM 5161 N N . LYS B 1 186 ? 11.578 0.435 24.578 1 91.62 186 LYS B N 1
ATOM 5162 C CA . LYS B 1 186 ? 10.258 0.669 25.141 1 91.62 186 LYS B CA 1
ATOM 5163 C C . LYS B 1 186 ? 9.234 -0.327 24.609 1 91.62 186 LYS B C 1
ATOM 5165 O O . LYS B 1 186 ? 9.539 -1.085 23.672 1 91.62 186 LYS B O 1
ATOM 5170 N N . ASN B 1 187 ? 8.047 -0.288 25.219 1 90.88 187 ASN B N 1
ATOM 5171 C CA . ASN B 1 187 ? 7 -1.188 24.734 1 90.88 187 ASN B CA 1
ATOM 5172 C C . ASN B 1 187 ? 6.566 -0.844 23.312 1 90.88 187 ASN B C 1
ATOM 5174 O O . ASN B 1 187 ? 6.344 0.325 23 1 90.88 187 ASN B O 1
ATOM 5178 N N . ALA B 1 188 ? 6.539 -1.864 22.469 1 94.88 188 ALA B N 1
ATOM 5179 C CA . ALA B 1 188 ? 6.129 -1.707 21.078 1 94.88 188 ALA B CA 1
ATOM 5180 C C . ALA B 1 188 ? 4.852 -2.494 20.781 1 94.88 188 ALA B C 1
ATOM 5182 O O . ALA B 1 188 ? 4.648 -3.578 21.344 1 94.88 188 ALA B O 1
ATOM 5183 N N . SER B 1 189 ? 4.004 -1.952 19.984 1 95.25 189 SER B N 1
ATOM 5184 C CA . SER B 1 189 ? 2.742 -2.574 19.609 1 95.25 189 SER B CA 1
ATOM 5185 C C . SER B 1 189 ? 2.471 -2.404 18.125 1 95.25 189 SER B C 1
ATOM 5187 O O . SER B 1 189 ? 3.152 -1.632 17.438 1 95.25 189 SER B O 1
ATOM 5189 N N . LEU B 1 190 ? 1.554 -3.207 17.625 1 96.81 190 LEU B N 1
ATOM 5190 C CA . LEU B 1 190 ? 1.07 -2.994 16.266 1 96.81 190 LEU B CA 1
ATOM 5191 C C . LEU B 1 190 ? 0.009 -1.9 16.219 1 96.81 190 LEU B C 1
ATOM 5193 O O . LEU B 1 190 ? -0.822 -1.807 17.125 1 96.81 190 LEU B O 1
ATOM 5197 N N . THR B 1 191 ? -0.008 -1.179 15.219 1 95.81 191 THR B N 1
ATOM 5198 C CA . THR B 1 191 ? -0.816 0.034 15.141 1 95.81 191 THR B CA 1
ATOM 5199 C C . THR B 1 191 ? -2.285 -0.309 14.914 1 95.81 191 THR B C 1
ATOM 5201 O O . THR B 1 191 ? -2.605 -1.252 14.195 1 95.81 191 THR B O 1
ATOM 5204 N N . VAL B 1 192 ? -3.148 0.479 15.508 1 94.44 192 VAL B N 1
ATOM 5205 C CA . VAL B 1 192 ? -4.582 0.361 15.266 1 94.44 192 VAL B CA 1
ATOM 5206 C C . VAL B 1 192 ? -5.027 1.426 14.266 1 94.44 192 VAL B C 1
ATOM 5208 O O . VAL B 1 192 ? -6.156 1.383 13.766 1 94.44 192 VAL B O 1
ATOM 5211 N N . SER B 1 193 ? -4.184 2.385 13.953 1 94.75 193 SER B N 1
ATOM 5212 C CA . SER B 1 193 ? -4.484 3.471 13.023 1 94.75 193 SER B CA 1
ATOM 5213 C C . SER B 1 193 ? -3.225 4.258 12.672 1 94.75 193 SER B C 1
ATOM 5215 O O . SER B 1 193 ? -2.287 4.332 13.469 1 94.75 193 SER B O 1
ATOM 5217 N N . GLY B 1 194 ? -3.156 4.781 11.469 1 95.94 194 GLY B N 1
ATOM 5218 C CA . GLY B 1 194 ? -2.074 5.668 11.07 1 95.94 194 GLY B CA 1
ATOM 5219 C C . GLY B 1 194 ? -2.443 7.137 11.164 1 95.94 194 GLY B C 1
ATOM 5220 O O . GLY B 1 194 ? -1.686 8 10.727 1 95.94 194 GLY B O 1
ATOM 5221 N N . GLN B 1 195 ? -3.492 7.473 11.812 1 96.56 195 GLN B N 1
ATOM 5222 C CA . GLN B 1 195 ? -4.105 8.797 11.781 1 96.56 195 GLN B CA 1
ATOM 5223 C C . GLN B 1 195 ? -3.174 9.852 12.367 1 96.56 195 GLN B C 1
ATOM 5225 O O . GLN B 1 195 ? -3.012 10.93 11.797 1 96.56 195 GLN B O 1
ATOM 5230 N N . MET B 1 196 ? -2.525 9.562 13.5 1 96.62 196 MET B N 1
ATOM 5231 C CA . MET B 1 196 ? -1.688 10.562 14.164 1 96.62 196 MET B CA 1
ATOM 5232 C C . MET B 1 196 ? -0.519 10.969 13.266 1 96.62 196 MET B C 1
ATOM 5234 O O . MET B 1 196 ? -0.206 12.148 13.148 1 96.62 196 MET B O 1
ATOM 5238 N N . HIS B 1 197 ? 0.082 9.992 12.648 1 97.75 197 HIS B N 1
ATOM 5239 C CA . HIS B 1 197 ? 1.202 10.25 11.75 1 97.75 197 HIS B CA 1
ATOM 5240 C C . HIS B 1 197 ? 0.746 11.008 10.5 1 97.75 197 HIS B C 1
ATOM 5242 O O . HIS B 1 197 ? 1.458 11.883 10.008 1 97.75 197 HIS B O 1
ATOM 5248 N N . ALA B 1 198 ? -0.428 10.664 10.008 1 98.38 198 ALA B N 1
ATOM 5249 C CA . ALA B 1 198 ? -0.988 11.383 8.867 1 98.38 198 ALA B CA 1
ATOM 5250 C C . ALA B 1 198 ? -1.238 12.844 9.211 1 98.38 198 ALA B C 1
ATOM 5252 O O . ALA B 1 198 ? -1.027 13.727 8.375 1 98.38 198 ALA B O 1
ATOM 5253 N N . GLU B 1 199 ? -1.706 13.148 10.43 1 98.5 199 GLU B N 1
ATOM 5254 C CA . GLU B 1 199 ? -1.927 14.523 10.859 1 98.5 199 GLU B CA 1
ATOM 5255 C C . GLU B 1 199 ? -0.633 15.328 10.805 1 98.5 199 GLU B C 1
ATOM 5257 O O . GLU B 1 199 ? -0.626 16.469 10.344 1 98.5 199 GLU B O 1
ATOM 5262 N N . ALA B 1 200 ? 0.424 14.734 11.266 1 98.44 200 ALA B N 1
ATOM 5263 C CA . ALA B 1 200 ? 1.718 15.414 11.242 1 98.44 200 ALA B CA 1
ATOM 5264 C C . ALA B 1 200 ? 2.117 15.781 9.82 1 98.44 200 ALA B C 1
ATOM 5266 O O . ALA B 1 200 ? 2.52 16.922 9.555 1 98.44 200 ALA B O 1
ATOM 5267 N N . TYR B 1 201 ? 1.927 14.891 8.93 1 98.75 201 TYR B N 1
ATOM 5268 C CA . TYR B 1 201 ? 2.357 15.109 7.551 1 98.75 201 TYR B CA 1
ATOM 5269 C C . TYR B 1 201 ? 1.412 16.062 6.828 1 98.75 201 TYR B C 1
ATOM 5271 O O . TYR B 1 201 ? 1.834 16.812 5.949 1 98.75 201 TYR B O 1
ATOM 5279 N N . ALA B 1 202 ? 0.131 16.031 7.191 1 98.75 202 ALA B N 1
ATOM 5280 C CA . ALA B 1 202 ? -0.817 16.969 6.582 1 98.75 202 ALA B CA 1
ATOM 5281 C C . ALA B 1 202 ? -0.43 18.406 6.879 1 98.75 202 ALA B C 1
ATOM 5283 O O . ALA B 1 202 ? -0.706 19.312 6.078 1 98.75 202 ALA B O 1
ATOM 5284 N N . GLN B 1 203 ? 0.24 18.625 8 1 98.12 203 GLN B N 1
ATOM 5285 C CA . GLN B 1 203 ? 0.659 19.984 8.367 1 98.12 203 GLN B CA 1
ATOM 5286 C C . GLN B 1 203 ? 1.839 20.438 7.516 1 98.12 203 GLN B C 1
ATOM 5288 O O . GLN B 1 203 ? 2.271 21.594 7.609 1 98.12 203 GLN B O 1
ATOM 5293 N N . SER B 1 204 ? 2.314 19.547 6.625 1 97.62 204 SER B N 1
ATOM 5294 C CA . SER B 1 204 ? 3.424 19.891 5.734 1 97.62 204 SER B CA 1
ATOM 5295 C C . SER B 1 204 ? 2.992 19.844 4.273 1 97.62 204 SER B C 1
ATOM 5297 O O . SER B 1 204 ? 3.471 20.641 3.455 1 97.62 204 SER B O 1
ATOM 5299 N N . TYR B 1 205 ? 2.133 18.891 3.979 1 98.25 205 TYR B N 1
ATOM 5300 C CA . TYR B 1 205 ? 1.805 18.641 2.578 1 98.25 205 TYR B CA 1
ATOM 5301 C C . TYR B 1 205 ? 0.374 19.062 2.27 1 98.25 205 TYR B C 1
ATOM 5303 O O . TYR B 1 205 ? -0.044 19.062 1.109 1 98.25 205 TYR B O 1
ATOM 5311 N N . LYS B 1 206 ? -0.407 19.438 3.266 1 98.06 206 LYS B N 1
ATOM 5312 C CA . LYS B 1 206 ? -1.797 19.875 3.174 1 98.06 206 LYS B CA 1
ATOM 5313 C C . LYS B 1 206 ? -2.732 18.703 2.947 1 98.06 206 LYS B C 1
ATOM 5315 O O . LYS B 1 206 ? -3.764 18.578 3.613 1 98.06 206 LYS B O 1
ATOM 5320 N N . ARG B 1 207 ? -2.455 17.844 2.01 1 98.69 207 ARG B N 1
ATOM 5321 C CA . ARG B 1 207 ? -3.254 16.672 1.679 1 98.69 207 ARG B CA 1
ATOM 5322 C C . ARG B 1 207 ? -2.396 15.406 1.669 1 98.69 207 ARG B C 1
ATOM 5324 O O . ARG B 1 207 ? -1.513 15.258 0.824 1 98.69 207 ARG B O 1
ATOM 5331 N N . VAL B 1 208 ? -2.73 14.469 2.57 1 98.88 208 VAL B N 1
ATOM 5332 C CA . VAL B 1 208 ? -1.976 13.219 2.631 1 98.88 208 VAL B CA 1
ATOM 5333 C C . VAL B 1 208 ? -2.934 12.039 2.805 1 98.88 208 VAL B C 1
ATOM 5335 O O . VAL B 1 208 ? -4.117 12.234 3.084 1 98.88 208 VAL B O 1
ATOM 5338 N N . TYR B 1 209 ? -2.477 10.82 2.557 1 98.88 209 TYR B N 1
ATOM 5339 C CA . TYR B 1 209 ? -3.25 9.625 2.869 1 98.88 209 TYR B CA 1
ATOM 5340 C C . TYR B 1 209 ? -2.336 8.461 3.217 1 98.88 209 TYR B C 1
ATOM 5342 O O . TYR B 1 209 ? -1.173 8.43 2.811 1 98.88 209 TYR B O 1
ATOM 5350 N N . THR B 1 210 ? -2.834 7.605 4.043 1 98.62 210 THR B N 1
ATOM 5351 C CA . THR B 1 210 ? -2.223 6.309 4.324 1 98.62 210 THR B CA 1
ATOM 5352 C C . THR B 1 210 ? -3.104 5.172 3.811 1 98.62 210 THR B C 1
ATOM 5354 O O . THR B 1 210 ? -4.328 5.293 3.789 1 98.62 210 THR B O 1
ATOM 5357 N N . PHE B 1 211 ? -2.564 4.18 3.34 1 98.75 211 PHE B N 1
ATOM 5358 C CA . PHE B 1 211 ? -3.201 2.928 2.949 1 98.75 211 PHE B CA 1
ATOM 5359 C C . PHE B 1 211 ? -2.328 1.736 3.326 1 98.75 211 PHE B C 1
ATOM 5361 O O . PHE B 1 211 ? -1.313 1.476 2.676 1 98.75 211 PHE B O 1
ATOM 5368 N N . GLY B 1 212 ? -2.643 1.084 4.383 1 98.12 212 GLY B N 1
ATOM 5369 C CA . GLY B 1 212 ? -1.809 -0.001 4.879 1 98.12 212 GLY B CA 1
ATOM 5370 C C . GLY B 1 212 ? -2.514 -0.882 5.891 1 98.12 212 GLY B C 1
ATOM 5371 O O . GLY B 1 212 ? -3.682 -0.653 6.215 1 98.12 212 GLY B O 1
ATOM 5372 N N . PRO B 1 213 ? -1.838 -1.898 6.375 1 98.12 213 PRO B N 1
ATOM 5373 C CA . PRO B 1 213 ? -2.43 -2.84 7.328 1 98.12 213 PRO B CA 1
ATOM 5374 C C . PRO B 1 213 ? -2.621 -2.232 8.711 1 98.12 213 PRO B C 1
ATOM 5376 O O . PRO B 1 213 ? -1.806 -1.418 9.156 1 98.12 213 PRO B O 1
ATOM 5379 N N . THR B 1 214 ? -3.639 -2.625 9.328 1 96.94 214 THR B N 1
ATOM 5380 C CA . THR B 1 214 ? -4.023 -2.248 10.68 1 96.94 214 THR B CA 1
ATOM 5381 C C . THR B 1 214 ? -4.445 -3.477 11.484 1 96.94 214 THR B C 1
ATOM 5383 O O . THR B 1 214 ? -4.863 -4.484 10.914 1 96.94 214 THR B O 1
ATOM 5386 N N . PHE B 1 215 ? -4.387 -3.361 12.859 1 96.5 215 PHE B N 1
ATOM 5387 C CA . PHE B 1 215 ? -4.527 -4.566 13.664 1 96.5 215 PHE B CA 1
ATOM 5388 C C . PHE B 1 215 ? -5.438 -4.312 14.867 1 96.5 215 PHE B C 1
ATOM 5390 O O . PHE B 1 215 ? -5.395 -3.238 15.469 1 96.5 215 PHE B O 1
ATOM 5397 N N . ARG B 1 216 ? -6.211 -5.234 15.148 1 94.19 216 ARG B N 1
ATOM 5398 C CA . ARG B 1 216 ? -7.031 -5.23 16.359 1 94.19 216 ARG B CA 1
ATOM 5399 C C . ARG B 1 216 ? -6.965 -6.578 17.062 1 94.19 216 ARG B C 1
ATOM 5401 O O . ARG B 1 216 ? -7.312 -7.609 16.484 1 94.19 216 ARG B O 1
ATOM 5408 N N . ALA B 1 217 ? -6.57 -6.555 18.344 1 94.06 217 ALA B N 1
ATOM 5409 C CA . ALA B 1 217 ? -6.5 -7.773 19.141 1 94.06 217 ALA B CA 1
ATOM 5410 C C . ALA B 1 217 ? -7.82 -8.031 19.859 1 94.06 217 ALA B C 1
ATOM 5412 O O . ALA B 1 217 ? -7.84 -8.227 21.078 1 94.06 217 ALA B O 1
ATOM 5413 N N . GLU B 1 218 ? -8.836 -8.07 19.109 1 90.88 218 GLU B N 1
ATOM 5414 C CA . GLU B 1 218 ? -10.156 -8.336 19.672 1 90.88 218 GLU B CA 1
ATOM 5415 C C . GLU B 1 218 ? -10.516 -9.812 19.578 1 90.88 218 GLU B C 1
ATOM 5417 O O . GLU B 1 218 ? -10.414 -10.414 18.516 1 90.88 218 GLU B O 1
ATOM 5422 N N . LYS B 1 219 ? -10.938 -10.344 20.734 1 91.12 219 LYS B N 1
ATOM 5423 C CA . LYS B 1 219 ? -11.422 -11.719 20.734 1 91.12 219 LYS B CA 1
ATOM 5424 C C . LYS B 1 219 ? -12.82 -11.805 20.141 1 91.12 219 LYS B C 1
ATOM 5426 O O . LYS B 1 219 ? -13.82 -11.734 20.859 1 91.12 219 LYS B O 1
ATOM 5431 N N . SER B 1 220 ? -12.836 -11.883 18.859 1 87.94 220 SER B N 1
ATOM 5432 C CA . SER B 1 220 ? -14.102 -11.891 18.141 1 87.94 220 SER B CA 1
ATOM 5433 C C . SER B 1 220 ? -14.078 -12.891 16.984 1 87.94 220 SER B C 1
ATOM 5435 O O . SER B 1 220 ? -13.062 -13.047 16.312 1 87.94 220 SER B O 1
ATOM 5437 N N . ASN B 1 221 ? -15.18 -13.617 16.828 1 86.75 221 ASN B N 1
ATOM 5438 C CA . ASN B 1 221 ? -15.312 -14.555 15.719 1 86.75 221 ASN B CA 1
ATOM 5439 C C . ASN B 1 221 ? -16.531 -14.234 14.852 1 86.75 221 ASN B C 1
ATOM 5441 O O . ASN B 1 221 ? -17.109 -15.125 14.227 1 86.75 221 ASN B O 1
ATOM 5445 N N . THR B 1 222 ? -16.859 -12.969 14.867 1 87.38 222 THR B N 1
ATOM 5446 C CA . THR B 1 222 ? -18 -12.562 14.055 1 87.38 222 THR B CA 1
ATOM 5447 C C . THR B 1 222 ? -17.609 -12.461 12.586 1 87.38 222 THR B C 1
ATOM 5449 O O . THR B 1 222 ? -16.438 -12.508 12.242 1 87.38 222 THR B O 1
ATOM 5452 N N . ASN B 1 223 ? -18.578 -12.32 11.75 1 91.94 223 ASN B N 1
ATOM 5453 C CA . ASN B 1 223 ? -18.344 -12.234 10.312 1 91.94 223 ASN B CA 1
ATOM 5454 C C . ASN B 1 223 ? -17.875 -10.844 9.906 1 91.94 223 ASN B C 1
ATOM 5456 O O . ASN B 1 223 ? -17.609 -10.594 8.727 1 91.94 223 ASN B O 1
ATOM 5460 N N . ARG B 1 224 ? -17.641 -9.992 10.867 1 90.19 224 ARG B N 1
ATOM 5461 C CA . ARG B 1 224 ? -17.312 -8.609 10.516 1 90.19 224 ARG B CA 1
ATOM 5462 C C . ARG B 1 224 ? -15.953 -8.219 11.078 1 90.19 224 ARG B C 1
ATOM 5464 O O . ARG B 1 224 ? -15.523 -7.066 10.945 1 90.19 224 ARG B O 1
ATOM 5471 N N . HIS B 1 225 ? -15.359 -9.211 11.734 1 92.38 225 HIS B N 1
ATOM 5472 C CA . HIS B 1 225 ? -14.133 -8.844 12.43 1 92.38 225 HIS B CA 1
ATOM 5473 C C . HIS B 1 225 ? -12.969 -9.727 11.992 1 92.38 225 HIS B C 1
ATOM 5475 O O . HIS B 1 225 ? -13.117 -10.945 11.883 1 92.38 225 HIS B O 1
ATOM 5481 N N . VAL B 1 226 ? -11.883 -9.141 11.688 1 96.19 226 VAL B N 1
ATOM 5482 C CA . VAL B 1 226 ? -10.586 -9.789 11.516 1 96.19 226 VAL B CA 1
ATOM 5483 C C . VAL B 1 226 ? -9.508 -9.016 12.273 1 96.19 226 VAL B C 1
ATOM 5485 O O . VAL B 1 226 ? -9.68 -7.832 12.562 1 96.19 226 VAL B O 1
ATOM 5488 N N . SER B 1 227 ? -8.43 -9.664 12.641 1 96.88 227 SER B N 1
ATOM 5489 C CA . SER B 1 227 ? -7.387 -9.086 13.477 1 96.88 227 SER B CA 1
ATOM 5490 C C . SER B 1 227 ? -6.406 -8.258 12.648 1 96.88 227 SER B C 1
ATOM 5492 O O . SER B 1 227 ? -5.672 -7.43 13.188 1 96.88 227 SER B O 1
ATOM 5494 N N . GLU B 1 228 ? -6.324 -8.539 11.422 1 97.81 228 GLU B N 1
ATOM 5495 C CA . GLU B 1 228 ? -5.512 -7.82 10.445 1 97.81 228 GLU B CA 1
ATOM 5496 C C . GLU B 1 228 ? -6.348 -7.406 9.234 1 97.81 228 GLU B C 1
ATOM 5498 O O . GLU B 1 228 ? -7.012 -8.242 8.617 1 97.81 228 GLU B O 1
ATOM 5503 N N . PHE B 1 229 ? -6.41 -6.129 8.969 1 97.94 229 PHE B N 1
ATOM 5504 C CA . PHE B 1 229 ? -7.152 -5.621 7.824 1 97.94 229 PHE B CA 1
ATOM 5505 C C . PHE B 1 229 ? -6.512 -4.352 7.281 1 97.94 229 PHE B C 1
ATOM 5507 O O . PHE B 1 229 ? -5.559 -3.83 7.867 1 97.94 229 PHE B O 1
ATOM 5514 N N . TRP B 1 230 ? -6.906 -3.902 6.129 1 98.5 230 TRP B N 1
ATOM 5515 C CA . TRP B 1 230 ? -6.312 -2.727 5.5 1 98.5 230 TRP B CA 1
ATOM 5516 C C . TRP B 1 230 ? -7.215 -1.509 5.664 1 98.5 230 TRP B C 1
ATOM 5518 O O . TRP B 1 230 ? -8.438 -1.619 5.566 1 98.5 230 TRP B O 1
ATOM 5528 N N . MET B 1 231 ? -6.574 -0.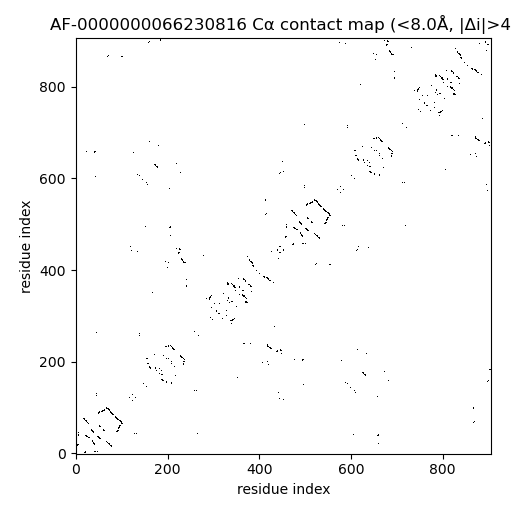383 5.938 1 98.38 231 MET B N 1
ATOM 5529 C CA . MET B 1 231 ? -7.301 0.858 6.199 1 98.38 231 MET B CA 1
ATOM 5530 C C . MET B 1 231 ? -6.797 1.981 5.297 1 98.38 231 MET B C 1
ATOM 5532 O O . MET B 1 231 ? -5.59 2.119 5.086 1 98.38 231 MET B O 1
ATOM 5536 N N . VAL B 1 232 ? -7.699 2.727 4.707 1 98.81 232 VAL B N 1
ATOM 5537 C CA . VAL B 1 232 ? -7.41 3.963 3.99 1 98.81 232 VAL B CA 1
ATOM 5538 C C . VAL B 1 232 ? -7.691 5.164 4.895 1 98.81 232 VAL B C 1
ATOM 5540 O O . VAL B 1 232 ? -8.812 5.336 5.375 1 98.81 232 VAL B O 1
ATOM 5543 N N . GLU B 1 233 ? -6.629 6.008 5.109 1 98.81 233 GLU B N 1
ATOM 5544 C CA . GLU B 1 233 ? -6.805 7.125 6.031 1 98.81 233 GLU B CA 1
ATOM 5545 C C . GLU B 1 233 ? -6.234 8.414 5.449 1 98.81 233 GLU B C 1
ATOM 5547 O O . GLU B 1 233 ? -5.074 8.758 5.695 1 98.81 233 GLU B O 1
ATOM 5552 N N . PRO B 1 234 ? -7.004 9.188 4.77 1 98.88 234 PRO B N 1
ATOM 5553 C CA . PRO B 1 234 ? -6.566 10.531 4.359 1 98.88 234 PRO B CA 1
ATOM 5554 C C . PRO B 1 234 ? -6.672 11.555 5.484 1 98.88 234 PRO B C 1
ATOM 5556 O O . PRO B 1 234 ? -7.48 11.391 6.402 1 98.88 234 PRO B O 1
ATOM 5559 N N . GLU B 1 235 ? -5.855 12.531 5.453 1 98.94 235 GLU B N 1
ATOM 5560 C CA . GLU B 1 235 ? -5.852 13.688 6.34 1 98.94 235 GLU B CA 1
ATOM 5561 C C . GLU B 1 235 ? -5.582 14.977 5.57 1 98.94 235 GLU B C 1
ATOM 5563 O O . GLU B 1 235 ? -4.656 15.039 4.758 1 98.94 235 GLU B O 1
ATOM 5568 N N . ILE B 1 236 ? -6.402 16.016 5.797 1 98.88 236 ILE B N 1
ATOM 5569 C CA . ILE B 1 236 ? -6.312 17.266 5.039 1 98.88 236 ILE B CA 1
ATOM 5570 C C . ILE B 1 236 ? -6.184 18.438 6 1 98.88 236 ILE B C 1
ATOM 5572 O O . ILE B 1 236 ? -7.035 18.641 6.875 1 98.88 236 ILE B O 1
ATOM 5576 N N . ALA B 1 237 ? -5.137 19.219 5.848 1 98.75 237 ALA B N 1
ATOM 5577 C CA . ALA B 1 237 ? -5 20.469 6.582 1 98.75 237 ALA B CA 1
ATOM 5578 C C . ALA B 1 237 ? -5.949 21.531 6.039 1 98.75 237 ALA B C 1
ATOM 5580 O O . ALA B 1 237 ? -6.316 21.5 4.863 1 98.75 237 ALA B O 1
ATOM 5581 N N . PHE B 1 238 ? -6.395 22.469 6.898 1 98.56 238 PHE B N 1
ATOM 5582 C CA . PHE B 1 238 ? -7.293 23.578 6.578 1 98.56 238 PHE B CA 1
ATOM 5583 C C . PHE B 1 238 ? -8.641 23.047 6.086 1 98.56 238 PHE B C 1
ATOM 5585 O O . PHE B 1 238 ? -9.273 23.656 5.219 1 98.56 238 PHE B O 1
ATOM 5592 N N . CYS B 1 239 ? -9.07 21.922 6.594 1 98.56 239 CYS B N 1
ATOM 5593 C CA . CYS B 1 239 ? -10.305 21.25 6.203 1 98.56 239 CYS B CA 1
ATOM 5594 C C . CYS B 1 239 ? -11.258 21.125 7.383 1 98.56 239 CYS B C 1
ATOM 5596 O O . CYS B 1 239 ? -10.836 20.797 8.492 1 98.56 239 CYS B O 1
ATOM 5598 N N . ASN B 1 240 ? -12.492 21.469 7.195 1 98.25 240 ASN B N 1
ATOM 5599 C CA . ASN B 1 240 ? -13.5 21.281 8.234 1 98.25 240 ASN B CA 1
ATOM 5600 C C . ASN B 1 240 ? -14.367 20.062 7.965 1 98.25 240 ASN B C 1
ATOM 5602 O O . ASN B 1 240 ? -14.133 19.328 7.004 1 98.25 240 ASN B O 1
ATOM 5606 N N . LEU B 1 241 ? -15.312 19.781 8.82 1 98.69 241 LEU B N 1
ATOM 5607 C CA . LEU B 1 241 ? -16.109 18.547 8.766 1 98.69 241 LEU B CA 1
ATOM 5608 C C . LEU B 1 241 ? -16.938 18.5 7.492 1 98.69 241 LEU B C 1
ATOM 5610 O O . LEU B 1 241 ? -17.047 17.453 6.863 1 98.69 241 LEU B O 1
ATOM 5614 N N . GLU B 1 242 ? -17.578 19.594 7.16 1 98.44 242 GLU B N 1
ATOM 5615 C CA . GLU B 1 242 ? -18.406 19.656 5.961 1 98.44 242 GLU B CA 1
ATOM 5616 C C . GLU B 1 242 ? -17.594 19.312 4.715 1 98.44 242 GLU B C 1
ATOM 5618 O O . GLU B 1 242 ? -18.031 18.516 3.877 1 98.44 242 GLU B O 1
ATOM 5623 N N . GLN B 1 243 ? -16.438 19.938 4.574 1 98.5 243 GLN B N 1
ATOM 5624 C CA . GLN B 1 243 ? -15.547 19.656 3.459 1 98.5 243 GLN B CA 1
ATOM 5625 C C . GLN B 1 243 ? -15.102 18.188 3.465 1 98.5 243 GLN B C 1
ATOM 5627 O O . GLN B 1 243 ? -14.953 17.578 2.404 1 98.5 243 GLN B O 1
ATOM 5632 N N . LEU B 1 244 ? -14.891 17.641 4.637 1 98.81 244 LEU B N 1
ATOM 5633 C CA . LEU B 1 244 ? -14.492 16.234 4.762 1 98.81 244 LEU B CA 1
ATOM 5634 C C . LEU B 1 244 ? -15.586 15.312 4.234 1 98.81 244 LEU B C 1
ATOM 5636 O O . LEU B 1 244 ? -15.305 14.375 3.488 1 98.81 244 LEU B O 1
ATOM 5640 N N . MET B 1 245 ? -16.828 15.562 4.664 1 98.81 245 MET B N 1
ATOM 5641 C CA . MET B 1 245 ? -17.953 14.734 4.219 1 98.81 245 MET B CA 1
ATOM 5642 C C . MET B 1 245 ? -18.094 14.789 2.701 1 98.81 245 MET B C 1
ATOM 5644 O O . MET B 1 245 ? -18.438 13.781 2.072 1 98.81 245 MET B O 1
ATOM 5648 N N . TYR B 1 246 ? -17.828 15.945 2.174 1 98.62 246 TYR B N 1
ATOM 5649 C CA . TYR B 1 246 ? -17.859 16.062 0.72 1 98.62 246 TYR B CA 1
ATOM 5650 C C . TYR B 1 246 ? -16.797 15.18 0.084 1 98.62 246 TYR B C 1
ATOM 5652 O O . TYR B 1 246 ? -17.062 14.477 -0.892 1 98.62 246 TYR B O 1
ATOM 5660 N N . LEU B 1 247 ? -15.602 15.234 0.581 1 98.75 247 LEU B N 1
ATOM 5661 C CA . LEU B 1 247 ? -14.516 14.422 0.054 1 98.75 247 LEU B CA 1
ATOM 5662 C C . LEU B 1 247 ? -14.836 12.93 0.175 1 98.75 247 LEU B C 1
ATOM 5664 O O . LEU B 1 247 ? -14.547 12.156 -0.739 1 98.75 247 LEU B O 1
ATOM 5668 N N . ILE B 1 248 ? -15.375 12.523 1.334 1 98.88 248 ILE B N 1
ATOM 5669 C CA . ILE B 1 248 ? -15.742 11.125 1.556 1 98.88 248 ILE B CA 1
ATOM 5670 C C . ILE B 1 248 ? -16.719 10.672 0.471 1 98.88 248 ILE B C 1
ATOM 5672 O O . ILE B 1 248 ? -16.547 9.602 -0.124 1 98.88 248 ILE B O 1
ATOM 5676 N N . GLU B 1 249 ? -17.766 11.477 0.247 1 98.81 249 GLU B N 1
ATOM 5677 C CA . GLU B 1 249 ? -18.766 11.133 -0.758 1 98.81 249 GLU B CA 1
ATOM 5678 C C . GLU B 1 249 ? -18.141 11 -2.141 1 98.81 249 GLU B C 1
ATOM 5680 O O . GLU B 1 249 ? -18.391 10.031 -2.855 1 98.81 249 GLU B O 1
ATOM 5685 N N . GLU B 1 250 ? -17.297 11.922 -2.525 1 98.69 250 GLU B N 1
ATOM 5686 C CA . GLU B 1 250 ? -16.625 11.875 -3.822 1 98.69 250 GLU B CA 1
ATOM 5687 C C . GLU B 1 250 ? -15.75 10.633 -3.951 1 98.69 250 GLU B C 1
ATOM 5689 O O . GLU B 1 250 ? -15.703 10.008 -5.008 1 98.69 250 GLU B O 1
ATOM 5694 N N . PHE B 1 251 ? -15.078 10.352 -2.936 1 98.88 251 PHE B N 1
ATOM 5695 C CA . PHE B 1 251 ? -14.156 9.219 -2.912 1 98.88 251 PHE B CA 1
ATOM 5696 C C . PHE B 1 251 ? -14.914 7.906 -3.084 1 98.88 251 PHE B C 1
ATOM 5698 O O . PHE B 1 251 ? -14.578 7.102 -3.955 1 98.88 251 PHE B O 1
ATOM 5705 N N . VAL B 1 252 ? -15.93 7.703 -2.266 1 98.81 252 VAL B N 1
ATOM 5706 C CA . VAL B 1 252 ? -16.703 6.465 -2.295 1 98.81 252 VAL B CA 1
ATOM 5707 C C . VAL B 1 252 ? -17.391 6.316 -3.65 1 98.81 252 VAL B C 1
ATOM 5709 O O . VAL B 1 252 ? -17.359 5.238 -4.254 1 98.81 252 VAL B O 1
ATOM 5712 N N . LYS B 1 253 ? -18 7.352 -4.148 1 98.81 253 LYS B N 1
ATOM 5713 C CA . LYS B 1 253 ? -18.656 7.309 -5.453 1 98.81 253 LYS B CA 1
ATOM 5714 C C . LYS B 1 253 ? -17.641 7.012 -6.562 1 98.81 253 LYS B C 1
ATOM 5716 O O . LYS B 1 253 ? -17.953 6.281 -7.508 1 98.81 253 LYS B O 1
ATOM 5721 N N . TYR B 1 254 ? -16.484 7.621 -6.465 1 98.88 254 TYR B N 1
ATOM 5722 C CA . TYR B 1 254 ? -15.43 7.359 -7.438 1 98.88 254 TYR B CA 1
ATOM 5723 C C . TYR B 1 254 ? -15.094 5.871 -7.496 1 98.88 254 TYR B C 1
ATOM 5725 O O . TYR B 1 254 ? -14.969 5.297 -8.578 1 98.88 254 TYR B O 1
ATOM 5733 N N . LEU B 1 255 ? -14.93 5.258 -6.359 1 98.88 255 LEU B N 1
ATOM 5734 C CA . LEU B 1 255 ? -14.555 3.846 -6.309 1 98.88 255 LEU B CA 1
ATOM 5735 C C . LEU B 1 255 ? -15.641 2.979 -6.938 1 98.88 255 LEU B C 1
ATOM 5737 O O . LEU B 1 255 ? -15.336 2.047 -7.688 1 98.88 255 LEU B O 1
ATOM 5741 N N . ILE B 1 256 ? -16.875 3.252 -6.602 1 98.69 256 ILE B N 1
ATOM 5742 C CA . ILE B 1 256 ? -17.984 2.48 -7.152 1 98.69 256 ILE B CA 1
ATOM 5743 C C . ILE B 1 256 ? -18.047 2.67 -8.664 1 98.69 256 ILE B C 1
ATOM 5745 O O . ILE B 1 256 ? -18.172 1.699 -9.414 1 98.69 256 ILE B O 1
ATOM 5749 N N . ARG B 1 257 ? -17.922 3.906 -9.156 1 98.75 257 ARG B N 1
ATOM 5750 C CA . ARG B 1 257 ? -17.906 4.172 -10.594 1 98.75 257 ARG B CA 1
ATOM 5751 C C . ARG B 1 257 ? -16.766 3.438 -11.273 1 98.75 257 ARG B C 1
ATOM 5753 O O . ARG B 1 257 ? -16.922 2.928 -12.383 1 98.75 257 ARG B O 1
ATOM 5760 N N . PHE B 1 258 ? -15.641 3.434 -10.617 1 98.75 258 PHE B N 1
ATOM 5761 C CA . PHE B 1 258 ? -14.453 2.805 -11.18 1 98.75 258 PHE B CA 1
ATOM 5762 C C . PHE B 1 258 ? -14.711 1.333 -11.477 1 98.75 258 PHE B C 1
ATOM 5764 O O . PHE B 1 258 ? -14.414 0.857 -12.578 1 98.75 258 PHE B O 1
ATOM 5771 N N . ILE B 1 259 ? -15.227 0.569 -10.531 1 98.25 259 ILE B N 1
ATOM 5772 C CA . ILE B 1 259 ? -15.367 -0.87 -10.727 1 98.25 259 ILE B CA 1
ATOM 5773 C C . ILE B 1 259 ? -16.5 -1.149 -11.703 1 98.25 259 ILE B C 1
ATOM 5775 O O . ILE B 1 259 ? -16.453 -2.119 -12.469 1 98.25 259 ILE B O 1
ATOM 5779 N N . LEU B 1 260 ? -17.578 -0.34 -11.688 1 98.06 260 LEU B N 1
ATOM 5780 C CA . LEU B 1 260 ? -18.672 -0.516 -12.641 1 98.06 260 LEU B CA 1
ATOM 5781 C C . LEU B 1 260 ? -18.188 -0.276 -14.062 1 98.06 260 LEU B C 1
ATOM 5783 O O . LEU B 1 260 ? -18.672 -0.9 -15.008 1 98.06 260 LEU B O 1
ATOM 5787 N N . LYS B 1 261 ? -17.219 0.587 -14.188 1 98 261 LYS B N 1
ATOM 5788 C CA . LYS B 1 261 ? -16.703 0.941 -15.508 1 98 261 LYS B CA 1
ATOM 5789 C C . LYS B 1 261 ? -15.602 -0.017 -15.945 1 98 261 LYS B C 1
ATOM 5791 O O . LYS B 1 261 ? -15.57 -0.46 -17.094 1 98 261 LYS B O 1
ATOM 5796 N N . ASN B 1 262 ? -14.695 -0.374 -15.07 1 97.56 262 ASN B N 1
ATOM 5797 C CA . ASN B 1 262 ? -13.453 -1.039 -15.445 1 97.56 262 ASN B CA 1
ATOM 5798 C C . ASN B 1 262 ? -13.508 -2.535 -15.148 1 97.56 262 ASN B C 1
ATOM 5800 O O . ASN B 1 262 ? -12.664 -3.297 -15.625 1 97.56 262 ASN B O 1
ATOM 5804 N N . CYS B 1 263 ? -14.43 -2.986 -14.305 1 98 263 CYS B N 1
ATOM 5805 C CA . CYS B 1 263 ? -14.516 -4.387 -13.914 1 98 263 CYS B CA 1
ATOM 5806 C C . CYS B 1 263 ? -15.859 -4.984 -14.32 1 98 263 CYS B C 1
ATOM 5808 O O . CYS B 1 263 ? -16.531 -5.625 -13.516 1 98 263 CYS B O 1
ATOM 5810 N N . LYS B 1 264 ? -16.25 -4.789 -15.578 1 97.5 264 LYS B N 1
ATOM 5811 C CA . LYS B 1 264 ? -17.578 -5.137 -16.062 1 97.5 264 LYS B CA 1
ATOM 5812 C C . LYS B 1 264 ? -17.828 -6.637 -15.938 1 97.5 264 LYS B C 1
ATOM 5814 O O . LYS B 1 264 ? -18.891 -7.055 -15.477 1 97.5 264 LYS B O 1
ATOM 5819 N N . ASP B 1 265 ? -16.891 -7.469 -16.375 1 97.06 265 ASP B N 1
ATOM 5820 C CA . ASP B 1 265 ? -17.078 -8.914 -16.328 1 97.06 265 ASP B CA 1
ATOM 5821 C C . ASP B 1 265 ? -17.219 -9.414 -14.891 1 97.06 265 ASP B C 1
ATOM 5823 O O . ASP B 1 265 ? -18.094 -10.227 -14.594 1 97.06 265 ASP B O 1
ATOM 5827 N N . GLU B 1 266 ? -16.344 -8.93 -14.016 1 98.06 266 GLU B N 1
ATOM 5828 C CA . GLU B 1 266 ? -16.406 -9.289 -12.602 1 98.06 266 GLU B CA 1
ATOM 5829 C C . GLU B 1 266 ? -17.734 -8.867 -11.984 1 98.06 266 GLU B C 1
ATOM 5831 O O . GLU B 1 266 ? -18.359 -9.648 -11.266 1 98.06 266 GLU B O 1
ATOM 5836 N N . MET B 1 267 ? -18.172 -7.652 -12.32 1 98.25 267 MET B N 1
ATOM 5837 C CA . MET B 1 267 ? -19.391 -7.121 -11.734 1 98.25 267 MET B CA 1
ATOM 5838 C C . MET B 1 267 ? -20.625 -7.871 -12.258 1 98.25 267 MET B C 1
ATOM 5840 O O . MET B 1 267 ? -21.594 -8.07 -11.531 1 98.25 267 MET B O 1
ATOM 5844 N N . THR B 1 268 ? -20.594 -8.266 -13.531 1 97.88 268 THR B N 1
ATOM 5845 C CA . THR B 1 268 ? -21.672 -9.07 -14.094 1 97.88 268 THR B CA 1
ATOM 5846 C C . THR B 1 268 ? -21.797 -10.406 -13.352 1 97.88 268 THR B C 1
ATOM 5848 O O . THR B 1 268 ? -22.891 -10.828 -13 1 97.88 268 THR B O 1
ATOM 5851 N N . PHE B 1 269 ? -20.703 -11.031 -13.164 1 97.56 269 PHE B N 1
ATOM 5852 C CA . PHE B 1 269 ? -20.672 -12.305 -12.453 1 97.56 269 PHE B CA 1
ATOM 5853 C C . PHE B 1 269 ? -21.203 -12.148 -11.031 1 97.56 269 PHE B C 1
ATOM 5855 O O . PHE B 1 269 ? -22.062 -12.914 -10.602 1 97.56 269 PHE B O 1
ATOM 5862 N N . LEU B 1 270 ? -20.734 -11.125 -10.281 1 97.94 270 LEU B N 1
ATOM 5863 C CA . LEU B 1 270 ? -21.141 -10.891 -8.906 1 97.94 270 LEU B CA 1
ATOM 5864 C C . LEU B 1 270 ? -22.625 -10.508 -8.836 1 97.94 270 LEU B C 1
ATOM 5866 O O . LEU B 1 270 ? -23.312 -10.875 -7.891 1 97.94 270 LEU B O 1
ATOM 5870 N N . ASN B 1 271 ? -23.062 -9.734 -9.805 1 97.94 271 ASN B N 1
ATOM 5871 C CA . ASN B 1 271 ? -24.484 -9.367 -9.859 1 97.94 271 ASN B CA 1
ATOM 5872 C C . ASN B 1 271 ? -25.359 -10.602 -10.008 1 97.94 271 ASN B C 1
ATOM 5874 O O . ASN B 1 271 ? -26.422 -10.688 -9.375 1 97.94 271 ASN B O 1
ATOM 5878 N N . LYS B 1 272 ? -24.969 -11.531 -10.812 1 97.12 272 LYS B N 1
ATOM 5879 C CA . LYS B 1 272 ? -25.703 -12.781 -10.969 1 97.12 272 LYS B CA 1
ATOM 5880 C C . LYS B 1 272 ? -25.75 -13.57 -9.664 1 97.12 272 LYS B C 1
ATOM 5882 O O . LYS B 1 272 ? -26.781 -14.133 -9.305 1 97.12 272 LYS B O 1
ATOM 5887 N N . LEU B 1 273 ? -24.625 -13.57 -8.969 1 95.19 273 LEU B N 1
ATOM 5888 C CA . LEU B 1 273 ? -24.547 -14.281 -7.699 1 95.19 273 LEU B CA 1
ATOM 5889 C C . LEU B 1 273 ? -25.469 -13.648 -6.664 1 95.19 273 LEU B C 1
ATOM 5891 O O . LEU B 1 273 ? -25.938 -14.328 -5.746 1 95.19 273 LEU B O 1
ATOM 5895 N N . SER B 1 274 ? -25.766 -12.359 -6.812 1 94.06 274 SER B N 1
ATOM 5896 C CA . SER B 1 274 ? -26.578 -11.617 -5.863 1 94.06 274 SER B CA 1
ATOM 5897 C C . SER B 1 274 ? -28.031 -11.562 -6.324 1 94.06 274 SER B C 1
ATOM 5899 O O . SER B 1 274 ? -28.797 -10.688 -5.898 1 94.06 274 SER B O 1
ATOM 5901 N N . ASN B 1 275 ? -28.453 -12.43 -7.191 1 95 275 ASN B N 1
ATOM 5902 C CA . ASN B 1 275 ? -29.797 -12.438 -7.773 1 95 275 ASN B CA 1
ATOM 5903 C C . ASN B 1 275 ? -30.125 -11.109 -8.453 1 95 275 ASN B C 1
ATOM 5905 O O . ASN B 1 275 ? -31.234 -10.594 -8.32 1 95 275 ASN B O 1
ATOM 5909 N N . ASN B 1 276 ? -29.062 -10.461 -8.984 1 95.12 276 ASN B N 1
ATOM 5910 C CA . ASN B 1 276 ? -29.156 -9.281 -9.836 1 95.12 276 ASN B CA 1
ATOM 5911 C C . ASN B 1 276 ? -29.594 -8.055 -9.047 1 95.12 276 ASN B C 1
ATOM 5913 O O . ASN B 1 276 ? -30.281 -7.176 -9.578 1 95.12 276 ASN B O 1
ATOM 5917 N N . THR B 1 277 ? -29.234 -7.957 -7.82 1 94.75 277 THR B N 1
ATOM 5918 C CA . THR B 1 277 ? -29.594 -6.812 -6.992 1 94.75 277 THR B CA 1
ATOM 5919 C C . THR B 1 277 ? -28.391 -5.914 -6.746 1 94.75 277 THR B C 1
ATOM 5921 O O . THR B 1 277 ? -28.547 -4.734 -6.426 1 94.75 277 THR B O 1
ATOM 5924 N N . LEU B 1 278 ? -27.234 -6.465 -6.914 1 96.56 278 LEU B N 1
ATOM 5925 C CA . LEU B 1 278 ? -26 -5.758 -6.566 1 96.56 278 LEU B CA 1
ATOM 5926 C C . LEU B 1 278 ? -25.828 -4.516 -7.434 1 96.56 278 LEU B C 1
ATOM 5928 O O . LEU B 1 278 ? -25.547 -3.432 -6.918 1 96.56 278 LEU B O 1
ATOM 5932 N N . SER B 1 279 ? -26 -4.637 -8.719 1 96.25 279 SER B N 1
ATOM 5933 C CA . SER B 1 279 ? -25.812 -3.518 -9.633 1 96.25 279 SER B CA 1
ATOM 5934 C C . SER B 1 279 ? -26.766 -2.369 -9.312 1 96.25 279 SER B C 1
ATOM 5936 O O . SER B 1 279 ? -26.359 -1.205 -9.312 1 96.25 279 SER B O 1
ATOM 5938 N N . GLU B 1 280 ? -27.969 -2.73 -9.047 1 94.44 280 GLU B N 1
ATOM 5939 C CA . GLU B 1 280 ? -28.969 -1.719 -8.711 1 94.44 280 GLU B CA 1
ATOM 5940 C C . GLU B 1 280 ? -28.609 -0.994 -7.422 1 94.44 280 GLU B C 1
ATOM 5942 O O . GLU B 1 280 ? -28.75 0.226 -7.324 1 94.44 280 GLU B O 1
ATOM 5947 N N . LYS B 1 281 ? -28.219 -1.729 -6.504 1 93.69 281 LYS B N 1
ATOM 5948 C CA . LYS B 1 281 ? -27.812 -1.165 -5.223 1 93.69 281 LYS B CA 1
ATOM 5949 C C . LYS B 1 281 ? -26.656 -0.176 -5.402 1 93.69 281 LYS B C 1
ATOM 5951 O O . LYS B 1 281 ? -26.703 0.934 -4.867 1 93.69 281 LYS B O 1
ATOM 5956 N N . LEU B 1 282 ? -25.625 -0.543 -6.168 1 97 282 LEU B N 1
ATOM 5957 C CA . LEU B 1 282 ? -24.453 0.298 -6.379 1 97 282 LEU B CA 1
ATOM 5958 C C . LEU B 1 282 ? -24.812 1.529 -7.203 1 97 282 LEU B C 1
ATOM 5960 O O . LEU B 1 282 ? -24.328 2.631 -6.922 1 97 282 LEU B O 1
ATOM 5964 N N . LEU B 1 283 ? -25.656 1.326 -8.18 1 96.44 283 LEU B N 1
ATOM 5965 C CA . LEU B 1 283 ? -26.094 2.451 -9.008 1 96.44 283 LEU B CA 1
ATOM 5966 C C . LEU B 1 283 ? -26.906 3.449 -8.18 1 96.44 283 LEU B C 1
ATOM 5968 O O . LEU B 1 283 ? -26.766 4.66 -8.359 1 96.44 283 LEU B O 1
ATOM 5972 N N . ASN B 1 284 ? -27.734 2.932 -7.309 1 93.31 284 ASN B N 1
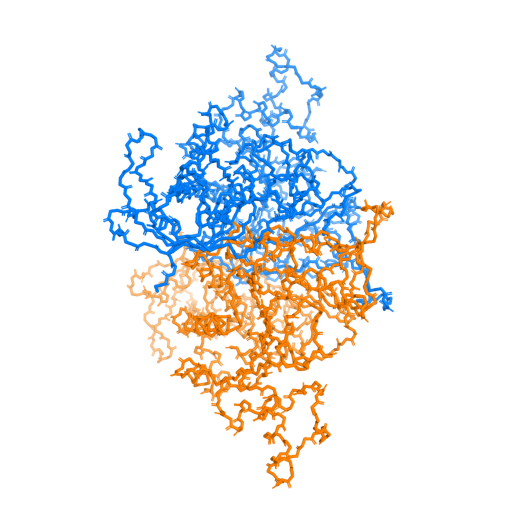ATOM 5973 C CA . ASN B 1 284 ? -28.484 3.801 -6.418 1 93.31 284 ASN B CA 1
ATOM 5974 C C . ASN B 1 284 ? -27.578 4.629 -5.523 1 93.31 284 ASN B C 1
ATOM 5976 O O . ASN B 1 284 ? -27.844 5.805 -5.273 1 93.31 284 ASN B O 1
ATOM 5980 N N . ALA B 1 285 ? -26.531 4.047 -5.055 1 94.25 285 ALA B N 1
ATOM 5981 C CA . ALA B 1 285 ? -25.594 4.711 -4.148 1 94.25 285 ALA B CA 1
ATOM 5982 C C . ALA B 1 285 ? -24.922 5.891 -4.832 1 94.25 285 ALA B C 1
ATOM 5984 O O . ALA B 1 285 ? -24.594 6.887 -4.184 1 94.25 285 ALA B O 1
ATOM 5985 N N . ILE B 1 286 ? -24.703 5.848 -6.164 1 96.56 286 ILE B N 1
ATOM 5986 C CA . ILE B 1 286 ? -23.906 6.887 -6.805 1 96.56 286 ILE B CA 1
ATOM 5987 C C . ILE B 1 286 ? -24.812 7.852 -7.559 1 96.56 286 ILE B C 1
ATOM 5989 O O . ILE B 1 286 ? -24.344 8.836 -8.133 1 96.56 286 ILE B O 1
ATOM 5993 N N . SER B 1 287 ? -26.109 7.609 -7.566 1 94.44 287 SER B N 1
ATOM 5994 C CA . SER B 1 287 ? -27.031 8.383 -8.398 1 94.44 287 SER B CA 1
ATOM 5995 C C . SER B 1 287 ? -27.578 9.586 -7.645 1 94.44 287 SER B C 1
ATOM 5997 O O . SER B 1 287 ? -28.141 10.5 -8.25 1 94.44 287 SER B O 1
ATOM 5999 N N . HIS B 1 288 ? -27.453 9.656 -6.293 1 91.12 288 HIS B N 1
ATOM 6000 C CA . HIS B 1 288 ? -27.984 10.75 -5.488 1 91.12 288 HIS B CA 1
ATOM 6001 C C . HIS B 1 288 ? -26.969 11.203 -4.441 1 91.12 288 HIS B C 1
ATOM 6003 O O . HIS B 1 288 ? -26.094 10.438 -4.059 1 91.12 288 HIS B O 1
ATOM 6009 N N . PRO B 1 289 ? -27.141 12.484 -4.043 1 95.62 289 PRO B N 1
ATOM 6010 C CA . PRO B 1 289 ? -26.297 12.891 -2.916 1 95.62 289 PRO B CA 1
ATOM 6011 C C . PRO B 1 289 ? -26.562 12.07 -1.655 1 95.62 289 PRO B C 1
ATOM 6013 O O . PRO B 1 289 ? -27.703 11.68 -1.404 1 95.62 289 PRO B O 1
ATOM 6016 N N . PHE B 1 290 ? -25.531 11.789 -0.933 1 97.88 290 PHE B N 1
ATOM 6017 C CA . PHE B 1 290 ? -25.719 11.094 0.336 1 97.88 290 PHE B CA 1
ATOM 6018 C C . PHE B 1 290 ? -26.547 11.938 1.299 1 97.88 290 PHE B C 1
ATOM 6020 O O . PHE B 1 290 ? -26.422 13.164 1.318 1 97.88 290 PHE B O 1
ATOM 6027 N N . GLU B 1 291 ? -27.406 11.336 2.025 1 97.69 291 GLU B N 1
ATOM 6028 C CA . GLU B 1 291 ? -28.172 12.031 3.059 1 97.69 291 GLU B CA 1
ATOM 6029 C C . GLU B 1 291 ? -27.281 12.406 4.242 1 97.69 291 GLU B C 1
ATOM 6031 O O . GLU B 1 291 ? -26.297 11.727 4.52 1 97.69 291 GLU B O 1
ATOM 6036 N N . LYS B 1 292 ? -27.609 13.539 4.859 1 98.38 292 LYS B N 1
ATOM 6037 C CA . LYS B 1 292 ? -26.875 13.992 6.039 1 98.38 292 LYS B CA 1
ATOM 6038 C C . LYS B 1 292 ? -27.828 14.344 7.176 1 98.38 292 LYS B C 1
ATOM 6040 O O . LYS B 1 292 ? -28.734 15.172 7.008 1 98.38 292 LYS B O 1
ATOM 6045 N N . ILE B 1 293 ? -27.625 13.68 8.32 1 98.5 293 ILE B N 1
ATOM 6046 C CA . ILE B 1 293 ? -28.391 14.07 9.5 1 98.5 293 ILE B CA 1
ATOM 6047 C C . ILE B 1 293 ? -27.484 14.102 10.719 1 98.5 293 ILE B C 1
ATOM 6049 O O . ILE B 1 293 ? -26.453 13.422 10.75 1 98.5 293 ILE B O 1
ATOM 6053 N N . THR B 1 294 ? -27.828 14.852 11.703 1 98.38 294 THR B N 1
ATOM 6054 C CA . THR B 1 294 ? -27.094 14.836 12.961 1 98.38 294 THR B CA 1
ATOM 6055 C C . THR B 1 294 ? -27.406 13.586 13.766 1 98.38 294 THR B C 1
ATOM 6057 O O . THR B 1 294 ? -28.453 12.969 13.586 1 98.38 294 THR B O 1
ATOM 6060 N N . TYR B 1 295 ? -26.5 13.227 14.602 1 98.5 295 TYR B N 1
ATOM 6061 C CA . TYR B 1 295 ? -26.75 12.148 15.555 1 98.5 295 TYR B CA 1
ATOM 6062 C C . TYR B 1 295 ? -28.031 12.398 16.344 1 98.5 295 TYR B C 1
ATOM 6064 O O . TYR B 1 295 ? -28.828 11.484 16.531 1 98.5 295 TYR B O 1
ATOM 6072 N N . LYS B 1 296 ? -28.25 13.633 16.797 1 97.94 296 LYS B N 1
ATOM 6073 C CA . LYS B 1 296 ? -29.453 14 17.531 1 97.94 296 LYS B CA 1
ATOM 6074 C C . LYS B 1 296 ? -30.719 13.688 16.734 1 97.94 296 LYS B C 1
ATOM 6076 O O . LYS B 1 296 ? -31.688 13.141 17.281 1 97.94 296 LYS B O 1
ATOM 6081 N N . LYS B 1 297 ? -30.672 14.055 15.492 1 98.25 297 LYS B N 1
ATOM 6082 C CA . LYS B 1 297 ? -31.812 13.781 14.625 1 98.25 297 LYS B CA 1
ATOM 6083 C C . LYS B 1 297 ? -32 12.281 14.438 1 98.25 297 LYS B C 1
ATOM 6085 O O . LYS B 1 297 ? -33.156 11.797 14.398 1 98.25 297 LYS B O 1
ATOM 6090 N N . ALA B 1 298 ? -30.922 11.523 14.273 1 98.19 298 ALA B N 1
ATOM 6091 C CA . ALA B 1 298 ? -31 10.07 14.141 1 98.19 298 ALA B CA 1
ATOM 6092 C C . ALA B 1 298 ? -31.688 9.438 15.344 1 98.19 298 ALA B C 1
ATOM 6094 O O . ALA B 1 298 ? -32.562 8.594 15.195 1 98.19 298 ALA B O 1
ATOM 6095 N N . ILE B 1 299 ? -31.266 9.875 16.531 1 97.81 299 ILE B N 1
ATOM 6096 C CA . ILE B 1 299 ? -31.844 9.359 17.781 1 97.81 299 ILE B CA 1
ATOM 6097 C C . ILE B 1 299 ? -33.344 9.688 17.844 1 97.81 299 ILE B C 1
ATOM 6099 O O . ILE B 1 299 ? -34.156 8.836 18.219 1 97.81 299 ILE B O 1
ATOM 6103 N N . ALA B 1 300 ? -33.688 10.891 17.469 1 98 300 ALA B N 1
ATOM 6104 C CA . ALA B 1 300 ? -35.094 11.305 17.484 1 98 300 ALA B CA 1
ATOM 6105 C C . ALA B 1 300 ? -35.938 10.43 16.562 1 98 300 ALA B C 1
ATOM 6107 O O . ALA B 1 300 ? -37.062 10.023 16.906 1 98 300 ALA B O 1
ATOM 6108 N N . ILE B 1 301 ? -35.438 10.156 15.367 1 97.94 301 ILE B N 1
ATOM 6109 C CA . ILE B 1 301 ? -36.125 9.328 14.391 1 97.94 301 ILE B CA 1
ATOM 6110 C C . ILE B 1 301 ? -36.344 7.922 14.961 1 97.94 301 ILE B C 1
ATOM 6112 O O . ILE B 1 301 ? -37.438 7.379 14.914 1 97.94 301 ILE B O 1
ATOM 6116 N N . LEU B 1 302 ? -35.25 7.32 15.5 1 97.81 302 LEU B N 1
ATOM 6117 C CA . LEU B 1 302 ? -35.312 5.969 16.047 1 97.81 302 LEU B CA 1
ATOM 6118 C C . LEU B 1 302 ? -36.312 5.887 17.188 1 97.81 302 LEU B C 1
ATOM 6120 O O . LEU B 1 302 ? -37.125 4.953 17.25 1 97.81 302 LEU B O 1
ATOM 6124 N N . LYS B 1 303 ? -36.25 6.898 18.094 1 96.69 303 LYS B N 1
ATOM 6125 C CA . LYS B 1 303 ? -37.188 6.941 19.234 1 96.69 303 LYS B CA 1
ATOM 6126 C C . LYS B 1 303 ? -38.625 7.02 18.75 1 96.69 303 LYS B C 1
ATOM 6128 O O . LYS B 1 303 ? -39.5 6.305 19.266 1 96.69 303 LYS B O 1
ATOM 6133 N N . SER B 1 304 ? -38.844 7.883 17.875 1 97 304 SER B N 1
ATOM 6134 C CA . SER B 1 304 ? -40.188 8.086 17.344 1 97 304 SER B CA 1
ATOM 6135 C C . SER B 1 304 ? -40.719 6.824 16.672 1 97 304 SER B C 1
ATOM 6137 O O . SER B 1 304 ? -41.875 6.438 16.891 1 97 304 SER B O 1
ATOM 6139 N N . ASP B 1 305 ? -39.875 6.219 15.828 1 96.5 305 ASP B N 1
ATOM 6140 C CA . ASP B 1 305 ? -40.312 5.059 15.055 1 96.5 305 ASP B CA 1
ATOM 6141 C C . ASP B 1 305 ? -40.562 3.861 15.969 1 96.5 305 ASP B C 1
ATOM 6143 O O . ASP B 1 305 ? -41.469 3.057 15.711 1 96.5 305 ASP B O 1
ATOM 6147 N N . VAL B 1 306 ? -39.719 3.725 17.016 1 95.75 306 VAL B N 1
ATOM 6148 C CA . VAL B 1 306 ? -39.969 2.682 18.016 1 95.75 306 VAL B CA 1
ATOM 6149 C C . VAL B 1 306 ? -41.281 2.961 18.75 1 95.75 306 VAL B C 1
ATOM 6151 O O . VAL B 1 306 ? -42.094 2.059 18.938 1 95.75 306 VAL B O 1
ATOM 6154 N N . ALA B 1 307 ? -41.469 4.148 19.203 1 95 307 ALA B N 1
ATOM 6155 C CA . ALA B 1 307 ? -42.656 4.543 19.938 1 95 307 ALA B CA 1
ATOM 6156 C C . ALA B 1 307 ? -43.938 4.305 19.109 1 95 307 ALA B C 1
ATOM 6158 O O . ALA B 1 307 ? -44.969 3.941 19.656 1 95 307 ALA B O 1
ATOM 6159 N N . ASN B 1 308 ? -43.844 4.52 17.891 1 96.06 308 ASN B N 1
ATOM 6160 C CA . ASN B 1 308 ? -44.969 4.379 16.984 1 96.06 308 ASN B CA 1
ATOM 6161 C C . ASN B 1 308 ? -45.094 2.951 16.453 1 96.06 308 ASN B C 1
ATOM 6163 O O . ASN B 1 308 ? -45.875 2.688 15.547 1 96.06 308 ASN B O 1
ATOM 6167 N N . LYS B 1 309 ? -44.281 2.025 16.828 1 92.25 309 LYS B N 1
ATOM 6168 C CA . LYS B 1 309 ? -44.312 0.598 16.531 1 92.25 309 LYS B CA 1
ATOM 6169 C C . LYS B 1 309 ? -44.062 0.339 15.039 1 92.25 309 LYS B C 1
ATOM 6171 O O . LYS B 1 309 ? -44.625 -0.602 14.469 1 92.25 309 LYS B O 1
ATOM 6176 N N . LYS B 1 310 ? -43.281 1.231 14.445 1 93.75 310 LYS B N 1
ATOM 6177 C CA . LYS B 1 310 ? -42.938 1.047 13.039 1 93.75 310 LYS B CA 1
ATOM 6178 C C . LYS B 1 310 ? -41.812 0.006 12.891 1 93.75 310 LYS B C 1
ATOM 6180 O O . LYS B 1 310 ? -41.656 -0.586 11.82 1 93.75 310 LYS B O 1
ATOM 6185 N N . VAL B 1 311 ? -41.031 -0.089 13.938 1 95 311 VAL B N 1
ATOM 6186 C CA . VAL B 1 311 ? -39.906 -1.009 13.93 1 95 311 VAL B CA 1
ATOM 6187 C C . VAL B 1 311 ? -39.656 -1.547 15.336 1 95 311 VAL B C 1
ATOM 6189 O O . VAL B 1 311 ? -39.969 -0.877 16.328 1 95 311 VAL B O 1
ATOM 6192 N N . LYS B 1 312 ? -39.25 -2.77 15.453 1 94.06 312 LYS B N 1
ATOM 6193 C CA . LYS B 1 312 ? -38.812 -3.381 16.703 1 94.06 312 LYS B CA 1
ATOM 6194 C C . LYS B 1 312 ? -37.344 -3.789 16.641 1 94.06 312 LYS B C 1
ATOM 6196 O O . LYS B 1 312 ? -36.969 -4.617 15.812 1 94.06 312 LYS B O 1
ATOM 6201 N N . PHE B 1 313 ? -36.5 -3.184 17.531 1 95.38 313 PHE B N 1
ATOM 6202 C CA . PHE B 1 313 ? -35.062 -3.492 17.594 1 95.38 313 PHE B CA 1
ATOM 6203 C C . PHE B 1 313 ? -34.781 -4.457 18.734 1 95.38 313 PHE B C 1
ATOM 6205 O O . PHE B 1 313 ? -35.594 -4.621 19.656 1 95.38 313 PHE B O 1
ATOM 6212 N N . GLU B 1 314 ? -33.625 -5.152 18.688 1 93.38 314 GLU B N 1
ATOM 6213 C CA . GLU B 1 314 ? -33.125 -5.887 19.844 1 93.38 314 GLU B CA 1
ATOM 6214 C C . GLU B 1 314 ? -32.812 -4.945 21 1 93.38 314 GLU B C 1
ATOM 6216 O O . GLU B 1 314 ? -33.156 -5.234 22.156 1 93.38 314 GLU B O 1
ATOM 6221 N N . ASN B 1 315 ? -32.156 -3.836 20.719 1 91.94 315 ASN B N 1
ATOM 6222 C CA . ASN B 1 315 ? -31.922 -2.768 21.672 1 91.94 315 ASN B CA 1
ATOM 6223 C C . ASN B 1 315 ? -32.906 -1.617 21.5 1 91.94 315 ASN B C 1
ATOM 6225 O O . ASN B 1 315 ? -32.656 -0.695 20.719 1 91.94 315 ASN B O 1
ATOM 6229 N N . GLU B 1 316 ? -33.812 -1.59 22.344 1 89.69 316 GLU B N 1
ATOM 6230 C CA . GLU B 1 316 ? -34.875 -0.596 22.219 1 89.69 316 GLU B CA 1
ATOM 6231 C C . GLU B 1 316 ? -34.625 0.62 23.094 1 89.69 316 GLU B C 1
ATOM 6233 O O . GLU B 1 316 ? -35.375 1.589 23.078 1 89.69 316 GLU B O 1
ATOM 6238 N N . SER B 1 317 ? -33.594 0.457 23.859 1 92.19 317 SER B N 1
ATOM 6239 C CA . SER B 1 317 ? -33.219 1.589 24.688 1 92.19 317 SER B CA 1
ATOM 6240 C C . SER B 1 317 ? -32.438 2.633 23.891 1 92.19 317 SER B C 1
ATOM 6242 O O . SER B 1 317 ? -31.219 2.658 23.922 1 92.19 317 SER B O 1
ATOM 6244 N N . ILE B 1 318 ? -33.188 3.49 23.312 1 95.5 318 ILE B N 1
ATOM 6245 C CA . ILE B 1 318 ? -32.594 4.52 22.453 1 95.5 318 ILE B CA 1
ATOM 6246 C C . ILE B 1 318 ? -32.5 5.832 23.234 1 95.5 318 ILE B C 1
ATOM 6248 O O . ILE B 1 318 ? -33.5 6.363 23.703 1 95.5 318 ILE B O 1
ATOM 6252 N N . TYR B 1 319 ? -31.297 6.367 23.438 1 95.5 319 TYR B N 1
ATOM 6253 C CA . TYR B 1 319 ? -31.062 7.617 24.156 1 95.5 319 TYR B CA 1
ATOM 6254 C C . TYR B 1 319 ? -29.844 8.344 23.609 1 95.5 319 TYR B C 1
ATOM 6256 O O . TYR B 1 319 ? -28.984 7.738 22.953 1 95.5 319 TYR B O 1
ATOM 6264 N N . PHE B 1 320 ? -29.906 9.594 23.812 1 95.88 320 PHE B N 1
ATOM 6265 C CA . PHE B 1 320 ? -28.734 10.375 23.438 1 95.88 320 PHE B CA 1
ATOM 6266 C C . PHE B 1 320 ? -27.5 9.922 24.219 1 95.88 320 PHE B C 1
ATOM 6268 O O . PHE B 1 320 ? -27.531 9.852 25.453 1 95.88 320 PHE B O 1
ATOM 6275 N N . GLY B 1 321 ? -26.422 9.578 23.5 1 95.31 321 GLY B N 1
ATOM 6276 C CA . GLY B 1 321 ? -25.203 9.117 24.141 1 95.31 321 GLY B CA 1
ATOM 6277 C C . GLY B 1 321 ? -24.938 7.641 23.906 1 95.31 321 GLY B C 1
ATOM 6278 O O . GLY B 1 321 ? -23.828 7.16 24.156 1 95.31 321 GLY B O 1
ATOM 6279 N N . MET B 1 322 ? -25.875 7.02 23.344 1 94.38 322 MET B N 1
ATOM 6280 C CA . MET B 1 322 ? -25.656 5.602 23.078 1 94.38 322 MET B CA 1
ATOM 6281 C C . MET B 1 322 ? -24.875 5.406 21.797 1 94.38 322 MET B C 1
ATOM 6283 O O . MET B 1 322 ? -24.906 6.258 20.906 1 94.38 322 MET B O 1
ATOM 6287 N N . ASP B 1 323 ? -24.156 4.301 21.734 1 92.25 323 ASP B N 1
ATOM 6288 C CA . ASP B 1 323 ? -23.594 3.875 20.469 1 92.25 323 ASP B CA 1
ATOM 6289 C C . ASP B 1 323 ? -24.641 3.188 19.594 1 92.25 323 ASP B C 1
ATOM 6291 O O . ASP B 1 323 ? -25.406 2.359 20.078 1 92.25 323 ASP B O 1
ATOM 6295 N N . LEU B 1 324 ? -24.766 3.594 18.406 1 93.94 324 LEU B N 1
ATOM 6296 C CA . LEU B 1 324 ? -25.719 2.959 17.5 1 93.94 324 LEU B CA 1
ATOM 6297 C C . LEU B 1 324 ? -25.281 1.536 17.156 1 93.94 324 LEU B C 1
ATOM 6299 O O . LEU B 1 324 ? -24.125 1.3 16.828 1 93.94 324 LEU B O 1
ATOM 6303 N N . ASN B 1 325 ? -26.156 0.636 17.281 1 93 325 ASN B N 1
ATOM 6304 C CA . ASN B 1 325 ? -25.906 -0.73 16.828 1 93 325 ASN B CA 1
ATOM 6305 C C . ASN B 1 325 ? -26.141 -0.879 15.328 1 93 325 ASN B C 1
ATOM 6307 O O . ASN B 1 325 ? -26.766 -0.025 14.711 1 93 325 ASN B O 1
ATOM 6311 N N . SER B 1 326 ? -25.719 -1.969 14.867 1 90.19 326 SER B N 1
ATOM 6312 C CA . SER B 1 326 ? -25.828 -2.227 13.438 1 90.19 326 SER B CA 1
ATOM 6313 C C . SER B 1 326 ? -27.281 -2.189 12.984 1 90.19 326 SER B C 1
ATOM 6315 O O . SER B 1 326 ? -27.578 -1.732 11.875 1 90.19 326 SER B O 1
ATOM 6317 N N . GLU B 1 327 ? -28.109 -2.725 13.812 1 94.06 327 GLU B N 1
ATOM 6318 C CA . GLU B 1 327 ? -29.516 -2.754 13.445 1 94.06 327 GLU B CA 1
ATOM 6319 C C . GLU B 1 327 ? -30.094 -1.343 13.312 1 94.06 327 GLU B C 1
ATOM 6321 O O . GLU B 1 327 ? -30.906 -1.076 12.438 1 94.06 327 GLU B O 1
ATOM 6326 N N . HIS B 1 328 ? -29.672 -0.437 14.195 1 95.69 328 HIS B N 1
ATOM 6327 C CA . HIS B 1 328 ? -30.109 0.952 14.125 1 95.69 328 HIS B CA 1
ATOM 6328 C C . HIS B 1 328 ? -29.625 1.616 12.844 1 95.69 328 HIS B C 1
ATOM 6330 O O . HIS B 1 328 ? -30.391 2.295 12.156 1 95.69 328 HIS B O 1
ATOM 6336 N N . GLU B 1 329 ? -28.328 1.359 12.539 1 94.94 329 GLU B N 1
ATOM 6337 C CA . GLU B 1 329 ? -27.688 1.934 11.352 1 94.94 329 GLU B CA 1
ATOM 6338 C C . GLU B 1 329 ? -28.359 1.45 10.078 1 94.94 329 GLU B C 1
ATOM 6340 O O . GLU B 1 329 ? -28.672 2.25 9.195 1 94.94 329 GLU B O 1
ATOM 6345 N N . LYS B 1 330 ? -28.594 0.228 10.008 1 92.56 330 LYS B N 1
ATOM 6346 C CA . LYS B 1 330 ? -29.203 -0.366 8.82 1 92.56 330 LYS B CA 1
ATOM 6347 C C . LYS B 1 330 ? -30.625 0.139 8.625 1 92.56 330 LYS B C 1
ATOM 6349 O O . LYS B 1 330 ? -31.047 0.406 7.5 1 92.56 330 LYS B O 1
ATOM 6354 N N . TYR B 1 331 ? -31.391 0.193 9.75 1 95.69 331 TYR B N 1
ATOM 6355 C CA . TYR B 1 331 ? -32.75 0.675 9.672 1 95.69 331 TYR B CA 1
ATOM 6356 C C . TYR B 1 331 ? -32.812 2.082 9.086 1 95.69 331 TYR B C 1
ATOM 6358 O O . TYR B 1 331 ? -33.594 2.354 8.172 1 95.69 331 TYR B O 1
ATOM 6366 N N . LEU B 1 332 ? -31.969 2.969 9.609 1 96.31 332 LEU B N 1
ATOM 6367 C CA . LEU B 1 332 ? -31.938 4.348 9.133 1 96.31 332 LEU B CA 1
ATOM 6368 C C . LEU B 1 332 ? -31.594 4.406 7.645 1 96.31 332 LEU B C 1
ATOM 6370 O O . LEU B 1 332 ? -32.25 5.102 6.875 1 96.31 332 LEU B O 1
ATOM 6374 N N . CYS B 1 333 ? -30.594 3.664 7.246 1 91.75 333 CYS B N 1
ATOM 6375 C CA . CYS B 1 333 ? -30.062 3.709 5.887 1 91.75 333 CYS B CA 1
ATOM 6376 C C . CYS B 1 333 ? -31.016 3.037 4.906 1 91.75 333 CYS B C 1
ATOM 6378 O O . CYS B 1 333 ? -31.219 3.531 3.797 1 91.75 333 CYS B O 1
ATOM 6380 N N . GLU B 1 334 ? -31.641 1.945 5.293 1 91.5 334 GLU B N 1
ATOM 6381 C CA . GLU B 1 334 ? -32.375 1.101 4.348 1 91.5 334 GLU B CA 1
ATOM 6382 C C . GLU B 1 334 ? -33.875 1.404 4.371 1 91.5 334 GLU B C 1
ATOM 6384 O O . GLU B 1 334 ? -34.562 1.276 3.354 1 91.5 334 GLU B O 1
ATOM 6389 N N . LYS B 1 335 ? -34.375 1.686 5.508 1 94.12 335 LYS B N 1
ATOM 6390 C CA . LYS B 1 335 ? -35.812 1.789 5.645 1 94.12 335 LYS B CA 1
ATOM 6391 C C . LYS B 1 335 ? -36.25 3.248 5.711 1 94.12 335 LYS B C 1
ATOM 6393 O O . LYS B 1 335 ? -37.312 3.611 5.156 1 94.12 335 LYS B O 1
ATOM 6398 N N . VAL B 1 336 ? -35.531 4.016 6.391 1 96.06 336 VAL B N 1
ATOM 6399 C CA . VAL B 1 336 ? -35.938 5.402 6.578 1 96.06 336 VAL B CA 1
ATOM 6400 C C . VAL B 1 336 ? -35.562 6.227 5.355 1 96.06 336 VAL B C 1
ATOM 6402 O O . VAL B 1 336 ? -36.406 6.895 4.754 1 96.06 336 VAL B O 1
ATOM 6405 N N . PHE B 1 337 ? -34.281 6.184 4.953 1 94.69 337 PHE B N 1
ATOM 6406 C CA . PHE B 1 337 ? -33.812 7.086 3.908 1 94.69 337 PHE B CA 1
ATOM 6407 C C . PHE B 1 337 ? -33.625 6.34 2.598 1 94.69 337 PHE B C 1
ATOM 6409 O O . PHE B 1 337 ? -33.656 6.938 1.522 1 94.69 337 PHE B O 1
ATOM 6416 N N . ASN B 1 338 ? -33.312 5.012 2.586 1 91.75 338 ASN B N 1
ATOM 6417 C CA . ASN B 1 338 ? -33.094 4.141 1.435 1 91.75 338 ASN B CA 1
ATOM 6418 C C . ASN B 1 338 ? -31.969 4.656 0.542 1 91.75 338 ASN B C 1
ATOM 6420 O O . ASN B 1 338 ? -32.125 4.688 -0.682 1 91.75 338 ASN B O 1
ATOM 6424 N N . LYS B 1 339 ? -30.984 5.242 1.047 1 93.62 339 LYS B N 1
ATOM 6425 C CA . LYS B 1 339 ? -29.75 5.707 0.402 1 93.62 339 LYS B CA 1
ATOM 6426 C C . LYS B 1 339 ? -28.625 5.844 1.412 1 93.62 339 LYS B C 1
ATOM 6428 O O . LYS B 1 339 ? -28.844 5.77 2.621 1 93.62 339 LYS B O 1
ATOM 6433 N N . PRO B 1 340 ? -27.344 5.988 0.956 1 97.31 340 PRO B N 1
ATOM 6434 C CA . PRO B 1 340 ? -26.25 6.227 1.897 1 97.31 340 PRO B CA 1
ATOM 6435 C C . PRO B 1 340 ? -26.5 7.43 2.801 1 97.31 340 PRO B C 1
ATOM 6437 O O . PRO B 1 340 ? -27.109 8.414 2.371 1 97.31 340 PRO B O 1
ATOM 6440 N N . LEU B 1 341 ? -26 7.32 4.035 1 97.94 341 LEU B N 1
ATOM 6441 C CA . LEU B 1 341 ? -26.375 8.289 5.059 1 97.94 341 LEU B CA 1
ATOM 6442 C C . LEU B 1 341 ? -25.156 8.68 5.898 1 97.94 341 LEU B C 1
ATOM 6444 O O . LEU B 1 341 ? -24.453 7.812 6.426 1 97.94 341 LEU B O 1
ATOM 6448 N N . PHE B 1 342 ? -24.938 9.977 5.965 1 98.62 342 PHE B N 1
ATOM 6449 C CA . PHE B 1 342 ? -24 10.5 6.961 1 98.62 342 PHE B CA 1
ATOM 6450 C C . PHE B 1 342 ? -24.719 10.789 8.273 1 98.62 342 PHE B C 1
ATOM 6452 O O . PHE B 1 342 ? -25.75 11.461 8.289 1 98.62 342 PHE B O 1
ATOM 6459 N N . ILE B 1 343 ? -24.203 10.281 9.32 1 98.56 343 ILE B N 1
ATOM 6460 C CA . ILE B 1 343 ? -24.547 10.758 10.656 1 98.56 343 ILE B CA 1
ATOM 6461 C C . ILE B 1 343 ? -23.375 11.516 11.266 1 98.56 343 ILE B C 1
ATOM 6463 O O . ILE B 1 343 ? -22.25 11 11.312 1 98.56 343 ILE B O 1
ATOM 6467 N N . TYR B 1 344 ? -23.625 12.766 11.656 1 98.69 344 TYR B N 1
ATOM 6468 C CA . TYR B 1 344 ? -22.5 13.562 12.133 1 98.69 344 TYR B CA 1
ATOM 6469 C C . TYR B 1 344 ? -22.828 14.227 13.461 1 98.69 344 TYR B C 1
ATOM 6471 O O . TYR B 1 344 ? -23.953 14.141 13.945 1 98.69 344 TYR B O 1
ATOM 6479 N N . ASP B 1 345 ? -21.812 14.75 14.125 1 98.56 345 ASP B N 1
ATOM 6480 C CA . ASP B 1 345 ? -21.906 15.445 15.406 1 98.56 345 ASP B CA 1
ATOM 6481 C C . ASP B 1 345 ? -22.312 14.484 16.516 1 98.56 345 ASP B C 1
ATOM 6483 O O . ASP B 1 345 ? -23.297 14.742 17.234 1 98.56 345 ASP B O 1
ATOM 6487 N N . TYR B 1 346 ? -21.516 13.477 16.688 1 98.31 346 TYR B N 1
ATOM 6488 C CA . TYR B 1 346 ? -21.719 12.453 17.703 1 98.31 346 TYR B CA 1
ATOM 6489 C C . TYR B 1 346 ? -21.438 13 19.094 1 98.31 346 TYR B C 1
ATOM 6491 O O . TYR B 1 346 ? -20.703 13.984 19.25 1 98.31 346 TYR B O 1
ATOM 6499 N N . PRO B 1 347 ? -22.062 12.305 20.125 1 97.88 347 PRO B N 1
ATOM 6500 C CA . PRO B 1 347 ? -21.734 12.703 21.5 1 97.88 347 PRO B CA 1
ATOM 6501 C C . PRO B 1 347 ? -20.25 12.57 21.812 1 97.88 347 PRO B C 1
ATOM 6503 O O . PRO B 1 347 ? -19.625 11.562 21.453 1 97.88 347 PRO B O 1
ATOM 6506 N N . ALA B 1 348 ? -19.688 13.531 22.5 1 95.88 348 ALA B N 1
ATOM 6507 C CA . ALA B 1 348 ? -18.266 13.586 22.812 1 95.88 348 ALA B CA 1
ATOM 6508 C C . ALA B 1 348 ? -17.844 12.383 23.641 1 95.88 348 ALA B C 1
ATOM 6510 O O . ALA B 1 348 ? -16.734 11.859 23.469 1 95.88 348 ALA B O 1
ATOM 6511 N N . GLU B 1 349 ? -18.656 11.875 24.453 1 93.19 349 GLU B N 1
ATOM 6512 C CA . GLU B 1 349 ? -18.328 10.875 25.469 1 93.19 349 GLU B CA 1
ATOM 6513 C C . GLU B 1 349 ? -18.047 9.523 24.828 1 93.19 349 GLU B C 1
ATOM 6515 O O . GLU B 1 349 ? -17.406 8.664 25.438 1 93.19 349 GLU B O 1
ATOM 6520 N N . ILE B 1 350 ? -18.516 9.328 23.656 1 92.38 350 ILE B N 1
ATOM 6521 C CA . ILE B 1 350 ? -18.344 8.008 23.062 1 92.38 350 ILE B CA 1
ATOM 6522 C C . ILE B 1 350 ? -17.375 8.102 21.875 1 92.38 350 ILE B C 1
ATOM 6524 O O . ILE B 1 350 ? -17.344 7.211 21.016 1 92.38 350 ILE B O 1
ATOM 6528 N N . LYS B 1 351 ? -16.688 9.203 21.766 1 93.75 351 LYS B N 1
ATOM 6529 C CA . LYS B 1 351 ? -15.781 9.391 20.641 1 93.75 351 LYS B CA 1
ATOM 6530 C C . LYS B 1 351 ? -14.367 9.719 21.109 1 93.75 351 LYS B C 1
ATOM 6532 O O . LYS B 1 351 ? -14.148 9.977 22.297 1 93.75 351 LYS B O 1
ATOM 6537 N N . ALA B 1 352 ? -13.422 9.688 20.219 1 92.69 352 ALA B N 1
ATOM 6538 C CA . ALA B 1 352 ? -12 9.75 20.531 1 92.69 352 ALA B CA 1
ATOM 6539 C C . ALA B 1 352 ? -11.586 11.156 20.953 1 92.69 352 ALA B C 1
ATOM 6541 O O . ALA B 1 352 ? -12.219 12.141 20.547 1 92.69 352 ALA B O 1
ATOM 6542 N N . PHE B 1 353 ? -10.461 11.297 21.625 1 93.38 353 PHE B N 1
ATOM 6543 C CA . PHE B 1 353 ? -9.984 12.523 22.266 1 93.38 353 PHE B CA 1
ATOM 6544 C C . PHE B 1 353 ? -9.594 13.555 21.203 1 93.38 353 PHE B C 1
ATOM 6546 O O . PHE B 1 353 ? -9.648 14.758 21.469 1 93.38 353 PHE B O 1
ATOM 6553 N N . TYR B 1 354 ? -9.195 13.07 20.016 1 95.88 354 TYR B N 1
ATOM 6554 C CA . TYR B 1 354 ? -8.617 13.984 19.031 1 95.88 354 TYR B CA 1
ATOM 6555 C C . TYR B 1 354 ? -9.695 14.68 18.219 1 95.88 354 TYR B C 1
ATOM 6557 O O . TYR B 1 354 ? -9.398 15.539 17.391 1 95.88 354 TYR B O 1
ATOM 6565 N N . MET B 1 355 ? -10.969 14.297 18.406 1 98 355 MET B N 1
ATOM 6566 C CA . MET B 1 355 ? -12.047 14.875 17.609 1 98 355 MET B CA 1
ATOM 6567 C C . MET B 1 355 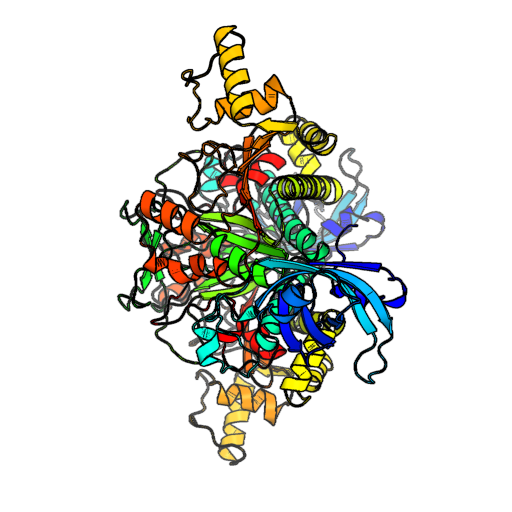? -12.445 16.25 18.141 1 98 355 MET B C 1
ATOM 6569 O O . MET B 1 355 ? -12.508 16.438 19.359 1 98 355 MET B O 1
ATOM 6573 N N . LYS B 1 356 ? -12.703 17.203 17.312 1 98.44 356 LYS B N 1
ATOM 6574 C CA . LYS B 1 356 ? -12.969 18.594 17.672 1 98.44 356 LYS B CA 1
ATOM 6575 C C . LYS B 1 356 ? -14.281 18.719 18.438 1 98.44 356 LYS B C 1
ATOM 6577 O O . LYS B 1 356 ? -15.328 18.266 17.984 1 98.44 356 LYS B O 1
ATOM 6582 N N . MET B 1 357 ? -14.195 19.344 19.578 1 97.56 357 MET B N 1
ATOM 6583 C CA . MET B 1 357 ? -15.391 19.672 20.344 1 97.56 357 MET B CA 1
ATOM 6584 C C . MET B 1 357 ? -16.219 20.734 19.625 1 97.56 357 MET B C 1
ATOM 6586 O O . MET B 1 357 ? -15.703 21.781 19.234 1 97.56 357 MET B O 1
ATOM 6590 N N . ASN B 1 358 ? -17.516 20.438 19.453 1 97.69 358 ASN B N 1
ATOM 6591 C CA . ASN B 1 358 ? -18.406 21.438 18.859 1 97.69 358 ASN B CA 1
ATOM 6592 C C . ASN B 1 358 ? -18.719 22.547 19.844 1 97.69 358 ASN B C 1
ATOM 6594 O O . ASN B 1 358 ? -18.469 22.422 21.047 1 97.69 358 ASN B O 1
ATOM 6598 N N . ALA B 1 359 ? -19.297 23.594 19.312 1 95.94 359 ALA B N 1
ATOM 6599 C CA . ALA B 1 359 ? -19.594 24.781 20.094 1 95.94 359 ALA B CA 1
ATOM 6600 C C . ALA B 1 359 ? -20.625 24.469 21.188 1 95.94 359 ALA B C 1
ATOM 6602 O O . ALA B 1 359 ? -20.641 25.125 22.234 1 95.94 359 ALA B O 1
ATOM 6603 N N . ASP B 1 360 ? -21.453 23.438 21 1 95.69 360 ASP B N 1
ATOM 6604 C CA . ASP B 1 360 ? -22.5 23.109 21.953 1 95.69 360 ASP B CA 1
ATOM 6605 C C . ASP B 1 360 ? -21.906 22.469 23.203 1 95.69 360 ASP B C 1
ATOM 6607 O O . ASP B 1 360 ? -22.609 22.344 24.219 1 95.69 360 ASP B O 1
ATOM 6611 N N . GLY B 1 361 ? -20.688 21.953 23.109 1 95.06 361 GLY B N 1
ATOM 6612 C CA . GLY B 1 361 ? -20 21.422 24.266 1 95.06 361 GLY B CA 1
ATOM 6613 C C . GLY B 1 361 ? -20.375 19.984 24.578 1 95.06 361 GLY B C 1
ATOM 6614 O O . GLY B 1 361 ? -19.844 19.375 25.516 1 95.06 361 GLY B O 1
ATOM 6615 N N . THR B 1 362 ? -21.25 19.406 23.781 1 96.38 362 THR B N 1
ATOM 6616 C CA . THR B 1 362 ? -21.734 18.062 24.078 1 96.38 362 THR B CA 1
ATOM 6617 C C . THR B 1 362 ? -21.406 17.109 22.938 1 96.38 362 THR B C 1
ATOM 6619 O O . THR B 1 362 ? -21.328 15.891 23.141 1 96.38 362 THR B O 1
ATOM 6622 N N . THR B 1 363 ? -21.203 17.625 21.781 1 98.12 363 THR B N 1
ATOM 6623 C CA . THR B 1 363 ? -20.922 16.812 20.609 1 98.12 363 THR B CA 1
ATOM 6624 C C . THR B 1 363 ? -19.562 17.172 20.016 1 98.12 363 THR B C 1
ATOM 6626 O O . THR B 1 363 ? -18.969 18.188 20.359 1 98.12 363 THR B O 1
ATOM 6629 N N . VAL B 1 364 ? -19.047 16.281 19.234 1 98.19 364 VAL B N 1
ATOM 6630 C CA . VAL B 1 364 ? -17.812 16.516 18.516 1 98.19 364 VAL B CA 1
ATOM 6631 C C . VAL B 1 364 ? -18.062 16.5 17.016 1 98.19 364 VAL B C 1
ATOM 6633 O O . VAL B 1 364 ? -19.062 15.93 16.562 1 98.19 364 VAL B O 1
ATOM 6636 N N . GLY B 1 365 ? -17.203 17.219 16.266 1 98.56 365 GLY B N 1
ATOM 6637 C CA . GLY B 1 365 ? -17.281 17.234 14.82 1 98.56 365 GLY B CA 1
ATOM 6638 C C . GLY B 1 365 ? -16.844 15.93 14.18 1 98.56 365 GLY B C 1
ATOM 6639 O O . GLY B 1 365 ? -15.852 15.891 13.453 1 98.56 365 GLY B O 1
ATOM 6640 N N . ALA B 1 366 ? -17.578 14.828 14.391 1 98.5 366 ALA B N 1
ATOM 6641 C CA . ALA B 1 366 ? -17.344 13.492 13.836 1 98.5 366 ALA B CA 1
ATOM 6642 C C . ALA B 1 366 ? -18.469 13.078 12.898 1 98.5 366 ALA B C 1
ATOM 6644 O O . ALA B 1 366 ? -19.594 13.562 13.016 1 98.5 366 ALA B O 1
ATOM 6645 N N . CYS B 1 367 ? -18.141 12.258 11.953 1 98.69 367 CYS B N 1
ATOM 6646 C CA . CYS B 1 367 ? -19.141 11.727 11.039 1 98.69 367 CYS B CA 1
ATOM 6647 C C . CYS B 1 367 ? -18.906 10.25 10.766 1 98.69 367 CYS B C 1
ATOM 6649 O O . CYS B 1 367 ? -17.766 9.789 10.789 1 98.69 367 CYS B O 1
ATOM 6651 N N . ASP B 1 368 ? -19.953 9.484 10.523 1 98.31 368 ASP B N 1
ATOM 6652 C CA . ASP B 1 368 ? -19.953 8.125 9.992 1 98.31 368 ASP B CA 1
ATOM 6653 C C . ASP B 1 368 ? -20.75 8.039 8.695 1 98.31 368 ASP B C 1
ATOM 6655 O O . ASP B 1 368 ? -21.797 8.672 8.562 1 98.31 368 ASP B O 1
ATOM 6659 N N . LEU B 1 369 ? -20.203 7.379 7.789 1 98.56 369 LEU B N 1
ATOM 6660 C CA . LEU B 1 369 ? -20.953 7.074 6.578 1 98.56 369 LEU B CA 1
ATOM 6661 C C . LEU B 1 369 ? -21.547 5.672 6.648 1 98.56 369 LEU B C 1
ATOM 6663 O O . LEU B 1 369 ? -20.828 4.691 6.824 1 98.56 369 LEU B O 1
ATOM 6667 N N . LEU B 1 370 ? -22.812 5.586 6.566 1 97.56 370 LEU B N 1
ATOM 6668 C CA . LEU B 1 370 ? -23.562 4.332 6.539 1 97.56 370 LEU B CA 1
ATOM 6669 C C . LEU B 1 370 ? -24.016 4 5.121 1 97.56 370 LEU B C 1
ATOM 6671 O O . LEU B 1 370 ? -24.516 4.867 4.406 1 97.56 370 LEU B O 1
ATOM 6675 N N . MET B 1 371 ? -23.797 2.809 4.727 1 95.5 371 MET B N 1
ATOM 6676 C CA . MET B 1 371 ? -24.25 2.33 3.426 1 95.5 371 MET B CA 1
ATOM 6677 C C . MET B 1 371 ? -25.359 1.301 3.586 1 95.5 371 MET B C 1
ATOM 6679 O O . MET B 1 371 ? -25.328 0.471 4.496 1 95.5 371 MET B O 1
ATOM 6683 N N . PRO B 1 372 ? -26.344 1.312 2.721 1 92.69 372 PRO B N 1
ATOM 6684 C CA . PRO B 1 372 ? -27.391 0.285 2.779 1 92.69 372 PRO B CA 1
ATOM 6685 C C . PRO B 1 372 ? -26.828 -1.133 2.711 1 92.69 372 PRO B C 1
ATOM 6687 O O . PRO B 1 372 ? -25.922 -1.404 1.916 1 92.69 372 PRO B O 1
ATOM 6690 N N . GLY B 1 373 ? -27.359 -1.967 3.551 1 87.12 373 GLY B N 1
ATOM 6691 C CA . GLY B 1 373 ? -26.969 -3.369 3.506 1 87.12 373 GLY B CA 1
ATOM 6692 C C . GLY B 1 373 ? -25.844 -3.709 4.457 1 87.12 373 GLY B C 1
ATOM 6693 O O . GLY B 1 373 ? -25.719 -4.848 4.91 1 87.12 373 GLY B O 1
ATOM 6694 N N . ILE B 1 374 ? -24.984 -2.715 4.805 1 89.19 374 ILE B N 1
ATOM 6695 C CA . ILE B 1 374 ? -23.781 -3.092 5.551 1 89.19 374 ILE B CA 1
ATOM 6696 C C . ILE B 1 374 ? -23.641 -2.201 6.781 1 89.19 374 ILE B C 1
ATOM 6698 O O . ILE B 1 374 ? -23.047 -2.605 7.781 1 89.19 374 ILE B O 1
ATOM 6702 N N . GLY B 1 375 ? -24.188 -0.989 6.738 1 91.69 375 GLY B N 1
ATOM 6703 C CA . GLY B 1 375 ? -23.984 -0.067 7.84 1 91.69 375 GLY B CA 1
ATOM 6704 C C . GLY B 1 375 ? -22.734 0.792 7.664 1 91.69 375 GLY B C 1
ATOM 6705 O O . GLY B 1 375 ? -22.453 1.271 6.562 1 91.69 375 GLY B O 1
ATOM 6706 N N . GLU B 1 376 ? -22 1.002 8.719 1 94.25 376 GLU B N 1
ATOM 6707 C CA . GLU B 1 376 ? -20.891 1.943 8.719 1 94.25 376 GLU B CA 1
ATOM 6708 C C . GLU B 1 376 ? -19.703 1.398 7.922 1 94.25 376 GLU B C 1
ATOM 6710 O O . GLU B 1 376 ? -19.266 0.272 8.148 1 94.25 376 GLU B O 1
ATOM 6715 N N . ILE B 1 377 ? -19.078 2.281 7.043 1 95.69 377 ILE B N 1
ATOM 6716 C CA . ILE B 1 377 ? -17.891 1.868 6.32 1 95.69 377 ILE B CA 1
ATOM 6717 C C . ILE B 1 377 ? -16.797 2.922 6.484 1 95.69 377 ILE B C 1
ATOM 6719 O O . ILE B 1 377 ? -15.625 2.66 6.203 1 95.69 377 ILE B O 1
ATOM 6723 N N . VAL B 1 378 ? -17.203 4.141 6.859 1 98.19 378 VAL B N 1
ATOM 6724 C CA . VAL B 1 378 ? -16.25 5.234 7.059 1 98.19 378 VAL B CA 1
ATOM 6725 C C . VAL B 1 378 ? -16.531 5.91 8.398 1 98.19 378 VAL B C 1
ATOM 6727 O O . VAL B 1 378 ? -17.672 6.102 8.789 1 98.19 378 VAL B O 1
ATOM 6730 N N . GLY B 1 379 ? -15.5 6.203 9.109 1 97.94 379 GLY B N 1
ATOM 6731 C CA . GLY B 1 379 ? -15.492 7.137 10.227 1 97.94 379 GLY B CA 1
ATOM 6732 C C . GLY B 1 379 ? -14.523 8.289 10.039 1 97.94 379 GLY B C 1
ATOM 6733 O O . GLY B 1 379 ? -13.414 8.094 9.555 1 97.94 379 GLY B O 1
ATOM 6734 N N . GLY B 1 380 ? -14.992 9.477 10.297 1 98.5 380 GLY B N 1
ATOM 6735 C CA . GLY B 1 380 ? -14.148 10.648 10.125 1 98.5 380 GLY B CA 1
ATOM 6736 C C . GLY B 1 380 ? -14.422 11.734 11.148 1 98.5 380 GLY B C 1
ATOM 6737 O O . GLY B 1 380 ? -15.398 11.664 11.891 1 98.5 380 GLY B O 1
ATOM 6738 N N . SER B 1 381 ? -13.516 12.688 11.211 1 98.81 381 SER B N 1
ATOM 6739 C CA . SER B 1 381 ? -13.719 13.805 12.133 1 98.81 381 SER B CA 1
ATOM 6740 C C . SER B 1 381 ? -12.805 14.977 11.789 1 98.81 381 SER B C 1
ATOM 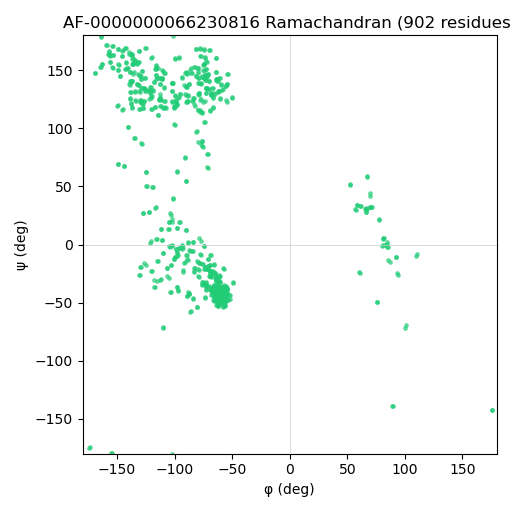6742 O O . SER B 1 381 ? -11.805 14.805 11.086 1 98.81 381 SER B O 1
ATOM 6744 N N . GLU B 1 382 ? -13.289 16.078 12.148 1 98.81 382 GLU B N 1
ATOM 6745 C CA . GLU B 1 382 ? -12.375 17.219 12.312 1 98.81 382 GLU B CA 1
ATOM 6746 C C . GLU B 1 382 ? -11.555 17.078 13.594 1 98.81 382 GLU B C 1
ATOM 6748 O O . GLU B 1 382 ? -12.047 16.578 14.602 1 98.81 382 GLU B O 1
ATOM 6753 N N . ARG B 1 383 ? -10.305 17.484 13.555 1 98.75 383 ARG B N 1
ATOM 6754 C CA . ARG B 1 383 ? -9.398 17.281 14.688 1 98.75 383 ARG B CA 1
ATOM 6755 C C . ARG B 1 383 ? -9.469 18.469 15.656 1 98.75 383 ARG B C 1
ATOM 6757 O O . ARG B 1 383 ? -9.664 19.609 15.234 1 98.75 383 ARG B O 1
ATOM 6764 N N . GLU B 1 384 ? -9.289 18.203 16.953 1 98.31 384 GLU B N 1
ATOM 6765 C CA . GLU B 1 384 ? -9.109 19.266 17.938 1 98.31 384 GLU B CA 1
ATOM 6766 C C . GLU B 1 384 ? -7.793 20 17.719 1 98.31 384 GLU B C 1
ATOM 6768 O O . GLU B 1 384 ? -6.719 19.406 17.797 1 98.31 384 GLU B O 1
ATOM 6773 N N . SER B 1 385 ? -7.879 21.266 17.422 1 97.94 385 SER B N 1
ATOM 6774 C CA . SER B 1 385 ? -6.695 22.031 17.031 1 97.94 385 SER B CA 1
ATOM 6775 C C . SER B 1 385 ? -6.121 22.797 18.219 1 97.94 385 SER B C 1
ATOM 6777 O O . SER B 1 385 ? -5.047 23.391 18.109 1 97.94 385 SER B O 1
ATOM 6779 N N . ASP B 1 386 ? -6.828 22.844 19.359 1 97.38 386 ASP B N 1
ATOM 6780 C CA . ASP B 1 386 ? -6.387 23.578 20.547 1 97.38 386 ASP B CA 1
ATOM 6781 C C . ASP B 1 386 ? -5.559 22.672 21.453 1 97.38 386 ASP B C 1
ATOM 6783 O O . ASP B 1 386 ? -6.047 21.641 21.938 1 97.38 386 ASP B O 1
ATOM 6787 N N . TYR B 1 387 ? -4.371 23.094 21.719 1 97.62 387 TYR B N 1
ATOM 6788 C CA . TYR B 1 387 ? -3.441 22.312 22.531 1 97.62 387 TYR B CA 1
ATOM 6789 C C . TYR B 1 387 ? -4.02 22.031 23.906 1 97.62 387 TYR B C 1
ATOM 6791 O O . TYR B 1 387 ? -4.02 20.891 24.359 1 97.62 387 TYR B O 1
ATOM 6799 N N . THR B 1 388 ? -4.523 23.031 24.562 1 97.25 388 THR B N 1
ATOM 6800 C CA . THR B 1 388 ? -5.004 22.922 25.938 1 97.25 388 THR B CA 1
ATOM 6801 C C . THR B 1 388 ? -6.227 22.016 26.016 1 97.25 388 THR B C 1
ATOM 6803 O O . THR B 1 388 ? -6.32 21.156 26.906 1 97.25 388 THR B O 1
ATOM 6806 N N . LYS B 1 389 ? -7.164 22.219 25.062 1 96.25 389 LYS B N 1
ATOM 6807 C CA . LYS B 1 389 ? -8.336 21.344 25.031 1 96.25 389 LYS B CA 1
ATOM 6808 C C . LYS B 1 389 ? -7.938 19.891 24.797 1 96.25 389 LYS B C 1
ATOM 6810 O O . LYS B 1 389 ? -8.492 18.984 25.438 1 96.25 389 LYS B O 1
ATOM 6815 N N . LEU B 1 390 ? -7.031 19.703 23.938 1 96.5 390 LEU B N 1
ATOM 6816 C CA . LEU B 1 390 ? -6.582 18.359 23.609 1 96.5 390 LEU B CA 1
ATOM 6817 C C . LEU B 1 390 ? -5.941 17.688 24.812 1 96.5 390 LEU B C 1
ATOM 6819 O O . LEU B 1 390 ? -6.211 16.516 25.094 1 96.5 390 LEU B O 1
ATOM 6823 N N . VAL B 1 391 ? -5.098 18.406 25.484 1 96.31 391 VAL B N 1
ATOM 6824 C CA . VAL B 1 391 ? -4.434 17.891 26.688 1 96.31 391 VAL B CA 1
ATOM 6825 C C . VAL B 1 391 ? -5.477 17.516 27.734 1 96.31 391 VAL B C 1
ATOM 6827 O O . VAL B 1 391 ? -5.375 16.453 28.375 1 96.31 391 VAL B O 1
ATOM 6830 N N . LYS B 1 392 ? -6.434 18.344 27.906 1 95 392 LYS B N 1
ATOM 6831 C CA . LYS B 1 392 ? -7.504 18.078 28.859 1 95 392 LYS B CA 1
ATOM 6832 C C . LYS B 1 392 ? -8.25 16.797 28.5 1 95 392 LYS B C 1
ATOM 6834 O O . LYS B 1 392 ? -8.555 15.984 29.391 1 95 392 LYS B O 1
ATOM 6839 N N . LYS B 1 393 ? -8.547 16.656 27.297 1 93.31 393 LYS B N 1
ATOM 6840 C CA . LYS B 1 393 ? -9.242 15.453 26.844 1 93.31 393 LYS B CA 1
ATOM 6841 C C . LYS B 1 393 ? -8.398 14.203 27.094 1 93.31 393 LYS B C 1
ATOM 6843 O O . LYS B 1 393 ? -8.93 13.164 27.484 1 93.31 393 LYS B O 1
ATOM 6848 N N . CYS B 1 394 ? -7.109 14.273 26.766 1 92.38 394 CYS B N 1
ATOM 6849 C CA . CYS B 1 394 ? -6.199 13.156 27 1 92.38 394 CYS B CA 1
ATOM 6850 C C . CYS B 1 394 ? -6.176 12.781 28.484 1 92.38 394 CYS B C 1
ATOM 6852 O O . CYS B 1 394 ? -6.23 11.594 28.828 1 92.38 394 CYS B O 1
ATOM 6854 N N . THR B 1 395 ? -6.113 13.789 29.312 1 91.94 395 THR B N 1
ATOM 6855 C CA . THR B 1 395 ? -6.082 13.57 30.75 1 91.94 395 THR B CA 1
ATOM 6856 C C . THR B 1 395 ? -7.371 12.906 31.219 1 91.94 395 THR B C 1
ATOM 6858 O O . THR B 1 395 ? -7.332 11.961 32 1 91.94 395 THR B O 1
ATOM 6861 N N . LYS B 1 396 ? -8.445 13.359 30.703 1 89.56 396 LYS B N 1
ATOM 6862 C CA . LYS B 1 396 ? -9.742 12.766 31.047 1 89.56 396 LYS B CA 1
ATOM 6863 C C . LYS B 1 396 ? -9.797 11.305 30.625 1 89.56 396 LYS B C 1
ATOM 6865 O O . LYS B 1 396 ? -10.43 10.484 31.297 1 89.56 396 LYS B O 1
ATOM 6870 N N . ALA B 1 397 ? -9.195 11.008 29.547 1 86.12 397 ALA B N 1
ATOM 6871 C CA . ALA B 1 397 ? -9.188 9.641 29.031 1 86.12 397 ALA B CA 1
ATOM 6872 C C . ALA B 1 397 ? -8.094 8.812 29.688 1 86.12 397 ALA B C 1
ATOM 6874 O O . ALA B 1 397 ? -7.809 7.691 29.25 1 86.12 397 ALA B O 1
ATOM 6875 N N . ASN B 1 398 ? -7.32 9.328 30.641 1 86.5 398 ASN B N 1
ATOM 6876 C CA . ASN B 1 398 ? -6.254 8.672 31.391 1 86.5 398 ASN B CA 1
ATOM 6877 C C . ASN B 1 398 ? -5.082 8.297 30.484 1 86.5 398 ASN B C 1
ATOM 6879 O O . ASN B 1 398 ? -4.492 7.223 30.641 1 86.5 398 ASN B O 1
ATOM 6883 N N . MET B 1 399 ? -4.887 9.102 29.453 1 87.44 399 MET B N 1
ATOM 6884 C CA . MET B 1 399 ? -3.719 8.93 28.594 1 87.44 399 MET B CA 1
ATOM 6885 C C . MET B 1 399 ? -2.52 9.695 29.141 1 87.44 399 MET B C 1
ATOM 6887 O O . MET B 1 399 ? -2.672 10.797 29.672 1 87.44 399 MET B O 1
ATOM 6891 N N . LYS B 1 400 ? -1.362 9.109 29.109 1 86.5 400 LYS B N 1
ATOM 6892 C CA . LYS B 1 400 ? -0.135 9.781 29.516 1 86.5 400 LYS B CA 1
ATOM 6893 C C . LYS B 1 400 ? 0.309 10.797 28.469 1 86.5 400 LYS B C 1
ATOM 6895 O O . LYS B 1 400 ? 0.897 10.43 27.453 1 86.5 400 LYS B O 1
ATOM 6900 N N . VAL B 1 401 ? 0.126 11.977 28.734 1 89.12 401 VAL B N 1
ATOM 6901 C CA . VAL B 1 401 ? 0.39 13.078 27.828 1 89.12 401 VAL B CA 1
ATOM 6902 C C . VAL B 1 401 ? 1.831 13.008 27.328 1 89.12 401 VAL B C 1
ATOM 6904 O O . VAL B 1 401 ? 2.104 13.273 26.141 1 89.12 401 VAL B O 1
ATOM 6907 N N . GLU B 1 402 ? 2.75 12.641 28.125 1 89.38 402 GLU B N 1
ATOM 6908 C CA . GLU B 1 402 ? 4.172 12.586 27.797 1 89.38 402 GLU B CA 1
ATOM 6909 C C . GLU B 1 402 ? 4.438 11.602 26.656 1 89.38 402 GLU B C 1
ATOM 6911 O O . GLU B 1 402 ? 5.34 11.812 25.844 1 89.38 402 GLU B O 1
ATOM 6916 N N . ASP B 1 403 ? 3.678 10.609 26.578 1 88 403 ASP B N 1
ATOM 6917 C CA . ASP B 1 403 ? 3.885 9.547 25.594 1 88 403 ASP B CA 1
ATOM 6918 C C . ASP B 1 403 ? 3.484 10.016 24.188 1 88 403 ASP B C 1
ATOM 6920 O O . ASP B 1 403 ? 3.928 9.445 23.188 1 88 403 ASP B O 1
ATOM 6924 N N . ILE B 1 404 ? 2.66 11.031 24.109 1 92.5 404 ILE B N 1
ATOM 6925 C CA . ILE B 1 404 ? 2.195 11.469 22.797 1 92.5 404 ILE B CA 1
ATOM 6926 C C . ILE B 1 404 ? 2.443 12.969 22.641 1 92.5 404 ILE B C 1
ATOM 6928 O O . ILE B 1 404 ? 1.7 13.656 21.938 1 92.5 404 ILE B O 1
ATOM 6932 N N . GLU B 1 405 ? 3.438 13.469 23.344 1 94.5 405 GLU B N 1
ATOM 6933 C CA . GLU B 1 405 ? 3.758 14.898 23.297 1 94.5 405 GLU B CA 1
ATOM 6934 C C . GLU B 1 405 ? 4.062 15.352 21.875 1 94.5 405 GLU B C 1
ATOM 6936 O O . GLU B 1 405 ? 3.727 16.469 21.484 1 94.5 405 GLU B O 1
ATOM 6941 N N . TRP B 1 406 ? 4.781 14.508 21.125 1 95.69 406 TRP B N 1
ATOM 6942 C CA . TRP B 1 406 ? 5.086 14.875 19.734 1 95.69 406 TRP B CA 1
ATOM 6943 C C . TRP B 1 406 ? 3.811 15.203 18.969 1 95.69 406 TRP B C 1
ATOM 6945 O O . TRP B 1 406 ? 3.789 16.141 18.172 1 95.69 406 TRP B O 1
ATOM 6955 N N . TYR B 1 407 ? 2.777 14.453 19.25 1 96.5 407 TYR B N 1
ATOM 6956 C CA . TYR B 1 407 ? 1.495 14.633 18.578 1 96.5 407 TYR B CA 1
ATOM 6957 C C . TYR B 1 407 ? 0.794 15.891 19.078 1 96.5 407 TYR B C 1
ATOM 6959 O O . TYR B 1 407 ? 0.291 16.688 18.281 1 96.5 407 TYR B O 1
ATOM 6967 N N . LEU B 1 408 ? 0.76 16.094 20.359 1 96.62 408 LEU B N 1
ATOM 6968 C CA . LEU B 1 408 ? 0.106 17.25 20.969 1 96.62 408 LEU B CA 1
ATOM 6969 C C . LEU B 1 408 ? 0.772 18.547 20.516 1 96.62 408 LEU B C 1
ATOM 6971 O O . LEU B 1 408 ? 0.09 19.516 20.219 1 96.62 408 LEU B O 1
ATOM 6975 N N . ALA B 1 409 ? 2.037 18.438 20.391 1 96.31 409 ALA B N 1
ATOM 6976 C CA . ALA B 1 409 ? 2.832 19.625 20.094 1 96.31 409 ALA B CA 1
ATOM 6977 C C . ALA B 1 409 ? 2.604 20.094 18.672 1 96.31 409 ALA B C 1
ATOM 6979 O O . ALA B 1 409 ? 2.941 21.234 18.312 1 96.31 409 ALA B O 1
ATOM 6980 N N . LEU B 1 410 ? 2.076 19.219 17.812 1 98.12 410 LEU B N 1
ATOM 6981 C CA . LEU B 1 410 ? 1.714 19.672 16.484 1 98.12 410 LEU B CA 1
ATOM 6982 C C . LEU B 1 410 ? 0.875 20.953 16.547 1 98.12 410 LEU B C 1
ATOM 6984 O O . LEU B 1 410 ? 0.973 21.812 15.68 1 98.12 410 LEU B O 1
ATOM 6988 N N . ARG B 1 411 ? 0.069 21.094 17.609 1 98.56 411 ARG B N 1
ATOM 6989 C CA . ARG B 1 411 ? -0.83 22.234 17.781 1 98.56 411 ARG B CA 1
ATOM 6990 C C . ARG B 1 411 ? -0.05 23.5 18.094 1 98.56 411 ARG B C 1
ATOM 6992 O O . ARG B 1 411 ? -0.592 24.609 18 1 98.56 411 ARG B O 1
ATOM 6999 N N . LYS B 1 412 ? 1.196 23.406 18.406 1 98 412 LYS B N 1
ATOM 7000 C CA . LYS B 1 412 ? 2.014 24.562 18.781 1 98 412 LYS B CA 1
ATOM 7001 C C . LYS B 1 412 ? 2.658 25.188 17.547 1 98 412 LYS B C 1
ATOM 7003 O O . LYS B 1 412 ? 3.156 26.312 17.609 1 98 412 LYS B O 1
ATOM 7008 N N . TYR B 1 413 ? 2.619 24.5 16.438 1 97.62 413 TYR B N 1
ATOM 7009 C CA . TYR B 1 413 ? 3.441 24.891 15.297 1 97.62 413 TYR B CA 1
ATOM 7010 C C . TYR B 1 413 ? 2.592 25.094 14.055 1 97.62 413 TYR B C 1
ATOM 7012 O O . TYR B 1 413 ? 2.828 24.453 13.023 1 97.62 413 TYR B O 1
ATOM 7020 N N . GLY B 1 414 ? 1.689 26.062 14.133 1 97.81 414 GLY B N 1
ATOM 7021 C CA . GLY B 1 414 ? 0.933 26.484 12.961 1 97.81 414 GLY B CA 1
ATOM 7022 C C . GLY B 1 414 ? -0.19 25.531 12.602 1 97.81 414 GLY B C 1
ATOM 7023 O O . GLY B 1 414 ? -0.604 25.469 11.445 1 97.81 414 GLY B O 1
ATOM 7024 N N . TYR B 1 415 ? -0.67 24.703 13.523 1 98.5 415 TYR B N 1
ATOM 7025 C CA . TYR B 1 415 ? -1.776 23.781 13.32 1 98.5 415 TYR B CA 1
ATOM 7026 C C . TYR B 1 415 ? -3.117 24.484 13.453 1 98.5 415 TYR B C 1
ATOM 7028 O O . TYR B 1 415 ? -3.639 24.641 14.555 1 98.5 415 TYR B O 1
ATOM 7036 N N . HIS B 1 416 ? -3.74 24.891 12.367 1 98.31 416 HIS B N 1
ATOM 7037 C CA . HIS B 1 416 ? -4.984 25.641 12.391 1 98.31 416 HIS B CA 1
ATOM 7038 C C . HIS B 1 416 ? -6.195 24.719 12.469 1 98.31 416 HIS B C 1
ATOM 7040 O O . HIS B 1 416 ? -7.047 24.891 13.352 1 98.31 416 HIS B O 1
ATOM 7046 N N . LYS B 1 417 ? -6.316 23.844 11.523 1 97.94 417 LYS B N 1
ATOM 7047 C CA . LYS B 1 417 ? -7.363 22.828 11.5 1 97.94 417 LYS B CA 1
ATOM 7048 C C . LYS B 1 417 ? -7.02 21.703 10.523 1 97.94 417 LYS B C 1
ATOM 7050 O O . LYS B 1 417 ? -6.234 21.906 9.594 1 97.94 417 LYS B O 1
ATOM 7055 N N . SER B 1 418 ? -7.566 20.547 10.75 1 98.62 418 SER B N 1
ATOM 7056 C CA . SER B 1 418 ? -7.461 19.406 9.844 1 98.62 418 SER B CA 1
ATOM 7057 C C . SER B 1 418 ? -8.617 18.438 10.031 1 98.62 418 SER B C 1
ATOM 7059 O O . SER B 1 418 ? -9.32 18.5 11.047 1 98.62 418 SER B O 1
ATOM 7061 N N . ALA B 1 419 ? -8.898 17.688 9.086 1 98.88 419 ALA B N 1
ATOM 7062 C CA . ALA B 1 419 ? -9.914 16.641 9.125 1 98.88 419 ALA B CA 1
ATOM 7063 C C . ALA B 1 419 ? -9.461 15.406 8.336 1 98.88 419 ALA B C 1
ATOM 7065 O O . ALA B 1 419 ? -8.625 15.508 7.438 1 98.88 419 ALA B O 1
ATOM 7066 N N . GLY B 1 420 ? -9.93 14.289 8.734 1 98.88 420 GLY B N 1
ATOM 7067 C CA . GLY B 1 420 ? -9.602 13.039 8.062 1 98.88 420 GLY B CA 1
ATOM 7068 C C . GLY B 1 420 ? -10.602 11.93 8.336 1 98.88 420 GLY B C 1
ATOM 7069 O O . GLY B 1 420 ? -11.539 12.109 9.117 1 98.88 420 GLY B O 1
ATOM 7070 N N . PHE B 1 421 ? -10.461 10.867 7.645 1 98.81 421 PHE B N 1
ATOM 7071 C CA . PHE B 1 421 ? -11.367 9.742 7.832 1 98.81 421 PHE B CA 1
ATOM 7072 C C . PHE B 1 421 ? -10.633 8.414 7.641 1 98.81 421 PHE B C 1
ATOM 7074 O O . PHE B 1 421 ? -9.484 8.398 7.211 1 98.81 421 PHE B O 1
ATOM 7081 N N . GLY B 1 422 ? -11.227 7.359 8.117 1 98.56 422 GLY B N 1
ATOM 7082 C CA . GLY B 1 422 ? -10.789 5.988 7.895 1 98.56 422 GLY B CA 1
ATOM 7083 C C . GLY B 1 422 ? -11.828 5.137 7.199 1 98.56 422 GLY B C 1
ATOM 7084 O O . GLY B 1 422 ? -13.008 5.156 7.57 1 98.56 422 GLY B O 1
ATOM 7085 N N . LEU B 1 423 ? -11.43 4.516 6.168 1 98.69 423 LEU B N 1
ATOM 7086 C CA . LEU B 1 423 ? -12.258 3.529 5.484 1 98.69 423 LEU B CA 1
ATOM 7087 C C . LEU B 1 423 ? -11.672 2.131 5.629 1 98.69 423 LEU B C 1
ATOM 7089 O O . LEU B 1 423 ? -10.523 1.894 5.246 1 98.69 423 LEU B O 1
ATOM 7093 N N . GLY B 1 424 ? -12.438 1.251 6.242 1 97.69 424 GLY B N 1
ATOM 7094 C CA . GLY B 1 424 ? -12.031 -0.145 6.219 1 97.69 424 GLY B CA 1
ATOM 7095 C C . GLY B 1 424 ? -12.148 -0.776 4.844 1 97.69 424 GLY B C 1
ATOM 7096 O O . GLY B 1 424 ? -13.25 -0.922 4.309 1 97.69 424 GLY B O 1
ATOM 7097 N N . PHE B 1 425 ? -11.094 -1.144 4.297 1 98.62 425 PHE B N 1
ATOM 7098 C CA . PHE B 1 425 ? -11.055 -1.623 2.922 1 98.62 425 PHE B CA 1
ATOM 7099 C C . PHE B 1 425 ? -11.883 -2.889 2.764 1 98.62 425 PHE B C 1
ATOM 7101 O O . PHE B 1 425 ? -12.641 -3.025 1.801 1 98.62 425 PHE B O 1
ATOM 7108 N N . GLU B 1 426 ? -11.75 -3.824 3.695 1 98.25 426 GLU B N 1
ATOM 7109 C CA . GLU B 1 426 ? -12.469 -5.09 3.619 1 98.25 426 GLU B CA 1
ATOM 7110 C C . GLU B 1 426 ? -13.977 -4.879 3.768 1 98.25 426 GLU B C 1
ATOM 7112 O O . GLU B 1 426 ? -14.766 -5.559 3.115 1 98.25 426 GLU B O 1
ATOM 7117 N N . ARG B 1 427 ? -14.336 -3.967 4.605 1 96.5 427 ARG B N 1
ATOM 7118 C CA . ARG B 1 427 ? -15.766 -3.68 4.734 1 96.5 427 ARG B CA 1
ATOM 7119 C C . ARG B 1 427 ? -16.312 -3.086 3.443 1 96.5 427 ARG B C 1
ATOM 7121 O O . ARG B 1 427 ? -17.453 -3.393 3.049 1 96.5 427 ARG B O 1
ATOM 7128 N N . PHE B 1 428 ? -15.625 -2.209 2.867 1 98.38 428 PHE B N 1
ATOM 7129 C CA . PHE B 1 428 ? -16.047 -1.662 1.586 1 98.38 428 PHE B CA 1
ATOM 7130 C C . PHE B 1 428 ? -16.172 -2.764 0.54 1 98.38 428 PHE B C 1
ATOM 7132 O O . PHE B 1 428 ? -17.109 -2.77 -0.258 1 98.38 428 PHE B O 1
ATOM 7139 N N . LEU B 1 429 ? -15.203 -3.705 0.537 1 98.56 429 LEU B N 1
ATOM 7140 C CA . LEU B 1 429 ? -15.25 -4.844 -0.373 1 98.56 429 LEU B CA 1
ATOM 7141 C C . LEU B 1 429 ? -16.5 -5.68 -0.128 1 98.56 429 LEU B C 1
ATOM 7143 O O . LEU B 1 429 ? -17.141 -6.148 -1.076 1 98.56 429 LEU B O 1
ATOM 7147 N N . MET B 1 430 ? -16.797 -5.883 1.143 1 97.62 430 MET B N 1
ATOM 7148 C CA . MET B 1 430 ? -18.031 -6.598 1.444 1 97.62 430 MET B CA 1
ATOM 7149 C C . MET B 1 430 ? -19.234 -5.902 0.805 1 97.62 430 MET B C 1
ATOM 7151 O O . MET B 1 430 ? -20.094 -6.559 0.23 1 97.62 430 MET B O 1
ATOM 7155 N N . TYR B 1 431 ? -19.266 -4.609 0.897 1 96.81 431 TYR B N 1
ATOM 7156 C CA . TYR B 1 431 ? -20.375 -3.824 0.365 1 96.81 431 TYR B CA 1
ATOM 7157 C C . TYR B 1 431 ? -20.484 -3.998 -1.144 1 96.81 431 TYR B C 1
ATOM 7159 O O . TYR B 1 431 ? -21.578 -4.25 -1.664 1 96.81 431 TYR B O 1
ATOM 7167 N N . VAL B 1 432 ? -19.359 -3.953 -1.893 1 98.25 432 VAL B N 1
ATOM 7168 C CA . VAL B 1 432 ? -19.422 -3.879 -3.348 1 98.25 432 VAL B CA 1
ATOM 7169 C C . VAL B 1 432 ? -19.438 -5.285 -3.938 1 98.25 432 VAL B C 1
ATOM 7171 O O . VAL B 1 432 ? -19.641 -5.457 -5.145 1 98.25 432 VAL B O 1
ATOM 7174 N N . THR B 1 433 ? -19.219 -6.348 -3.127 1 97.56 433 THR B N 1
ATOM 7175 C CA . THR B 1 433 ? -19.234 -7.719 -3.629 1 97.56 433 THR B CA 1
ATOM 7176 C C . THR B 1 433 ? -20.391 -8.508 -3.023 1 97.56 433 THR B C 1
ATOM 7178 O O . THR B 1 433 ? -20.641 -9.648 -3.406 1 97.56 433 THR B O 1
ATOM 7181 N N . GLU B 1 434 ? -21 -7.969 -1.96 1 95.12 434 GLU B N 1
ATOM 7182 C CA . GLU B 1 434 ? -22.078 -8.594 -1.202 1 95.12 434 GLU B CA 1
ATOM 7183 C C . GLU B 1 434 ? -21.594 -9.852 -0.483 1 95.12 434 GLU B C 1
ATOM 7185 O O . GLU B 1 434 ? -22.344 -10.82 -0.35 1 95.12 434 GLU B O 1
ATOM 7190 N N . CYS B 1 435 ? -20.312 -9.805 -0.19 1 94.5 435 CYS B N 1
ATOM 7191 C CA . CYS B 1 435 ? -19.797 -10.867 0.666 1 94.5 435 CYS B CA 1
ATOM 7192 C C . CYS B 1 435 ? -20.312 -10.719 2.09 1 94.5 435 CYS B C 1
ATOM 7194 O O . CYS B 1 435 ? -20.391 -9.609 2.623 1 94.5 435 CYS B O 1
ATOM 7196 N N . GLU B 1 436 ? -20.641 -11.805 2.738 1 92.62 436 GLU B N 1
ATOM 7197 C CA . GLU B 1 436 ? -21.25 -11.766 4.066 1 92.62 436 GLU B CA 1
ATOM 7198 C C . GLU B 1 436 ? -20.188 -11.852 5.16 1 92.62 436 GLU B C 1
ATOM 7200 O O . GLU B 1 436 ? -20.453 -11.492 6.312 1 92.62 436 GLU B O 1
ATOM 7205 N N . ASN B 1 437 ? -19.094 -12.383 4.824 1 96.56 437 ASN B N 1
ATOM 7206 C CA . ASN B 1 437 ? -18.016 -12.594 5.797 1 96.56 437 ASN B CA 1
ATOM 7207 C C . ASN B 1 437 ? -16.75 -11.867 5.395 1 96.56 437 ASN B C 1
ATOM 7209 O O . ASN B 1 437 ? -16.234 -12.062 4.285 1 96.56 437 ASN B O 1
ATOM 7213 N N . VAL B 1 438 ? -16.234 -11.031 6.344 1 97.12 438 VAL B N 1
ATOM 7214 C CA . VAL B 1 438 ? -15.07 -10.203 6.074 1 97.12 438 VAL B CA 1
ATOM 7215 C C . VAL B 1 438 ? -13.867 -11.086 5.746 1 97.12 438 VAL B C 1
ATOM 7217 O O . VAL B 1 438 ? -12.984 -10.68 4.988 1 97.12 438 VAL B O 1
ATOM 7220 N N . LYS B 1 439 ? -13.812 -12.312 6.223 1 97.12 439 LYS B N 1
ATOM 7221 C CA . LYS B 1 439 ? -12.727 -13.25 5.973 1 97.12 439 LYS B CA 1
ATOM 7222 C C . LYS B 1 439 ? -12.656 -13.641 4.496 1 97.12 439 LYS B C 1
ATOM 7224 O O . LYS B 1 439 ? -11.648 -14.164 4.031 1 97.12 439 LYS B O 1
ATOM 7229 N N . ASP B 1 440 ? -13.703 -13.406 3.766 1 97.5 440 ASP B N 1
ATOM 7230 C CA . ASP B 1 440 ? -13.773 -13.797 2.361 1 97.5 440 ASP B CA 1
ATOM 7231 C C . ASP B 1 440 ? -13.336 -12.656 1.45 1 97.5 440 ASP B C 1
ATOM 7233 O O . ASP B 1 440 ? -13.266 -12.82 0.23 1 97.5 440 ASP B O 1
ATOM 7237 N N . THR B 1 441 ? -12.961 -11.484 2.02 1 98 441 THR B N 1
ATOM 7238 C CA . THR B 1 441 ? -12.578 -10.32 1.224 1 98 441 THR B CA 1
ATOM 7239 C C . THR B 1 441 ? -11.086 -10.039 1.358 1 98 441 THR B C 1
ATOM 7241 O O . THR B 1 441 ? -10.594 -9.023 0.864 1 98 441 THR B O 1
ATOM 7244 N N . ILE B 1 442 ? -10.367 -10.828 2.031 1 98.06 442 ILE B N 1
ATOM 7245 C CA . ILE B 1 442 ? -8.93 -10.695 2.24 1 98.06 442 ILE B CA 1
ATOM 7246 C C . ILE B 1 442 ? -8.227 -12.008 1.902 1 98.06 442 ILE B C 1
ATOM 7248 O O . ILE B 1 442 ? -8.781 -13.086 2.137 1 98.06 442 ILE B O 1
ATOM 7252 N N . PRO B 1 443 ? -7.047 -12.039 1.309 1 97.94 443 PRO B N 1
ATOM 7253 C CA . PRO B 1 443 ? -6.391 -13.258 0.823 1 97.94 443 PRO B CA 1
ATOM 7254 C C . PRO B 1 443 ? -6.176 -14.289 1.926 1 97.94 443 PRO B C 1
ATOM 7256 O O . PRO B 1 443 ? -6.492 -15.469 1.741 1 97.94 443 PRO B O 1
ATOM 7259 N N . PHE B 1 444 ? -5.582 -13.984 3.002 1 97.69 444 PHE B N 1
ATOM 7260 C CA . PHE B 1 444 ? -5.242 -14.852 4.121 1 97.69 444 PHE B CA 1
ATOM 7261 C C . PHE B 1 444 ? -5.727 -14.258 5.438 1 97.69 444 PHE B C 1
ATOM 7263 O O . PHE B 1 444 ? -4.953 -13.617 6.156 1 97.69 444 PHE B O 1
ATOM 7270 N N . PRO B 1 445 ? -6.945 -14.523 5.793 1 96.94 445 PRO B N 1
ATOM 7271 C CA . PRO B 1 445 ? -7.523 -13.852 6.957 1 96.94 445 PRO B CA 1
ATOM 7272 C C . PRO B 1 445 ? -6.855 -14.258 8.266 1 96.94 445 PRO B C 1
ATOM 7274 O O . PRO B 1 445 ? -6.508 -15.43 8.453 1 96.94 445 PRO B O 1
ATOM 7277 N N . ARG B 1 446 ? -6.555 -13.305 9.109 1 97.06 446 ARG B N 1
ATOM 7278 C CA . ARG B 1 446 ? -6.145 -13.5 10.5 1 97.06 446 ARG B CA 1
ATOM 7279 C C . ARG B 1 446 ? -7.297 -13.219 11.453 1 97.06 446 ARG B C 1
ATOM 7281 O O . ARG B 1 446 ? -7.922 -12.156 11.383 1 97.06 446 ARG B O 1
ATOM 7288 N N . SER B 1 447 ? -7.621 -14.141 12.242 1 95.75 447 SER B N 1
ATOM 7289 C CA . SER B 1 447 ? -8.688 -13.984 13.227 1 95.75 447 SER B CA 1
ATOM 7290 C C . SER B 1 447 ? -8.344 -14.703 14.523 1 95.75 447 SER B C 1
ATOM 7292 O O . SER B 1 447 ? -7.34 -15.414 14.602 1 95.75 447 SER B O 1
ATOM 7294 N N . TYR B 1 448 ? -9.148 -14.445 15.578 1 95.06 448 TYR B N 1
ATOM 7295 C CA . TYR B 1 448 ? -8.906 -15.078 16.875 1 95.06 448 TYR B CA 1
ATOM 7296 C C . TYR B 1 448 ? -8.859 -16.594 16.734 1 95.06 448 TYR B C 1
ATOM 7298 O O . TYR B 1 448 ? -9.75 -17.203 16.141 1 95.06 448 TYR B O 1
ATOM 7306 N N . GLY B 1 449 ? -7.793 -17.156 17.172 1 95 449 GLY B N 1
ATOM 7307 C CA . GLY B 1 449 ? -7.652 -18.609 17.188 1 95 449 GLY B CA 1
ATOM 7308 C C . GLY B 1 449 ? -7.25 -19.172 15.836 1 95 449 GLY B C 1
ATOM 7309 O O . GLY B 1 449 ? -7.191 -20.391 15.664 1 95 449 GLY B O 1
ATOM 7310 N N . SER B 1 450 ? -6.98 -18.281 14.914 1 93.88 450 SER B N 1
ATOM 7311 C CA . SER B 1 450 ? -6.688 -18.781 13.578 1 93.88 450 SER B CA 1
ATOM 7312 C C . SER B 1 450 ? -5.516 -18.031 12.953 1 93.88 450 SER B C 1
ATOM 7314 O O . SER B 1 450 ? -5.551 -16.812 12.828 1 93.88 450 SER B O 1
ATOM 7316 N N . LEU B 1 451 ? -4.48 -18.781 12.602 1 95 451 LEU B N 1
ATOM 7317 C CA . LEU B 1 451 ? -3.287 -18.297 11.922 1 95 451 LEU B CA 1
ATOM 7318 C C . LEU B 1 451 ? -2.766 -19.328 10.93 1 95 451 LEU B C 1
ATOM 7320 O O . LEU B 1 451 ? -1.64 -19.812 11.062 1 95 451 LEU B O 1
ATOM 7324 N N . ASP B 1 452 ? -3.521 -19.516 9.938 1 91.62 452 ASP B N 1
ATOM 7325 C CA . ASP B 1 452 ? -3.16 -20.5 8.922 1 91.62 452 ASP B CA 1
ATOM 7326 C C . ASP B 1 452 ? -2.398 -19.859 7.77 1 91.62 452 ASP B C 1
ATOM 7328 O O . ASP B 1 452 ? -2.641 -18.703 7.434 1 91.62 452 ASP B O 1
ATOM 7332 N N . PHE B 1 453 ? -1.434 -20.609 7.246 1 91.88 453 PHE B N 1
ATOM 7333 C CA . PHE B 1 453 ? -0.671 -20.188 6.074 1 91.88 453 PHE B CA 1
ATOM 7334 C C . PHE B 1 453 ? 0.322 -19.094 6.438 1 91.88 453 PHE B C 1
ATOM 7336 O O . PHE B 1 453 ? -0.02 -18.156 7.16 1 91.88 453 PHE B O 1
#

pLDDT: mean 95.4, std 5.77, range [50.72, 98.94]

Nearest PDB structures (foldseek):
  6pqh-assembly2_D  TM=9.347E-01  e=8.918E-55  Elizabethkingia sp.
  6pqh-assembly2_C  TM=9.253E-01  e=3.234E-52  Elizabethkingia sp.
  3nen-assembly1_B  TM=9.103E-01  e=1.080E-39  Thermococcus kodakarensis
  8tc9-assembly1_D  TM=9.097E-01  e=4.264E-39  Homo sapiens
  3m4q-assembly1_B  TM=9.002E-01  e=1.264E-38  Entamoeba histolytica

Organism: Malacoplasma penetrans (strain HF-2) (NCBI:txid272633)

Solvent-accessible surface area (backbone atoms only — not comparable to full-atom values): 47556 Å² total; per-residue (Å²): 133,74,68,55,55,61,48,56,39,72,74,46,46,88,80,44,49,74,49,31,39,60,33,30,29,59,38,64,48,68,74,87,57,44,33,43,30,37,32,36,41,33,68,47,95,68,64,46,45,34,37,38,30,64,94,60,17,46,51,40,70,57,60,69,67,48,43,50,42,11,17,35,40,38,31,27,36,55,38,76,39,92,49,92,94,35,76,51,33,30,44,33,42,38,50,42,84,67,22,73,23,45,88,79,53,83,82,52,94,62,92,75,54,68,72,60,38,63,77,39,43,71,53,33,47,68,40,72,68,44,30,41,50,48,51,49,50,24,53,48,54,51,48,52,55,49,52,39,52,76,66,64,32,42,54,44,76,50,56,50,71,24,56,66,68,85,76,75,73,67,40,37,31,37,46,41,35,75,78,43,78,63,43,32,70,51,76,34,23,46,24,70,64,47,59,70,58,35,52,40,47,7,76,40,33,27,29,25,31,31,75,46,76,30,37,38,49,56,94,43,87,52,51,79,51,58,30,53,48,42,36,38,33,40,20,28,38,80,30,48,49,69,60,43,54,50,50,51,53,51,51,55,40,48,53,54,51,45,43,66,68,74,34,48,70,54,48,53,55,45,15,57,76,50,76,60,43,47,59,56,53,55,50,56,53,61,71,49,83,66,43,77,44,43,37,68,54,51,50,51,51,53,46,49,36,44,74,68,66,74,50,87,62,95,73,73,83,71,57,93,73,60,81,81,46,65,69,56,44,29,42,47,14,49,68,71,65,60,38,33,29,34,40,26,45,37,46,42,90,78,50,66,60,57,40,16,72,36,94,84,71,54,26,16,39,29,35,34,37,26,36,58,90,71,14,74,43,35,44,33,29,14,41,47,38,49,49,68,63,37,51,50,38,33,51,73,68,71,45,65,60,79,80,45,40,77,64,53,49,45,35,41,48,21,38,61,38,28,20,35,39,40,30,42,47,37,56,47,44,23,63,80,61,68,49,80,37,43,61,72,56,43,70,61,53,33,33,56,57,36,62,68,113,134,75,68,54,57,61,47,58,39,72,74,44,46,89,80,44,49,74,49,31,38,58,34,33,30,61,38,66,49,66,74,86,56,44,31,43,31,37,31,35,41,34,68,47,96,68,65,46,45,36,37,38,32,64,94,58,16,45,52,39,70,58,59,68,67,47,43,51,43,11,18,36,40,38,31,28,37,54,38,75,39,92,50,92,94,34,75,51,32,29,44,34,42,36,51,41,82,66,22,74,23,44,90,79,52,82,80,53,94,65,91,74,55,70,73,63,38,62,77,39,43,71,54,34,48,67,41,71,68,45,32,41,50,48,50,49,50,24,52,48,52,51,49,51,55,49,52,39,52,76,68,62,33,42,53,44,76,51,57,50,70,25,56,65,67,85,77,75,73,68,40,38,30,36,45,42,33,75,77,43,77,63,42,31,70,50,76,34,22,45,24,70,64,49,59,72,59,35,50,39,48,8,77,41,33,26,29,26,30,31,73,46,76,30,36,39,48,55,92,44,87,51,52,81,52,56,30,53,45,41,35,40,34,41,20,28,39,81,30,47,50,69,59,44,55,50,50,52,51,53,50,55,40,47,53,54,52,47,43,65,67,74,35,48,71,55,48,52,54,47,15,57,74,50,75,61,44,48,59,57,53,55,49,56,54,61,72,50,82,66,43,78,44,43,38,67,56,51,52,52,51,52,45,51,36,44,73,68,65,74,51,87,63,97,75,70,82,73,56,94,73,61,80,80,48,64,69,56,44,29,42,46,14,49,68,70,65,61,38,33,30,36,39,27,44,38,47,43,89,78,50,66,60,58,41,16,72,36,93,84,72,53,27,15,38,31,36,33,37,27,36,56,92,70,14,74,43,33,44,30,29,15,40,47,39,47,48,68,62,37,52,51,37,33,50,73,68,71,45,65,61,80,79,45,38,78,64,52,48,46,36,42,47,20,39,61,37,28,19,35,36,41,32,42,48,39,56,47,44,23,64,80,61,67,49,80,38,44,62,71,58,43,72,59,53,33,34,58,56,35,60,66,113